Protein 8J2P (pdb70)

Organism: Homo sapiens (NCBI:txid9606)

Solvent-accessible surface area: 34722 Å² total; per-residue (Å²): 65,115,124,32,26,0,31,0,16,2,38,36,44,22,0,58,93,2,1,21,109,7,1,122,115,0,74,180,85,63,60,32,102,12,45,28,70,83,30,121,107,0,30,69,83,0,36,65,35,7,27,10,2,76,23,0,0,0,0,4,48,18,2,8,47,0,0,22,9,20,116,80,47,14,16,15,100,10,90,9,99,131,74,11,39,79,94,2,68,93,100,0,10,67,6,0,58,14,66,35,101,25,9,0,0,0,2,0,10,10,1,0,1,0,0,29,8,88,112,47,13,95,125,31,11,150,40,4,76,69,2,34,57,30,0,136,112,7,101,90,145,71,63,19,0,2,36,2,10,3,39,77,6,39,16,2,5,3,3,4,3,6,26,38,3,61,3,7,79,61,104,96,5,26,13,44,4,161,55,13,0,3,42,43,84,8,0,63,28,0,0,56,37,1,10,60,2,22,150,97,156,26,12,93,26,123,8,52,59,76,92,4,36,41,7,1,20,145,16,88,0,0,0,6,4,9,0,0,17,3,3,23,62,3,81,120,29,203,24,72,27,9,18,32,51,5,1,38,9,119,69,70,54,3,60,0,15,2,0,0,4,0,0,0,6,1,40,30,3,67,3,73,132,48,0,56,69,0,0,17,74,33,2,1,42,64,119,4,0,69,22,5,24,162,31,42,19,9,0,5,1,0,6,68,57,20,15,123,105,25,56,162,32,103,59,7,44,5,0,61,89,0,17,155,95,7,73,31,7,6,5,1,40,22,3,47,20,0,24,108,8,2,82,29,3,2,25,8,2,8,60,60,122,45,84,15,72,88,1,2,130,67,2,42,83,82,0,50,88,130,28,144,28,84,15,34,47,124,137,58,226,69,97,40,124,20,22,22,6,3,79,28,9,6,60,20,6,6,93,59,17,24,147,133,73,97,53,26,55,92,105,75,90,65,113,126,32,35,0,32,0,14,2,39,37,43,22,0,60,92,1,1,39,112,7,0,118,96,0,51,167,73,60,59,32,106,16,37,28,75,83,26,119,111,0,30,70,84,0,34,65,38,6,29,12,2,76,23,0,1,0,0,3,48,18,1,8,43,0,0,21,9,20,116,81,49,15,16,14,99,9,92,9,99,136,74,10,43,76,98,2,70,94,99,1,10,65,7,0,58,14,60,34,102,23,10,0,0,0,2,0,10,9,0,0,2,1,0,26,8,87,111,48,13,94,125,26,11,136,41,4,76,58,2,36,61,33,0,158,113,8,98,90,152,67,68,18,1,1,36,2,9,2,39,74,6,36,16,2,5,4,3,4,3,5,28,37,2,60,4,7,90,66,59,97,5,14,13,32,2,160,56,11,1,3,23,43,85,8,0,59,28,0,0,57,35,1,12,60,2,27,150,96,170,32,13,102,24,121,9,51,59,74,91,4,38,41,8,0,24,144,16,84,0,0,0,6,4,10,1,0,19,3,3,20,58,4,78,119,30,211,22,74,28,9,15,45,44,6,1,39,8,120,69,67,55,2,66,0,14,1,0,0,3,0,0,0,7,1,38,28,3,69,3,73,132,48,0,56,68,0,0,18,75,33,1,2,28,58,101,4,0,79,22,4,25,161,36,44,18,9,0,5,1,0,6,66,56,21,16,120,105,24,57,172,32,103,57,7,56,8,0,63,86,0,17,156,80,3,82,29,8,6,7,2,39,22,1,46,22,0,23,104,9,2,83,31,2,2,24,9,2,8,60,61,122,47,83,16,75,91,0,2,118,66,4,38,78,86,1,49,86,126,27,140,29,84,15,31,48,123,135,59,227,68,98,42,121,20,22,13,5,3,65,28,9,7,53,20,6,6,93,61,18,23,147,135,72,98,53,31,57,101,106,76,97

B-factor: mean 50.91, std 13.54, range [25.69, 110.52]

Nearest PDB structures (foldseek):
  8j2p-assembly2_A  TM=1.002E+00  e=8.081E-90  Escherichia coli K-12
  8j25-assembly1_A  TM=1.001E+00  e=3.614E-85  Escherichia coli K-12
  6d1u-assembly3_C  TM=9.876E-01  e=2.135E-75  Escherichia coli O157:H7
  5gpq-assembly1_A  TM=9.974E-01  e=1.650E-74  Escherichia coli O157:H7
  7wr3-assembly2_B  TM=9.955E-01  e=1.463E-74  Bolitoglossa

Secondary structure (DSSP, 8-state):
--TTSEEEE--TTS-HHHHHHHHHHHHHHH---EEEE--TTHHHHHHHHHTTT-S-SEEEEEGGGHHHHHHTT-BPPP---HHHHTTB-HHHHHHTEETTEE-SEEEEEE--EEEEETTT-SS--SBGGGHHHHHHHHHTTT-EEE----SSHHHHHHHHHHTT-EEEEE-SSEEEEEEEESSSHHHHHHHHHHHHHHHTTSS-TT--HHHHHHHHHTTSEEEEEE-GGGHHHHHTSS--EEEEPPPEETTEE--PEEEEEEEEEBTT-TTHHHHHHHIIIIISSHHHHHHHHHHS--SEESBHHHHHHHTT-HHHHHHHHHHHHSEEPP-STTHHHHHHHHHHHHHHHHTTSS-HHHHHHHHHHHHHHH--EE---TT-SS--EE-EEETTT--EE-HHHHHH-SSS-SS--/--TTEEEEE--TTS-HHHHHHHHHHHHHHH--EEEEE--TTHHHHHHHHHTTT-S-SEEEEEGGGHHHHHHTT-BPPP---HHHHTTB-HHHHHHTEETTEE-SEEEEEE--EEEEETTT-SS--SBGGGHHHHHHHHHTTT-EEE----SSHHHHHHHHHHTT-EEEEEETTEEEEEEEESSSHHHHHHHHHHHHHHHTTSS-TT--HHHHHHHHHTTSEEEEEE-GGGHHHHHTTT--EEEEPPPEETTEE--PEEEEEEEEEBTT-TTHHHHHHHIIIIISSHHHHHHHHHHS--SEESBHHHHHHHTT-HHHHHHHHHHHHSEEPP-STTHHHHHHHHHHHHHHHHTTSS-HHHHHHHHHHHHHHH--EE---TT-SS--EE-EEETTT--EE-HHHHHH--SS-SS--

Radius of gyration: 29.07 Å; Cα contacts (8 Å, |Δi|>4): 1771; chains: 2; bounding box: 77×74×62 Å

Sequence (826 aa):
IEEGKLVIWINGDKGYNGLAEVGKKFEKDTGIKVTVEHPDKLEEKFPQVAATGDGPDIIFWAHDRFGGYAQSGLLAEITPDKAFQDKLYPFTWDAVRYNGKLIAYPIAVEALSLIYNKDLLPNPPKTWEEIPALDKELKAKGKSALMFNLQEPYFTWPLIAADGGYAFKYENGKYDIKDVGVDNAGAKAGLTFLVDLIKNKHMNADTDYSIAEAAFNKGETAMTINGPWAWSNIDTSKVNYGVTVLPTFKGQPSKPFVGVLSAGINAASPNKELAKEFLENYLLTDEGLEAVNKDKPLGAVALKSYEEELAKDPRIAATMENAQKGEIMPNIPQMSAFWYAVRTAVINAASGRQTVDEALKDAQTNAAAEFNIFCSNPNHRTPTLTSIYCRGCSKPLCCSCALLDSSHSELKCIEEGKLVIWINGDKGYNGLAEVGKKFEKDTGIKVTVEHPDKLEEKFPQVAATGDGPDIIFWAHDRFGGYAQSGLLAEITPDKAFQDKLYPFTWDAVRYNGKLIAYPIAVEALSLIYNKDLLPNPPKTWEEIPALDKELKAKGKSALMFNLQEPYFTWPLIAADGGYAFKYENGKYDIKDVGVDNAGAKAGLTFLVDLIKNKHMNADTDYSIAEAAFNKGETAMTINGPWAWSNIDTSKVNYGVTVLPTFKGQPSKPFVGVLSAGINAASPNKELAKEFLENYLLTDEGLEAVNKDKPLGAVALKSYEEELAKDPRIAATMENAQKGEIMPNIPQMSAFWYAVRTAVINAASGRQTVDEALKDAQTNAAAEFNIFCSNPNHRTPTLTSIYCRGCSKPLCCSCALLDSSHSELKC

InterPro domains:
  IPR000315 B-box-type zinc finger [PS50119] (124-166)
  IPR000315 B-box-type zinc finger [PS50119] (184-222)
  IPR000315 B-box-type zinc finger [SM00336] (124-166)
  IPR001841 Zinc finger, RING-type [PS50089] (57-92)
  IPR001841 Zinc finger, RING-type [SM00184] (57-91)
  IPR013083 Zinc finger, RING/FYVE/PHD-type [G3DSA:3.30.40.10] (49-104)
  IPR017907 Zinc finger, RING-type, conserved site [PS00518] (72-81)
  IPR018957 Zinc finger, C3HC4 RING-type [PF00097] (57-91)
  IPR021978 PML-like, coiled-coil [PF12126] (240-570)
  IPR047153 TRIM45/56/19-like [PTHR25462] (50-580)
  IPR057617 PML, C-terminal domain [PF25244] (777-852)

Foldseek 3Di:
DDPQAFEEEEAPLFQQVLLLVLQVVLCVVPVHHYHYDHDPPVLVVQLVQLLVLDDTQKYKDWLQQQQQCVVSPFFDFDDDPVVLVVQFDLVQQLSQFAQNTRGWAFWAKKWKWKKFFCVLPVDQDQAPVCQVVVQVVVVVVQAAAEAEALQFVLQQQLQLPFQPADAFDDDFQKTFNLHHRQQDPSNLVSLVSVLVCCVVPNYPLPGHHVNRLVCVLQPRYGIYMDMQQSVVSSVVSPGDMDTAADHHYPPGGRARAMTTITMTGTSSDPCNVVVCCSVRVRQLDLSNVVSRCNSGNRAQTGRPVNSVVVVVPNNSVRRVVNNVRHYHRANHSLVVLLRVLVSQLSSCCNVVVDPNNRSRVSSVVSSSVVQFQFASPPPPPDGHGRRMARRRNRGDHHPCCVPPPPPSGSVHD/DDPQAFEEEEAPLFLQVLLLVLQVVLCVVPVHHYHYDHDPPVLVVLLVQLLVLDDGQKYKDWLQAVQQCVVSPFFDFDDDDPVLVVQFDLVQQLSQFAQNTRGWAFWAKKWKFKKFFCVLPVDQDQAPVCQVVVQVVVVVVQAAAEAEALLFVLQQQLQLPFQPADAFDDDFLKTFNLHHRLQDPSNLVSLVSVLVCCVVPNYPLPGHHVNRLVCVLAPRYGIYMDMQQSVVSSVVGPTDMDTAAQHHYPPGGRAGAMTTITMTGTSSDPCNVVVCCSVRVRQLDLSNVVSRCVSGNRAQTRRPVNSVVVVPPNNSVRRVVNNVRHYHRANHSLVVLLRVLVSQLSSCCNVVVDPNNRSSVSSVVSSSVVQFQFFSPPPPPDGHGRRMARSRNRGDHHPCCVPPPPPSGNVHD

Structure (mmCIF, N/CA/C/O backbone):
data_8J2P
#
_entry.id   8J2P
#
_cell.length_a   122.550
_cell.length_b   122.550
_cell.length_c   163.224
_cell.angle_alpha   90.00
_cell.angle_beta   90.00
_cell.angle_gamma   120.00
#
_symmetry.space_group_name_H-M   'H 3'
#
loop_
_entity.id
_entity.type
_entity.pdbx_description
1 polymer 'Maltose/maltodextrin-binding periplasmic protein,Protein PML'
2 branched alpha-D-glucopyranose-(1-4)-alpha-D-glucopyranose
3 non-polymer 'ZINC ION'
4 water water
#
loop_
_atom_site.group_PDB
_atom_site.id
_atom_site.type_symbol
_atom_site.label_atom_id
_atom_site.label_alt_id
_atom_site.label_comp_id
_atom_site.label_asym_id
_atom_site.label_entity_id
_atom_site.label_seq_id
_atom_site.pdbx_PDB_ins_code
_atom_site.Cartn_x
_atom_site.Cartn_y
_atom_site.Cartn_z
_atom_site.occupancy
_atom_site.B_iso_or_equiv
_atom_site.auth_seq_id
_atom_site.auth_comp_id
_atom_site.auth_asym_id
_atom_site.auth_atom_id
_atom_site.pdbx_PDB_model_num
ATOM 1 N N . ILE A 1 4 ? -14.602 -29.856 17.884 1.00 51.00 -188 ILE E N 1
ATOM 2 C CA . ILE A 1 4 ? -15.507 -28.756 18.204 1.00 51.49 -188 ILE E CA 1
ATOM 3 C C . ILE A 1 4 ? -15.068 -28.102 19.511 1.00 52.92 -188 ILE E C 1
ATOM 4 O O . ILE A 1 4 ? -14.883 -28.784 20.514 1.00 54.44 -188 ILE E O 1
ATOM 9 N N . GLU A 1 5 ? -14.924 -26.778 19.491 1.00 52.74 -187 GLU E N 1
ATOM 10 C CA . GLU A 1 5 ? -14.320 -26.048 20.597 1.00 51.82 -187 GLU E CA 1
ATOM 11 C C . GLU A 1 5 ? -15.320 -25.847 21.729 1.00 50.63 -187 GLU E C 1
ATOM 12 O O . GLU A 1 5 ? -16.433 -25.351 21.515 1.00 48.49 -187 GLU E O 1
ATOM 18 N N . GLU A 1 6 ? -14.909 -26.223 22.936 1.00 53.16 -186 GLU E N 1
ATOM 19 C CA . GLU A 1 6 ? -15.726 -26.027 24.126 1.00 52.94 -186 GLU E CA 1
ATOM 20 C C . GLU A 1 6 ? -15.801 -24.549 24.498 1.00 53.18 -186 GLU E C 1
ATOM 21 O O . GLU A 1 6 ? -14.811 -23.814 24.413 1.00 55.30 -186 GLU E O 1
ATOM 27 N N . GLY A 1 7 ? -16.984 -24.116 24.919 1.00 51.38 -185 GLY E N 1
ATOM 28 C CA . GLY A 1 7 ? -17.144 -22.794 25.482 1.00 59.72 -185 GLY E CA 1
ATOM 29 C C . GLY A 1 7 ? -17.360 -21.699 24.470 1.00 50.56 -185 GLY E C 1
ATOM 30 O O . GLY A 1 7 ? -17.130 -20.524 24.786 1.00 52.15 -185 GLY E O 1
ATOM 31 N N . LYS A 1 8 ? -17.775 -22.046 23.260 1.00 54.30 -184 LYS E N 1
ATOM 32 C CA . LYS A 1 8 ? -18.166 -21.073 22.256 1.00 53.07 -184 LYS E CA 1
ATOM 33 C C . LYS A 1 8 ? -19.199 -21.730 21.344 1.00 53.26 -184 LYS E C 1
ATOM 34 O O . LYS A 1 8 ? -19.536 -22.908 21.504 1.00 46.77 -184 LYS E O 1
ATOM 40 N N . LEU A 1 9 ? -19.728 -20.953 20.400 1.00 41.42 -183 LEU E N 1
ATOM 41 C CA . LEU A 1 9 ? -20.672 -21.459 19.411 1.00 40.83 -183 LEU E CA 1
ATOM 42 C C . LEU A 1 9 ? -20.186 -21.105 18.015 1.00 44.08 -183 LEU E C 1
ATOM 43 O O . LEU A 1 9 ? -19.815 -19.956 17.751 1.00 41.43 -183 LEU E O 1
ATOM 48 N N . VAL A 1 10 ? -20.182 -22.094 17.130 1.00 38.33 -182 VAL E N 1
ATOM 49 C CA . VAL A 1 10 ? -19.946 -21.886 15.710 1.00 37.44 -182 VAL E CA 1
ATOM 50 C C . VAL A 1 10 ? -21.222 -22.266 14.977 1.00 44.44 -182 VAL E C 1
ATOM 51 O O . VAL A 1 10 ? -21.806 -23.323 15.248 1.00 41.91 -182 VAL E O 1
ATOM 55 N N . ILE A 1 11 ? -21.650 -21.406 14.056 1.00 39.70 -181 ILE E N 1
ATOM 56 C CA . ILE A 1 11 ? -22.932 -21.534 13.376 1.00 32.60 -181 ILE E CA 1
ATOM 57 C C . ILE A 1 11 ? -22.688 -21.512 11.874 1.00 39.48 -181 ILE E C 1
ATOM 58 O O . ILE A 1 11 ? -21.940 -20.663 11.374 1.00 43.25 -181 ILE E O 1
ATOM 63 N N . TRP A 1 12 ? -23.301 -22.455 11.162 1.00 33.91 -180 TRP E N 1
ATOM 64 C CA . TRP A 1 12 ? -23.281 -22.506 9.706 1.00 34.92 -180 TRP E CA 1
ATOM 65 C C . TRP A 1 12 ? -24.667 -22.164 9.174 1.00 34.18 -180 TRP E C 1
ATOM 66 O O . TRP A 1 12 ? -25.669 -22.714 9.646 1.00 33.98 -180 TRP E O 1
ATOM 77 N N . ILE A 1 13 ? -24.724 -21.262 8.197 1.00 34.65 -179 ILE E N 1
ATOM 78 C CA . ILE A 1 13 ? -25.983 -20.887 7.561 1.00 39.24 -179 ILE E CA 1
ATOM 79 C C . ILE A 1 13 ? -25.682 -20.553 6.108 1.00 43.44 -179 ILE E C 1
ATOM 80 O O . ILE A 1 13 ? -24.565 -20.161 5.770 1.00 43.32 -179 ILE E O 1
ATOM 85 N N . ASN A 1 14 ? -26.676 -20.736 5.237 1.00 35.56 -178 ASN E N 1
ATOM 86 C CA . ASN A 1 14 ? -26.438 -20.547 3.811 1.00 39.29 -178 ASN E CA 1
ATOM 87 C C . ASN A 1 14 ? -26.136 -19.088 3.493 1.00 41.79 -178 ASN E C 1
ATOM 88 O O . ASN A 1 14 ? -26.568 -18.168 4.194 1.00 39.77 -178 ASN E O 1
ATOM 93 N N . GLY A 1 15 ? -25.388 -18.887 2.406 1.00 39.81 -177 GLY E N 1
ATOM 94 C CA . GLY A 1 15 ? -24.934 -17.559 2.033 1.00 45.88 -177 GLY E CA 1
ATOM 95 C C . GLY A 1 15 ? -26.028 -16.637 1.538 1.00 57.72 -177 GLY E C 1
ATOM 96 O O . GLY A 1 15 ? -25.812 -15.424 1.473 1.00 47.57 -177 GLY E O 1
ATOM 97 N N . ASP A 1 16 ? -27.186 -17.180 1.164 1.00 45.36 -176 ASP E N 1
ATOM 98 C CA . ASP A 1 16 ? -28.289 -16.342 0.713 1.00 49.39 -176 ASP E CA 1
ATOM 99 C C . ASP A 1 16 ? -29.204 -15.909 1.852 1.00 47.07 -176 ASP E C 1
ATOM 100 O O . ASP A 1 16 ? -30.206 -15.233 1.600 1.00 50.20 -176 ASP E O 1
ATOM 105 N N . LYS A 1 17 ? -28.887 -16.284 3.091 1.00 42.78 -175 LYS E N 1
ATOM 106 C CA . LYS A 1 17 ? -29.671 -15.924 4.261 1.00 42.39 -175 LYS E CA 1
ATOM 107 C C . LYS A 1 17 ? -29.046 -14.716 4.951 1.00 42.59 -175 LYS E C 1
ATOM 108 O O . LYS A 1 17 ? -27.978 -14.228 4.575 1.00 40.76 -175 LYS E O 1
ATOM 114 N N . GLY A 1 18 ? -29.713 -14.244 5.997 1.00 39.06 -174 GLY E N 1
ATOM 115 C CA . GLY A 1 18 ? -29.226 -13.092 6.729 1.00 39.78 -174 GLY E CA 1
ATOM 116 C C . GLY A 1 18 ? -28.194 -13.442 7.781 1.00 46.07 -174 GLY E C 1
ATOM 117 O O . GLY A 1 18 ? -28.485 -13.393 8.979 1.00 49.32 -174 GLY E O 1
ATOM 118 N N . TYR A 1 19 ? -26.981 -13.799 7.348 1.00 39.84 -173 TYR E N 1
ATOM 119 C CA . TYR A 1 19 ? -25.951 -14.188 8.306 1.00 49.69 -173 TYR E CA 1
ATOM 120 C C . TYR A 1 19 ? -25.425 -12.993 9.091 1.00 41.25 -173 TYR E C 1
ATOM 121 O O . TYR A 1 19 ? -24.966 -13.160 10.225 1.00 48.41 -173 TYR E O 1
ATOM 130 N N . ASN A 1 20 ? -25.469 -11.790 8.513 1.00 43.96 -172 ASN E N 1
ATOM 131 C CA . ASN A 1 20 ? -25.048 -10.610 9.263 1.00 46.50 -172 ASN E CA 1
ATOM 132 C C . ASN A 1 20 ? -25.995 -10.329 10.423 1.00 46.60 -172 ASN E C 1
ATOM 133 O O . ASN A 1 20 ? -25.553 -9.942 11.512 1.00 51.00 -172 ASN E O 1
ATOM 138 N N . GLY A 1 21 ? -27.298 -10.531 10.216 1.00 45.08 -171 GLY E N 1
ATOM 139 C CA . GLY A 1 21 ? -28.250 -10.285 11.286 1.00 48.56 -171 GLY E CA 1
ATOM 140 C C . GLY A 1 21 ? -28.168 -11.327 12.383 1.00 41.30 -171 GLY E C 1
ATOM 141 O O . GLY A 1 21 ? -28.282 -11.006 13.569 1.00 43.29 -171 GLY E O 1
ATOM 142 N N . LEU A 1 22 ? -27.981 -12.590 12.001 1.00 38.84 -170 LEU E N 1
ATOM 143 C CA . LEU A 1 22 ? -27.743 -13.636 12.987 1.00 39.64 -170 LEU E CA 1
ATOM 144 C C . LEU A 1 22 ? -26.498 -13.335 13.815 1.00 50.74 -170 LEU E C 1
ATOM 145 O O . LEU A 1 22 ? -26.466 -13.602 15.022 1.00 46.08 -170 LEU E O 1
ATOM 150 N N . ALA A 1 23 ? -25.462 -12.774 13.181 1.00 44.12 -169 ALA E N 1
ATOM 151 C CA . ALA A 1 23 ? -24.248 -12.435 13.912 1.00 42.42 -169 ALA E CA 1
ATOM 152 C C . ALA A 1 23 ? -24.513 -11.347 14.942 1.00 49.61 -169 ALA E C 1
ATOM 153 O O . ALA A 1 23 ? -23.880 -11.330 16.004 1.00 56.94 -169 ALA E O 1
ATOM 155 N N . GLU A 1 24 ? -25.447 -10.436 14.649 1.00 47.35 -168 GLU E N 1
ATOM 156 C CA . GLU A 1 24 ? -25.864 -9.456 15.646 1.00 48.86 -168 GLU E CA 1
ATOM 157 C C . GLU A 1 24 ? -26.576 -10.118 16.817 1.00 46.14 -168 GLU E C 1
ATOM 158 O O . GLU A 1 24 ? -26.446 -9.661 17.958 1.00 48.03 -168 GLU E O 1
ATOM 164 N N . VAL A 1 25 ? -27.333 -11.187 16.557 1.00 43.04 -167 VAL E N 1
ATOM 165 C CA . VAL A 1 25 ? -27.920 -11.953 17.651 1.00 41.69 -167 VAL E CA 1
ATOM 166 C C . VAL A 1 25 ? -26.824 -12.626 18.469 1.00 49.21 -167 VAL E C 1
ATOM 167 O O . VAL A 1 25 ? -26.900 -12.687 19.703 1.00 46.86 -167 VAL E O 1
ATOM 171 N N . GLY A 1 26 ? -25.772 -13.108 17.799 1.00 43.92 -166 GLY E N 1
ATOM 172 C CA . GLY A 1 26 ? -24.659 -13.721 18.505 1.00 41.58 -166 GLY E CA 1
ATOM 173 C C . GLY A 1 26 ? -23.872 -12.757 19.368 1.00 44.89 -166 GLY E C 1
ATOM 174 O O . GLY A 1 26 ? -23.256 -13.166 20.357 1.00 53.22 -166 GLY E O 1
ATOM 175 N N . LYS A 1 27 ? -23.872 -11.473 19.016 1.00 47.16 -165 LYS E N 1
ATOM 176 C CA . LYS A 1 27 ? -23.164 -10.507 19.843 1.00 50.79 -165 LYS E CA 1
ATOM 177 C C . LYS A 1 27 ? -23.979 -10.103 21.064 1.00 52.05 -165 LYS E C 1
ATOM 178 O O . LYS A 1 27 ? -23.401 -9.799 22.114 1.00 54.64 -165 LYS E O 1
ATOM 184 N N . LYS A 1 28 ? -25.311 -10.096 20.954 1.00 51.68 -164 LYS E N 1
ATOM 185 C CA . LYS A 1 28 ? -26.136 -9.932 22.147 1.00 58.23 -164 LYS E CA 1
ATOM 186 C C . LYS A 1 28 ? -25.949 -11.107 23.096 1.00 51.96 -164 LYS E C 1
ATOM 187 O O . LYS A 1 28 ? -25.868 -10.927 24.318 1.00 58.78 -164 LYS E O 1
ATOM 193 N N . PHE A 1 29 ? -25.887 -12.320 22.544 1.00 47.36 -163 PHE E N 1
ATOM 194 C CA . PHE A 1 29 ? -25.583 -13.504 23.341 1.00 53.30 -163 PHE E CA 1
ATOM 195 C C . PHE A 1 29 ? -24.245 -13.350 24.052 1.00 57.05 -163 PHE E C 1
ATOM 196 O O . PHE A 1 29 ? -24.134 -13.605 25.257 1.00 56.97 -163 PHE E O 1
ATOM 204 N N . GLU A 1 30 ? -23.212 -12.932 23.317 1.00 49.88 -162 GLU E N 1
ATOM 205 C CA . GLU A 1 30 ? -21.889 -12.798 23.917 1.00 52.65 -162 GLU E CA 1
ATOM 206 C C . GLU A 1 30 ? -21.877 -11.745 25.018 1.00 56.47 -162 GLU E C 1
ATOM 207 O O . GLU A 1 30 ? -21.216 -11.926 26.047 1.00 61.69 -162 GLU E O 1
ATOM 213 N N . LYS A 1 31 ? -22.586 -10.630 24.821 1.00 57.62 -161 LYS E N 1
ATOM 214 C CA . LYS A 1 31 ? -22.577 -9.601 25.856 1.00 61.77 -161 LYS E CA 1
ATOM 215 C C . LYS A 1 31 ? -23.304 -10.053 27.118 1.00 62.28 -161 LYS E C 1
ATOM 216 O O . LYS A 1 31 ? -22.994 -9.564 28.207 1.00 66.00 -161 LYS E O 1
ATOM 222 N N . ASP A 1 32 ? -24.235 -10.998 27.009 1.00 65.92 -160 ASP E N 1
ATOM 223 C CA . ASP A 1 32 ? -24.987 -11.429 28.182 1.00 64.05 -160 ASP E CA 1
ATOM 224 C C . ASP A 1 32 ? -24.342 -12.607 28.899 1.00 66.36 -160 ASP E C 1
ATOM 225 O O . ASP A 1 32 ? -24.420 -12.685 30.130 1.00 68.62 -160 ASP E O 1
ATOM 230 N N . THR A 1 33 ? -23.698 -13.519 28.166 1.00 68.64 -159 THR E N 1
ATOM 231 C CA . THR A 1 33 ? -23.107 -14.708 28.761 1.00 63.40 -159 THR E CA 1
ATOM 232 C C . THR A 1 33 ? -21.586 -14.717 28.758 1.00 67.46 -159 THR E C 1
ATOM 233 O O . THR A 1 33 ? -20.991 -15.456 29.548 1.00 79.43 -159 THR E O 1
ATOM 237 N N . GLY A 1 34 ? -20.944 -13.921 27.906 1.00 77.46 -158 GLY E N 1
ATOM 238 C CA . GLY A 1 34 ? -19.518 -14.042 27.692 1.00 68.41 -158 GLY E CA 1
ATOM 239 C C . GLY A 1 34 ? -19.114 -15.107 26.693 1.00 65.59 -158 GLY E C 1
ATOM 240 O O . GLY A 1 34 ? -17.910 -15.339 26.516 1.00 68.36 -158 GLY E O 1
ATOM 241 N N . ILE A 1 35 ? -20.071 -15.756 26.033 1.00 53.93 -157 ILE E N 1
ATOM 242 C CA . ILE A 1 35 ? -19.784 -16.845 25.103 1.00 54.43 -157 ILE E CA 1
ATOM 243 C C . ILE A 1 35 ? -19.685 -16.280 23.692 1.00 52.39 -157 ILE E C 1
ATOM 244 O O . ILE A 1 35 ? -20.632 -15.663 23.191 1.00 51.42 -157 ILE E O 1
ATOM 249 N N . LYS A 1 36 ? -18.547 -16.509 23.042 1.00 59.96 -156 LYS E N 1
ATOM 250 C CA . LYS A 1 36 ? -18.353 -16.015 21.687 1.00 51.36 -156 LYS E CA 1
ATOM 251 C C . LYS A 1 36 ? -19.152 -16.842 20.688 1.00 55.21 -156 LYS E C 1
ATOM 252 O O . LYS A 1 36 ? -19.189 -18.074 20.761 1.00 51.72 -156 LYS E O 1
ATOM 258 N N . VAL A 1 37 ? -19.811 -16.152 19.761 1.00 50.20 -155 VAL E N 1
ATOM 259 C CA . VAL A 1 37 ? -20.594 -16.783 18.705 1.00 50.08 -155 VAL E CA 1
ATOM 260 C C . VAL A 1 37 ? -19.997 -16.371 17.367 1.00 58.14 -155 VAL E C 1
ATOM 261 O O . VAL A 1 37 ? -19.891 -15.174 17.069 1.00 49.69 -155 VAL E O 1
ATOM 265 N N . THR A 1 38 ? -19.606 -17.360 16.567 1.00 46.46 -154 THR E N 1
ATOM 266 C CA . THR A 1 38 ? -19.042 -17.145 15.239 1.00 46.46 -154 THR E CA 1
ATOM 267 C C . THR A 1 38 ? -19.994 -17.712 14.192 1.00 45.13 -154 THR E C 1
ATOM 268 O O . THR A 1 38 ? -20.295 -18.909 14.208 1.00 40.08 -154 THR E O 1
ATOM 272 N N . VAL A 1 39 ? -20.472 -16.852 13.295 1.00 43.26 -153 VAL E N 1
ATOM 273 C CA . VAL A 1 39 ? -21.387 -17.248 12.227 1.00 39.24 -153 VAL E CA 1
ATOM 274 C C . VAL A 1 39 ? -20.608 -17.362 10.924 1.00 40.11 -153 VAL E C 1
ATOM 275 O O . VAL A 1 39 ? -19.892 -16.432 10.539 1.00 42.64 -153 VAL E O 1
ATOM 279 N N . GLU A 1 40 ? -20.755 -18.492 10.233 1.00 40.73 -152 GLU E N 1
ATOM 280 C CA . GLU A 1 40 ? -20.079 -18.712 8.961 1.00 42.55 -152 GLU E CA 1
ATOM 281 C C . GLU A 1 40 ? -21.077 -19.195 7.915 1.00 41.99 -152 GLU E C 1
ATOM 282 O O . GLU A 1 40 ? -22.116 -19.776 8.238 1.00 36.77 -152 GLU E O 1
ATOM 288 N N . HIS A 1 41 ? -20.745 -18.960 6.645 1.00 41.03 -151 HIS E N 1
ATOM 289 C CA . HIS A 1 41 ? -21.589 -19.362 5.517 1.00 44.61 -151 HIS E CA 1
ATOM 290 C C . HIS A 1 41 ? -20.765 -20.113 4.477 1.00 42.45 -151 HIS E C 1
ATOM 291 O O . HIS A 1 41 ? -20.491 -19.595 3.389 1.00 48.63 -151 HIS E O 1
ATOM 298 N N . PRO A 1 42 ? -20.362 -21.346 4.778 1.00 43.82 -150 PRO E N 1
ATOM 299 C CA . PRO A 1 42 ? -19.528 -22.100 3.836 1.00 50.55 -150 PRO E CA 1
ATOM 300 C C . PRO A 1 42 ? -20.295 -22.482 2.578 1.00 55.36 -150 PRO E C 1
ATOM 301 O O . PRO A 1 42 ? -21.519 -22.639 2.585 1.00 44.02 -150 PRO E O 1
ATOM 305 N N . ASP A 1 43 ? -19.550 -22.651 1.491 1.00 51.40 -149 ASP E N 1
ATOM 306 C CA . ASP A 1 43 ? -20.147 -23.128 0.254 1.00 67.07 -149 ASP E CA 1
ATOM 307 C C . ASP A 1 43 ? -20.517 -24.602 0.382 1.00 64.73 -149 ASP E C 1
ATOM 308 O O . ASP A 1 43 ? -19.828 -25.382 1.048 1.00 54.93 -149 ASP E O 1
ATOM 313 N N . LYS A 1 44 ? -21.620 -24.978 -0.270 1.00 54.40 -148 LYS E N 1
ATOM 314 C CA . LYS A 1 44 ? -22.126 -26.354 -0.244 1.00 51.79 -148 LYS E CA 1
ATOM 315 C C . LYS A 1 44 ? -22.158 -26.910 1.177 1.00 51.02 -148 LYS E C 1
ATOM 316 O O . LYS A 1 44 ? -21.758 -28.048 1.431 1.00 51.81 -148 LYS E O 1
ATOM 322 N N . LEU A 1 45 ? -22.637 -26.095 2.117 1.00 50.73 -147 LEU E N 1
ATOM 323 C CA . LEU A 1 45 ? -22.587 -26.503 3.516 1.00 50.28 -147 LEU E CA 1
ATOM 324 C C . LEU A 1 45 ? -23.475 -27.712 3.779 1.00 41.86 -147 LEU E C 1
ATOM 325 O O . LEU A 1 45 ? -23.202 -28.490 4.700 1.00 43.25 -147 LEU E O 1
ATOM 330 N N . GLU A 1 46 ? -24.534 -27.888 2.986 1.00 46.68 -146 GLU E N 1
ATOM 331 C CA . GLU A 1 46 ? -25.441 -29.011 3.185 1.00 45.93 -146 GLU E CA 1
ATOM 332 C C . GLU A 1 46 ? -24.815 -30.344 2.792 1.00 45.40 -146 GLU E C 1
ATOM 333 O O . GLU A 1 46 ? -25.280 -31.390 3.254 1.00 48.51 -146 GLU E O 1
ATOM 339 N N . GLU A 1 47 ? -23.784 -30.331 1.948 1.00 41.41 -145 GLU E N 1
ATOM 340 C CA . GLU A 1 47 ? -22.998 -31.525 1.662 1.00 44.48 -145 GLU E CA 1
ATOM 341 C C . GLU A 1 47 ? -21.737 -31.608 2.506 1.00 51.78 -145 GLU E C 1
ATOM 342 O O . GLU A 1 47 ? -21.231 -32.708 2.743 1.00 52.70 -145 GLU E O 1
ATOM 348 N N . LYS A 1 48 ? -21.225 -30.462 2.962 1.00 48.09 -144 LYS E N 1
ATOM 349 C CA . LYS A 1 48 ? -20.052 -30.450 3.829 1.00 53.34 -144 LYS E CA 1
ATOM 350 C C . LYS A 1 48 ? -20.392 -30.927 5.238 1.00 44.56 -144 LYS E C 1
ATOM 351 O O . LYS A 1 48 ? -19.596 -31.635 5.867 1.00 46.90 -144 LYS E O 1
ATOM 357 N N . PHE A 1 49 ? -21.558 -30.541 5.756 1.00 40.01 -143 PHE E N 1
ATOM 358 C CA . PHE A 1 49 ? -21.898 -30.902 7.132 1.00 45.05 -143 PHE E CA 1
ATOM 359 C C . PHE A 1 49 ? -21.890 -32.404 7.382 1.00 55.57 -143 PHE E C 1
ATOM 360 O O . PHE A 1 49 ? -21.226 -32.837 8.340 1.00 43.14 -143 PHE E O 1
ATOM 368 N N . PRO A 1 50 ? -22.598 -33.244 6.611 1.00 48.46 -142 PRO E N 1
ATOM 369 C CA . PRO A 1 50 ? -22.506 -34.690 6.868 1.00 44.76 -142 PRO E CA 1
ATOM 370 C C . PRO A 1 50 ? -21.087 -35.214 6.790 1.00 50.09 -142 PRO E C 1
ATOM 371 O O . PRO A 1 50 ? -20.762 -36.204 7.455 1.00 55.87 -142 PRO E O 1
ATOM 375 N N . GLN A 1 51 ? -20.228 -34.563 6.005 1.00 46.80 -141 GLN E N 1
ATOM 376 C CA . GLN A 1 51 ? -18.857 -35.032 5.838 1.00 50.41 -141 GLN E CA 1
ATOM 377 C C . GLN A 1 51 ? -18.013 -34.766 7.084 1.00 53.42 -141 GLN E C 1
ATOM 378 O O . GLN A 1 51 ? -17.309 -35.659 7.570 1.00 53.12 -141 GLN E O 1
ATOM 384 N N . VAL A 1 52 ? -18.050 -33.540 7.606 1.00 48.26 -140 VAL E N 1
ATOM 385 C CA . VAL A 1 52 ? -17.221 -33.225 8.766 1.00 48.78 -140 VAL E CA 1
ATOM 386 C C . VAL A 1 52 ? -17.864 -33.706 10.066 1.00 52.50 -140 VAL E C 1
ATOM 387 O O . VAL A 1 52 ? -17.154 -34.056 11.017 1.00 48.91 -140 VAL E O 1
ATOM 391 N N . ALA A 1 53 ? -19.199 -33.744 10.135 1.00 44.54 -139 ALA E N 1
ATOM 392 C CA . ALA A 1 53 ? -19.862 -34.151 11.370 1.00 47.12 -139 ALA E CA 1
ATOM 393 C C . ALA A 1 53 ? -19.672 -35.635 11.666 1.00 46.02 -139 ALA E C 1
ATOM 394 O O . ALA A 1 53 ? -19.710 -36.037 12.835 1.00 49.67 -139 ALA E O 1
ATOM 396 N N . ALA A 1 54 ? -19.465 -36.461 10.635 1.00 48.10 -138 ALA E N 1
ATOM 397 C CA . ALA A 1 54 ? -19.311 -37.898 10.852 1.00 51.06 -138 ALA E CA 1
ATOM 398 C C . ALA A 1 54 ? -18.112 -38.226 11.740 1.00 53.94 -138 ALA E C 1
ATOM 399 O O . ALA A 1 54 ? -18.090 -39.282 12.385 1.00 56.15 -138 ALA E O 1
ATOM 401 N N . THR A 1 55 ? -17.104 -37.356 11.778 1.00 54.39 -137 THR E N 1
ATOM 402 C CA . THR A 1 55 ? -15.967 -37.526 12.674 1.00 57.20 -137 THR E CA 1
ATOM 403 C C . THR A 1 55 ? -16.029 -36.586 13.874 1.00 55.21 -137 THR E C 1
ATOM 404 O O . THR A 1 55 ? -15.039 -36.456 14.599 1.00 57.44 -137 THR E O 1
ATOM 408 N N . GLY A 1 56 ? -17.161 -35.925 14.092 1.00 52.61 -136 GLY E N 1
ATOM 409 C CA . GLY A 1 56 ? -17.299 -35.037 15.226 1.00 54.08 -136 GLY E CA 1
ATOM 410 C C . GLY A 1 56 ? -16.799 -33.626 15.015 1.00 60.95 -136 GLY E C 1
ATOM 411 O O . GLY A 1 56 ? -16.575 -32.909 15.995 1.00 59.74 -136 GLY E O 1
ATOM 412 N N . ASP A 1 57 ? -16.602 -33.205 13.768 1.00 56.61 -135 ASP E N 1
ATOM 413 C CA . ASP A 1 57 ? -16.218 -31.840 13.455 1.00 47.77 -135 ASP E CA 1
ATOM 414 C C . ASP A 1 57 ? -17.450 -31.038 13.031 1.00 55.61 -135 ASP E C 1
ATOM 415 O O . ASP A 1 57 ? -18.592 -31.503 13.115 1.00 47.45 -135 ASP E O 1
ATOM 420 N N . GLY A 1 58 ? -17.220 -29.817 12.564 1.00 49.63 -134 GLY E N 1
ATOM 421 C CA . GLY A 1 58 ? -18.284 -29.001 12.048 1.00 44.65 -134 GLY E CA 1
ATOM 422 C C . GLY A 1 58 ? -18.794 -28.025 13.082 1.00 44.51 -134 GLY E C 1
ATOM 423 O O . GLY A 1 58 ? -18.211 -27.853 14.156 1.00 44.43 -134 GLY E O 1
ATOM 424 N N . PRO A 1 59 ? -19.903 -27.367 12.770 1.00 43.69 -133 PRO E N 1
ATOM 425 C CA . PRO A 1 59 ? -20.440 -26.342 13.665 1.00 40.70 -133 PRO E CA 1
ATOM 426 C C . PRO A 1 59 ? -21.226 -26.960 14.810 1.00 42.38 -133 PRO E C 1
ATOM 427 O O . PRO A 1 59 ? -21.641 -28.118 14.766 1.00 36.15 -133 PRO E O 1
ATOM 431 N N . ASP A 1 60 ? -21.425 -26.151 15.849 1.00 36.40 -132 ASP E N 1
ATOM 432 C CA . ASP A 1 60 ? -22.381 -26.515 16.889 1.00 35.94 -132 ASP E CA 1
ATOM 433 C C . ASP A 1 60 ? -23.810 -26.516 16.350 1.00 34.27 -132 ASP E C 1
ATOM 434 O O . ASP A 1 60 ? -24.627 -27.362 16.735 1.00 35.45 -132 ASP E O 1
ATOM 439 N N . ILE A 1 61 ? -24.124 -25.582 15.452 1.00 31.34 -131 ILE E N 1
ATOM 440 C CA . ILE A 1 61 ? -25.477 -25.371 14.944 1.00 29.72 -131 ILE E CA 1
ATOM 441 C C . ILE A 1 61 ? -25.412 -25.231 13.430 1.00 36.32 -131 ILE E C 1
ATOM 442 O O . ILE A 1 61 ? -24.562 -24.504 12.905 1.00 31.19 -131 ILE E O 1
ATOM 447 N N . ILE A 1 62 ? -26.314 -25.916 12.733 1.00 31.71 -130 ILE E N 1
ATOM 448 C CA . ILE A 1 62 ? -26.431 -25.821 11.285 1.00 30.96 -130 ILE E CA 1
ATOM 449 C C . ILE A 1 62 ? -27.854 -25.402 10.929 1.00 34.50 -130 ILE E C 1
ATOM 450 O O . ILE A 1 62 ? -28.824 -25.951 11.470 1.00 34.97 -130 ILE E O 1
ATOM 455 N N . PHE A 1 63 ? -27.967 -24.429 10.025 1.00 33.07 -129 PHE E N 1
ATOM 456 C CA . PHE A 1 63 ? -29.236 -23.989 9.453 1.00 32.64 -129 PHE E CA 1
ATOM 457 C C . PHE A 1 63 ? -29.392 -24.540 8.039 1.00 34.97 -129 PHE E C 1
ATOM 458 O O . PHE A 1 63 ? -28.487 -24.398 7.212 1.00 32.98 -129 PHE E O 1
ATOM 466 N N . TRP A 1 64 ? -30.539 -25.155 7.767 1.00 31.28 -128 TRP E N 1
ATOM 467 C CA . TRP A 1 64 ? -30.936 -25.491 6.405 1.00 38.97 -128 TRP E CA 1
ATOM 468 C C . TRP A 1 64 ? -32.440 -25.708 6.396 1.00 32.19 -128 TRP E C 1
ATOM 469 O O . TRP A 1 64 ? -33.067 -25.840 7.451 1.00 29.87 -128 TRP E O 1
ATOM 480 N N . ALA A 1 65 ? -33.017 -25.715 5.193 1.00 35.82 -127 ALA E N 1
ATOM 481 C CA . ALA A 1 65 ? -34.383 -26.195 5.039 1.00 34.81 -127 ALA E CA 1
ATOM 482 C C . ALA A 1 65 ? -34.503 -27.592 5.644 1.00 32.06 -127 ALA E C 1
ATOM 483 O O . ALA A 1 65 ? -33.514 -28.332 5.722 1.00 34.06 -127 ALA E O 1
ATOM 485 N N . HIS A 1 66 ? -35.707 -27.974 6.065 1.00 35.83 -126 HIS E N 1
ATOM 486 C CA . HIS A 1 66 ? -35.865 -29.187 6.861 1.00 31.35 -126 HIS E CA 1
ATOM 487 C C . HIS A 1 66 ? -35.628 -30.461 6.066 1.00 31.81 -126 HIS E C 1
ATOM 488 O O . HIS A 1 66 ? -35.403 -31.510 6.676 1.00 34.49 -126 HIS E O 1
ATOM 495 N N . ASP A 1 67 ? -35.669 -30.400 4.728 1.00 29.85 -125 ASP E N 1
ATOM 496 C CA . ASP A 1 67 ? -35.665 -31.632 3.942 1.00 32.66 -125 ASP E CA 1
ATOM 497 C C . ASP A 1 67 ? -34.368 -32.416 4.100 1.00 41.51 -125 ASP E C 1
ATOM 498 O O . ASP A 1 67 ? -34.369 -33.643 3.960 1.00 36.39 -125 ASP E O 1
ATOM 503 N N . ARG A 1 68 ? -33.259 -31.747 4.402 1.00 42.78 -124 ARG E N 1
ATOM 504 C CA . ARG A 1 68 ? -32.001 -32.469 4.529 1.00 42.04 -124 ARG E CA 1
ATOM 505 C C . ARG A 1 68 ? -31.753 -33.013 5.929 1.00 35.02 -124 ARG E C 1
ATOM 506 O O . ARG A 1 68 ? -30.822 -33.804 6.111 1.00 35.52 -124 ARG E O 1
ATOM 514 N N . PHE A 1 69 ? -32.576 -32.610 6.894 1.00 30.23 -123 PHE E N 1
ATOM 515 C CA . PHE A 1 69 ? -32.285 -32.953 8.311 1.00 38.55 -123 PHE E CA 1
ATOM 516 C C . PHE A 1 69 ? -32.599 -34.418 8.641 1.00 44.87 -123 PHE E C 1
ATOM 517 O O . PHE A 1 69 ? -31.941 -34.970 9.528 1.00 38.96 -123 PHE E O 1
ATOM 525 N N . GLY A 1 70 ? -33.552 -35.026 7.940 1.00 35.37 -122 GLY E N 1
ATOM 526 C CA . GLY A 1 70 ? -33.848 -36.446 8.191 1.00 36.24 -122 GLY E CA 1
ATOM 527 C C . GLY A 1 70 ? -32.668 -37.342 7.872 1.00 37.93 -122 GLY E C 1
ATOM 528 O O . GLY A 1 70 ? -32.400 -38.253 8.662 1.00 45.12 -122 GLY E O 1
ATOM 529 N N . GLY A 1 71 ? -31.982 -37.083 6.760 1.00 37.32 -121 GLY E N 1
ATOM 530 C CA . GLY A 1 71 ? -30.782 -37.860 6.414 1.00 39.10 -121 GLY E CA 1
ATOM 531 C C . GLY A 1 71 ? -29.682 -37.668 7.441 1.00 43.11 -121 GLY E C 1
ATOM 532 O O . GLY A 1 71 ? -29.025 -38.658 7.792 1.00 48.59 -121 GLY E O 1
ATOM 533 N N . TYR A 1 72 ? -29.493 -36.433 7.907 1.00 36.17 -120 TYR E N 1
ATOM 534 C CA . TYR A 1 72 ? -28.466 -36.165 8.942 1.00 48.62 -120 TYR E CA 1
ATOM 535 C C . TYR A 1 72 ? -28.826 -36.965 10.193 1.00 39.49 -120 TYR E C 1
ATOM 536 O O . TYR A 1 72 ? -27.934 -37.603 10.768 1.00 42.77 -120 TYR E O 1
ATOM 545 N N . ALA A 1 73 ? -30.099 -36.933 10.588 1.00 35.43 -119 ALA E N 1
ATOM 546 C CA . ALA A 1 73 ? -30.499 -37.618 11.814 1.00 44.24 -119 ALA E CA 1
ATOM 547 C C . ALA A 1 73 ? -30.355 -39.125 11.674 1.00 52.50 -119 ALA E C 1
ATOM 548 O O . ALA A 1 73 ? -29.903 -39.799 12.608 1.00 48.16 -119 ALA E O 1
ATOM 550 N N . GLN A 1 74 ? -30.748 -39.669 10.518 1.00 40.53 -118 GLN E N 1
ATOM 551 C CA . GLN A 1 74 ? -30.590 -41.100 10.272 1.00 43.99 -118 GLN E CA 1
ATOM 552 C C . GLN A 1 74 ? -29.140 -41.528 10.451 1.00 45.94 -118 GLN E C 1
ATOM 553 O O . GLN A 1 74 ? -28.862 -42.625 10.949 1.00 48.87 -118 GLN E O 1
ATOM 559 N N . SER A 1 75 ? -28.201 -40.680 10.033 1.00 45.99 -117 SER E N 1
ATOM 560 C CA . SER A 1 75 ? -26.782 -40.955 10.211 1.00 56.30 -117 SER E CA 1
ATOM 561 C C . SER A 1 75 ? -26.284 -40.597 11.607 1.00 55.76 -117 SER E C 1
ATOM 562 O O . SER A 1 75 ? -25.093 -40.774 11.881 1.00 47.84 -117 SER E O 1
ATOM 565 N N . GLY A 1 76 ? -27.156 -40.096 12.482 1.00 43.91 -116 GLY E N 1
ATOM 566 C CA . GLY A 1 76 ? -26.780 -39.829 13.858 1.00 44.96 -116 GLY E CA 1
ATOM 567 C C . GLY A 1 76 ? -26.017 -38.543 14.070 1.00 46.11 -116 GLY E C 1
ATOM 568 O O . GLY A 1 76 ? -25.260 -38.431 15.039 1.00 47.58 -116 GLY E O 1
ATOM 569 N N . LEU A 1 77 ? -26.199 -37.559 13.196 1.00 42.50 -115 LEU E N 1
ATOM 570 C CA . LEU A 1 77 ? -25.419 -36.332 13.248 1.00 45.76 -115 LEU E CA 1
ATOM 571 C C . LEU A 1 77 ? -26.088 -35.223 14.042 1.00 36.97 -115 LEU E C 1
ATOM 572 O O . LEU A 1 77 ? -25.460 -34.183 14.268 1.00 38.75 -115 LEU E O 1
ATOM 577 N N . LEU A 1 78 ? -27.334 -35.409 14.465 1.00 37.31 -114 LEU E N 1
ATOM 578 C CA . LEU A 1 78 ? -28.127 -34.346 15.067 1.00 41.90 -114 LEU E CA 1
ATOM 579 C C . LEU A 1 78 ? -28.604 -34.780 16.442 1.00 45.55 -114 LEU E C 1
ATOM 580 O O . LEU A 1 78 ? -29.088 -35.905 16.611 1.00 43.80 -114 LEU E O 1
ATOM 585 N N . ALA A 1 79 ? -28.466 -33.892 17.418 1.00 40.91 -113 ALA E N 1
ATOM 586 C CA . ALA A 1 79 ? -28.977 -34.174 18.745 1.00 47.93 -113 ALA E CA 1
ATOM 587 C C . ALA A 1 79 ? -30.488 -34.003 18.755 1.00 39.79 -113 ALA E C 1
ATOM 588 O O . ALA A 1 79 ? -31.046 -33.167 18.039 1.00 40.18 -113 ALA E O 1
ATOM 590 N N . GLU A 1 80 ? -31.155 -34.818 19.561 1.00 43.63 -112 GLU E N 1
ATOM 591 C CA . GLU A 1 80 ? -32.573 -34.608 19.791 1.00 39.16 -112 GLU E CA 1
ATOM 592 C C . GLU A 1 80 ? -32.754 -33.387 20.682 1.00 44.55 -112 GLU E C 1
ATOM 593 O O . GLU A 1 80 ? -32.036 -33.211 21.669 1.00 42.55 -112 GLU E O 1
ATOM 599 N N . ILE A 1 81 ? -33.701 -32.527 20.324 1.00 44.02 -111 ILE E N 1
ATOM 600 C CA . ILE A 1 81 ? -33.941 -31.308 21.085 1.00 40.90 -111 ILE E CA 1
ATOM 601 C C . ILE A 1 81 ? -35.121 -31.531 22.019 1.00 48.79 -111 ILE E C 1
ATOM 602 O O . ILE A 1 81 ? -35.997 -32.369 21.767 1.00 45.57 -111 ILE E O 1
ATOM 607 N N . THR A 1 82 ? -35.135 -30.787 23.126 1.00 50.47 -110 THR E N 1
ATOM 608 C CA . THR A 1 82 ? -36.073 -31.019 24.227 1.00 48.23 -110 THR E CA 1
ATOM 609 C C . THR A 1 82 ? -36.738 -29.720 24.672 1.00 55.74 -110 THR E C 1
ATOM 610 O O . THR A 1 82 ? -36.580 -29.291 25.819 1.00 54.71 -110 THR E O 1
ATOM 614 N N . PRO A 1 83 ? -37.491 -29.058 23.791 1.00 51.60 -109 PRO E N 1
ATOM 615 C CA . PRO A 1 83 ? -38.224 -27.864 24.230 1.00 54.79 -109 PRO E CA 1
ATOM 616 C C . PRO A 1 83 ? -39.438 -28.288 25.045 1.00 56.83 -109 PRO E C 1
ATOM 617 O O . PRO A 1 83 ? -40.184 -29.183 24.640 1.00 57.32 -109 PRO E O 1
ATOM 621 N N . ASP A 1 84 ? -39.631 -27.663 26.208 1.00 49.38 -108 ASP E N 1
ATOM 622 C CA . ASP A 1 84 ? -40.827 -28.010 26.964 1.00 59.69 -108 ASP E CA 1
ATOM 623 C C . ASP A 1 84 ? -42.064 -27.513 26.218 1.00 63.48 -108 ASP E C 1
ATOM 624 O O . ASP A 1 84 ? -41.973 -26.733 25.263 1.00 54.57 -108 ASP E O 1
ATOM 629 N N . LYS A 1 85 ? -43.239 -27.979 26.652 1.00 61.42 -107 LYS E N 1
ATOM 630 C CA . LYS A 1 85 ? -44.434 -27.718 25.857 1.00 66.68 -107 LYS E CA 1
ATOM 631 C C . LYS A 1 85 ? -44.798 -26.241 25.854 1.00 61.61 -107 LYS E C 1
ATOM 632 O O . LYS A 1 85 ? -45.412 -25.767 24.893 1.00 62.43 -107 LYS E O 1
ATOM 638 N N . ALA A 1 86 ? -44.392 -25.496 26.882 1.00 54.52 -106 ALA E N 1
ATOM 639 C CA . ALA A 1 86 ? -44.640 -24.060 26.876 1.00 67.06 -106 ALA E CA 1
ATOM 640 C C . ALA A 1 86 ? -43.929 -23.397 25.707 1.00 64.11 -106 ALA E C 1
ATOM 641 O O . ALA A 1 86 ? -44.490 -22.515 25.046 1.00 59.89 -106 ALA E O 1
ATOM 643 N N . PHE A 1 87 ? -42.695 -23.821 25.425 1.00 49.77 -105 PHE E N 1
ATOM 644 C CA . PHE A 1 87 ? -41.966 -23.243 24.304 1.00 48.26 -105 PHE E CA 1
ATOM 645 C C . PHE A 1 87 ? -42.523 -23.727 22.970 1.00 50.35 -105 PHE E C 1
ATOM 646 O O . PHE A 1 87 ? -42.511 -22.985 21.980 1.00 42.21 -105 PHE E O 1
ATOM 654 N N . GLN A 1 88 ? -42.979 -24.978 22.912 1.00 45.79 -104 GLN E N 1
ATOM 655 C CA . GLN A 1 88 ? -43.552 -25.485 21.671 1.00 47.68 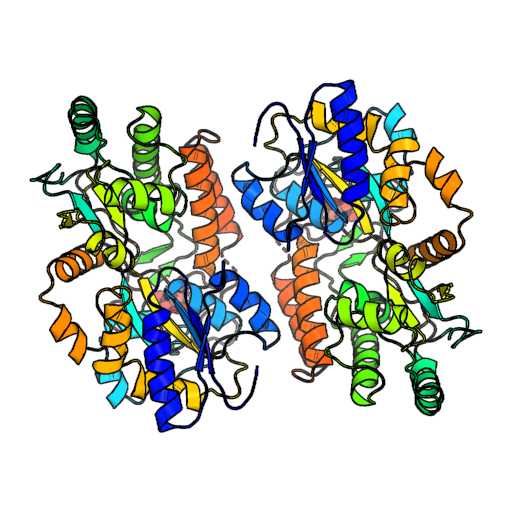-104 GLN E CA 1
ATOM 656 C C . GLN A 1 88 ? -44.812 -24.713 21.300 1.00 50.37 -104 GLN E C 1
ATOM 657 O O . GLN A 1 88 ? -45.068 -24.458 20.117 1.00 48.19 -104 GLN E O 1
ATOM 663 N N . ASP A 1 89 ? -45.603 -24.320 22.302 1.00 51.82 -103 ASP E N 1
ATOM 664 C CA . ASP A 1 89 ? -46.797 -23.514 22.069 1.00 56.52 -103 ASP E CA 1
ATOM 665 C C . ASP A 1 89 ? -46.486 -22.148 21.480 1.00 51.50 -103 ASP E C 1
ATOM 666 O O . ASP A 1 89 ? -47.413 -21.456 21.047 1.00 53.04 -103 ASP E O 1
ATOM 671 N N . LYS A 1 90 ? -45.221 -21.736 21.456 1.00 47.34 -102 LYS E N 1
ATOM 672 C CA . LYS A 1 90 ? -44.867 -20.444 20.889 1.00 48.70 -102 LYS E CA 1
ATOM 673 C C . LYS A 1 90 ? -44.678 -20.491 19.382 1.00 50.04 -102 LYS E C 1
ATOM 674 O O . LYS A 1 90 ? -44.658 -19.434 18.743 1.00 46.68 -102 LYS E O 1
ATOM 680 N N . LEU A 1 91 ? -44.525 -21.680 18.805 1.00 38.84 -101 LEU E N 1
ATOM 681 C CA . LEU A 1 91 ? -44.344 -21.838 17.371 1.00 41.98 -101 LEU E CA 1
ATOM 682 C C . LEU A 1 91 ? -45.568 -22.515 16.770 1.00 39.58 -101 LEU E C 1
ATOM 683 O O . LEU A 1 91 ? -46.289 -23.248 17.454 1.00 47.63 -101 LEU E O 1
ATOM 688 N N . TYR A 1 92 ? -45.798 -22.265 15.484 1.00 44.18 -100 TYR E N 1
ATOM 689 C CA . TYR A 1 92 ? -46.939 -22.864 14.808 1.00 40.58 -100 TYR E CA 1
ATOM 690 C C . TYR A 1 92 ? -46.781 -24.382 14.743 1.00 38.23 -100 TYR E C 1
ATOM 691 O O . TYR A 1 92 ? -45.677 -24.881 14.484 1.00 37.54 -100 TYR E O 1
ATOM 700 N N . PRO A 1 93 ? -47.858 -25.142 14.969 1.00 40.87 -99 PRO E N 1
ATOM 701 C CA . PRO A 1 93 ? -47.751 -26.611 14.907 1.00 38.40 -99 PRO E CA 1
ATOM 702 C C . PRO A 1 93 ? -47.268 -27.107 13.563 1.00 45.12 -99 PRO E C 1
ATOM 703 O O . PRO A 1 93 ? -46.557 -28.118 13.498 1.00 46.04 -99 PRO E O 1
ATOM 707 N N . PHE A 1 94 ? -47.639 -26.405 12.490 1.00 40.56 -98 PHE E N 1
ATOM 708 C CA . PHE A 1 94 ? -47.188 -26.741 11.142 1.00 42.50 -98 PHE E CA 1
ATOM 709 C C . PHE A 1 94 ? -45.669 -26.845 11.079 1.00 46.15 -98 PHE E C 1
ATOM 710 O O . PHE A 1 94 ? -45.120 -27.781 10.487 1.00 41.66 -98 PHE E O 1
ATOM 718 N N . THR A 1 95 ? -44.971 -25.908 11.721 1.00 42.12 -97 THR E N 1
ATOM 719 C CA . THR A 1 95 ? -43.517 -25.894 11.644 1.00 31.51 -97 THR E CA 1
ATOM 720 C C . THR A 1 95 ? -42.893 -27.029 12.453 1.00 36.31 -97 THR E C 1
ATOM 721 O O . THR A 1 95 ? -41.884 -27.606 12.032 1.00 34.09 -97 THR E O 1
ATOM 725 N N . TRP A 1 96 ? -43.463 -27.368 13.616 1.00 30.37 -96 TRP E N 1
ATOM 726 C CA . TRP A 1 96 ? -42.920 -28.492 14.380 1.00 36.49 -96 TRP E CA 1
ATOM 727 C C . TRP A 1 96 ? -43.012 -29.802 13.604 1.00 39.97 -96 TRP E C 1
ATOM 728 O O . TRP A 1 96 ? -42.127 -30.658 13.725 1.00 35.68 -96 TRP E O 1
ATOM 739 N N . ASP A 1 97 ? -44.067 -29.979 12.807 1.00 39.92 -95 ASP E N 1
ATOM 740 C CA . ASP A 1 97 ? -44.209 -31.208 12.026 1.00 34.08 -95 ASP E CA 1
ATOM 741 C C . ASP A 1 97 ? -43.043 -31.389 11.058 1.00 44.77 -95 ASP E C 1
ATOM 742 O O . ASP A 1 97 ? -42.565 -32.510 10.851 1.00 42.75 -95 ASP E O 1
ATOM 747 N N . ALA A 1 98 ? -42.557 -30.293 10.474 1.00 38.73 -94 ALA E N 1
ATOM 748 C CA . ALA A 1 98 ? -41.472 -30.380 9.502 1.00 35.51 -94 ALA E CA 1
ATOM 749 C C . ALA A 1 98 ? -40.170 -30.891 10.118 1.00 33.44 -94 ALA E C 1
ATOM 750 O O . ALA A 1 98 ? -39.336 -31.462 9.408 1.00 39.39 -94 ALA E O 1
ATOM 752 N N . VAL A 1 99 ? -39.964 -30.680 11.414 1.00 30.57 -93 VAL E N 1
ATOM 753 C CA . VAL A 1 99 ? -38.704 -31.033 12.066 1.00 32.68 -93 VAL E CA 1
ATOM 754 C C . VAL A 1 99 ? -38.825 -32.319 12.890 1.00 37.76 -93 VAL E C 1
ATOM 755 O O . VAL A 1 99 ? -37.970 -32.594 13.733 1.00 35.83 -93 VAL E O 1
ATOM 759 N N . ARG A 1 100 ? -39.874 -33.105 12.672 1.00 34.43 -92 ARG E N 1
ATOM 760 C CA . ARG A 1 100 ? -40.035 -34.387 13.344 1.00 33.84 -92 ARG E CA 1
ATOM 761 C C . ARG A 1 100 ? -39.510 -35.496 12.435 1.00 49.26 -92 ARG E C 1
ATOM 762 O O . ARG A 1 100 ? -39.967 -35.635 11.294 1.00 39.99 -92 ARG E O 1
ATOM 770 N N . TYR A 1 101 ? -38.546 -36.272 12.933 1.00 42.00 -91 TYR E N 1
ATOM 771 C CA . TYR A 1 101 ? -38.007 -37.410 12.198 1.00 41.64 -91 TYR E CA 1
ATOM 772 C C . TYR A 1 101 ? -37.963 -38.622 13.112 1.00 44.32 -91 TYR E C 1
ATOM 773 O O . TYR A 1 101 ? -37.416 -38.551 14.219 1.00 41.38 -91 TYR E O 1
ATOM 782 N N . ASN A 1 102 ? -38.530 -39.731 12.639 1.00 40.36 -90 ASN E N 1
ATOM 783 C CA . ASN A 1 102 ? -38.611 -40.958 13.425 1.00 51.22 -90 ASN E CA 1
ATOM 784 C C . ASN A 1 102 ? -39.283 -40.691 14.769 1.00 46.11 -90 ASN E C 1
ATOM 785 O O . ASN A 1 102 ? -38.926 -41.281 15.789 1.00 50.43 -90 ASN E O 1
ATOM 790 N N . GLY A 1 103 ? -40.255 -39.776 14.773 1.00 42.13 -89 GLY E N 1
ATOM 791 C CA . GLY A 1 103 ? -41.005 -39.438 15.963 1.00 47.15 -89 GLY E CA 1
ATOM 792 C C . GLY A 1 103 ? -40.333 -38.448 16.888 1.00 45.93 -89 GLY E C 1
ATOM 793 O O . GLY A 1 103 ? -40.964 -38.003 17.855 1.00 44.22 -89 GLY E O 1
ATOM 794 N N . LYS A 1 104 ? -39.080 -38.089 16.627 1.00 46.23 -88 LYS E N 1
ATOM 795 C CA . LYS A 1 104 ? -38.306 -37.200 17.476 1.00 37.56 -88 LYS E CA 1
ATOM 796 C C . LYS A 1 104 ? -38.169 -35.830 16.829 1.00 40.01 -88 LYS E C 1
ATOM 797 O O . LYS A 1 104 ? -38.081 -35.708 15.603 1.00 40.87 -88 LYS E O 1
ATOM 803 N N . LEU A 1 105 ? -38.148 -34.794 17.664 1.00 33.82 -87 LEU E N 1
ATOM 804 C CA . LEU A 1 105 ? -37.831 -33.460 17.177 1.00 32.98 -87 LEU E CA 1
ATOM 805 C C . LEU A 1 105 ? -36.318 -33.334 17.049 1.00 36.09 -87 LEU E C 1
ATOM 806 O O . LEU A 1 105 ? -35.578 -33.611 17.999 1.00 37.08 -87 LEU E O 1
ATOM 811 N N . ILE A 1 106 ? -35.854 -32.934 15.869 1.00 30.02 -86 ILE E N 1
ATOM 812 C CA . ILE A 1 106 ? -34.430 -32.948 15.575 1.00 32.34 -86 ILE E CA 1
ATOM 813 C C . ILE A 1 106 ? -33.902 -31.575 15.171 1.00 37.60 -86 ILE E C 1
ATOM 814 O O . ILE A 1 106 ? -32.762 -31.471 14.720 1.00 35.68 -86 ILE E O 1
ATOM 819 N N . ALA A 1 107 ? -34.697 -30.518 15.341 1.00 31.66 -85 ALA E N 1
ATOM 820 C CA . ALA A 1 107 ? -34.284 -29.172 14.956 1.00 31.10 -85 ALA E CA 1
ATOM 821 C C . ALA A 1 107 ? -35.333 -28.172 15.417 1.00 33.71 -85 ALA E C 1
ATOM 822 O O . ALA A 1 107 ? -36.502 -28.515 15.600 1.00 40.08 -85 ALA E O 1
ATOM 824 N N . TYR A 1 108 ? -34.893 -26.924 15.591 1.00 33.34 -84 TYR E N 1
ATOM 825 C CA . TYR A 1 108 ? -35.801 -25.818 15.864 1.00 31.28 -84 TYR E CA 1
ATOM 826 C C . TYR A 1 108 ? -36.291 -25.230 14.548 1.00 37.74 -84 TYR E C 1
ATOM 827 O O . TYR A 1 108 ? -35.465 -24.814 13.725 1.00 31.30 -84 TYR E O 1
ATOM 836 N N . PRO A 1 109 ? -37.599 -25.189 14.299 1.00 33.76 -83 PRO E N 1
ATOM 837 C CA . PRO A 1 109 ? -38.102 -24.490 13.109 1.00 31.38 -83 PRO E CA 1
ATOM 838 C C . PRO A 1 109 ? -37.942 -22.986 13.252 1.00 40.69 -83 PRO E C 1
ATOM 839 O O . PRO A 1 109 ? -38.157 -22.420 14.327 1.00 30.83 -83 PRO E O 1
ATOM 843 N N . ILE A 1 110 ? -37.552 -22.342 12.154 1.00 34.37 -82 ILE E N 1
ATOM 844 C CA . ILE A 1 110 ? -37.283 -20.910 12.132 1.00 31.54 -82 ILE E CA 1
ATOM 845 C C . ILE A 1 110 ? -38.283 -20.161 11.256 1.00 39.88 -82 ILE E C 1
ATOM 846 O O . ILE A 1 110 ? -38.866 -19.167 11.687 1.00 33.34 -82 ILE E O 1
ATOM 851 N N . ALA A 1 111 ? -38.499 -20.624 10.025 1.00 32.06 -81 ALA E N 1
ATOM 852 C CA . ALA A 1 111 ? -39.296 -19.841 9.086 1.00 35.92 -81 ALA E CA 1
ATOM 853 C C . ALA A 1 111 ? -39.804 -20.724 7.958 1.00 38.48 -81 ALA E C 1
ATOM 854 O O . ALA A 1 111 ? -39.179 -21.726 7.607 1.00 35.91 -81 ALA E O 1
ATOM 856 N N . VAL A 1 112 ? -40.937 -20.327 7.387 1.00 37.52 -80 VAL E N 1
ATOM 857 C CA . VAL A 1 112 ? -41.555 -21.027 6.269 1.00 34.32 -80 VAL E CA 1
ATOM 858 C C . VAL A 1 112 ? -41.225 -20.279 4.986 1.00 40.80 -80 VAL E C 1
ATOM 859 O O . VAL A 1 112 ? -41.488 -19.077 4.875 1.00 38.37 -80 VAL E O 1
ATOM 863 N N . GLU A 1 113 ? -40.676 -20.993 4.006 1.00 36.15 -79 GLU E N 1
ATOM 864 C CA . GLU A 1 113 ? -40.279 -20.420 2.727 1.00 34.75 -79 GLU E CA 1
ATOM 865 C C . GLU A 1 113 ? -41.057 -21.088 1.607 1.00 41.78 -79 GLU E C 1
ATOM 866 O O . GLU A 1 113 ? -41.257 -22.307 1.618 1.00 42.01 -79 GLU E O 1
ATOM 872 N N . ALA A 1 114 ? -41.471 -20.293 0.628 1.00 39.71 -78 ALA E N 1
ATOM 873 C CA . ALA A 1 114 ? -42.040 -20.834 -0.597 1.00 34.01 -78 ALA E CA 1
ATOM 874 C C . ALA A 1 114 ? -41.755 -19.875 -1.741 1.00 41.99 -78 ALA E C 1
ATOM 875 O O . ALA A 1 114 ? -41.733 -18.655 -1.555 1.00 34.33 -78 ALA E O 1
ATOM 877 N N . LEU A 1 115 ? -41.534 -20.440 -2.926 1.00 38.03 -77 LEU E N 1
ATOM 878 C CA . LEU A 1 115 ? -41.334 -19.636 -4.123 1.00 40.04 -77 LEU E CA 1
ATOM 879 C C . LEU A 1 115 ? -42.606 -18.885 -4.494 1.00 36.12 -77 LEU E C 1
ATOM 880 O O . LEU A 1 115 ? -43.723 -19.352 -4.260 1.00 33.52 -77 LEU E O 1
ATOM 885 N N . SER A 1 116 ? -42.421 -17.695 -5.060 1.00 33.23 -76 SER E N 1
ATOM 886 C CA . SER A 1 116 ? -43.519 -16.899 -5.582 1.00 39.24 -76 SER E CA 1
ATOM 887 C C . SER A 1 116 ? -43.103 -16.313 -6.920 1.00 37.96 -76 SER E C 1
ATOM 888 O O . SER A 1 116 ? -41.923 -16.312 -7.283 1.00 36.53 -76 SER E O 1
ATOM 891 N N . LEU A 1 117 ? -44.088 -15.799 -7.649 1.00 36.28 -75 LEU E N 1
ATOM 892 C CA . LEU A 1 117 ? -43.824 -15.013 -8.847 1.00 41.33 -75 LEU E CA 1
ATOM 893 C C . LEU A 1 117 ? -43.569 -13.565 -8.445 1.00 38.68 -75 LEU E C 1
ATOM 894 O O . LEU A 1 117 ? -44.416 -12.937 -7.800 1.00 45.03 -75 LEU E O 1
ATOM 899 N N . ILE A 1 118 ? -42.404 -13.041 -8.807 1.00 38.99 -74 ILE E N 1
ATOM 900 C CA . ILE A 1 118 ? -42.039 -11.652 -8.560 1.00 36.58 -74 ILE E CA 1
ATOM 901 C C . ILE A 1 118 ? -42.048 -10.927 -9.897 1.00 38.67 -74 ILE E C 1
ATOM 902 O O . ILE A 1 118 ? -41.504 -11.436 -10.884 1.00 47.06 -74 ILE E O 1
ATOM 907 N N . TYR A 1 119 ? -42.672 -9.749 -9.937 1.00 40.29 -73 TYR E N 1
ATOM 908 C CA . TYR A 1 119 ? -42.881 -9.046 -11.196 1.00 43.42 -73 TYR E CA 1
ATOM 909 C C . TYR A 1 119 ? -42.608 -7.558 -11.034 1.00 51.94 -73 TYR E C 1
ATOM 910 O O . TYR A 1 119 ? -42.736 -6.999 -9.942 1.00 48.50 -73 TYR E O 1
ATOM 919 N N . ASN A 1 120 ? -42.233 -6.925 -12.146 1.00 53.58 -72 ASN E N 1
ATOM 920 C CA . ASN A 1 120 ? -41.943 -5.494 -12.196 1.00 52.17 -72 ASN E CA 1
ATOM 921 C C . ASN A 1 120 ? -43.230 -4.745 -12.534 1.00 60.18 -72 ASN E C 1
ATOM 922 O O . ASN A 1 120 ? -43.758 -4.872 -13.645 1.00 52.94 -72 ASN E O 1
ATOM 927 N N . LYS A 1 121 ? -43.725 -3.949 -11.580 1.00 51.68 -71 LYS E N 1
ATOM 928 C CA . LYS A 1 121 ? -45.007 -3.276 -11.767 1.00 57.78 -71 LYS E CA 1
ATOM 929 C C . LYS A 1 121 ? -44.967 -2.278 -12.914 1.00 57.83 -71 LYS E C 1
ATOM 930 O O . LYS A 1 121 ? -45.985 -2.061 -13.580 1.00 61.33 -71 LYS E O 1
ATOM 936 N N . ASP A 1 122 ? -43.813 -1.654 -13.156 1.00 62.10 -70 ASP E N 1
ATOM 937 C CA . ASP A 1 122 ? -43.729 -0.653 -14.215 1.00 62.15 -70 ASP E CA 1
ATOM 938 C C . ASP A 1 122 ? -43.760 -1.299 -15.594 1.00 61.67 -70 ASP E C 1
ATOM 939 O O . ASP A 1 122 ? -44.344 -0.746 -16.531 1.00 64.02 -70 ASP E O 1
ATOM 944 N N . LEU A 1 123 ? -43.130 -2.464 -15.743 1.00 59.40 -69 LEU E N 1
ATOM 945 C CA . LEU A 1 123 ? -43.164 -3.154 -17.026 1.00 65.15 -69 LEU E CA 1
ATOM 946 C C . LEU A 1 123 ? -44.441 -3.965 -17.194 1.00 61.74 -69 LEU E C 1
ATOM 947 O O . LEU A 1 123 ? -44.985 -4.051 -18.302 1.00 65.43 -69 LEU E O 1
ATOM 952 N N . LEU A 1 124 ? -44.935 -4.556 -16.107 1.00 55.50 -68 LEU E N 1
ATOM 953 C CA . LEU A 1 124 ? -46.027 -5.525 -16.149 1.00 55.12 -68 LEU E CA 1
ATOM 954 C C . LEU A 1 124 ? -47.043 -5.182 -15.068 1.00 62.49 -68 LEU E C 1
ATOM 955 O O . LEU A 1 124 ? -46.975 -5.709 -13.947 1.00 65.25 -68 LEU E O 1
ATOM 960 N N . PRO A 1 125 ? -48.003 -4.303 -15.366 1.00 63.33 -67 PRO E N 1
ATOM 961 C CA . PRO A 1 125 ? -49.000 -3.950 -14.340 1.00 73.27 -67 PRO E CA 1
ATOM 962 C C . PRO A 1 125 ? -49.874 -5.122 -13.936 1.00 65.21 -67 PRO E C 1
ATOM 963 O O . PRO A 1 125 ? -50.194 -5.278 -12.751 1.00 57.71 -67 PRO E O 1
ATOM 967 N N . ASN A 1 126 ? -50.267 -5.955 -14.898 1.00 59.84 -66 ASN E N 1
ATOM 968 C CA . ASN A 1 126 ? -51.083 -7.140 -14.654 1.00 55.66 -66 ASN E CA 1
ATOM 969 C C . ASN A 1 126 ? -50.268 -8.387 -14.968 1.00 63.26 -66 ASN E C 1
ATOM 970 O O . ASN A 1 126 ? -50.108 -8.740 -16.148 1.00 63.13 -66 ASN E O 1
ATOM 975 N N . PRO A 1 127 ? -49.727 -9.086 -13.966 1.00 53.86 -65 PRO E N 1
ATOM 976 C CA . PRO A 1 127 ? -48.879 -10.238 -14.264 1.00 53.45 -65 PRO E CA 1
ATOM 977 C C . PRO A 1 127 ? -49.702 -11.396 -14.775 1.00 52.76 -65 PRO E C 1
ATOM 978 O O . PRO A 1 127 ? -50.881 -11.556 -14.407 1.00 58.14 -65 PRO E O 1
ATOM 982 N N . PRO A 1 128 ? -49.131 -12.255 -15.623 1.00 64.17 -64 PRO E N 1
ATOM 983 C CA . PRO A 1 128 ? -49.904 -13.364 -16.194 1.00 65.77 -64 PRO E CA 1
ATOM 984 C C . PRO A 1 128 ? -50.333 -14.371 -15.136 1.00 46.94 -64 PRO E C 1
ATOM 985 O O . PRO A 1 128 ? -49.600 -14.657 -14.186 1.00 48.23 -64 PRO E O 1
ATOM 989 N N . LYS A 1 129 ? -51.533 -14.920 -15.324 1.00 51.73 -63 LYS E N 1
ATOM 990 C CA . LYS A 1 129 ? -52.058 -15.955 -14.443 1.00 60.11 -63 LYS E CA 1
ATOM 991 C C . LYS A 1 129 ? -51.670 -17.360 -14.877 1.00 48.19 -63 LYS E C 1
ATOM 992 O O . LYS A 1 129 ? -51.787 -18.294 -14.078 1.00 50.65 -63 LYS E O 1
ATOM 998 N N . THR A 1 130 ? -51.229 -17.537 -16.120 1.00 55.00 -62 THR E N 1
ATOM 999 C CA . THR A 1 130 ? -50.942 -18.855 -16.661 1.00 47.62 -62 THR E CA 1
ATOM 1000 C C . THR A 1 130 ? -49.560 -18.855 -17.298 1.00 52.42 -62 THR E C 1
ATOM 1001 O O . THR A 1 130 ? -49.099 -17.837 -17.825 1.00 49.09 -62 THR E O 1
ATOM 1005 N N . TRP A 1 131 ? -48.900 -20.013 -17.235 1.00 42.27 -61 TRP E N 1
ATOM 1006 C CA . TRP A 1 131 ? -47.641 -20.196 -17.948 1.00 43.66 -61 TRP E CA 1
ATOM 1007 C C . TRP A 1 131 ? -47.833 -20.059 -19.452 1.00 45.31 -61 TRP E C 1
ATOM 1008 O O . TRP A 1 131 ? -46.924 -19.606 -20.159 1.00 44.63 -61 TRP E O 1
ATOM 1019 N N . GLU A 1 132 ? -49.008 -20.446 -19.953 1.00 47.19 -60 GLU E N 1
ATOM 1020 C CA . GLU A 1 132 ? -49.259 -20.459 -21.392 1.00 48.57 -60 GLU E CA 1
ATOM 1021 C C . GLU A 1 132 ? -49.196 -19.067 -22.011 1.00 46.92 -60 GLU E C 1
ATOM 1022 O O . GLU A 1 132 ? -48.903 -18.939 -23.208 1.00 52.42 -60 GLU E O 1
ATOM 1028 N N . GLU A 1 133 ? -49.459 -18.011 -21.232 1.00 51.28 -59 GLU E N 1
ATOM 1029 C CA . GLU A 1 133 ? -49.443 -16.657 -21.791 1.00 53.26 -59 GLU E CA 1
ATOM 1030 C C . GLU A 1 133 ? -48.047 -16.061 -21.913 1.00 48.37 -59 GLU E C 1
ATOM 1031 O O . GLU A 1 133 ? -47.890 -15.046 -22.600 1.00 50.28 -59 GLU E O 1
ATOM 1037 N N . ILE A 1 134 ? -47.040 -16.664 -21.290 1.00 46.67 -58 ILE E N 1
ATOM 1038 C CA . ILE A 1 134 ? -45.701 -16.081 -21.214 1.00 46.77 -58 ILE E CA 1
ATOM 1039 C C . ILE A 1 134 ? -45.026 -15.975 -22.582 1.00 48.94 -58 ILE E C 1
ATOM 1040 O O . ILE A 1 134 ? -44.381 -14.949 -22.848 1.00 58.43 -58 ILE E O 1
ATOM 1045 N N . PRO A 1 135 ? -45.125 -16.970 -23.479 1.00 52.74 -57 PRO E N 1
ATOM 1046 C CA . PRO A 1 135 ? -44.524 -16.787 -24.818 1.00 60.63 -57 PRO E CA 1
ATOM 1047 C C . PRO A 1 135 ? -44.978 -15.527 -25.536 1.00 55.93 -57 PRO E C 1
ATOM 1048 O O . PRO A 1 135 ? -44.140 -14.728 -25.973 1.00 56.04 -57 PRO E O 1
ATOM 1052 N N . ALA A 1 136 ? -46.291 -15.322 -25.670 1.00 64.78 -56 ALA E N 1
ATOM 1053 C CA . ALA A 1 136 ? -46.775 -14.114 -26.333 1.00 64.77 -56 ALA E CA 1
ATOM 1054 C C . ALA A 1 136 ? -46.425 -12.867 -25.536 1.00 57.15 -56 ALA E C 1
ATOM 1055 O O . ALA A 1 136 ? -46.189 -11.805 -26.120 1.00 64.94 -56 ALA E O 1
ATOM 1057 N N . LEU A 1 137 ? -46.401 -12.972 -24.208 1.00 57.19 -55 LEU E N 1
ATOM 1058 C CA . LEU A 1 137 ? -46.011 -11.833 -23.388 1.00 64.83 -55 LEU E CA 1
ATOM 1059 C C . LEU A 1 137 ? -44.533 -11.499 -23.586 1.00 70.00 -55 LEU E C 1
ATOM 1060 O O . LEU A 1 137 ? -44.155 -10.322 -23.620 1.00 59.82 -55 LEU E O 1
ATOM 1065 N N . ASP A 1 138 ? -43.681 -12.522 -23.709 1.00 58.37 -54 ASP E N 1
ATOM 1066 C CA . ASP A 1 138 ? -42.269 -12.272 -23.987 1.00 60.59 -54 ASP E CA 1
ATOM 1067 C C . ASP A 1 138 ? -42.083 -11.645 -25.361 1.00 58.60 -54 ASP E C 1
ATOM 1068 O O . ASP A 1 138 ? -41.209 -10.790 -25.546 1.00 64.31 -54 ASP E O 1
ATOM 1073 N N . LYS A 1 139 ? -42.898 -12.057 -26.338 1.00 63.99 -53 LYS E N 1
ATOM 1074 C CA . LYS A 1 139 ? -42.796 -11.489 -27.680 1.00 62.99 -53 LYS E CA 1
ATOM 1075 C C . LYS A 1 139 ? -43.116 -9.999 -27.671 1.00 75.15 -53 LYS E C 1
ATOM 1076 O O . LYS A 1 139 ? -42.452 -9.210 -28.354 1.00 70.41 -53 LYS E O 1
ATOM 1082 N N . GLU A 1 140 ? -44.115 -9.588 -26.884 1.00 72.41 -52 GLU E N 1
ATOM 1083 C CA . GLU A 1 140 ? -44.475 -8.174 -26.849 1.00 70.11 -52 GLU E CA 1
ATOM 1084 C C . GLU A 1 140 ? -43.465 -7.343 -26.069 1.00 73.19 -52 GLU E C 1
ATOM 1085 O O . GLU A 1 140 ? -43.285 -6.158 -26.366 1.00 78.41 -52 GLU E O 1
ATOM 1091 N N . LEU A 1 141 ? -42.799 -7.934 -25.074 1.00 78.76 -51 LEU E N 1
ATOM 1092 C CA . LEU A 1 141 ? -41.842 -7.164 -24.285 1.00 70.95 -51 LEU E CA 1
ATOM 1093 C C . LEU A 1 141 ? -40.480 -7.064 -24.963 1.00 72.94 -51 LEU E C 1
ATOM 1094 O O . LEU A 1 141 ? -39.753 -6.090 -24.733 1.00 67.64 -51 LEU E O 1
ATOM 1099 N N . LYS A 1 142 ? -40.114 -8.044 -25.794 1.00 73.02 -50 LYS E N 1
ATOM 1100 C CA . LYS A 1 142 ? -38.876 -7.920 -26.559 1.00 72.59 -50 LYS E CA 1
ATOM 1101 C C . LYS A 1 142 ? -38.970 -6.809 -27.597 1.00 79.11 -50 LYS E C 1
ATOM 1102 O O . LYS A 1 142 ? -37.956 -6.183 -27.926 1.00 78.90 -50 LYS E O 1
ATOM 1108 N N . ALA A 1 143 ? -40.171 -6.546 -28.116 1.00 81.42 -49 ALA E N 1
ATOM 1109 C CA . ALA A 1 143 ? -40.409 -5.383 -28.963 1.00 76.08 -49 ALA E CA 1
ATOM 1110 C C . ALA A 1 143 ? -40.276 -4.069 -28.204 1.00 77.17 -49 ALA E C 1
ATOM 1111 O O . ALA A 1 143 ? -40.519 -3.007 -28.789 1.00 86.03 -49 ALA E O 1
ATOM 1113 N N . LYS A 1 144 ? -39.916 -4.118 -26.920 1.00 77.68 -48 LYS E N 1
ATOM 1114 C CA . LYS A 1 144 ? -39.621 -2.934 -26.125 1.00 80.00 -48 LYS E CA 1
ATOM 1115 C C . LYS A 1 144 ? -38.238 -3.022 -25.487 1.00 82.15 -48 LYS E C 1
ATOM 1116 O O . LYS A 1 144 ? -37.918 -2.205 -24.614 1.00 85.81 -48 LYS E O 1
ATOM 1122 N N . GLY A 1 145 ? -37.417 -3.986 -25.899 1.00 74.54 -47 GLY E N 1
ATOM 1123 C CA . GLY A 1 145 ? -36.084 -4.167 -25.354 1.00 76.83 -47 GLY E CA 1
ATOM 1124 C C . GLY A 1 145 ? -35.991 -4.847 -24.005 1.00 80.50 -47 GLY E C 1
ATOM 1125 O O . GLY A 1 145 ? -34.931 -4.791 -23.374 1.00 71.51 -47 GLY E O 1
ATOM 1126 N N . LYS A 1 146 ? -37.054 -5.497 -23.544 1.00 80.34 -46 LYS E N 1
ATOM 1127 C CA . LYS A 1 146 ? -37.060 -6.262 -22.299 1.00 70.67 -46 LYS E CA 1
ATOM 1128 C C . LYS A 1 146 ? -37.384 -7.726 -22.591 1.00 69.48 -46 LYS E C 1
ATOM 1129 O O . LYS A 1 146 ? -37.564 -8.128 -23.741 1.00 73.98 -46 LYS E O 1
ATOM 1135 N N . SER A 1 147 ? -37.438 -8.528 -21.530 1.00 58.51 -45 SER E N 1
ATOM 1136 C CA . SER A 1 147 ? -37.850 -9.921 -21.610 1.00 56.24 -45 SER E CA 1
ATOM 1137 C C . SER A 1 147 ? -38.915 -10.196 -20.554 1.00 55.33 -45 SER E C 1
ATOM 1138 O O . SER A 1 147 ? -39.090 -9.430 -19.603 1.00 63.26 -45 SER E O 1
ATOM 1141 N N . ALA A 1 148 ? -39.640 -11.303 -20.739 1.00 53.48 -44 ALA E N 1
ATOM 1142 C CA . ALA A 1 148 ? -40.733 -11.651 -19.834 1.00 54.75 -44 ALA E CA 1
ATOM 1143 C C . ALA A 1 148 ? -40.245 -12.241 -18.514 1.00 61.59 -44 ALA E C 1
ATOM 1144 O O . ALA A 1 148 ? -40.688 -11.818 -17.440 1.00 54.88 -44 ALA E O 1
ATOM 1146 N N . LEU A 1 149 ? -39.365 -13.240 -18.567 1.00 54.01 -43 LEU E N 1
ATOM 1147 C CA . LEU A 1 149 ? -39.143 -14.081 -17.396 1.00 50.95 -43 LEU E CA 1
ATOM 1148 C C . LEU A 1 149 ? -37.728 -14.635 -17.375 1.00 52.08 -43 LEU E C 1
ATOM 1149 O O . LEU A 1 149 ? -37.256 -15.184 -18.375 1.00 47.10 -43 LEU E O 1
ATOM 1154 N N . MET A 1 150 ? -37.072 -14.503 -16.222 1.00 51.79 -42 MET E N 1
ATOM 1155 C CA . MET A 1 150 ? -35.742 -15.058 -15.991 1.00 46.92 -42 MET E CA 1
ATOM 1156 C C . MET A 1 150 ? -35.687 -15.581 -14.566 1.00 43.82 -42 MET E C 1
ATOM 1157 O O . MET A 1 150 ? -35.886 -14.814 -13.617 1.00 43.87 -42 MET E O 1
ATOM 1162 N N . PHE A 1 151 ? -35.416 -16.875 -14.412 1.00 43.61 -41 PHE E N 1
ATOM 1163 C CA . PHE A 1 151 ? -35.210 -17.442 -13.085 1.00 44.46 -41 PHE E CA 1
ATOM 1164 C C . PHE A 1 151 ? -34.182 -18.562 -13.171 1.00 45.35 -41 PHE E C 1
ATOM 1165 O O . PHE A 1 151 ? -33.797 -19.005 -14.257 1.00 51.42 -41 PHE E O 1
ATOM 1173 N N . ASN A 1 152 ? -33.727 -18.997 -11.998 1.00 42.30 -40 ASN E N 1
ATOM 1174 C CA . ASN A 1 152 ? -32.681 -20.005 -11.899 1.00 46.25 -40 ASN E CA 1
ATOM 1175 C C . ASN A 1 152 ? -33.127 -21.323 -12.522 1.00 36.59 -40 ASN E C 1
ATOM 1176 O O . ASN A 1 152 ? -34.058 -21.967 -12.032 1.00 44.89 -40 ASN E O 1
ATOM 1181 N N . LEU A 1 153 ? -32.462 -21.724 -13.601 1.00 42.26 -39 LEU E N 1
ATOM 1182 C CA . LEU A 1 153 ? -32.717 -23.005 -14.239 1.00 49.15 -39 LEU E CA 1
ATOM 1183 C C . LEU A 1 153 ? -31.735 -24.088 -13.806 1.00 56.91 -39 LEU E C 1
ATOM 1184 O O . LEU A 1 153 ? -31.826 -25.220 -14.295 1.00 50.50 -39 LEU E O 1
ATOM 1189 N N . GLN A 1 154 ? -30.799 -23.770 -12.912 1.00 48.00 -38 GLN E N 1
ATOM 1190 C CA . GLN A 1 154 ? -29.746 -24.699 -12.524 1.00 55.66 -38 GLN E CA 1
ATOM 1191 C C . GLN A 1 154 ? -30.074 -25.494 -11.271 1.00 47.98 -38 GLN E C 1
ATOM 1192 O O . GLN A 1 154 ? -29.385 -26.480 -10.985 1.00 46.83 -38 GLN E O 1
ATOM 1198 N N . GLU A 1 155 ? -31.089 -25.093 -10.514 1.00 39.98 -37 GLU E N 1
ATOM 1199 C CA . GLU A 1 155 ? -31.454 -25.789 -9.296 1.00 43.99 -37 GLU E CA 1
ATOM 1200 C C . GLU A 1 155 ? -32.896 -26.258 -9.397 1.00 33.31 -37 GLU E C 1
ATOM 1201 O O . GLU A 1 155 ? -33.791 -25.442 -9.652 1.00 37.55 -37 GLU E O 1
ATOM 1207 N N . PRO A 1 156 ? -33.160 -27.552 -9.204 1.00 39.89 -36 PRO E N 1
ATOM 1208 C CA . PRO A 1 156 ? -34.511 -28.082 -9.462 1.00 41.45 -36 PRO E CA 1
ATOM 1209 C C . PRO A 1 156 ? -35.580 -27.508 -8.545 1.00 37.43 -36 PRO E C 1
ATOM 1210 O O . PRO A 1 156 ? -36.772 -27.581 -8.876 1.00 41.31 -36 PRO E O 1
ATOM 1214 N N . TYR A 1 157 ? -35.187 -26.964 -7.394 1.00 33.11 -35 TYR E N 1
ATOM 1215 C CA . TYR A 1 157 ? -36.121 -26.272 -6.511 1.00 34.43 -35 TYR E CA 1
ATOM 1216 C C . TYR A 1 157 ? -36.961 -25.245 -7.265 1.00 31.61 -35 TYR E C 1
ATOM 1217 O O . TYR A 1 157 ? -38.155 -25.088 -6.990 1.00 33.26 -35 TYR E O 1
ATOM 1226 N N . PHE A 1 158 ? -36.354 -24.550 -8.232 1.00 30.67 -34 PHE E N 1
ATOM 1227 C CA . PHE A 1 158 ? -37.029 -23.478 -8.962 1.00 45.10 -34 PHE E CA 1
ATOM 1228 C C . PHE A 1 158 ? -37.913 -23.988 -10.093 1.00 38.73 -34 PHE E C 1
ATOM 1229 O O . PHE A 1 158 ? -38.919 -23.350 -10.421 1.00 33.30 -34 PHE E O 1
ATOM 1237 N N . THR A 1 159 ? -37.558 -25.111 -10.703 1.00 36.30 -33 THR E N 1
ATOM 1238 C CA . THR A 1 159 ? -38.335 -25.635 -11.817 1.00 44.44 -33 THR E CA 1
ATOM 1239 C C . THR A 1 159 ? -39.389 -26.640 -11.380 1.00 41.55 -33 THR E C 1
ATOM 1240 O O . THR A 1 159 ? -40.361 -26.857 -12.114 1.00 42.05 -33 THR E O 1
ATOM 1244 N N . TRP A 1 160 ? -39.222 -27.239 -10.200 1.00 32.89 -32 TRP E N 1
ATOM 1245 C CA . TRP A 1 160 ? -40.188 -28.216 -9.706 1.00 38.57 -32 TRP E CA 1
ATOM 1246 C C . TRP A 1 160 ? -41.634 -27.724 -9.629 1.00 39.32 -32 TRP E C 1
ATOM 1247 O O . TRP A 1 160 ? -42.537 -28.551 -9.851 1.00 39.65 -32 TRP E O 1
ATOM 1258 N N . PRO A 1 161 ? -41.941 -26.459 -9.283 1.00 38.53 -31 PRO E N 1
ATOM 1259 C CA . PRO A 1 161 ? -43.365 -26.064 -9.238 1.00 37.15 -31 PRO E CA 1
ATOM 1260 C C . PRO A 1 161 ? -44.101 -26.297 -10.548 1.00 41.73 -31 PRO E C 1
ATOM 1261 O O . PRO A 1 161 ? -45.263 -26.721 -10.538 1.00 38.52 -31 PRO E O 1
ATOM 1265 N N . LEU A 1 162 ? -43.444 -26.034 -11.679 1.00 39.98 -30 LEU E N 1
ATOM 1266 C CA . LEU A 1 162 ? -44.056 -26.278 -12.981 1.00 39.70 -30 LEU E CA 1
ATOM 1267 C C . LEU A 1 162 ? -44.133 -27.770 -13.280 1.00 47.83 -30 LEU E C 1
ATOM 1268 O O . LEU A 1 162 ? -45.159 -28.266 -13.763 1.00 39.08 -30 LEU E O 1
ATOM 1273 N N . ILE A 1 163 ? -43.056 -28.503 -12.994 1.00 41.58 -29 ILE E N 1
ATOM 1274 C CA . ILE A 1 163 ? -43.047 -29.942 -13.239 1.00 48.38 -29 ILE E CA 1
ATOM 1275 C C . ILE A 1 163 ? -44.122 -30.632 -12.408 1.00 41.69 -29 ILE E C 1
ATOM 1276 O O . ILE A 1 163 ? -44.775 -31.577 -12.869 1.00 38.88 -29 ILE E O 1
ATOM 1281 N N . ALA A 1 164 ? -44.340 -30.157 -11.181 1.00 34.36 -28 ALA E N 1
ATOM 1282 C CA . ALA A 1 164 ? -45.333 -30.765 -10.306 1.00 43.45 -28 ALA E CA 1
ATOM 1283 C C . ALA A 1 164 ? -46.755 -30.355 -10.669 1.00 47.48 -28 ALA E C 1
ATOM 1284 O O . ALA A 1 164 ? -47.701 -31.088 -10.352 1.00 43.67 -28 ALA E O 1
ATOM 1286 N N . ALA A 1 165 ? -46.919 -29.200 -11.324 1.00 39.91 -27 ALA E N 1
ATOM 1287 C CA . ALA A 1 165 ? -48.242 -28.611 -11.533 1.00 42.65 -27 ALA E CA 1
ATOM 1288 C C . ALA A 1 165 ? -49.230 -29.611 -12.125 1.00 39.38 -27 ALA E C 1
ATOM 1289 O O . ALA A 1 165 ? -50.353 -29.757 -11.629 1.00 38.75 -27 ALA E O 1
ATOM 1291 N N . ASP A 1 166 ? -48.830 -30.318 -13.182 1.00 41.89 -26 ASP E N 1
ATOM 1292 C CA . ASP A 1 166 ? -49.746 -31.197 -13.899 1.00 43.29 -26 ASP E CA 1
ATOM 1293 C C . ASP A 1 166 ? -49.601 -32.667 -13.494 1.00 42.33 -26 ASP E C 1
ATOM 1294 O O . ASP A 1 166 ? -50.064 -33.554 -14.220 1.00 51.90 -26 ASP E O 1
ATOM 1299 N N . GLY A 1 167 ? -48.983 -32.949 -12.348 1.00 43.44 -25 GLY E N 1
ATOM 1300 C CA . GLY A 1 167 ? -49.005 -34.307 -11.832 1.00 41.95 -25 GLY E CA 1
ATOM 1301 C C . GLY A 1 167 ? -47.681 -34.981 -11.520 1.00 48.58 -25 GLY E C 1
ATOM 1302 O O . GLY A 1 167 ? -47.665 -36.170 -11.187 1.00 53.31 -25 GLY E O 1
ATOM 1303 N N . GLY A 1 168 ? -46.566 -34.263 -11.629 1.00 41.09 -24 GLY E N 1
ATOM 1304 C CA . GLY A 1 168 ? -45.296 -34.804 -11.162 1.00 38.30 -24 GLY E CA 1
ATOM 1305 C C . GLY A 1 168 ? -45.215 -34.764 -9.642 1.00 41.21 -24 GLY E C 1
ATOM 1306 O O . GLY A 1 168 ? -45.691 -33.830 -8.999 1.00 43.60 -24 GLY E O 1
ATOM 1307 N N . TYR A 1 169 ? -44.616 -35.805 -9.066 1.00 40.03 -23 TYR E N 1
ATOM 1308 C CA . TYR A 1 169 ? -44.432 -35.838 -7.622 1.00 48.75 -23 TYR E CA 1
ATOM 1309 C C . TYR A 1 169 ? -43.124 -36.542 -7.287 1.00 44.56 -23 TYR E C 1
ATOM 1310 O O . TYR A 1 169 ? -42.575 -37.298 -8.093 1.00 43.20 -23 TYR E O 1
ATOM 1319 N N . ALA A 1 170 ? -42.631 -36.282 -6.074 1.00 44.47 -22 ALA E N 1
ATOM 1320 C CA . ALA A 1 170 ? -41.422 -36.950 -5.592 1.00 46.58 -22 ALA E CA 1
ATOM 1321 C C . ALA A 1 170 ? -41.749 -38.374 -5.158 1.00 50.89 -22 ALA E C 1
ATOM 1322 O O . ALA A 1 170 ? -41.339 -39.345 -5.800 1.00 47.16 -22 ALA E O 1
ATOM 1324 N N . PHE A 1 171 ? -42.500 -38.506 -4.070 1.00 45.59 -21 PHE E N 1
ATOM 1325 C CA . PHE A 1 171 ? -43.014 -39.781 -3.599 1.00 48.97 -21 PHE E CA 1
ATOM 1326 C C . PHE A 1 171 ? -44.524 -39.665 -3.462 1.00 40.11 -21 PHE E C 1
ATOM 1327 O O . PHE A 1 171 ? -45.039 -38.607 -3.094 1.00 47.45 -21 PHE E O 1
ATOM 1335 N N . LYS A 1 172 ? -45.233 -40.748 -3.771 1.00 45.06 -20 LYS E N 1
ATOM 1336 C CA . LYS A 1 172 ? -46.691 -40.706 -3.765 1.00 47.86 -20 LYS E CA 1
ATOM 1337 C C . LYS A 1 172 ? -47.198 -40.525 -2.343 1.00 48.70 -20 LYS E C 1
ATOM 1338 O O . LYS A 1 172 ? -46.946 -41.368 -1.475 1.00 50.09 -20 LYS E O 1
ATOM 1344 N N . TYR A 1 173 ? -47.900 -39.424 -2.099 1.00 47.36 -19 TYR E N 1
ATOM 1345 C CA . TYR A 1 173 ? -48.521 -39.180 -0.806 1.00 50.03 -19 TYR E CA 1
ATOM 1346 C C . TYR A 1 173 ? -49.971 -39.644 -0.842 1.00 52.03 -19 TYR E C 1
ATOM 1347 O O . TYR A 1 173 ? -50.743 -39.219 -1.708 1.00 51.79 -19 TYR E O 1
ATOM 1356 N N . GLU A 1 174 ? -50.326 -40.526 0.090 1.00 51.75 -18 GLU E N 1
ATOM 1357 C CA . GLU A 1 174 ? -51.676 -41.071 0.183 1.00 69.73 -18 GLU E CA 1
ATOM 1358 C C . GLU A 1 174 ? -52.007 -41.288 1.653 1.00 62.94 -18 GLU E C 1
ATOM 1359 O O . GLU A 1 174 ? -51.264 -41.983 2.349 1.00 63.04 -18 GLU E O 1
ATOM 1365 N N . ASN A 1 175 ? -53.115 -40.710 2.109 1.00 67.89 -17 ASN E N 1
ATOM 1366 C CA . ASN A 1 175 ? -53.600 -40.808 3.494 1.00 62.64 -17 ASN E CA 1
ATOM 1367 C C . ASN A 1 175 ? -52.477 -40.678 4.529 1.00 63.92 -17 ASN E C 1
ATOM 1368 O O . ASN A 1 175 ? -52.192 -41.591 5.304 1.00 60.98 -17 ASN E O 1
ATOM 1373 N N . GLY A 1 176 ? -51.839 -39.510 4.529 1.00 52.21 -16 GLY E N 1
ATOM 1374 C CA . GLY A 1 176 ? -50.807 -39.210 5.498 1.00 54.36 -16 GLY E CA 1
ATOM 1375 C C . GLY A 1 176 ? -49.499 -39.953 5.350 1.00 57.59 -16 GLY E C 1
ATOM 1376 O O . GLY A 1 176 ? -48.660 -39.873 6.254 1.00 58.23 -16 GLY E O 1
ATOM 1377 N N . LYS A 1 177 ? -49.285 -40.673 4.251 1.00 52.33 -15 LYS E N 1
ATOM 1378 C CA . LYS A 1 177 ? -48.107 -41.516 4.121 1.00 48.08 -15 LYS E CA 1
ATOM 1379 C C . LYS A 1 177 ? -47.490 -41.365 2.738 1.00 55.18 -15 LYS E C 1
ATOM 1380 O O . LYS A 1 177 ? -48.196 -41.195 1.742 1.00 38.18 -15 LYS E O 1
ATOM 1386 N N . TYR A 1 178 ? -46.159 -41.438 2.694 1.00 40.56 -14 TYR E N 1
ATOM 1387 C CA . TYR A 1 178 ? -45.403 -41.526 1.452 1.00 40.20 -14 TYR E CA 1
ATOM 1388 C C . TYR A 1 178 ? -45.112 -42.982 1.108 1.00 41.68 -14 TYR E C 1
ATOM 1389 O O . TYR A 1 178 ? -45.041 -43.843 1.987 1.00 50.20 -14 TYR E O 1
ATOM 1398 N N . ASP A 1 179 ? -44.927 -43.250 -0.184 1.00 41.61 -13 ASP E N 1
ATOM 1399 C CA . ASP A 1 179 ? -44.503 -44.565 -0.670 1.00 41.80 -13 ASP E CA 1
ATOM 1400 C C . ASP A 1 179 ? -43.310 -44.347 -1.596 1.00 51.93 -13 ASP E C 1
ATOM 1401 O O . ASP A 1 179 ? -43.485 -43.940 -2.749 1.00 46.30 -13 ASP E O 1
ATOM 1406 N N . ILE A 1 180 ? -42.099 -44.620 -1.101 1.00 46.68 -12 ILE E N 1
ATOM 1407 C CA . ILE A 1 180 ? -40.898 -44.347 -1.886 1.00 51.06 -12 ILE E CA 1
ATOM 1408 C C . ILE A 1 180 ? -40.725 -45.300 -3.058 1.00 52.14 -12 ILE E C 1
ATOM 1409 O O . ILE A 1 180 ? -39.857 -45.066 -3.905 1.00 54.85 -12 ILE E O 1
ATOM 1414 N N . LYS A 1 181 ? -41.520 -46.369 -3.128 1.00 52.76 -11 LYS E N 1
ATOM 1415 C CA . LYS A 1 181 ? -41.518 -47.237 -4.299 1.00 52.84 -11 LYS E CA 1
ATOM 1416 C C . LYS A 1 181 ? -42.248 -46.612 -5.478 1.00 62.12 -11 LYS E C 1
ATOM 1417 O O . LYS A 1 181 ? -42.078 -47.072 -6.613 1.00 54.86 -11 LYS E O 1
ATOM 1423 N N . ASP A 1 182 ? -43.061 -45.589 -5.230 1.00 52.96 -10 ASP E N 1
ATOM 1424 C CA . ASP A 1 182 ? -43.924 -44.969 -6.234 1.00 58.45 -10 ASP E CA 1
ATOM 1425 C C . ASP A 1 182 ? -43.397 -43.551 -6.465 1.00 50.70 -10 ASP E C 1
ATOM 1426 O O . ASP A 1 182 ? -43.757 -42.613 -5.756 1.00 46.19 -10 ASP E O 1
ATOM 1431 N N . VAL A 1 183 ? -42.527 -43.411 -7.462 1.00 49.83 -9 VAL E N 1
ATOM 1432 C CA . VAL A 1 183 ? -41.875 -42.149 -7.798 1.00 47.70 -9 VAL E CA 1
ATOM 1433 C C . VAL A 1 183 ? -42.540 -41.576 -9.042 1.00 44.06 -9 VAL E C 1
ATOM 1434 O O . VAL A 1 183 ? -42.821 -42.306 -10.001 1.00 45.95 -9 VAL E O 1
ATOM 1438 N N . GLY A 1 184 ? -42.799 -40.269 -9.030 1.00 43.21 -8 GLY E N 1
ATOM 1439 C CA . GLY A 1 184 ? -43.542 -39.647 -10.114 1.00 44.60 -8 GLY E CA 1
ATOM 1440 C C . GLY A 1 184 ? -42.751 -38.668 -10.959 1.00 49.06 -8 GLY E C 1
ATOM 1441 O O . GLY A 1 184 ? -43.261 -37.603 -11.318 1.00 49.40 -8 GLY E O 1
ATOM 1442 N N . VAL A 1 185 ? -41.508 -39.009 -11.287 1.00 44.35 -7 VAL E N 1
ATOM 1443 C CA . VAL A 1 185 ? -40.636 -38.050 -11.956 1.00 46.41 -7 VAL E CA 1
ATOM 1444 C C . VAL A 1 185 ? -40.705 -38.187 -13.478 1.00 43.15 -7 VAL E C 1
ATOM 1445 O O . VAL A 1 185 ? -40.481 -37.209 -14.197 1.00 47.62 -7 VAL E O 1
ATOM 1449 N N . ASP A 1 186 ? -41.058 -39.367 -13.994 1.00 42.50 -6 ASP E N 1
ATOM 1450 C CA . ASP A 1 186 ? -41.165 -39.564 -15.434 1.00 44.08 -6 ASP E CA 1
ATOM 1451 C C . ASP A 1 186 ? -42.597 -39.842 -15.886 1.00 49.94 -6 ASP E C 1
ATOM 1452 O O . ASP A 1 186 ? -42.796 -40.438 -16.947 1.00 52.31 -6 ASP E O 1
ATOM 1457 N N . ASN A 1 187 ? -43.598 -39.431 -15.108 1.00 49.55 -5 ASN E N 1
ATOM 1458 C CA . ASN A 1 187 ? -44.979 -39.623 -15.526 1.00 48.33 -5 ASN E CA 1
ATOM 1459 C C . ASN A 1 187 ? -45.372 -38.558 -16.552 1.00 53.90 -5 ASN E C 1
ATOM 1460 O O . ASN A 1 187 ? -44.585 -37.671 -16.902 1.00 47.87 -5 ASN E O 1
ATOM 1465 N N . ALA A 1 188 ? -46.621 -38.632 -17.024 1.00 47.13 -4 ALA E N 1
ATOM 1466 C CA . ALA A 1 188 ? -47.070 -37.742 -18.092 1.00 46.64 -4 ALA E CA 1
ATOM 1467 C C . ALA A 1 188 ? -47.187 -36.292 -17.630 1.00 55.55 -4 ALA E C 1
ATOM 1468 O O . ALA A 1 188 ? -46.970 -35.373 -18.428 1.00 49.25 -4 ALA E O 1
ATOM 1470 N N . GLY A 1 189 ? -47.532 -36.062 -16.361 1.00 42.82 -3 GLY E N 1
ATOM 1471 C CA . GLY A 1 189 ? -47.641 -34.698 -15.874 1.00 44.31 -3 GLY E CA 1
ATOM 1472 C C . GLY A 1 189 ? -46.298 -34.016 -15.708 1.00 50.07 -3 GLY E C 1
ATOM 1473 O O . GLY A 1 189 ? -46.180 -32.807 -15.932 1.00 48.40 -3 GLY E O 1
ATOM 1474 N N . ALA A 1 190 ? -45.273 -34.775 -15.318 1.00 39.39 -2 ALA E N 1
ATOM 1475 C CA . ALA A 1 190 ? -43.931 -34.215 -15.197 1.00 40.67 -2 ALA E CA 1
ATOM 1476 C C . ALA A 1 190 ? -43.298 -33.989 -16.565 1.00 48.75 -2 ALA E C 1
ATOM 1477 O O . ALA A 1 190 ? -42.579 -33.002 -16.766 1.00 40.70 -2 ALA E O 1
ATOM 1479 N N . LYS A 1 191 ? -43.540 -34.895 -17.517 1.00 41.93 -1 LYS E N 1
ATOM 1480 C CA . LYS A 1 191 ? -43.028 -34.689 -18.868 1.00 44.18 -1 LYS E CA 1
ATOM 1481 C C . LYS A 1 191 ? -43.617 -33.431 -19.496 1.00 55.23 -1 LYS E C 1
ATOM 1482 O O . LYS A 1 191 ? -42.910 -32.675 -20.172 1.00 47.02 -1 LYS E O 1
ATOM 1488 N N . ALA A 1 192 ? -44.915 -33.193 -19.292 1.00 44.84 0 ALA E N 1
ATOM 1489 C CA . ALA A 1 192 ? -45.559 -32.031 -19.898 1.00 48.38 0 ALA E CA 1
ATOM 1490 C C . ALA A 1 192 ? -44.970 -30.733 -19.353 1.00 43.60 0 ALA E C 1
ATOM 1491 O O . ALA A 1 192 ? -44.675 -29.802 -20.112 1.00 43.24 0 ALA E O 1
ATOM 1493 N N . GLY A 1 193 ? -44.795 -30.655 -18.034 1.00 40.43 1 GLY E N 1
ATOM 1494 C CA . GLY A 1 193 ? -44.219 -29.458 -17.443 1.00 44.84 1 GLY E CA 1
ATOM 1495 C C . GLY A 1 193 ? -42.799 -29.191 -17.906 1.00 46.29 1 GLY E C 1
ATOM 1496 O O . GLY A 1 193 ? -42.452 -28.057 -18.248 1.00 45.10 1 GLY E O 1
ATOM 1497 N N . LEU A 1 194 ? -41.956 -30.229 -17.923 1.00 45.11 2 LEU E N 1
ATOM 1498 C CA . LEU A 1 194 ? -40.588 -30.052 -18.400 1.00 40.43 2 LEU E CA 1
ATOM 1499 C C . LEU A 1 194 ? -40.565 -29.755 -19.895 1.00 42.85 2 LEU E C 1
ATOM 1500 O O . LEU A 1 194 ? -39.729 -28.972 -20.362 1.00 47.97 2 LEU E O 1
ATOM 1505 N N . THR A 1 195 ? -41.476 -30.362 -20.662 1.00 43.08 3 THR E N 1
ATOM 1506 C CA . THR A 1 195 ? -41.531 -30.072 -22.092 1.00 47.12 3 THR E CA 1
ATOM 1507 C C . THR A 1 195 ? -41.909 -28.616 -22.336 1.00 45.02 3 THR E C 1
ATOM 1508 O O . THR A 1 195 ? -41.378 -27.974 -23.249 1.00 47.93 3 THR E O 1
ATOM 1512 N N . PHE A 1 196 ? -42.809 -28.070 -21.518 1.00 43.94 4 PHE E N 1
ATOM 1513 C CA . PHE A 1 196 ? -43.152 -26.661 -21.664 1.00 52.08 4 PHE E CA 1
ATOM 1514 C C . PHE A 1 196 ? -41.943 -25.781 -21.387 1.00 47.23 4 PHE E C 1
ATOM 1515 O O . PHE A 1 196 ? -41.679 -24.822 -22.121 1.00 45.85 4 PHE E O 1
ATOM 1523 N N . LEU A 1 197 ? -41.204 -26.089 -20.317 1.00 46.78 5 LEU E N 1
ATOM 1524 C CA . LEU A 1 197 ? -40.014 -25.312 -19.983 1.00 46.65 5 LEU E CA 1
ATOM 1525 C C . LEU A 1 197 ? -38.985 -25.370 -21.104 1.00 45.67 5 LEU E C 1
ATOM 1526 O O . LEU A 1 197 ? -38.410 -24.345 -21.484 1.00 50.06 5 LEU E O 1
ATOM 1531 N N . VAL A 1 198 ? -38.732 -26.570 -21.640 1.00 46.52 6 VAL E N 1
ATOM 1532 C CA . VAL A 1 198 ? -37.756 -26.708 -22.718 1.00 46.38 6 VAL E CA 1
ATOM 1533 C C . VAL A 1 198 ? -38.232 -25.972 -23.963 1.00 48.79 6 VAL E C 1
ATOM 1534 O O . VAL A 1 198 ? -37.417 -25.453 -24.737 1.00 56.63 6 VAL E O 1
ATOM 1538 N N . ASP A 1 199 ? -39.551 -25.882 -24.164 1.00 49.55 7 ASP E N 1
ATOM 1539 C CA . ASP A 1 199 ? -40.071 -25.136 -25.307 1.00 51.09 7 ASP E CA 1
ATOM 1540 C C . ASP A 1 199 ? -39.838 -23.639 -25.159 1.00 56.25 7 ASP E C 1
ATOM 1541 O O . ASP A 1 199 ? -39.612 -22.953 -26.161 1.00 58.94 7 ASP E O 1
ATOM 1546 N N . LEU A 1 200 ? -39.880 -23.117 -23.928 1.00 52.18 8 LEU E N 1
ATOM 1547 C CA . LEU A 1 200 ? -39.521 -21.717 -23.713 1.00 50.71 8 LEU E CA 1
ATOM 1548 C C . LEU A 1 200 ? -38.097 -21.442 -24.183 1.00 62.01 8 LEU E C 1
ATOM 1549 O O . LEU A 1 200 ? -37.828 -20.410 -24.810 1.00 55.13 8 LEU E O 1
ATOM 1554 N N . ILE A 1 201 ? -37.170 -22.360 -23.896 1.00 49.18 9 ILE E N 1
ATOM 1555 C CA . ILE A 1 201 ? -35.783 -22.170 -24.315 1.00 53.89 9 ILE E CA 1
ATOM 1556 C C . ILE A 1 201 ? -35.637 -22.382 -25.820 1.00 55.95 9 ILE E C 1
ATOM 1557 O O . ILE A 1 201 ? -34.923 -21.630 -26.498 1.00 64.14 9 ILE E O 1
ATOM 1562 N N . LYS A 1 202 ? -36.308 -23.400 -26.370 1.00 57.37 10 LYS E N 1
ATOM 1563 C CA . LYS A 1 202 ? -36.221 -23.645 -27.810 1.00 56.73 10 LYS E CA 1
ATOM 1564 C C . LYS A 1 202 ? -36.711 -22.444 -28.612 1.00 60.18 10 LYS E C 1
ATOM 1565 O O . LYS A 1 202 ? -36.118 -22.091 -29.638 1.00 62.84 10 LYS E O 1
ATOM 1571 N N . ASN A 1 203 ? -37.796 -21.811 -28.172 1.00 58.92 11 ASN E N 1
ATOM 1572 C CA . ASN A 1 203 ? -38.323 -20.631 -28.845 1.00 65.82 11 ASN E CA 1
ATOM 1573 C C . ASN A 1 203 ? -37.687 -19.337 -28.339 1.00 67.86 11 ASN E C 1
ATOM 1574 O O . ASN A 1 203 ? -38.233 -18.253 -28.574 1.00 66.96 11 ASN E O 1
ATOM 1579 N N . LYS A 1 204 ? -36.547 -19.439 -27.647 1.00 63.95 12 LYS E N 1
ATOM 1580 C CA . LYS A 1 204 ? -35.737 -18.292 -27.218 1.00 68.69 12 LYS E CA 1
ATOM 1581 C C . LYS A 1 204 ? -36.490 -17.335 -26.290 1.00 56.86 12 LYS E C 1
ATOM 1582 O O . LYS A 1 204 ? -36.202 -16.136 -26.255 1.00 62.33 12 LYS E O 1
ATOM 1588 N N . HIS A 1 205 ? -37.443 -17.844 -25.514 1.00 54.42 13 HIS E N 1
ATOM 1589 C CA . HIS A 1 205 ? -38.034 -17.046 -24.446 1.00 52.78 13 HIS E CA 1
ATOM 1590 C C . HIS A 1 205 ? -37.247 -17.134 -23.141 1.00 64.51 13 HIS E C 1
ATOM 1591 O O . HIS A 1 205 ? -37.426 -16.281 -22.264 1.00 65.27 13 HIS E O 1
ATOM 1598 N N . MET A 1 206 ? -36.385 -18.140 -22.996 1.00 58.08 14 MET E N 1
ATOM 1599 C CA . MET A 1 206 ? -35.455 -18.240 -21.878 1.00 57.58 14 MET E CA 1
ATOM 1600 C C . MET A 1 206 ? -34.179 -18.900 -22.375 1.00 61.72 14 MET E C 1
ATOM 1601 O O . MET A 1 206 ? -34.165 -19.557 -23.418 1.00 54.24 14 MET E O 1
ATOM 1606 N N . ASN A 1 207 ? -33.102 -18.721 -21.617 1.00 57.78 15 ASN E N 1
ATOM 1607 C CA . ASN A 1 207 ? -31.812 -19.327 -21.933 1.00 55.49 15 ASN E CA 1
ATOM 1608 C C . ASN A 1 207 ? -31.519 -20.445 -20.942 1.00 65.29 15 ASN E C 1
ATOM 1609 O O . ASN A 1 207 ? -31.699 -20.269 -19.732 1.00 61.47 15 ASN E O 1
ATOM 1614 N N . ALA A 1 208 ? -31.062 -21.590 -21.456 1.00 63.49 16 ALA E N 1
ATOM 1615 C CA . ALA A 1 208 ? -30.762 -22.727 -20.594 1.00 54.32 16 ALA E CA 1
ATOM 1616 C C . ALA A 1 208 ? -29.685 -22.410 -19.564 1.00 58.31 16 ALA E C 1
ATOM 1617 O O . ALA A 1 208 ? -29.644 -23.053 -18.509 1.00 54.36 16 ALA E O 1
ATOM 1619 N N . ASP A 1 209 ? -28.830 -21.423 -19.836 1.00 52.69 17 ASP E N 1
ATOM 1620 C CA . ASP A 1 209 ? -27.681 -21.121 -18.990 1.00 56.44 17 ASP E CA 1
ATOM 1621 C C . ASP A 1 209 ? -28.026 -20.281 -17.766 1.00 66.12 17 ASP E C 1
ATOM 1622 O O . ASP A 1 209 ? -27.150 -20.067 -16.922 1.00 54.85 17 ASP E O 1
ATOM 1627 N N . THR A 1 210 ? -29.260 -19.798 -17.645 1.00 55.54 18 THR E N 1
ATOM 1628 C CA . THR A 1 210 ? -29.581 -18.815 -16.617 1.00 45.65 18 THR E CA 1
ATOM 1629 C C . THR A 1 210 ? -29.507 -19.434 -15.226 1.00 49.91 18 THR E C 1
ATOM 1630 O O . THR A 1 210 ? -30.143 -20.456 -14.954 1.00 49.92 18 THR E O 1
ATOM 1634 N N . ASP A 1 211 ? -28.740 -18.798 -14.339 1.00 52.20 19 ASP E N 1
ATOM 1635 C CA . ASP A 1 211 ? -28.576 -19.234 -12.953 1.00 47.65 19 ASP E CA 1
ATOM 1636 C C . ASP A 1 211 ? -29.078 -18.139 -12.004 1.00 48.91 19 ASP E C 1
ATOM 1637 O O . ASP A 1 211 ? -29.647 -17.134 -12.435 1.00 49.49 19 ASP E O 1
ATOM 1642 N N . TYR A 1 212 ? -28.857 -18.343 -10.700 1.00 45.39 20 TYR E N 1
ATOM 1643 C CA . TYR A 1 212 ? -29.406 -17.429 -9.698 1.00 46.47 20 TYR E CA 1
ATOM 1644 C C . TYR A 1 212 ? -28.875 -16.011 -9.882 1.00 51.92 20 TYR E C 1
ATOM 1645 O O . TYR A 1 212 ? -29.646 -15.043 -9.882 1.00 52.72 20 TYR E O 1
ATOM 1654 N N . SER A 1 213 ? -27.558 -15.869 -10.047 1.00 44.15 21 SER E N 1
ATOM 1655 C CA . SER A 1 213 ? -26.959 -14.538 -10.100 1.00 44.75 21 SER E CA 1
ATOM 1656 C C . SER A 1 213 ? -27.391 -13.776 -11.348 1.00 63.11 21 SER E C 1
ATOM 1657 O O . SER A 1 213 ? -27.626 -12.563 -11.292 1.00 55.30 21 SER E O 1
ATOM 1660 N N . ILE A 1 214 ? -27.503 -14.469 -12.482 1.00 55.56 22 ILE E N 1
ATOM 1661 C CA . ILE A 1 214 ? -27.884 -13.801 -13.723 1.00 49.05 22 ILE E CA 1
ATOM 1662 C C . ILE A 1 214 ? -29.336 -13.341 -13.661 1.00 53.27 22 ILE E C 1
ATOM 1663 O O . ILE A 1 214 ? -29.665 -12.222 -14.071 1.00 52.85 22 ILE E O 1
ATOM 1668 N N . ALA A 1 215 ? -30.228 -14.197 -13.157 1.00 52.19 23 ALA E N 1
ATOM 1669 C CA . ALA A 1 215 ? -31.637 -13.829 -13.052 1.00 53.49 23 ALA E CA 1
ATOM 1670 C C . ALA A 1 215 ? -31.843 -12.691 -12.059 1.00 55.75 23 ALA E C 1
ATOM 1671 O O . ALA A 1 215 ? -32.600 -11.750 -12.326 1.00 48.47 23 ALA E O 1
ATOM 1673 N N . GLU A 1 216 ? -31.187 -12.767 -10.897 1.00 50.96 24 GLU E N 1
ATOM 1674 C CA . GLU A 1 216 ? -31.296 -11.693 -9.915 1.00 51.43 24 GLU E CA 1
ATOM 1675 C C . GLU A 1 216 ? -30.792 -10.372 -10.479 1.00 56.63 24 GLU E C 1
ATOM 1676 O O . GLU A 1 216 ? -31.419 -9.325 -10.274 1.00 60.21 24 GLU E O 1
ATOM 1682 N N . ALA A 1 217 ? -29.658 -10.398 -11.191 1.00 49.01 25 ALA E N 1
ATOM 1683 C CA . ALA A 1 217 ? -29.118 -9.169 -11.766 1.00 51.36 25 ALA E CA 1
ATOM 1684 C C . ALA A 1 217 ? -30.053 -8.596 -12.819 1.00 58.78 25 ALA E C 1
ATOM 1685 O O . ALA A 1 217 ? -30.263 -7.378 -12.873 1.00 56.27 25 ALA E O 1
ATOM 1687 N N . ALA A 1 218 ? -30.619 -9.455 -13.673 1.00 54.67 26 ALA E N 1
ATOM 1688 C CA . ALA A 1 218 ? -31.486 -8.964 -14.742 1.00 59.30 26 ALA E CA 1
ATOM 1689 C C . ALA A 1 218 ? -32.770 -8.360 -14.186 1.00 51.78 26 ALA E C 1
ATOM 1690 O O . ALA A 1 218 ? -33.254 -7.343 -14.695 1.00 58.41 26 ALA E O 1
ATOM 1692 N N . PHE A 1 219 ? -33.341 -8.964 -13.141 1.00 49.53 27 PHE E N 1
ATOM 1693 C CA . PHE A 1 219 ? -34.570 -8.409 -12.586 1.00 55.93 27 PHE E CA 1
ATOM 1694 C C . PHE A 1 219 ? -34.298 -7.146 -11.778 1.00 62.38 27 PHE E C 1
ATOM 1695 O O . PHE A 1 219 ? -35.064 -6.177 -11.854 1.00 58.60 27 PHE E O 1
ATOM 1703 N N . ASN A 1 220 ? -33.224 -7.135 -10.993 1.00 61.86 28 ASN E N 1
ATOM 1704 C CA . ASN A 1 220 ? -32.968 -6.016 -10.097 1.00 62.48 28 ASN E CA 1
ATOM 1705 C C . ASN A 1 220 ? -32.411 -4.797 -10.818 1.00 64.21 28 ASN E C 1
ATOM 1706 O O . ASN A 1 220 ? -32.239 -3.749 -10.185 1.00 66.20 28 ASN E O 1
ATOM 1711 N N . LYS A 1 221 ? -32.130 -4.905 -12.116 1.00 57.27 29 LYS E N 1
ATOM 1712 C CA . LYS A 1 221 ? -31.745 -3.764 -12.931 1.00 61.00 29 LYS E CA 1
ATOM 1713 C C . LYS A 1 221 ? -32.854 -3.318 -13.871 1.00 66.41 29 LYS E C 1
ATOM 1714 O O . LYS A 1 221 ? -32.668 -2.348 -14.609 1.00 64.72 29 LYS E O 1
ATOM 1720 N N . GLY A 1 222 ? -33.992 -4.007 -13.879 1.00 69.04 30 GLY E N 1
ATOM 17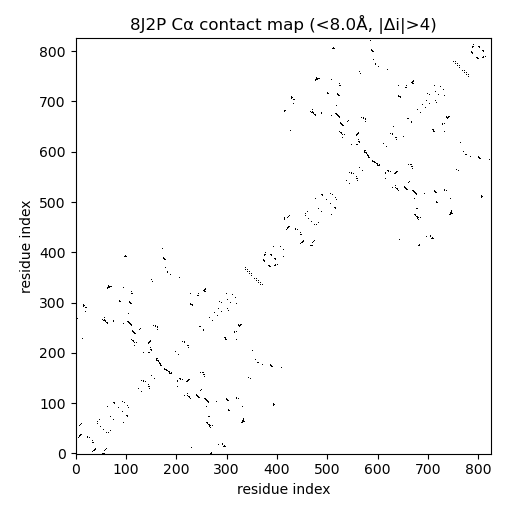21 C CA . GLY A 1 222 ? -35.113 -3.605 -14.703 1.00 65.57 30 GLY E CA 1
ATOM 1722 C C . GLY A 1 222 ? -35.118 -4.167 -16.103 1.00 67.61 30 GLY E C 1
ATOM 1723 O O . GLY A 1 222 ? -35.806 -3.620 -16.972 1.00 69.92 30 GLY E O 1
ATOM 1724 N N . GLU A 1 223 ? -34.376 -5.242 -16.353 1.00 65.18 31 GLU E N 1
ATOM 1725 C CA . GLU A 1 223 ? -34.252 -5.777 -17.703 1.00 75.90 31 GLU E CA 1
ATOM 1726 C C . GLU A 1 223 ? -35.362 -6.765 -18.039 1.00 57.56 31 GLU E C 1
ATOM 1727 O O . GLU A 1 223 ? -35.862 -6.775 -19.168 1.00 63.79 31 GLU E O 1
ATOM 1733 N N . THR A 1 224 ? -35.765 -7.591 -17.078 1.00 62.85 32 THR E N 1
ATOM 1734 C CA . THR A 1 224 ? -36.806 -8.587 -17.280 1.00 58.03 32 THR E CA 1
ATOM 1735 C C . THR A 1 224 ? -38.001 -8.266 -16.391 1.00 56.29 32 THR E C 1
ATOM 1736 O O . THR A 1 224 ? -37.862 -7.635 -15.339 1.00 59.69 32 THR E O 1
ATOM 1740 N N . ALA A 1 225 ? -39.185 -8.698 -16.834 1.00 50.39 33 ALA E N 1
ATOM 1741 C CA . ALA A 1 225 ? -40.412 -8.337 -16.134 1.00 54.44 33 ALA E CA 1
ATOM 1742 C C . ALA A 1 225 ? -40.672 -9.218 -14.922 1.00 54.33 33 ALA E C 1
ATOM 1743 O O . ALA A 1 225 ? -41.236 -8.747 -13.930 1.00 56.36 33 ALA E O 1
ATOM 1745 N N . MET A 1 226 ? -40.269 -10.483 -14.973 1.00 44.97 34 MET E N 1
ATOM 1746 C CA . MET A 1 226 ? -40.635 -11.438 -13.943 1.00 45.99 34 MET E CA 1
ATOM 1747 C C . MET A 1 226 ? -39.436 -12.289 -13.565 1.00 45.44 34 MET E C 1
ATOM 1748 O O . MET A 1 226 ? -38.551 -12.553 -14.383 1.00 45.95 34 MET E O 1
ATOM 1753 N N . THR A 1 227 ? -39.424 -12.711 -12.305 1.00 39.77 35 THR E N 1
ATOM 1754 C CA . THR A 1 227 ? -38.515 -13.733 -11.828 1.00 40.30 35 THR E CA 1
ATOM 1755 C C . THR A 1 227 ? -39.290 -14.618 -10.863 1.00 44.04 35 THR E C 1
ATOM 1756 O O . THR A 1 227 ? -40.435 -14.329 -10.499 1.00 43.14 35 THR E O 1
ATOM 1760 N N . ILE A 1 228 ? -38.671 -15.722 -10.472 1.00 37.53 36 ILE E N 1
ATOM 1761 C CA . ILE A 1 228 ? -39.253 -16.641 -9.507 1.00 34.10 36 ILE E CA 1
ATOM 1762 C C . ILE A 1 228 ? -38.218 -16.839 -8.412 1.00 38.32 36 ILE E C 1
ATOM 1763 O O . ILE A 1 228 ? -37.078 -17.227 -8.696 1.00 38.99 36 ILE E O 1
ATOM 1768 N N . ASN A 1 229 ? -38.602 -16.571 -7.168 1.00 37.74 37 ASN E N 1
ATOM 1769 C CA . ASN A 1 229 ? -37.620 -16.609 -6.093 1.00 42.91 37 ASN E CA 1
ATOM 1770 C C . ASN A 1 229 ? -38.353 -16.585 -4.762 1.00 36.83 37 ASN E C 1
ATOM 1771 O O . ASN A 1 229 ? -39.572 -16.404 -4.707 1.00 35.23 37 ASN E O 1
ATOM 1776 N N . GLY A 1 230 ? -37.584 -16.754 -3.686 1.00 38.16 38 GLY E N 1
ATOM 1777 C CA . GLY A 1 230 ? -38.131 -16.777 -2.349 1.00 39.50 38 GLY E CA 1
ATOM 1778 C C . GLY A 1 230 ? -37.901 -15.502 -1.556 1.00 34.34 38 GLY E C 1
ATOM 1779 O O . GLY A 1 230 ? -37.330 -14.523 -2.043 1.00 35.14 38 GLY E O 1
ATOM 1780 N N . PRO A 1 231 ? -38.325 -15.515 -0.291 1.00 35.88 39 PRO E N 1
ATOM 1781 C CA . PRO A 1 231 ? -38.279 -14.287 0.522 1.00 33.34 39 PRO E CA 1
ATOM 1782 C C . PRO A 1 231 ? -36.883 -13.728 0.744 1.00 40.38 39 PRO E C 1
ATOM 1783 O O . PRO A 1 231 ? -36.743 -12.513 0.934 1.00 40.58 39 PRO E O 1
ATOM 1787 N N . TRP A 1 232 ? -35.847 -14.572 0.741 1.00 38.98 40 TRP E N 1
ATOM 1788 C CA . TRP A 1 232 ? -34.490 -14.080 0.955 1.00 44.83 40 TRP E CA 1
ATOM 1789 C C . TRP A 1 232 ? -34.068 -13.096 -0.126 1.00 43.81 40 TRP E C 1
ATOM 1790 O O . TRP A 1 232 ? -33.260 -12.197 0.135 1.00 42.13 40 TRP E O 1
ATOM 1801 N N . ALA A 1 233 ? -34.593 -13.256 -1.343 1.00 42.67 41 ALA E N 1
ATOM 1802 C CA . ALA A 1 233 ? -34.216 -12.403 -2.463 1.00 39.73 41 ALA E CA 1
ATOM 1803 C C . ALA A 1 233 ? -34.831 -11.013 -2.392 1.00 37.49 41 ALA E C 1
ATOM 1804 O O . ALA A 1 233 ? -34.393 -10.131 -3.136 1.00 44.02 41 ALA E O 1
ATOM 1806 N N . TRP A 1 234 ? -35.819 -10.787 -1.519 1.00 43.36 42 TRP E N 1
ATOM 1807 C CA . TRP A 1 234 ? -36.474 -9.482 -1.460 1.00 50.08 42 TRP E CA 1
ATOM 1808 C C . TRP A 1 234 ? -35.525 -8.389 -0.991 1.00 51.22 42 TRP E C 1
ATOM 1809 O O . TRP A 1 234 ? -35.753 -7.213 -1.293 1.00 51.97 42 TRP E O 1
ATOM 1820 N N . SER A 1 235 ? -34.480 -8.752 -0.245 1.00 52.35 43 SER E N 1
ATOM 1821 C CA . SER A 1 235 ? -33.563 -7.753 0.292 1.00 47.84 43 SER E CA 1
ATOM 1822 C C . SER A 1 235 ? -32.850 -6.993 -0.819 1.00 53.72 43 SER E C 1
ATOM 1823 O O . SER A 1 235 ? -32.703 -5.766 -0.749 1.00 50.61 43 SER E O 1
ATOM 1826 N N . ASN A 1 236 ? -32.396 -7.702 -1.855 1.00 47.18 44 ASN E N 1
ATOM 1827 C CA . ASN A 1 236 ? -31.655 -7.043 -2.924 1.00 59.00 44 ASN E CA 1
ATOM 1828 C C . ASN A 1 236 ? -32.577 -6.328 -3.900 1.00 48.45 44 ASN E C 1
ATOM 1829 O O . ASN A 1 236 ? -32.182 -5.318 -4.490 1.00 53.90 44 ASN E O 1
ATOM 1834 N N . ILE A 1 237 ? -33.794 -6.836 -4.091 1.00 48.34 45 ILE E N 1
ATOM 1835 C CA . ILE A 1 237 ? -34.791 -6.105 -4.866 1.00 55.07 45 ILE E CA 1
ATOM 1836 C C . ILE A 1 237 ? -35.128 -4.781 -4.189 1.00 51.89 45 ILE E C 1
ATOM 1837 O O . ILE A 1 237 ? -35.267 -3.746 -4.852 1.00 55.38 45 ILE E O 1
ATOM 1842 N N . ASP A 1 238 ? -35.248 -4.790 -2.856 1.00 52.65 46 ASP E N 1
ATOM 1843 C CA . ASP A 1 238 ? -35.640 -3.584 -2.127 1.00 58.89 46 ASP E CA 1
ATOM 1844 C C . ASP A 1 238 ? -34.617 -2.464 -2.285 1.00 57.86 46 ASP E C 1
ATOM 1845 O O . ASP A 1 238 ? -34.981 -1.285 -2.346 1.00 63.43 46 ASP E O 1
ATOM 1850 N N . THR A 1 239 ? -33.333 -2.805 -2.314 1.00 55.02 47 THR E N 1
ATOM 1851 C CA . THR A 1 239 ? -32.259 -1.835 -2.494 1.00 60.11 47 THR E CA 1
ATOM 1852 C C . THR A 1 239 ? -31.907 -1.586 -3.964 1.00 56.35 47 THR E C 1
ATOM 1853 O O . THR A 1 239 ? -30.898 -0.930 -4.237 1.00 59.99 47 THR E O 1
ATOM 1857 N N . SER A 1 240 ? -32.710 -2.088 -4.909 1.00 60.05 48 SER E N 1
ATOM 1858 C CA . SER A 1 240 ? -32.397 -1.991 -6.335 1.00 56.68 48 SER E CA 1
ATOM 1859 C C . SER A 1 240 ? -33.027 -0.813 -7.077 1.00 72.80 48 SER E C 1
ATOM 1860 O O . SER A 1 240 ? -32.499 -0.428 -8.128 1.00 78.58 48 SER E O 1
ATOM 1863 N N . LYS A 1 241 ? -34.140 -0.263 -6.586 1.00 59.88 49 LYS E N 1
ATOM 1864 C CA . LYS A 1 241 ? -34.979 0.816 -7.157 1.00 63.16 49 LYS E CA 1
ATOM 1865 C C . LYS A 1 241 ? -36.125 0.228 -7.970 1.00 63.99 49 LYS E C 1
ATOM 1866 O O . LYS A 1 241 ? -36.925 0.995 -8.514 1.00 66.93 49 LYS E O 1
ATOM 1872 N N . VAL A 1 242 ? -36.235 -1.097 -8.068 1.00 58.32 50 VAL E N 1
ATOM 1873 C CA . VAL A 1 242 ? -37.314 -1.708 -8.834 1.00 64.61 50 VAL E CA 1
ATOM 1874 C C . VAL A 1 242 ? -38.620 -1.601 -8.056 1.00 55.36 50 VAL E C 1
ATOM 1875 O O . VAL A 1 242 ? -38.657 -1.789 -6.832 1.00 53.30 50 VAL E O 1
ATOM 1879 N N . ASN A 1 243 ? -39.698 -1.287 -8.765 1.00 55.56 51 ASN E N 1
ATOM 1880 C CA . ASN A 1 243 ? -41.035 -1.211 -8.186 1.00 54.83 51 ASN E CA 1
ATOM 1881 C C . ASN A 1 243 ? -41.725 -2.534 -8.502 1.00 54.98 51 ASN E C 1
ATOM 1882 O O . ASN A 1 243 ? -42.169 -2.760 -9.631 1.00 61.30 51 ASN E O 1
ATOM 1887 N N . TYR A 1 244 ? -41.804 -3.417 -7.506 1.00 51.53 52 TYR E N 1
ATOM 1888 C CA . TYR A 1 244 ? -42.161 -4.806 -7.751 1.00 50.47 52 TYR E CA 1
ATOM 1889 C C . TYR A 1 244 ? -43.294 -5.262 -6.847 1.00 55.90 52 TYR E C 1
ATOM 1890 O O . TYR A 1 244 ? -43.564 -4.683 -5.791 1.00 51.71 52 TYR E O 1
ATOM 1899 N N . GLY A 1 245 ? -43.940 -6.342 -7.290 1.00 54.03 53 GLY E N 1
ATOM 1900 C CA . GLY A 1 245 ? -44.900 -7.045 -6.476 1.00 45.98 53 GLY E CA 1
ATOM 1901 C C . GLY A 1 245 ? -44.565 -8.523 -6.433 1.00 51.25 53 GLY E C 1
ATOM 1902 O O . GLY A 1 245 ? -43.789 -9.037 -7.238 1.00 46.88 53 GLY E O 1
ATOM 1903 N N . VAL A 1 246 ? -45.153 -9.197 -5.453 1.00 39.47 54 VAL E N 1
ATOM 1904 C CA . VAL A 1 246 ? -44.981 -10.627 -5.244 1.00 35.74 54 VAL E CA 1
ATOM 1905 C C . VAL A 1 246 ? -46.365 -11.250 -5.310 1.00 45.90 54 VAL E C 1
ATOM 1906 O O . VAL A 1 246 ? -47.296 -10.752 -4.667 1.00 46.05 54 VAL E O 1
ATOM 1910 N N . THR A 1 247 ? -46.514 -12.318 -6.092 1.00 41.20 55 THR E N 1
ATOM 1911 C CA . THR A 1 247 ? -47.849 -12.846 -6.348 1.00 45.01 55 THR E CA 1
ATOM 1912 C C . THR A 1 247 ? -47.793 -14.362 -6.520 1.00 47.85 55 THR E C 1
ATOM 1913 O O . THR A 1 247 ? -46.732 -14.990 -6.425 1.00 36.61 55 THR E O 1
ATOM 1917 N N . VAL A 1 248 ? -48.968 -14.946 -6.755 1.00 39.83 56 VAL E N 1
ATOM 1918 C CA . VAL A 1 248 ? -49.094 -16.390 -6.907 1.00 46.37 56 VAL E CA 1
ATOM 1919 C C . VAL A 1 248 ? -48.473 -16.830 -8.228 1.00 45.97 56 VAL E C 1
ATOM 1920 O O . VAL A 1 248 ? -48.597 -16.150 -9.255 1.00 43.21 56 VAL E O 1
ATOM 1924 N N . LEU A 1 249 ? -47.791 -17.973 -8.202 1.00 41.65 57 LEU E N 1
ATOM 1925 C CA . LEU A 1 249 ? -47.199 -18.529 -9.407 1.00 42.83 57 LEU E CA 1
ATOM 1926 C C . LEU A 1 249 ? -48.282 -18.783 -10.455 1.00 36.70 57 LEU E C 1
ATOM 1927 O O . LEU A 1 249 ? -49.435 -19.053 -10.113 1.00 39.19 57 LEU E O 1
ATOM 1932 N N . PRO A 1 250 ? -47.946 -18.704 -11.739 1.00 42.55 58 PRO E N 1
ATOM 1933 C CA . PRO A 1 250 ? -48.956 -18.950 -12.771 1.00 42.88 58 PRO E CA 1
ATOM 1934 C C . PRO A 1 250 ? -49.375 -20.412 -12.798 1.00 45.34 58 PRO E C 1
ATOM 1935 O O . PRO A 1 250 ? -48.685 -21.302 -12.295 1.00 39.08 58 PRO E O 1
ATOM 1939 N N . THR A 1 251 ? -50.543 -20.645 -13.386 1.00 35.98 59 THR E N 1
ATOM 1940 C CA . THR A 1 251 ? -51.044 -21.996 -13.569 1.00 40.31 59 THR E CA 1
ATOM 1941 C C . THR A 1 251 ? -50.473 -22.619 -14.844 1.00 40.15 59 THR E C 1
ATOM 1942 O O . THR A 1 251 ? -50.019 -21.929 -15.758 1.00 40.32 59 THR E O 1
ATOM 1946 N N . PHE A 1 252 ? -50.492 -23.950 -14.886 1.00 41.72 60 PHE E N 1
ATOM 1947 C CA . PHE A 1 252 ? -50.099 -24.719 -16.060 1.00 45.99 60 PHE E CA 1
ATOM 1948 C C . PHE A 1 252 ? -51.183 -25.747 -16.330 1.00 39.16 60 PHE E C 1
ATOM 1949 O O . PHE A 1 252 ? -51.524 -26.538 -15.443 1.00 49.12 60 PHE E O 1
ATOM 1957 N N . LYS A 1 253 ? -51.720 -25.728 -17.549 1.00 40.85 61 LYS E N 1
ATOM 1958 C CA . LYS A 1 253 ? -52.851 -26.571 -17.927 1.00 50.34 61 LYS E CA 1
ATOM 1959 C C . LYS A 1 253 ? -54.003 -26.424 -16.934 1.00 48.62 61 LYS E C 1
ATOM 1960 O O . LYS A 1 253 ? -54.666 -27.395 -16.561 1.00 46.64 61 LYS E O 1
ATOM 1966 N N . GLY A 1 254 ? -54.241 -25.187 -16.500 1.00 48.92 62 GLY E N 1
ATOM 1967 C CA . GLY A 1 254 ? -55.314 -24.880 -15.577 1.00 41.65 62 GLY E CA 1
ATOM 1968 C C . GLY A 1 254 ? -55.099 -25.306 -14.140 1.00 51.92 62 GLY E C 1
ATOM 1969 O O . GLY A 1 254 ? -56.014 -25.134 -13.323 1.00 45.23 62 GLY E O 1
ATOM 1970 N N . GLN A 1 255 ? -53.931 -25.846 -13.794 1.00 46.53 63 GLN E N 1
ATOM 1971 C CA . GLN A 1 255 ? -53.682 -26.287 -12.430 1.00 37.08 63 GLN E CA 1
ATOM 1972 C C . GLN A 1 255 ? -52.557 -25.477 -11.797 1.00 47.51 63 GLN E C 1
ATOM 1973 O O . GLN A 1 255 ? -51.599 -25.097 -12.476 1.00 40.05 63 GLN E O 1
ATOM 1979 N N . PRO A 1 256 ? -52.643 -25.204 -10.494 1.00 34.90 64 PRO E N 1
ATOM 1980 C CA . PRO A 1 256 ? -51.655 -24.325 -9.859 1.00 36.50 64 PRO E CA 1
ATOM 1981 C C . PRO A 1 256 ? -50.258 -24.925 -9.858 1.00 42.38 64 PRO E C 1
ATOM 1982 O O . PRO A 1 256 ? -50.074 -26.142 -9.760 1.00 42.77 64 PRO E O 1
ATOM 1986 N N . SER A 1 257 ? -49.263 -24.050 -9.982 1.00 37.68 65 SER E N 1
ATOM 1987 C CA . SER A 1 257 ? -47.900 -24.460 -9.692 1.00 48.58 65 SER E CA 1
ATOM 1988 C C . SER A 1 257 ? -47.802 -24.839 -8.220 1.00 42.15 65 SER E C 1
ATOM 1989 O O . SER A 1 257 ? -48.401 -24.195 -7.355 1.00 36.47 65 SER E O 1
ATOM 1992 N N . LYS A 1 258 ? -47.104 -25.942 -7.953 1.00 44.74 66 LYS E N 1
ATOM 1993 C CA . LYS A 1 258 ? -47.004 -26.447 -6.561 1.00 31.65 66 LYS E CA 1
ATOM 1994 C C . LYS A 1 258 ? -45.554 -26.354 -6.086 1.00 40.00 66 LYS E C 1
ATOM 1995 O O . LYS A 1 258 ? -44.807 -27.328 -6.280 1.00 36.66 66 LYS E O 1
ATOM 2001 N N . PRO A 1 259 ? -45.125 -25.236 -5.464 1.00 38.03 67 PRO E N 1
ATOM 2002 C CA . PRO A 1 259 ? -43.771 -25.140 -4.936 1.00 41.12 67 PRO E CA 1
ATOM 2003 C C . PRO A 1 259 ? -43.514 -26.094 -3.762 1.00 38.85 67 PRO E C 1
ATOM 2004 O O . PRO A 1 259 ? -44.383 -26.284 -2.951 1.00 34.17 67 PRO E O 1
ATOM 2008 N N . PHE A 1 260 ? -42.323 -26.683 -3.709 1.00 33.81 68 PHE E N 1
ATOM 2009 C CA . PHE A 1 260 ? -41.991 -27.503 -2.520 1.00 33.90 68 PHE E CA 1
ATOM 2010 C C . PHE A 1 260 ? -41.755 -26.510 -1.382 1.00 37.12 68 PHE E C 1
ATOM 2011 O O . PHE A 1 260 ? -40.915 -25.616 -1.547 1.00 49.21 68 PHE E O 1
ATOM 2019 N N . VAL A 1 261 ? -42.459 -26.671 -0.263 1.00 39.03 69 VAL E N 1
ATOM 2020 C CA . VAL A 1 261 ? -42.378 -25.678 0.846 1.00 33.40 69 VAL E CA 1
ATOM 2021 C C . VAL A 1 261 ? -41.262 -26.080 1.810 1.00 41.14 69 VAL E C 1
ATOM 2022 O O . VAL A 1 261 ? -41.214 -27.259 2.196 1.00 38.27 69 VAL E O 1
ATOM 2026 N N . GLY A 1 262 ? -40.402 -25.128 2.172 1.00 39.95 70 GLY E N 1
ATOM 2027 C CA . GLY A 1 262 ? -39.299 -25.406 3.075 1.00 39.86 70 GLY E CA 1
ATOM 2028 C C . GLY A 1 262 ? -39.479 -24.699 4.405 1.00 36.67 70 GLY E C 1
ATOM 2029 O O . GLY A 1 262 ? -40.015 -23.592 4.463 1.00 36.10 70 GLY E O 1
ATOM 2030 N N . VAL A 1 263 ? -39.029 -25.348 5.475 1.00 33.31 71 VAL E N 1
ATOM 2031 C CA . VAL A 1 263 ? -38.972 -24.749 6.802 1.00 32.51 71 VAL E CA 1
ATOM 2032 C C . VAL A 1 263 ? -37.505 -24.624 7.186 1.00 40.02 71 VAL E C 1
ATOM 2033 O O . VAL A 1 263 ? -36.833 -25.630 7.459 1.00 36.50 71 VAL E O 1
ATOM 2037 N N . LEU A 1 264 ? -36.999 -23.392 7.203 1.00 31.05 72 LEU E N 1
ATOM 2038 C CA . LEU A 1 264 ? -35.633 -23.172 7.648 1.00 30.35 72 LEU E CA 1
ATOM 2039 C C . LEU A 1 264 ? -35.528 -23.631 9.095 1.00 34.79 72 LEU E C 1
ATOM 2040 O O . LEU A 1 264 ? -36.350 -23.252 9.932 1.00 31.97 72 LEU E O 1
ATOM 2045 N N . SER A 1 265 ? -34.538 -24.477 9.380 1.00 33.89 73 SER E N 1
ATOM 2046 C CA . SER A 1 265 ? -34.468 -25.182 10.652 1.00 32.23 73 SER E CA 1
ATOM 2047 C C . SER A 1 265 ? -33.045 -25.148 11.185 1.00 33.59 73 SER E C 1
ATOM 2048 O O . SER A 1 265 ? -32.078 -25.160 10.420 1.00 34.05 73 SER E O 1
ATOM 2051 N N . ALA A 1 266 ? -32.924 -25.097 12.511 1.00 32.10 74 ALA E N 1
ATOM 2052 C CA . ALA A 1 266 ? -31.628 -25.038 13.184 1.00 40.05 74 ALA E CA 1
ATOM 2053 C C . ALA A 1 266 ? -31.394 -26.345 13.934 1.00 37.67 74 ALA E C 1
ATOM 2054 O O . ALA A 1 266 ? -32.086 -26.632 14.920 1.00 34.51 74 ALA E O 1
ATOM 2056 N N . GLY A 1 267 ? -30.420 -27.124 13.465 1.00 35.78 75 GLY E N 1
ATOM 2057 C CA . GLY A 1 267 ? -30.041 -28.381 14.085 1.00 32.26 75 GLY E CA 1
ATOM 2058 C C . GLY A 1 267 ? -28.783 -28.253 14.925 1.00 37.07 75 GLY E C 1
ATOM 2059 O O . GLY A 1 267 ? -27.896 -27.458 14.623 1.00 36.64 75 GLY E O 1
ATOM 2060 N N . ILE A 1 268 ? -28.717 -29.049 15.992 1.00 35.15 76 ILE E N 1
ATOM 2061 C CA . ILE A 1 268 ? -27.583 -29.061 16.914 1.00 33.85 76 ILE E CA 1
ATOM 2062 C C . ILE A 1 268 ? -26.733 -30.293 16.632 1.00 38.19 76 ILE E C 1
ATOM 2063 O O . ILE A 1 268 ? -27.249 -31.418 16.597 1.00 34.92 76 ILE E O 1
ATOM 2068 N N . ASN A 1 269 ? -25.431 -30.078 16.437 1.00 36.51 77 ASN E N 1
ATOM 2069 C CA . ASN A 1 269 ? -24.502 -31.161 16.136 1.00 37.79 77 ASN E CA 1
ATOM 2070 C C . ASN A 1 269 ? -24.435 -32.167 17.280 1.00 45.62 77 ASN E C 1
ATOM 2071 O O . ASN A 1 269 ? -24.220 -31.795 18.437 1.00 37.94 77 ASN E O 1
ATOM 2076 N N . ALA A 1 270 ? -24.602 -33.452 16.944 1.00 43.48 78 ALA E N 1
ATOM 2077 C CA . ALA A 1 270 ? -24.561 -34.512 17.948 1.00 44.16 78 ALA E CA 1
ATOM 2078 C C . ALA A 1 270 ? -23.252 -34.527 18.728 1.00 42.68 78 ALA E C 1
ATOM 2079 O O . ALA A 1 270 ? -23.236 -34.927 19.898 1.00 45.24 78 ALA E O 1
ATOM 2081 N N . ALA A 1 271 ? -22.149 -34.119 18.107 1.00 45.08 79 ALA E N 1
ATOM 2082 C CA . ALA A 1 271 ? -20.850 -34.115 18.769 1.00 47.93 79 ALA E CA 1
ATOM 2083 C C . ALA A 1 271 ? -20.526 -32.800 19.466 1.00 41.66 79 ALA E C 1
ATOM 2084 O O . ALA A 1 271 ? -19.386 -32.614 19.895 1.00 44.19 79 ALA E O 1
ATOM 2086 N N . SER A 1 272 ? -21.478 -31.887 19.581 1.00 42.29 80 SER E N 1
ATOM 2087 C CA . SER A 1 272 ? -21.165 -30.596 20.187 1.00 43.69 80 SER E CA 1
ATOM 2088 C C . SER A 1 272 ? -21.111 -30.730 21.705 1.00 42.64 80 SER E C 1
ATOM 2089 O O . SER A 1 272 ? -22.039 -31.282 22.305 1.00 41.29 80 SER E O 1
ATOM 2092 N N . PRO A 1 273 ? -20.053 -30.243 22.357 1.00 48.82 81 PRO E N 1
ATOM 2093 C CA . PRO A 1 273 ? -20.053 -30.148 23.818 1.00 44.65 81 PRO E CA 1
ATOM 2094 C C . PRO A 1 273 ? -20.747 -28.905 24.347 1.00 52.87 81 PRO E C 1
ATOM 2095 O O . PRO A 1 273 ? -20.704 -28.657 25.556 1.00 46.43 81 PRO E O 1
ATOM 2099 N N . ASN A 1 274 ? -21.390 -28.137 23.465 1.00 44.05 82 ASN E N 1
ATOM 2100 C CA . ASN A 1 274 ? -22.034 -26.880 23.817 1.00 52.31 82 ASN E CA 1
ATOM 2101 C C . ASN A 1 274 ? -23.541 -26.945 23.590 1.00 44.24 82 ASN E C 1
ATOM 2102 O O . ASN A 1 274 ? -24.164 -25.930 23.273 1.00 47.78 82 ASN E O 1
ATOM 2107 N N . LYS A 1 275 ? -24.144 -28.129 23.755 1.00 43.73 83 LYS E N 1
ATOM 2108 C CA . LYS A 1 275 ? -25.559 -28.290 23.418 1.00 37.63 83 LYS E CA 1
ATOM 2109 C C . LYS A 1 275 ? -26.451 -27.393 24.265 1.00 38.85 83 LYS E C 1
ATOM 2110 O O . LYS A 1 275 ? -27.409 -26.799 23.755 1.00 42.39 83 LYS E O 1
ATOM 2116 N N . GLU A 1 276 ? -26.178 -27.299 25.566 1.00 39.12 84 GLU E N 1
ATOM 2117 C CA . GLU A 1 276 ? -27.035 -26.459 26.390 1.00 48.77 84 GLU E CA 1
ATOM 2118 C C . GLU A 1 276 ? -26.872 -24.987 26.033 1.00 42.55 84 GLU E C 1
ATOM 2119 O O . GLU A 1 276 ? -27.856 -24.237 26.043 1.00 46.25 84 GLU E O 1
ATOM 2125 N N . LEU A 1 277 ? -25.655 -24.566 25.675 1.00 45.11 85 LEU E N 1
ATOM 2126 C CA . LEU A 1 277 ? -25.464 -23.204 25.186 1.00 46.60 85 LEU E CA 1
ATOM 2127 C C . LEU A 1 277 ? -26.207 -22.984 23.873 1.00 44.12 85 LEU E C 1
ATOM 2128 O O . LEU A 1 277 ? -26.757 -21.902 23.635 1.00 41.36 85 LEU E O 1
ATOM 2133 N N . ALA A 1 278 ? -26.230 -23.999 23.006 1.00 37.33 86 ALA E N 1
ATOM 2134 C CA . ALA A 1 278 ? -26.952 -23.879 21.743 1.00 35.08 86 ALA E CA 1
ATOM 2135 C C . ALA A 1 278 ? -28.453 -23.759 21.973 1.00 45.07 86 ALA E C 1
ATOM 2136 O O . ALA A 1 278 ? -29.126 -22.949 21.321 1.00 35.09 86 ALA E O 1
ATOM 2138 N N . LYS A 1 279 ? -29.000 -24.567 22.886 1.00 40.44 87 LYS E N 1
ATOM 2139 C CA . LYS A 1 279 ? -30.430 -24.489 23.168 1.00 40.63 87 LYS E CA 1
ATOM 2140 C C . LYS A 1 279 ? -30.790 -23.136 23.763 1.00 38.19 87 LYS E C 1
ATOM 2141 O O . LYS A 1 279 ? -31.815 -22.545 23.408 1.00 42.14 87 LYS E O 1
ATOM 2147 N N . GLU A 1 280 ? -29.946 -22.623 24.660 1.00 41.04 88 GLU E N 1
ATOM 2148 C CA . GLU A 1 280 ? -30.165 -21.289 25.206 1.00 45.60 88 GLU E CA 1
ATOM 2149 C C . GLU A 1 280 ? -30.126 -20.232 24.107 1.00 41.08 88 GLU E C 1
ATOM 2150 O O . GLU A 1 280 ? -30.965 -19.325 24.084 1.00 42.82 88 GLU E O 1
ATOM 2156 N N . PHE A 1 281 ? -29.153 -20.325 23.194 1.00 43.30 89 PHE E N 1
ATOM 2157 C CA . PHE A 1 281 ? -29.084 -19.371 22.091 1.00 43.83 89 PHE E CA 1
ATOM 2158 C C . PHE A 1 281 ? -30.354 -19.411 21.252 1.00 37.79 89 PHE E C 1
ATOM 2159 O O . PHE A 1 281 ? -31.002 -18.380 21.031 1.00 44.37 89 PHE E O 1
ATOM 2167 N N . LEU A 1 282 ? -30.725 -20.601 20.775 1.00 38.30 90 LEU E N 1
ATOM 2168 C CA . LEU A 1 282 ? -31.843 -20.720 19.846 1.00 38.25 90 LEU E CA 1
ATOM 2169 C C . LEU A 1 282 ? -33.173 -20.400 20.518 1.00 46.40 90 LEU E C 1
ATOM 2170 O O . LEU A 1 282 ? -34.035 -19.755 19.913 1.00 39.44 90 LEU E O 1
ATOM 2175 N N . GLU A 1 283 ? -33.362 -20.845 21.764 1.00 46.68 91 GLU E N 1
ATOM 2176 C CA . GLU A 1 283 ? -34.656 -20.666 22.421 1.00 45.35 91 GLU E CA 1
ATOM 2177 C C . GLU A 1 283 ? -34.830 -19.264 22.994 1.00 49.63 91 GLU E C 1
ATOM 2178 O O . GLU A 1 283 ? -35.917 -18.682 22.889 1.00 44.58 91 GLU E O 1
ATOM 2184 N N . ASN A 1 284 ? -33.790 -18.702 23.606 1.00 42.58 92 ASN E N 1
ATOM 2185 C CA . ASN A 1 284 ? -33.947 -17.462 24.360 1.00 53.99 92 ASN E CA 1
ATOM 2186 C C . ASN A 1 284 ? -33.338 -16.241 23.685 1.00 52.32 92 ASN E C 1
ATOM 2187 O O . ASN A 1 284 ? -33.504 -15.127 24.196 1.00 44.98 92 ASN E O 1
ATOM 2192 N N . TYR A 1 285 ? -32.650 -16.407 22.558 1.00 42.40 93 TYR E N 1
ATOM 2193 C CA . TYR A 1 285 ? -32.092 -15.261 21.853 1.00 46.88 93 TYR E CA 1
ATOM 2194 C C . TYR A 1 285 ? -32.545 -15.186 20.403 1.00 37.53 93 TYR E C 1
ATOM 2195 O O . TYR A 1 285 ? -32.961 -14.112 19.953 1.00 43.25 93 TYR E O 1
ATOM 2204 N N . LEU A 1 286 ? -32.485 -16.288 19.651 1.00 41.84 94 LEU E N 1
ATOM 2205 C CA . LEU A 1 286 ? -32.926 -16.252 18.257 1.00 39.61 94 LEU E CA 1
ATOM 2206 C C . LEU A 1 286 ? -34.449 -16.273 18.142 1.00 45.07 94 LEU E C 1
ATOM 2207 O O . LEU A 1 286 ? -35.051 -15.388 17.521 1.00 41.10 94 LEU E O 1
ATOM 2212 N N . LEU A 1 287 ? -35.095 -17.288 18.717 1.00 40.16 95 LEU E N 1
ATOM 2213 C CA . LEU A 1 287 ? -36.543 -17.447 18.576 1.00 39.17 95 LEU E CA 1
ATOM 2214 C C . LEU A 1 287 ? -37.287 -16.495 19.518 1.00 50.53 95 LEU E C 1
ATOM 2215 O O . LEU A 1 287 ? -38.103 -16.886 20.352 1.00 42.34 95 LEU E O 1
ATOM 2220 N N . THR A 1 288 ? -36.968 -15.212 19.367 1.00 49.23 96 THR E N 1
ATOM 2221 C CA . THR A 1 288 ? -37.663 -14.119 20.026 1.00 40.17 96 THR E CA 1
ATOM 2222 C C . THR A 1 288 ? -37.994 -13.062 18.980 1.00 42.33 96 THR E C 1
ATOM 2223 O O . THR A 1 288 ? -37.441 -13.065 17.877 1.00 43.51 96 THR E O 1
ATOM 2227 N N . ASP A 1 289 ? -38.920 -12.165 19.329 1.00 43.99 97 ASP E N 1
ATOM 2228 C CA . ASP A 1 289 ? -39.223 -11.034 18.454 1.00 47.39 97 ASP E CA 1
ATOM 2229 C C . ASP A 1 289 ? -37.951 -10.289 18.057 1.00 51.73 97 ASP E C 1
ATOM 2230 O O . ASP A 1 289 ? -37.686 -10.077 16.868 1.00 46.08 97 ASP E O 1
ATOM 2235 N N . GLU A 1 290 ? -37.138 -9.900 19.044 1.00 51.72 98 GLU E N 1
ATOM 2236 C CA . GLU A 1 290 ? -35.925 -9.138 18.750 1.00 54.02 98 GLU E CA 1
ATOM 2237 C C . GLU A 1 290 ? -34.926 -9.955 17.945 1.00 50.67 98 GLU E C 1
ATOM 2238 O O . GLU A 1 290 ? -34.211 -9.408 17.095 1.00 51.03 98 GLU E O 1
ATOM 2244 N N . GLY A 1 291 ? -34.846 -11.260 18.209 1.00 45.32 99 GLY E N 1
ATOM 2245 C CA . GLY A 1 291 ? -33.860 -12.074 17.519 1.00 42.44 99 GLY E CA 1
ATOM 2246 C C . GLY A 1 291 ? -34.213 -12.286 16.059 1.00 44.83 99 GLY E C 1
ATOM 2247 O O . GLY A 1 291 ? -33.370 -12.115 15.175 1.00 41.59 99 GLY E O 1
ATOM 2248 N N . LEU A 1 292 ? -35.473 -12.638 15.786 1.00 39.38 100 LEU E N 1
ATOM 2249 C CA . LEU A 1 292 ? -35.905 -12.826 14.403 1.00 44.08 100 LEU E CA 1
ATOM 2250 C C . LEU A 1 292 ? -35.949 -11.509 13.642 1.00 52.26 100 LEU E C 1
ATOM 2251 O O . LEU A 1 292 ? -35.659 -11.484 12.440 1.00 41.01 100 LEU E O 1
ATOM 2256 N N . GLU A 1 293 ? -36.312 -10.414 14.318 1.00 42.46 101 GLU E N 1
ATOM 2257 C CA . GLU A 1 293 ? -36.316 -9.107 13.670 1.00 40.82 101 GLU E CA 1
ATOM 2258 C C . GLU A 1 293 ? -34.937 -8.774 13.110 1.00 51.85 101 GLU E C 1
ATOM 2259 O O . GLU A 1 293 ? -34.807 -8.361 11.953 1.00 51.78 101 GLU E O 1
ATOM 2265 N N . ALA A 1 294 ? -33.891 -8.956 13.922 1.00 40.89 102 ALA E N 1
ATOM 2266 C CA . ALA A 1 294 ? -32.532 -8.680 13.466 1.00 46.64 102 ALA E CA 1
ATOM 2267 C C . ALA A 1 294 ? -32.159 -9.535 12.257 1.00 43.17 102 ALA E C 1
ATOM 2268 O O . ALA A 1 294 ? -31.501 -9.053 11.328 1.00 49.27 102 ALA E O 1
ATOM 2270 N N . VAL A 1 295 ? -32.552 -10.811 12.255 1.00 37.68 103 VAL E N 1
ATOM 2271 C CA . VAL A 1 295 ? -32.282 -11.659 11.096 1.00 42.56 103 VAL E CA 1
ATOM 2272 C C . VAL A 1 295 ? -33.108 -11.197 9.902 1.00 51.73 103 VAL E C 1
ATOM 2273 O O . VAL A 1 295 ? -32.584 -11.009 8.797 1.00 39.67 103 VAL E O 1
ATOM 2277 N N . ASN A 1 296 ? -34.411 -10.997 10.118 1.00 37.20 104 ASN E N 1
ATOM 2278 C CA . ASN A 1 296 ? -35.311 -10.623 9.033 1.00 45.91 104 ASN E CA 1
ATOM 2279 C C . ASN A 1 296 ? -34.899 -9.301 8.395 1.00 56.65 104 ASN E C 1
ATOM 2280 O O . ASN A 1 296 ? -35.009 -9.133 7.174 1.00 48.36 104 ASN E O 1
ATOM 2285 N N . LYS A 1 297 ? -34.426 -8.344 9.205 1.00 42.27 105 LYS E N 1
ATOM 2286 C CA . LYS A 1 297 ? -33.997 -7.063 8.658 1.00 49.18 105 LYS E CA 1
ATOM 2287 C C . LYS A 1 297 ? -32.766 -7.202 7.773 1.00 57.20 105 LYS E C 1
ATOM 2288 O O . LYS A 1 297 ? -32.516 -6.329 6.935 1.00 49.27 105 LYS E O 1
ATOM 2294 N N . ASP A 1 298 ? -31.988 -8.269 7.947 1.00 43.90 106 ASP E N 1
ATOM 2295 C CA . ASP A 1 298 ? -30.882 -8.535 7.036 1.00 50.27 106 ASP E CA 1
ATOM 2296 C C . ASP A 1 298 ? -31.399 -9.116 5.724 1.00 56.71 106 ASP E C 1
ATOM 2297 O O . ASP A 1 298 ? -31.275 -8.491 4.666 1.00 49.57 106 ASP E O 1
ATOM 2302 N N . LYS A 1 299 ? -32.007 -10.305 5.784 1.00 41.96 107 LYS E N 1
ATOM 2303 C CA . LYS A 1 299 ? -32.632 -10.936 4.633 1.00 42.87 107 LYS E CA 1
ATOM 2304 C C . LYS A 1 299 ? -33.965 -11.478 5.131 1.00 53.90 107 LYS E C 1
ATOM 2305 O O . LYS A 1 299 ? -33.999 -12.152 6.175 1.00 49.68 107 LYS E O 1
ATOM 2311 N N . PRO A 1 300 ? -35.065 -11.209 4.428 1.00 47.64 108 PRO E N 1
ATOM 2312 C CA . PRO A 1 300 ? -36.375 -11.678 4.899 1.00 39.14 108 PRO E CA 1
ATOM 2313 C C . PRO A 1 300 ? -36.443 -13.198 4.988 1.00 48.43 108 PRO E C 1
ATOM 2314 O O . PRO A 1 300 ? -36.077 -13.917 4.055 1.00 37.28 108 PRO E O 1
ATOM 2318 N N . LEU A 1 301 ? -36.927 -13.684 6.132 1.00 42.46 109 LEU E N 1
ATOM 2319 C CA . LEU A 1 301 ? -37.015 -15.120 6.362 1.00 52.45 109 LEU E CA 1
ATOM 2320 C C . LEU A 1 301 ? -38.251 -15.750 5.738 1.00 44.94 109 LEU E C 1
ATOM 2321 O O . LEU A 1 301 ? -38.300 -16.978 5.607 1.00 41.14 109 LEU E O 1
ATOM 2326 N N . GLY A 1 302 ? -39.249 -14.949 5.366 1.00 42.11 110 GLY E N 1
ATOM 2327 C CA . GLY A 1 302 ? -40.545 -15.485 4.995 1.00 37.84 110 GLY E CA 1
ATOM 2328 C C . GLY A 1 302 ? -41.504 -15.431 6.163 1.00 48.65 110 GLY E C 1
ATOM 2329 O O . GLY A 1 302 ? -41.438 -14.504 6.974 1.00 40.72 110 GLY E O 1
ATOM 2330 N N . ALA A 1 303 ? -42.393 -16.410 6.283 1.00 41.36 111 ALA E N 1
ATOM 2331 C CA . ALA A 1 303 ? -43.274 -16.488 7.438 1.00 33.77 111 ALA E CA 1
ATOM 2332 C C . ALA A 1 303 ? -42.548 -17.238 8.543 1.00 47.21 111 ALA E C 1
ATOM 2333 O O . ALA A 1 303 ? -42.194 -18.412 8.378 1.00 49.62 111 ALA E O 1
ATOM 2335 N N . VAL A 1 304 ? -42.328 -16.557 9.660 1.00 32.63 112 VAL E N 1
ATOM 2336 C CA . VAL A 1 304 ? -41.514 -17.112 10.729 1.00 37.80 112 VAL E CA 1
ATOM 2337 C C . VAL A 1 304 ? -42.357 -18.048 11.595 1.00 36.69 112 VAL E C 1
ATOM 2338 O O . VAL A 1 304 ? -43.590 -17.967 11.638 1.00 38.09 112 VAL E O 1
ATOM 2342 N N . ALA A 1 305 ? -41.682 -18.988 12.251 1.00 34.54 113 ALA E N 1
ATOM 2343 C CA . ALA A 1 305 ? -42.388 -20.008 13.020 1.00 40.67 113 ALA E CA 1
ATOM 2344 C C . ALA A 1 305 ? -42.943 -19.473 14.335 1.00 32.76 113 ALA E C 1
ATOM 2345 O O . ALA A 1 305 ? -43.937 -19.998 14.850 1.00 35.93 113 ALA E O 1
ATOM 2347 N N . LEU A 1 306 ? -42.311 -18.448 14.899 1.00 38.56 114 LEU E N 1
ATOM 2348 C CA . LEU A 1 306 ? -42.717 -17.883 16.186 1.00 38.20 114 LEU E CA 1
ATOM 2349 C C . LEU A 1 306 ? -43.955 -17.021 16.000 1.00 41.19 114 LEU E C 1
ATOM 2350 O O . LEU A 1 306 ? -43.923 -16.035 15.256 1.00 31.70 114 LEU E O 1
ATOM 2355 N N . LYS A 1 307 ? -45.031 -17.377 16.698 1.00 33.78 115 LYS E N 1
ATOM 2356 C CA . LYS A 1 307 ? -46.330 -16.770 16.431 1.00 42.30 115 LYS E CA 1
ATOM 2357 C C . LYS A 1 307 ? -46.315 -15.267 16.698 1.00 48.95 115 LYS E C 1
ATOM 2358 O O . LYS A 1 307 ? -46.831 -14.479 15.898 1.00 40.26 115 LYS E O 1
ATOM 2364 N N . SER A 1 308 ? -45.748 -14.856 17.839 1.00 48.01 116 SER E N 1
ATOM 2365 C CA . SER A 1 308 ? -45.745 -13.442 18.211 1.00 50.23 116 SER E CA 1
ATOM 2366 C C . SER A 1 308 ? -45.164 -12.557 17.108 1.00 38.65 116 SER E C 1
ATOM 2367 O O . SER A 1 308 ? -45.683 -11.467 16.844 1.00 46.63 116 SER E O 1
ATOM 2370 N N . TYR A 1 309 ? -44.108 -13.008 16.432 1.00 36.64 117 TYR E N 1
ATOM 2371 C CA . TYR A 1 309 ? -43.508 -12.140 15.427 1.00 42.75 117 TYR E CA 1
ATOM 2372 C C . TYR A 1 309 ? -44.117 -12.322 14.045 1.00 43.62 117 TYR E C 1
ATOM 2373 O O . TYR A 1 309 ? -44.159 -11.362 13.265 1.00 43.43 117 TYR E O 1
ATOM 2382 N N . GLU A 1 310 ? -44.587 -13.526 13.715 1.00 42.73 118 GLU E N 1
ATOM 2383 C CA . GLU A 1 310 ? -45.309 -13.694 12.460 1.00 41.23 118 GLU E CA 1
ATOM 2384 C C . GLU A 1 310 ? -46.551 -12.818 12.428 1.00 39.42 118 GLU E C 1
ATOM 2385 O O . GLU A 1 310 ? -46.920 -12.305 11.367 1.00 42.23 118 GLU E O 1
ATOM 2391 N N . GLU A 1 311 ? -47.188 -12.614 13.586 1.00 35.91 119 GLU E N 1
ATOM 2392 C CA . GLU A 1 311 ? -48.347 -11.733 13.664 1.00 45.46 119 GLU E CA 1
ATOM 2393 C C . GLU A 1 311 ? -48.000 -10.292 13.313 1.00 43.02 119 GLU E C 1
ATOM 2394 O O . GLU A 1 311 ? -48.893 -9.532 12.922 1.00 45.11 119 GLU E O 1
ATOM 2400 N N . GLU A 1 312 ? -46.728 -9.905 13.424 1.00 41.68 120 GLU E N 1
ATOM 2401 C CA . GLU A 1 312 ? -46.302 -8.591 12.949 1.00 56.95 120 GLU E CA 1
ATOM 2402 C C . GLU A 1 312 ? -46.058 -8.591 11.445 1.00 47.83 120 GLU E C 1
ATOM 2403 O O . GLU A 1 312 ? -46.429 -7.639 10.752 1.00 46.42 120 GLU E O 1
ATOM 2409 N N . LEU A 1 313 ? -45.429 -9.649 10.931 1.00 38.80 121 LEU E N 1
ATOM 2410 C CA . LEU A 1 313 ? -45.111 -9.744 9.507 1.00 44.61 121 LEU E CA 1
ATOM 2411 C C . LEU A 1 313 ? -46.329 -9.991 8.628 1.00 50.35 121 LEU E C 1
ATOM 2412 O O . LEU A 1 313 ? -46.282 -9.680 7.434 1.00 40.92 121 LEU E O 1
ATOM 2417 N N . ALA A 1 314 ? -47.406 -10.548 9.184 1.00 39.79 122 ALA E N 1
ATOM 2418 C CA . ALA A 1 314 ? -48.507 -11.045 8.369 1.00 42.68 122 ALA E CA 1
ATOM 2419 C C . ALA A 1 314 ? -49.162 -9.969 7.504 1.00 48.49 122 ALA E C 1
ATOM 2420 O O . ALA A 1 314 ? -49.788 -10.311 6.497 1.00 42.39 122 ALA E O 1
ATOM 2422 N N . LYS A 1 315 ? -49.045 -8.686 7.859 1.00 41.89 123 LYS E N 1
ATOM 2423 C CA . LYS A 1 315 ? -49.668 -7.654 7.037 1.00 47.56 123 LYS E CA 1
ATOM 2424 C C . LYS A 1 315 ? -48.862 -7.316 5.794 1.00 41.31 123 LYS E C 1
ATOM 2425 O O . LYS A 1 315 ? -49.319 -6.502 4.981 1.00 50.17 123 LYS E O 1
ATOM 2431 N N . ASP A 1 316 ? -47.686 -7.898 5.634 1.00 38.58 124 ASP E N 1
ATOM 2432 C CA . ASP A 1 316 ? -46.872 -7.651 4.454 1.00 41.86 124 ASP E CA 1
ATOM 2433 C C . ASP A 1 316 ? -47.463 -8.413 3.274 1.00 48.76 124 ASP E C 1
ATOM 2434 O O . ASP A 1 316 ? -47.542 -9.647 3.325 1.00 43.86 124 ASP E O 1
ATOM 2439 N N . PRO A 1 317 ? -47.887 -7.732 2.206 1.00 38.23 125 PRO E N 1
ATOM 2440 C CA . PRO A 1 317 ? -48.454 -8.453 1.055 1.00 40.52 125 PRO E CA 1
ATOM 2441 C C . PRO A 1 317 ? -47.519 -9.500 0.475 1.00 37.67 125 PRO E C 1
ATOM 2442 O O . PRO A 1 317 ? -47.994 -10.496 -0.084 1.00 48.09 125 PRO E O 1
ATOM 2446 N N . ARG A 1 318 ? -46.203 -9.308 0.587 1.00 38.10 126 ARG E N 1
ATOM 2447 C CA . ARG A 1 318 ? -45.275 -10.318 0.092 1.00 38.22 126 ARG E CA 1
ATOM 2448 C C . ARG A 1 318 ? -45.346 -11.584 0.933 1.00 39.63 126 ARG E C 1
ATOM 2449 O O . ARG A 1 318 ? -45.190 -12.691 0.403 1.00 40.44 126 ARG E O 1
ATOM 2457 N N . ILE A 1 319 ? -45.601 -11.439 2.235 1.00 34.82 127 ILE E N 1
ATOM 2458 C CA . ILE A 1 319 ? -45.828 -12.602 3.085 1.00 45.43 127 ILE E CA 1
ATOM 2459 C C . ILE A 1 319 ? -47.134 -13.284 2.706 1.00 41.09 127 ILE E C 1
ATOM 2460 O O . ILE A 1 319 ? -47.215 -14.517 2.670 1.00 33.53 127 ILE E O 1
ATOM 2465 N N . ALA A 1 320 ? -48.175 -12.495 2.423 1.00 45.53 128 ALA E N 1
ATOM 2466 C CA . ALA A 1 320 ? -49.450 -13.064 1.999 1.00 42.65 128 ALA E CA 1
ATOM 2467 C C . ALA A 1 320 ? -49.276 -13.929 0.758 1.00 38.66 128 ALA E C 1
ATOM 2468 O O . ALA A 1 320 ? -49.759 -15.065 0.706 1.00 45.21 128 ALA E O 1
ATOM 2470 N N . ALA A 1 321 ? -48.564 -13.411 -0.247 1.00 44.73 129 ALA E N 1
ATOM 2471 C CA . ALA A 1 321 ? -48.344 -14.176 -1.471 1.00 38.99 129 ALA E CA 1
ATOM 2472 C C . ALA A 1 321 ? -47.522 -15.430 -1.201 1.00 34.22 129 ALA E C 1
ATOM 2473 O O . ALA A 1 321 ? -47.827 -16.505 -1.731 1.00 37.01 129 ALA E O 1
ATOM 2475 N N . THR A 1 322 ? -46.465 -15.311 -0.394 1.00 37.97 130 THR E N 1
ATOM 2476 C CA . THR A 1 322 ? -45.697 -16.486 0.007 1.00 33.07 130 THR E CA 1
ATOM 2477 C C . THR A 1 322 ? -46.605 -17.568 0.584 1.00 42.48 130 THR E C 1
ATOM 2478 O O . THR A 1 322 ? -46.461 -18.754 0.259 1.00 37.04 130 THR E O 1
ATOM 2482 N N . MET A 1 323 ? -47.559 -17.173 1.430 1.00 38.30 131 MET E N 1
ATOM 2483 C CA . MET A 1 323 ? -48.431 -18.143 2.085 1.00 45.41 131 MET E CA 1
ATOM 2484 C C . MET A 1 323 ? -49.435 -18.747 1.107 1.00 34.98 131 MET E C 1
ATOM 2485 O O . MET A 1 323 ? -49.719 -19.949 1.168 1.00 39.68 131 MET E O 1
ATOM 2490 N N . GLU A 1 324 ? -49.980 -17.933 0.199 1.00 30.04 132 GLU E N 1
ATOM 2491 C CA . GLU A 1 324 ? -50.847 -18.472 -0.846 1.00 39.63 132 GLU E CA 1
ATOM 2492 C C . GLU A 1 324 ? -50.135 -19.539 -1.671 1.00 44.65 132 GLU E C 1
ATOM 2493 O O . GLU A 1 324 ? -50.705 -20.598 -1.955 1.00 41.79 132 GLU E O 1
ATOM 2499 N N . ASN A 1 325 ? -48.885 -19.286 -2.060 1.00 37.87 133 ASN E N 1
ATOM 2500 C CA . ASN A 1 325 ? -48.146 -20.286 -2.826 1.00 39.70 133 ASN E CA 1
ATOM 2501 C C . ASN A 1 325 ? -47.842 -21.518 -1.982 1.00 37.51 133 ASN E C 1
ATOM 2502 O O . ASN A 1 325 ? -47.873 -22.647 -2.489 1.00 39.50 133 ASN E O 1
ATOM 2507 N N . ALA A 1 326 ? -47.548 -21.323 -0.694 1.00 33.47 134 ALA E N 1
ATOM 2508 C CA . ALA A 1 326 ? -47.287 -22.462 0.181 1.00 40.74 134 ALA E CA 1
ATOM 2509 C C . ALA A 1 326 ? -48.512 -23.360 0.295 1.00 36.51 134 ALA E C 1
ATOM 2510 O O . ALA A 1 326 ? -48.388 -24.589 0.316 1.00 36.71 134 ALA E O 1
ATOM 2512 N N . GLN A 1 327 ? -49.706 -22.762 0.339 1.00 35.81 135 GLN E N 1
ATOM 2513 C CA . GLN A 1 327 ? -50.931 -23.548 0.450 1.00 40.54 135 GLN E CA 1
ATOM 2514 C C . GLN A 1 327 ? -51.115 -24.449 -0.763 1.00 45.63 135 GLN E C 1
ATOM 2515 O O . GLN A 1 327 ? -51.538 -25.604 -0.633 1.00 40.94 135 GLN E O 1
ATOM 2521 N N . LYS A 1 328 ? -50.791 -23.940 -1.949 1.00 37.05 136 LYS E N 1
ATOM 2522 C CA . LYS A 1 328 ? -50.951 -24.708 -3.174 1.00 37.29 136 LYS E CA 1
ATOM 2523 C C . LYS A 1 328 ? -49.807 -25.679 -3.412 1.00 31.40 136 LYS E C 1
ATOM 2524 O O . LYS A 1 328 ? -49.984 -26.659 -4.140 1.00 45.47 136 LYS E O 1
ATOM 2530 N N . GLY A 1 329 ? -48.656 -25.442 -2.820 1.00 33.44 137 GLY E N 1
ATOM 2531 C CA . GLY A 1 329 ? -47.554 -26.374 -2.888 1.00 35.44 137 GLY E CA 1
ATOM 2532 C C . GLY A 1 329 ? -47.680 -27.446 -1.830 1.00 38.95 137 GLY E C 1
ATOM 2533 O O . GLY A 1 329 ? -48.773 -27.747 -1.341 1.00 34.78 137 GLY E O 1
ATOM 2534 N N . GLU A 1 330 ? -46.544 -28.025 -1.458 1.00 40.14 138 GLU E N 1
ATOM 2535 C CA . GLU A 1 330 ? -46.559 -29.113 -0.496 1.00 45.78 138 GLU E CA 1
ATOM 2536 C C . GLU A 1 330 ? -45.267 -29.107 0.297 1.00 34.28 138 GLU E C 1
ATOM 2537 O O . GLU A 1 330 ? -44.197 -28.810 -0.241 1.00 31.85 138 GLU E O 1
ATOM 2543 N N . ILE A 1 331 ? -45.388 -29.431 1.583 1.00 31.31 139 ILE E N 1
ATOM 2544 C CA . ILE A 1 331 ? -44.221 -29.538 2.444 1.00 32.27 139 ILE E CA 1
ATOM 2545 C C . ILE A 1 331 ? -43.270 -30.587 1.881 1.00 30.19 139 ILE E C 1
ATOM 2546 O O . ILE A 1 331 ? -43.683 -31.673 1.456 1.00 29.53 139 ILE E O 1
ATOM 2551 N N . MET A 1 332 ? -41.993 -30.251 1.836 1.00 36.23 140 MET E N 1
ATOM 2552 C CA . MET A 1 332 ? -41.011 -31.245 1.441 1.00 35.85 140 MET E CA 1
ATOM 2553 C C . MET A 1 332 ? -40.998 -32.399 2.443 1.00 35.01 140 MET E C 1
ATOM 2554 O O . MET A 1 332 ? -41.110 -32.172 3.657 1.00 33.82 140 MET E O 1
ATOM 2559 N N . PRO A 1 333 ? -40.793 -33.676 2.003 1.00 32.73 141 PRO E N 1
ATOM 2560 C CA . PRO A 1 333 ? -40.558 -34.763 2.952 1.00 34.66 141 PRO E CA 1
ATOM 2561 C C . PRO A 1 333 ? -39.156 -34.525 3.530 1.00 37.06 141 PRO E C 1
ATOM 2562 O O . PRO A 1 333 ? -38.362 -33.867 2.896 1.00 32.64 141 PRO E O 1
ATOM 2566 N N . ASN A 1 334 ? -38.878 -35.047 4.720 1.00 36.30 142 ASN E N 1
ATOM 2567 C CA . ASN A 1 334 ? -37.499 -34.936 5.262 1.00 36.32 142 ASN E CA 1
ATOM 2568 C C . ASN A 1 334 ? -36.834 -36.313 5.195 1.00 37.95 142 ASN E C 1
ATOM 2569 O O . ASN A 1 334 ? -35.760 -36.466 5.768 1.00 36.54 142 ASN E O 1
ATOM 2574 N N . ILE A 1 335 ? -37.457 -37.271 4.508 1.00 38.78 143 ILE E N 1
ATOM 2575 C CA . ILE A 1 335 ? -36.934 -38.671 4.485 1.00 34.21 143 ILE E CA 1
ATOM 2576 C C . ILE A 1 335 ? -35.500 -38.749 3.907 1.00 39.78 143 ILE E C 1
ATOM 2577 O O . ILE A 1 335 ? -35.185 -37.889 3.070 1.00 35.01 143 ILE E O 1
ATOM 2582 N N . PRO A 1 336 ? -34.593 -39.705 4.288 1.00 35.09 144 PRO E N 1
ATOM 2583 C CA . PRO A 1 336 ? -33.205 -39.660 3.791 1.00 35.23 144 PRO E CA 1
ATOM 2584 C C . PRO A 1 336 ? -33.090 -39.712 2.279 1.00 40.77 144 PRO E C 1
ATOM 2585 O O . PRO A 1 336 ? -32.085 -39.245 1.732 1.00 48.06 144 PRO E O 1
ATOM 2589 N N . GLN A 1 337 ? -34.089 -40.261 1.591 1.00 38.55 145 GLN E N 1
ATOM 2590 C CA . GLN A 1 337 ? -34.066 -40.364 0.140 1.00 40.49 145 GLN E CA 1
ATOM 2591 C C . GLN A 1 337 ? -34.222 -39.017 -0.562 1.00 39.38 145 GLN E C 1
ATOM 2592 O O . GLN A 1 337 ? -34.123 -38.968 -1.792 1.00 44.51 145 GLN E O 1
ATOM 2598 N N . MET A 1 338 ? -34.472 -37.927 0.170 1.00 38.49 146 MET E N 1
ATOM 2599 C CA . MET A 1 338 ? -34.754 -36.653 -0.491 1.00 39.16 146 MET E CA 1
ATOM 2600 C C . MET A 1 338 ? -33.563 -36.143 -1.298 1.00 44.18 146 MET E C 1
ATOM 2601 O O . MET A 1 338 ? -33.737 -35.595 -2.394 1.00 36.05 146 MET E O 1
ATOM 2606 N N . SER A 1 339 ? -32.347 -36.307 -0.777 1.00 38.28 147 SER E N 1
ATOM 2607 C CA . SER A 1 339 ? -31.192 -35.741 -1.464 1.00 46.10 147 SER E CA 1
ATOM 2608 C C . SER A 1 339 ? -30.879 -36.501 -2.745 1.00 41.92 147 SER E C 1
ATOM 2609 O O . SER A 1 339 ? -30.399 -35.903 -3.714 1.00 39.30 147 SER E O 1
ATOM 2612 N N . ALA A 1 340 ? -31.139 -37.809 -2.772 1.00 45.91 148 ALA E N 1
ATOM 2613 C CA . ALA A 1 340 ? -31.009 -38.555 -4.020 1.00 44.12 148 ALA E CA 1
ATOM 2614 C C . ALA A 1 340 ? -32.035 -38.085 -5.041 1.00 39.40 148 ALA E C 1
ATOM 2615 O O . ALA A 1 340 ? -31.729 -37.977 -6.235 1.00 43.94 148 ALA E O 1
ATOM 2617 N N . PHE A 1 341 ? -33.256 -37.788 -4.586 1.00 37.86 149 PHE E N 1
ATOM 2618 C CA . PHE A 1 341 ? -34.275 -37.238 -5.476 1.00 39.34 149 PHE E CA 1
ATOM 2619 C C . PHE A 1 341 ? -33.813 -35.922 -6.091 1.00 37.73 149 PHE E C 1
ATOM 2620 O O . PHE A 1 341 ? -33.874 -35.743 -7.313 1.00 37.58 149 PHE E O 1
ATOM 2628 N N . TRP A 1 342 ? -33.335 -34.992 -5.255 1.00 38.70 150 TRP E N 1
ATOM 2629 C CA . TRP A 1 342 ? -32.917 -33.680 -5.748 1.00 37.20 150 TRP E CA 1
ATOM 2630 C C . TRP A 1 342 ? -31.760 -33.799 -6.735 1.00 37.66 150 TRP E C 1
ATOM 2631 O O . TRP A 1 342 ? -31.686 -33.049 -7.717 1.00 35.90 150 TRP E O 1
ATOM 2642 N N . TYR A 1 343 ? -30.828 -34.717 -6.469 1.00 34.24 151 TYR E N 1
ATOM 2643 C CA . TYR A 1 343 ? -29.694 -34.917 -7.363 1.00 42.77 151 TYR E CA 1
ATOM 2644 C C . TYR A 1 343 ? -30.151 -35.440 -8.720 1.00 54.28 151 TYR E C 1
ATOM 2645 O O . TYR A 1 343 ? -29.656 -34.999 -9.765 1.00 45.30 151 TYR E O 1
ATOM 2654 N N . ALA A 1 344 ? -31.104 -36.378 -8.724 1.00 45.06 152 ALA E N 1
ATOM 2655 C CA . ALA A 1 344 ? -31.590 -36.943 -9.979 1.00 47.14 152 ALA E CA 1
ATOM 2656 C C . ALA A 1 344 ? -32.359 -35.907 -10.795 1.00 45.30 152 ALA E C 1
ATOM 2657 O O . ALA A 1 344 ? -32.219 -35.848 -12.022 1.00 46.81 152 ALA E O 1
ATOM 2659 N N . VAL A 1 345 ? -33.172 -35.078 -10.136 1.00 40.50 153 VAL E N 1
ATOM 2660 C CA . VAL A 1 345 ? -33.961 -34.093 -10.871 1.00 41.03 153 VAL E CA 1
ATOM 2661 C C . VAL A 1 345 ? -33.070 -32.971 -11.393 1.00 42.54 153 VAL E C 1
ATOM 2662 O O . VAL A 1 345 ? -33.273 -32.470 -12.506 1.00 41.17 153 VAL E O 1
ATOM 2666 N N . ARG A 1 346 ? -32.085 -32.545 -10.594 1.00 45.82 154 ARG E N 1
ATOM 2667 C CA . ARG A 1 346 ? -31.134 -31.536 -11.057 1.00 39.11 154 ARG E CA 1
ATOM 2668 C C . ARG A 1 346 ? -30.504 -31.932 -12.387 1.00 38.35 154 ARG E C 1
ATOM 2669 O O . ARG A 1 346 ? -30.492 -31.145 -13.341 1.00 44.37 154 ARG E O 1
ATOM 2677 N N . THR A 1 347 ? -29.956 -33.149 -12.457 1.00 39.15 155 THR E N 1
ATOM 2678 C CA . THR A 1 347 ? -29.332 -33.620 -13.690 1.00 41.47 155 THR E CA 1
ATOM 2679 C C . THR A 1 347 ? -30.336 -33.667 -14.835 1.00 44.64 155 THR E C 1
ATOM 2680 O O . THR A 1 347 ? -30.029 -33.249 -15.960 1.00 43.51 155 THR E O 1
ATOM 2684 N N . ALA A 1 348 ? -31.538 -34.187 -14.570 1.00 44.75 156 ALA E N 1
ATOM 2685 C CA . ALA A 1 348 ? -32.546 -34.313 -15.617 1.00 47.48 156 ALA E CA 1
ATOM 2686 C C . ALA A 1 348 ? -32.899 -32.954 -16.208 1.00 41.37 156 ALA E C 1
ATOM 2687 O O . ALA A 1 348 ? -32.912 -32.782 -17.432 1.00 45.38 156 ALA E O 1
ATOM 2689 N N . VAL A 1 349 ? -33.179 -31.972 -15.347 1.00 39.48 157 VAL E N 1
ATOM 2690 C CA . VAL A 1 349 ? -33.601 -30.657 -15.824 1.00 41.31 157 VAL E CA 1
ATOM 2691 C C . VAL A 1 349 ? -32.492 -29.995 -16.634 1.00 44.83 157 VAL E C 1
ATOM 2692 O O . VAL A 1 349 ? -32.733 -29.452 -17.718 1.00 41.98 157 VAL E O 1
ATOM 2696 N N . ILE A 1 350 ? -31.255 -30.037 -16.129 1.00 44.83 158 ILE E N 1
ATOM 2697 C CA . ILE A 1 350 ? -30.159 -29.353 -16.817 1.00 42.86 158 ILE E CA 1
ATOM 2698 C C . ILE A 1 350 ? -29.895 -29.979 -18.183 1.00 45.27 158 ILE E C 1
ATOM 2699 O O . ILE A 1 350 ? -29.643 -29.270 -19.167 1.00 52.14 158 ILE E O 1
ATOM 2704 N N . ASN A 1 351 ? -29.955 -31.311 -18.274 1.00 45.84 159 ASN E N 1
ATOM 2705 C CA . ASN A 1 351 ? -29.669 -31.964 -19.551 1.00 48.38 159 ASN E CA 1
ATOM 2706 C C . ASN A 1 351 ? -30.800 -31.773 -20.553 1.00 48.81 159 ASN E C 1
ATOM 2707 O O . ASN A 1 351 ? -30.551 -31.707 -21.763 1.00 51.01 159 ASN E O 1
ATOM 2712 N N . ALA A 1 352 ? -32.045 -31.694 -20.074 1.00 46.94 160 ALA E N 1
ATOM 2713 C CA . ALA A 1 352 ? -33.172 -31.458 -20.970 1.00 52.95 160 ALA E CA 1
ATOM 2714 C C . ALA A 1 352 ? -33.202 -30.013 -21.453 1.00 53.70 160 ALA E C 1
ATOM 2715 O O . ALA A 1 352 ? -33.505 -29.750 -22.624 1.00 56.55 160 ALA E O 1
ATOM 2717 N N . ALA A 1 353 ? -32.892 -29.063 -20.567 1.00 46.07 161 ALA E N 1
ATOM 2718 C CA . ALA A 1 353 ? -32.889 -27.654 -20.952 1.00 51.20 161 ALA E CA 1
ATOM 2719 C C . ALA A 1 353 ? -31.773 -27.326 -21.939 1.00 53.89 161 ALA E C 1
ATOM 2720 O O . ALA A 1 353 ? -31.938 -26.439 -22.782 1.00 54.12 161 ALA E O 1
ATOM 2722 N N . SER A 1 354 ? -30.635 -28.012 -21.844 1.00 50.04 162 SER E N 1
ATOM 2723 C CA . SER A 1 354 ? -29.494 -27.738 -22.706 1.00 51.82 162 SER E CA 1
ATOM 2724 C C . SER A 1 354 ? -29.569 -28.455 -24.048 1.00 54.15 162 SER E C 1
ATOM 2725 O O . SER A 1 354 ? -28.740 -28.184 -24.923 1.00 54.37 162 SER E O 1
ATOM 2728 N N . GLY A 1 355 ? -30.536 -29.352 -24.233 1.00 51.98 163 GLY E N 1
ATOM 2729 C CA . GLY A 1 355 ? -30.613 -30.157 -25.433 1.00 53.28 163 GLY E CA 1
ATOM 2730 C C . GLY A 1 355 ? -29.708 -31.369 -25.456 1.00 56.71 163 GLY E C 1
ATOM 2731 O O . GLY A 1 355 ? -29.681 -32.077 -26.471 1.00 56.28 163 GLY E O 1
ATOM 2732 N N . ARG A 1 356 ? -28.959 -31.633 -24.379 1.00 54.47 164 ARG E N 1
ATOM 2733 C CA . ARG A 1 356 ? -28.107 -32.819 -24.345 1.00 56.16 164 ARG E CA 1
ATOM 2734 C C . ARG A 1 356 ? -28.937 -34.096 -24.373 1.00 56.07 164 ARG E C 1
ATOM 2735 O O . ARG A 1 356 ? -28.473 -35.129 -24.867 1.00 64.43 164 ARG E O 1
ATOM 2743 N N . GLN A 1 357 ? -30.163 -34.036 -23.859 1.00 53.83 165 GLN E N 1
ATOM 2744 C CA . GLN A 1 357 ? -31.091 -35.153 -23.843 1.00 53.62 165 GLN E CA 1
ATOM 2745 C C . GLN A 1 357 ? -32.484 -34.626 -24.143 1.00 52.29 165 GLN E C 1
ATOM 2746 O O . GLN A 1 357 ? -32.790 -33.465 -23.860 1.00 50.98 165 GLN E O 1
ATOM 2752 N N . THR A 1 358 ? -33.335 -35.485 -24.699 1.00 53.01 166 THR E N 1
ATOM 2753 C CA . THR A 1 358 ? -34.740 -35.119 -24.777 1.00 51.94 166 THR E CA 1
ATOM 2754 C C . THR A 1 358 ? -35.370 -35.173 -23.386 1.00 49.77 166 THR E C 1
ATOM 2755 O O . THR A 1 358 ? -34.803 -35.716 -22.431 1.00 49.24 166 THR E O 1
ATOM 2759 N N . VAL A 1 359 ? -36.560 -34.583 -23.278 1.00 54.57 167 VAL E N 1
ATOM 2760 C CA . VAL A 1 359 ? -37.288 -34.596 -22.012 1.00 47.73 167 VAL E CA 1
ATOM 2761 C C . VAL A 1 359 ? -37.564 -36.030 -21.572 1.00 49.71 167 VAL E C 1
ATOM 2762 O O . VAL A 1 359 ? -37.346 -36.397 -20.411 1.00 48.15 167 VAL E O 1
ATOM 2766 N N . ASP A 1 360 ? -38.034 -36.867 -22.497 1.00 49.27 168 ASP E N 1
ATOM 2767 C CA . ASP A 1 360 ? -38.339 -38.248 -22.136 1.00 62.86 168 ASP E CA 1
ATOM 2768 C C . ASP A 1 360 ? -37.075 -39.028 -21.782 1.00 58.40 168 ASP E C 1
ATOM 2769 O O . ASP A 1 360 ? -37.095 -39.866 -20.875 1.00 51.11 168 ASP E O 1
ATOM 2774 N N . GLU A 1 361 ? -35.967 -38.774 -22.484 1.00 51.19 169 GLU E N 1
ATOM 2775 C CA . GLU A 1 361 ? -34.695 -39.375 -22.089 1.00 52.05 169 GLU E CA 1
ATOM 2776 C C . GLU A 1 361 ? -34.312 -38.960 -20.671 1.00 57.20 169 GLU E C 1
ATOM 2777 O O . GLU A 1 361 ? -34.014 -39.807 -19.819 1.00 50.01 169 GLU E O 1
ATOM 2783 N N . ALA A 1 362 ? -34.316 -37.651 -20.402 1.00 48.50 170 ALA E N 1
ATOM 2784 C CA . ALA A 1 362 ? -33.815 -37.143 -19.126 1.00 51.39 170 ALA E CA 1
ATOM 2785 C C . ALA A 1 362 ? -34.627 -37.668 -17.947 1.00 45.63 170 ALA E C 1
ATOM 2786 O O . ALA A 1 362 ? -34.061 -38.078 -16.926 1.00 45.40 170 ALA E O 1
ATOM 2788 N N . LEU A 1 363 ? -35.954 -37.673 -18.068 1.00 44.85 171 LEU E N 1
ATOM 2789 C CA . LEU A 1 363 ? -36.794 -38.037 -16.935 1.00 43.47 171 LEU E CA 1
ATOM 2790 C C . LEU A 1 363 ? -36.835 -39.537 -16.694 1.00 46.45 171 LEU E C 1
ATOM 2791 O O . LEU A 1 363 ? -36.982 -39.967 -15.544 1.00 47.07 171 LEU E O 1
ATOM 2796 N N . LYS A 1 364 ? -36.724 -40.350 -17.744 1.00 47.22 172 LYS E N 1
ATOM 2797 C CA . LYS A 1 364 ? -36.595 -41.785 -17.520 1.00 47.29 172 LYS E CA 1
ATOM 2798 C C . LYS A 1 364 ? -35.284 -42.103 -16.803 1.00 49.71 172 LYS E C 1
ATOM 2799 O O . LYS A 1 364 ? -35.232 -43.017 -15.972 1.00 47.87 172 LYS E O 1
ATOM 2805 N N . ASP A 1 365 ? -34.209 -41.360 -17.113 1.00 50.39 173 ASP E N 1
ATOM 2806 C CA . ASP A 1 365 ? -32.954 -41.521 -16.376 1.00 48.94 173 ASP E CA 1
ATOM 2807 C C . ASP A 1 365 ? -33.104 -41.090 -14.922 1.00 46.93 173 ASP E C 1
ATOM 2808 O O . ASP A 1 365 ? -32.595 -41.760 -14.016 1.00 47.38 173 ASP E O 1
ATOM 2813 N N . ALA A 1 366 ? -33.778 -39.961 -14.683 1.00 45.05 174 ALA E N 1
ATOM 2814 C CA . ALA A 1 366 ? -33.972 -39.483 -13.317 1.00 46.11 174 ALA E CA 1
ATOM 2815 C C . ALA A 1 366 ? -34.767 -40.490 -12.497 1.00 49.50 174 ALA E C 1
ATOM 2816 O O . ALA A 1 366 ? -34.402 -40.816 -11.361 1.00 43.40 174 ALA E O 1
ATOM 2818 N N . GLN A 1 367 ? -35.859 -41.000 -13.068 1.00 45.14 175 GLN E N 1
ATOM 2819 C CA . GLN A 1 367 ? -36.667 -42.004 -12.386 1.00 52.31 175 GLN E CA 1
ATOM 2820 C C . GLN A 1 367 ? -35.841 -43.238 -12.045 1.00 56.30 175 GLN E C 1
ATOM 2821 O O . GLN A 1 367 ? -35.919 -43.765 -10.929 1.00 56.81 175 GLN E O 1
ATOM 2827 N N . THR A 1 368 ? -35.040 -43.711 -12.999 1.00 47.51 176 THR E N 1
ATOM 2828 C CA . THR A 1 368 ? -34.232 -44.903 -12.767 1.00 60.50 176 THR E CA 1
ATOM 2829 C C . THR A 1 368 ? -33.156 -44.648 -11.717 1.00 47.82 176 THR E C 1
ATOM 2830 O O . THR A 1 368 ? -33.030 -45.407 -10.750 1.00 61.75 176 THR E O 1
ATOM 2834 N N . ASN A 1 369 ? -32.360 -43.588 -11.898 1.00 55.69 177 ASN E N 1
ATOM 2835 C CA . ASN A 1 369 ? -31.256 -43.317 -10.979 1.00 57.79 177 ASN E CA 1
ATOM 2836 C C . ASN A 1 369 ? -31.745 -43.085 -9.555 1.00 60.74 177 ASN E C 1
ATOM 2837 O O . ASN A 1 369 ? -31.062 -43.465 -8.596 1.00 66.65 177 ASN E O 1
ATOM 2842 N N . ALA A 1 370 ? -32.890 -42.423 -9.415 1.00 59.65 178 ALA E N 1
ATOM 2843 C CA . ALA A 1 370 ? -33.426 -42.135 -8.068 1.00 64.91 178 ALA E CA 1
ATOM 2844 C C . ALA A 1 370 ? -33.920 -43.438 -7.444 1.00 62.08 178 ALA E C 1
ATOM 2845 O O . ALA A 1 370 ? -33.513 -43.726 -6.317 1.00 66.26 178 ALA E O 1
ATOM 2847 N N . ALA A 1 371 ? -34.683 -44.235 -8.193 1.00 69.15 179 ALA E N 1
ATOM 2848 C CA . ALA A 1 371 ? -35.288 -45.466 -7.631 1.00 69.77 179 ALA E CA 1
ATOM 2849 C C . ALA A 1 371 ? -34.200 -46.420 -7.141 1.00 75.22 179 ALA E C 1
ATOM 2850 O O . ALA A 1 371 ? -34.416 -47.073 -6.106 1.00 80.09 179 ALA E O 1
ATOM 2852 N N . ALA A 1 372 ? -33.087 -46.506 -7.870 1.00 77.01 180 ALA E N 1
ATOM 2853 C CA . ALA A 1 372 ? -31.981 -47.404 -7.473 1.00 85.14 180 ALA E CA 1
ATOM 2854 C C . ALA A 1 372 ? -31.434 -46.972 -6.111 1.00 93.29 180 ALA E C 1
ATOM 2855 O O . ALA A 1 372 ? -31.206 -47.856 -5.264 1.00 94.59 180 ALA E O 1
ATOM 2857 N N . GLU A 1 373 ? -31.252 -45.665 -5.903 1.00 93.25 181 GLU E N 1
ATOM 2858 C CA . GLU A 1 373 ? -30.776 -45.150 -4.591 1.00 94.51 181 GLU E CA 1
ATOM 2859 C C . GLU A 1 373 ? -31.826 -45.438 -3.513 1.00 89.07 181 GLU E C 1
ATOM 2860 O O . GLU A 1 373 ? -31.429 -45.770 -2.383 1.00 92.55 181 GLU E O 1
ATOM 2866 N N . PHE A 1 374 ? -33.111 -45.305 -3.850 1.00 85.37 182 PHE E N 1
ATOM 2867 C CA . PHE A 1 374 ? -34.196 -45.497 -2.851 1.00 80.37 182 PHE E CA 1
ATOM 2868 C C . PHE A 1 374 ? -34.304 -46.982 -2.491 1.00 74.82 182 PHE E C 1
ATOM 2869 O O . PHE A 1 374 ? -35.347 -47.576 -2.821 1.00 83.03 182 PHE E O 1
ATOM 2877 N N . ASN A 1 378 ? -33.813 -50.204 2.071 1.00 77.85 186 ASN E N 1
ATOM 2878 C CA . ASN A 1 378 ? -33.688 -51.209 3.123 1.00 73.60 186 ASN E CA 1
ATOM 2879 C C . ASN A 1 378 ? -34.185 -50.657 4.458 1.00 75.97 186 ASN E C 1
ATOM 2880 O O . ASN A 1 378 ? -33.419 -50.483 5.410 1.00 72.87 186 ASN E O 1
ATOM 2885 N N . ILE A 1 379 ? -35.484 -50.387 4.501 1.00 68.33 187 ILE E N 1
ATOM 2886 C CA . ILE A 1 379 ? -36.139 -49.704 5.608 1.00 70.53 187 ILE E CA 1
ATOM 2887 C C . ILE A 1 379 ? -37.038 -50.693 6.345 1.00 65.01 187 ILE E C 1
ATOM 2888 O O . ILE A 1 379 ? -37.605 -51.611 5.739 1.00 62.22 187 ILE E O 1
ATOM 2893 N N . PHE A 1 380 ? -37.168 -50.508 7.664 1.00 50.79 188 PHE E N 1
ATOM 2894 C CA . PHE A 1 380 ? -37.914 -51.432 8.512 1.00 52.10 188 PHE E CA 1
ATOM 2895 C C . PHE A 1 380 ? -38.967 -50.691 9.332 1.00 56.00 188 PHE E C 1
ATOM 2896 O O . PHE A 1 380 ? -38.798 -49.518 9.673 1.00 55.21 188 PHE E O 1
ATOM 2904 N N . CYS A 1 381 ? -40.045 -51.402 9.674 1.00 49.32 189 CYS E N 1
ATOM 2905 C CA . CYS A 1 381 ? -41.205 -50.770 10.297 1.00 47.94 189 CYS E CA 1
ATOM 2906 C C . CYS A 1 381 ? -40.900 -50.382 11.738 1.00 42.63 189 CYS E C 1
ATOM 2907 O O . CYS A 1 381 ? -40.255 -51.131 12.478 1.00 50.41 189 CYS E O 1
ATOM 2910 N N . SER A 1 382 ? -41.386 -49.207 12.141 1.00 40.39 190 SER E N 1
ATOM 2911 C CA . SER A 1 382 ? -41.073 -48.646 13.448 1.00 58.11 190 SER E CA 1
ATOM 2912 C C . SER A 1 382 ? -41.869 -49.274 14.585 1.00 50.92 190 SER E C 1
ATOM 2913 O O . SER A 1 382 ? -41.524 -49.044 15.748 1.00 55.62 190 SER E O 1
ATOM 2916 N N . ASN A 1 383 ? -42.915 -50.039 14.290 1.00 49.84 191 ASN E N 1
ATOM 2917 C CA . ASN A 1 383 ? -43.704 -50.678 15.338 1.00 49.69 191 ASN E CA 1
ATOM 2918 C C . ASN A 1 383 ? -42.805 -51.555 16.205 1.00 51.81 191 ASN E C 1
ATOM 2919 O O . ASN A 1 383 ? -42.204 -52.512 15.694 1.00 48.49 191 ASN E O 1
ATOM 2924 N N . PRO A 1 384 ? -42.682 -51.272 17.504 1.00 60.90 192 PRO E N 1
ATOM 2925 C CA . PRO A 1 384 ? -41.776 -52.071 18.341 1.00 54.37 192 PRO E CA 1
ATOM 2926 C C . PRO A 1 384 ? -42.257 -53.489 18.570 1.00 66.07 192 PRO E C 1
ATOM 2927 O O . PRO A 1 384 ? -41.444 -54.344 18.944 1.00 57.91 192 PRO E O 1
ATOM 2931 N N . ASN A 1 385 ? -43.544 -53.772 18.361 1.00 52.33 193 ASN E N 1
ATOM 2932 C CA . ASN A 1 385 ? -44.064 -55.109 18.607 1.00 52.33 193 ASN E CA 1
ATOM 2933 C C . ASN A 1 385 ? -43.673 -56.110 17.527 1.00 47.23 193 ASN E C 1
ATOM 2934 O O . ASN A 1 385 ? -43.933 -57.306 17.697 1.00 51.11 193 ASN E O 1
ATOM 2939 N N . HIS A 1 386 ? -43.065 -55.662 16.427 1.00 48.96 194 HIS E N 1
ATOM 2940 C CA . HIS A 1 386 ? -42.519 -56.592 15.445 1.00 44.62 194 HIS E CA 1
ATOM 2941 C C . HIS A 1 386 ? -41.301 -57.289 16.038 1.00 49.38 194 HIS E C 1
ATOM 2942 O O . HIS A 1 386 ? -40.291 -56.642 16.337 1.00 54.08 194 HIS E O 1
ATOM 2949 N N . ARG A 1 387 ? -41.395 -58.609 16.209 1.00 54.10 195 ARG E N 1
ATOM 2950 C CA . ARG A 1 387 ? -40.283 -59.360 16.781 1.00 58.52 195 ARG E CA 1
ATOM 2951 C C . ARG A 1 387 ? -39.069 -59.360 15.855 1.00 60.30 195 ARG E C 1
ATOM 2952 O O . ARG A 1 387 ? -37.930 -59.404 16.333 1.00 67.92 195 ARG E O 1
ATOM 2960 N N . THR A 1 388 ? -39.285 -59.289 14.542 1.00 58.37 196 THR E N 1
ATOM 2961 C CA . THR A 1 388 ? -38.203 -59.263 13.568 1.00 64.07 196 THR E CA 1
ATOM 2962 C C . THR A 1 388 ? -38.346 -58.044 12.667 1.00 60.79 196 THR E C 1
ATOM 2963 O O . THR A 1 388 ? -39.461 -57.567 12.434 1.00 57.98 196 THR E O 1
ATOM 2967 N N . PRO A 1 389 ? -37.232 -57.516 12.152 1.00 64.09 197 PRO E N 1
ATOM 2968 C CA . PRO A 1 389 ? -37.299 -56.319 11.296 1.00 58.80 197 PRO E CA 1
ATOM 2969 C C . PRO A 1 389 ? -38.191 -56.542 10.084 1.00 56.71 197 PRO E C 1
ATOM 2970 O O . PRO A 1 389 ? -37.926 -57.402 9.243 1.00 64.40 197 PRO E O 1
ATOM 2974 N N . THR A 1 390 ? -39.247 -55.740 9.991 1.00 59.79 198 THR E N 1
ATOM 2975 C CA . THR A 1 390 ? -40.301 -55.919 9.000 1.00 44.33 198 THR E CA 1
ATOM 2976 C C . THR A 1 390 ? -40.145 -54.869 7.907 1.00 49.93 198 THR E C 1
ATOM 2977 O O . THR A 1 390 ? -40.247 -53.665 8.178 1.00 55.36 198 THR E O 1
ATOM 2981 N N . LEU A 1 391 ? -39.921 -55.326 6.675 1.00 46.45 199 LEU E N 1
ATOM 2982 C CA . LEU A 1 391 ? -39.531 -54.428 5.595 1.00 62.11 199 LEU E CA 1
ATOM 2983 C C . LEU A 1 391 ? -40.708 -53.567 5.149 1.00 48.11 199 LEU E C 1
ATOM 2984 O O . LEU A 1 391 ? -41.874 -53.963 5.250 1.00 54.57 199 LEU E O 1
ATOM 2989 N N . THR A 1 392 ? -40.391 -52.380 4.634 1.00 46.10 200 THR E N 1
ATOM 2990 C CA . THR A 1 392 ? -41.409 -51.498 4.080 1.00 48.99 200 THR E CA 1
ATOM 2991 C C . THR A 1 392 ? -40.752 -50.428 3.223 1.00 48.70 200 THR E C 1
ATOM 2992 O O . THR A 1 392 ? -39.541 -50.203 3.291 1.00 48.59 200 THR E O 1
ATOM 2996 N N . SER A 1 393 ? -41.584 -49.767 2.413 1.00 43.42 201 SER E N 1
ATOM 2997 C CA . SER A 1 393 ? -41.186 -48.568 1.688 1.00 54.42 201 SER E CA 1
ATOM 2998 C C . SER A 1 393 ? -42.144 -47.410 1.954 1.00 51.98 201 SER E C 1
ATOM 2999 O O . SER A 1 393 ? -42.218 -46.477 1.148 1.00 52.40 201 SER E O 1
ATOM 3002 N N . ILE A 1 394 ? -42.864 -47.441 3.073 1.00 46.26 202 ILE E N 1
ATOM 3003 C CA . ILE A 1 394 ? -43.845 -46.418 3.411 1.00 45.28 202 ILE E CA 1
ATOM 3004 C C . ILE A 1 394 ? -43.387 -45.664 4.653 1.00 43.05 202 ILE E C 1
ATOM 3005 O O . ILE A 1 394 ? -42.933 -46.267 5.634 1.00 45.89 202 ILE E O 1
ATOM 3010 N N . TYR A 1 395 ? -43.510 -44.340 4.603 1.00 42.06 203 TYR E N 1
ATOM 3011 C CA . TYR A 1 395 ? -43.249 -43.462 5.734 1.00 45.24 203 TYR E CA 1
ATOM 3012 C C . TYR A 1 395 ? -44.512 -42.688 6.079 1.00 40.47 203 TYR E C 1
ATOM 3013 O O . TYR A 1 395 ? -45.242 -42.249 5.187 1.00 42.16 203 TYR E O 1
ATOM 3022 N N . CYS A 1 396 ? -44.767 -42.507 7.371 1.00 38.96 204 CYS E N 1
ATOM 3023 C CA . CYS A 1 396 ? -45.783 -41.549 7.780 1.00 48.06 204 CYS E CA 1
ATOM 3024 C C . CYS A 1 396 ? -45.260 -40.130 7.590 1.00 46.90 204 CYS E C 1
ATOM 3025 O O . CYS A 1 396 ? -44.119 -39.832 7.947 1.00 45.21 204 CYS E O 1
ATOM 3028 N N . ARG A 1 397 ? -46.088 -39.251 7.022 1.00 43.29 205 ARG E N 1
ATOM 3029 C CA . ARG A 1 397 ? -45.623 -37.889 6.759 1.00 50.08 205 ARG E CA 1
ATOM 3030 C C . ARG A 1 397 ? -45.473 -37.084 8.043 1.00 48.19 205 ARG E C 1
ATOM 3031 O O . ARG A 1 397 ? -44.528 -36.297 8.178 1.00 61.37 205 ARG E O 1
ATOM 3039 N N . GLY A 1 398 ? -46.388 -37.267 8.996 1.00 50.16 206 GLY E N 1
ATOM 3040 C CA . GLY A 1 398 ? -46.381 -36.426 10.185 1.00 47.31 206 GLY E CA 1
ATOM 3041 C C . GLY A 1 398 ? -45.148 -36.624 11.048 1.00 46.51 206 GLY E C 1
ATOM 3042 O O . GLY A 1 398 ? -44.508 -35.654 11.461 1.00 49.50 206 GLY E O 1
ATOM 3043 N N . CYS A 1 399 ? -44.796 -37.880 11.330 1.00 45.10 207 CYS E N 1
ATOM 3044 C CA . CYS A 1 399 ? -43.674 -38.205 12.203 1.00 48.61 207 CYS E CA 1
ATOM 3045 C C . CYS A 1 399 ? -42.465 -38.772 11.478 1.00 48.72 207 CYS E C 1
ATOM 3046 O O . CYS A 1 399 ? -41.456 -39.059 12.134 1.00 53.41 207 CYS E O 1
ATOM 3049 N N . SER A 1 400 ? -42.526 -38.924 10.157 1.00 46.75 208 SER E N 1
ATOM 3050 C CA . SER A 1 400 ? -41.428 -39.499 9.379 1.00 45.94 208 SER E CA 1
ATOM 3051 C C . SER A 1 400 ? -40.939 -40.805 9.997 1.00 52.50 208 SER E C 1
ATOM 3052 O O . SER A 1 400 ? -39.750 -40.997 10.259 1.00 47.56 208 SER E O 1
ATOM 3055 N N . LYS A 1 401 ? -41.887 -41.705 10.244 1.00 48.85 209 LYS E N 1
ATOM 3056 C CA . LYS A 1 401 ? -41.638 -43.046 10.738 1.00 49.61 209 LYS E CA 1
ATOM 3057 C C . LYS A 1 401 ? -41.948 -44.063 9.650 1.00 43.39 209 LYS E C 1
ATOM 3058 O O . LYS A 1 401 ? -42.967 -43.943 8.962 1.00 47.41 209 LYS E O 1
ATOM 3064 N N . PRO A 1 402 ? -41.089 -45.058 9.458 1.00 51.48 210 PRO E N 1
ATOM 3065 C CA . PRO A 1 402 ? -41.427 -46.147 8.536 1.00 43.66 210 PRO E CA 1
ATOM 3066 C C . PRO A 1 402 ? -42.546 -47.009 9.099 1.00 47.93 210 PRO E C 1
ATOM 3067 O O . PRO A 1 402 ? -42.600 -47.276 10.301 1.00 48.44 210 PRO E O 1
ATOM 3071 N N . LEU A 1 403 ? -43.449 -47.432 8.217 1.00 43.90 211 LEU E N 1
ATOM 3072 C CA . LEU A 1 403 ? -44.556 -48.312 8.580 1.00 45.04 211 LEU E CA 1
ATOM 3073 C C . LEU A 1 403 ? -44.702 -49.381 7.511 1.00 44.52 211 LEU E C 1
ATOM 3074 O O . LEU A 1 403 ? -44.712 -49.056 6.322 1.00 43.41 211 LEU E O 1
ATOM 3079 N N . CYS A 1 404 ? -44.824 -50.645 7.921 1.00 41.27 212 CYS E N 1
ATOM 3080 C CA . CYS A 1 404 ? -45.120 -51.690 6.945 1.00 38.52 212 CYS E CA 1
ATOM 3081 C C . CYS A 1 404 ? -46.538 -51.529 6.405 1.00 36.76 212 CYS E C 1
ATOM 3082 O O . CYS A 1 404 ? -47.374 -50.819 6.972 1.00 42.57 212 CYS E O 1
ATOM 3085 N N . CYS A 1 405 ? -46.793 -52.193 5.274 1.00 46.33 213 CYS E N 1
ATOM 3086 C CA . CYS A 1 405 ? -48.121 -52.170 4.670 1.00 37.40 213 CYS E CA 1
ATOM 3087 C C . CYS A 1 405 ? -49.202 -52.618 5.641 1.00 50.23 213 CYS E C 1
ATOM 3088 O O . CYS A 1 405 ? -50.326 -52.106 5.595 1.00 41.04 213 CYS E O 1
ATOM 3091 N N . SER A 1 406 ? -48.887 -53.569 6.521 1.00 40.49 214 SER E N 1
ATOM 3092 C CA . SER A 1 406 ? -49.891 -54.070 7.454 1.00 46.56 214 SER E CA 1
ATOM 3093 C C . SER A 1 406 ? -50.287 -53.002 8.466 1.00 45.47 214 SER E C 1
ATOM 3094 O O . SER A 1 406 ? -51.476 -52.713 8.642 1.00 44.50 214 SER E O 1
ATOM 3097 N N . CYS A 1 407 ? -49.303 -52.399 9.142 1.00 38.79 215 CYS E N 1
ATOM 3098 C CA . CYS A 1 407 ? -49.627 -51.345 10.099 1.00 45.40 215 CYS E CA 1
ATOM 3099 C C . CYS A 1 407 ? -50.214 -50.115 9.414 1.00 42.48 215 CYS E C 1
ATOM 3100 O O . CYS A 1 407 ? -51.046 -49.422 10.008 1.00 54.31 215 CYS E O 1
ATOM 3103 N N . ALA A 1 408 ? -49.822 -49.841 8.168 1.00 39.76 216 ALA E N 1
ATOM 3104 C CA . ALA A 1 408 ? -50.348 -48.667 7.474 1.00 45.20 216 ALA E CA 1
ATOM 3105 C C . ALA A 1 408 ? -51.844 -48.778 7.211 1.00 38.95 216 ALA E C 1
ATOM 3106 O O . ALA A 1 408 ? -52.549 -47.765 7.238 1.00 53.80 216 ALA E O 1
ATOM 3108 N N . LEU A 1 409 ? -52.351 -49.987 6.974 1.00 44.66 217 LEU E N 1
ATOM 3109 C CA . LEU A 1 409 ? -53.773 -50.178 6.710 1.00 44.08 217 LEU E CA 1
ATOM 3110 C C . LEU A 1 409 ? -54.563 -50.569 7.953 1.00 46.61 217 LEU E C 1
ATOM 3111 O O . LEU A 1 409 ? -55.642 -50.023 8.197 1.00 49.78 217 LEU E O 1
ATOM 3116 N N . LEU A 1 410 ? -54.050 -51.512 8.742 1.00 40.99 218 LEU E N 1
ATOM 3117 C CA . LEU A 1 410 ? -54.841 -52.083 9.827 1.00 49.25 218 LEU E CA 1
ATOM 3118 C C . LEU A 1 410 ? -54.847 -51.195 11.064 1.00 51.97 218 LEU E C 1
ATOM 3119 O O . LEU A 1 410 ? -55.893 -51.016 11.696 1.00 58.58 218 LEU E O 1
ATOM 3124 N N . ASP A 1 411 ? -53.694 -50.651 11.432 1.00 54.92 219 ASP E N 1
ATOM 3125 C CA . ASP A 1 411 ? -53.576 -49.883 12.664 1.00 61.80 219 ASP E CA 1
ATOM 3126 C C . ASP A 1 411 ? -54.220 -48.508 12.505 1.00 73.30 219 ASP E C 1
ATOM 3127 O O . ASP A 1 411 ? -54.069 -47.848 11.474 1.00 75.03 219 ASP E O 1
ATOM 3132 N N . SER A 1 412 ? -54.953 -48.078 13.536 1.00 75.95 220 SER E N 1
ATOM 3133 C CA . SER A 1 412 ? -55.570 -46.757 13.511 1.00 81.72 220 SER E CA 1
ATOM 3134 C C . SER A 1 412 ? -54.567 -45.637 13.748 1.00 90.06 220 SER E C 1
ATOM 3135 O O . SER A 1 412 ? -54.830 -44.497 13.348 1.00 90.18 220 SER E O 1
ATOM 3138 N N . SER A 1 413 ? -53.436 -45.935 14.383 1.00 84.67 221 SER E N 1
ATOM 3139 C CA . SER A 1 413 ? -52.422 -44.925 14.630 1.00 81.86 221 SER E CA 1
ATOM 3140 C C . SER A 1 413 ? -51.910 -44.349 13.312 1.00 84.28 221 SER E C 1
ATOM 3141 O O . SER A 1 413 ? -52.053 -44.946 12.240 1.00 81.00 221 SER E O 1
ATOM 3144 N N . HIS A 1 414 ? -51.314 -43.159 13.408 1.00 84.69 222 HIS E N 1
ATOM 3145 C CA . HIS A 1 414 ? -50.773 -42.446 12.249 1.00 79.93 222 HIS E CA 1
ATOM 3146 C C . HIS A 1 414 ? -51.862 -42.121 11.231 1.00 90.04 222 HIS E C 1
ATOM 3147 O O . HIS A 1 414 ? -51.674 -42.277 10.022 1.00 94.18 222 HIS E O 1
ATOM 3154 N N . SER A 1 415 ? -53.010 -41.663 11.721 1.00 92.27 223 SER E N 1
ATOM 3155 C CA . SER A 1 415 ? -54.069 -41.226 10.827 1.00 94.69 223 SER E CA 1
ATOM 3156 C C . SER A 1 415 ? -53.625 -39.981 10.070 1.00 96.20 223 SER E C 1
ATOM 3157 O O . SER A 1 415 ? -52.758 -39.229 10.525 1.00 105.53 223 SER E O 1
ATOM 3160 N N . GLU A 1 416 ? -54.221 -39.775 8.892 1.00 94.15 224 GLU E N 1
ATOM 3161 C CA . GLU A 1 416 ? -53.847 -38.631 8.065 1.00 86.73 224 GLU E CA 1
ATOM 3162 C C . GLU A 1 416 ? -54.019 -37.324 8.829 1.00 87.92 224 GLU E C 1
ATOM 3163 O O . GLU A 1 416 ? -53.201 -36.405 8.700 1.00 93.86 224 GLU E O 1
ATOM 3169 N N . LEU A 1 417 ? -55.083 -37.219 9.626 1.00 97.24 225 LEU E N 1
ATOM 3170 C CA . LEU A 1 417 ? -55.283 -36.030 10.445 1.00 95.13 225 LEU E CA 1
ATOM 3171 C C . LEU A 1 417 ? -54.209 -35.914 11.524 1.00 99.99 225 LEU E C 1
ATOM 3172 O O . LEU A 1 417 ? -53.416 -34.966 11.530 1.00 106.34 225 LEU E O 1
ATOM 3174 N N . LYS A 1 418 ? -54.168 -36.872 12.449 1.00 98.62 226 LYS E N 1
ATOM 3175 C CA . LYS A 1 418 ? -53.278 -36.797 13.601 1.00 93.70 226 LYS E CA 1
ATOM 3176 C C . LYS A 1 418 ? -52.746 -38.179 13.942 1.00 93.08 226 LYS E C 1
ATOM 3177 O O . LYS A 1 418 ? -53.402 -39.192 13.689 1.00 98.30 226 LYS E O 1
ATOM 3179 N N . CYS A 1 419 ? -51.543 -38.213 14.507 1.00 94.29 227 CYS E N 1
ATOM 3180 C CA . CYS A 1 419 ? -50.949 -39.472 14.952 1.00 94.85 227 CYS E CA 1
ATOM 3181 C C . CYS A 1 419 ? -51.235 -39.724 16.431 1.00 90.24 227 CYS E C 1
ATOM 3182 O O . CYS A 1 419 ? -50.515 -40.476 17.097 1.00 85.37 227 CYS E O 1
ATOM 3185 N N . ILE B 1 4 ? -18.540 -27.493 -22.067 1.00 53.47 -188 ILE A N 1
ATOM 3186 C CA . ILE B 1 4 ? -17.147 -27.769 -22.405 1.00 50.74 -188 ILE A CA 1
ATOM 3187 C C . ILE B 1 4 ? -16.789 -27.067 -23.710 1.00 52.18 -188 ILE A C 1
ATOM 3188 O O . ILE B 1 4 ? -17.493 -27.194 -24.709 1.00 56.78 -188 ILE A O 1
ATOM 3193 N N . GLU B 1 5 ? -15.691 -26.319 -23.693 1.00 52.59 -187 GLU A N 1
ATOM 3194 C CA . GLU B 1 5 ? -15.363 -25.431 -24.800 1.00 52.13 -187 GLU A CA 1
ATOM 3195 C C . GLU B 1 5 ? -14.712 -26.195 -25.949 1.00 49.37 -187 GLU A C 1
ATOM 3196 O O . GLU B 1 5 ? -13.745 -26.938 -25.750 1.00 47.03 -187 GLU A O 1
ATOM 3202 N N . GLU B 1 6 ? -15.252 -26.008 -27.150 1.00 51.90 -186 GLU A N 1
ATOM 3203 C CA . GLU B 1 6 ? -14.697 -26.632 -28.341 1.00 51.90 -186 GLU A CA 1
ATOM 3204 C C . GLU B 1 6 ? -13.368 -25.987 -28.720 1.00 52.47 -186 GLU A C 1
ATOM 3205 O O . GLU B 1 6 ? -13.210 -24.765 -28.658 1.00 54.82 -186 GLU A O 1
ATOM 3211 N N . GLY B 1 7 ? -12.409 -26.818 -29.125 1.00 50.77 -185 GLY A N 1
ATOM 3212 C CA . GLY B 1 7 ? -11.183 -26.304 -29.701 1.00 56.87 -185 GLY A CA 1
ATOM 3213 C C . GLY B 1 7 ? -10.115 -25.921 -28.708 1.00 52.03 -185 GLY A C 1
ATOM 3214 O O . GLY B 1 7 ? -9.214 -25.150 -29.050 1.00 52.94 -185 GLY A O 1
ATOM 3215 N N . LYS B 1 8 ? -10.197 -26.422 -27.482 1.00 53.65 -184 LYS A N 1
ATOM 3216 C CA . LYS B 1 8 ? -9.140 -26.265 -26.495 1.00 53.25 -184 LYS A CA 1
ATOM 3217 C C . LYS B 1 8 ? -9.196 -27.468 -25.565 1.00 54.26 -184 LYS A C 1
ATOM 3218 O O . LYS B 1 8 ? -10.059 -28.340 -25.702 1.00 50.06 -184 LYS A O 1
ATOM 3224 N N . LEU B 1 9 ? -8.260 -27.520 -24.620 1.00 43.49 -183 LEU A N 1
ATOM 3225 C CA . LEU B 1 9 ? -8.226 -28.582 -23.623 1.00 44.36 -183 LEU A CA 1
ATOM 3226 C C . LEU B 1 9 ? -8.175 -27.982 -22.227 1.00 45.73 -183 LEU A C 1
ATOM 3227 O O . LEU B 1 9 ? -7.368 -27.084 -21.962 1.00 42.82 -183 LEU A O 1
ATOM 3232 N N . VAL B 1 10 ? -9.037 -28.477 -21.343 1.00 38.65 -182 VAL A N 1
ATOM 3233 C CA . VAL B 1 10 ? -8.977 -28.177 -19.920 1.00 40.07 -182 VAL A CA 1
ATOM 3234 C C . VAL B 1 10 ? -8.674 -29.479 -19.192 1.00 43.68 -182 VAL A C 1
ATOM 3235 O O . VAL B 1 10 ? -9.305 -30.508 -19.464 1.00 41.73 -182 VAL A O 1
ATOM 3239 N N . ILE B 1 11 ? -7.716 -29.429 -18.269 1.00 42.03 -181 ILE A N 1
ATOM 3240 C CA . ILE B 1 11 ? -7.183 -30.611 -17.602 1.00 33.53 -181 ILE A CA 1
ATOM 3241 C C . ILE B 1 11 ? -7.287 -30.407 -16.097 1.00 38.50 -181 ILE A C 1
ATOM 3242 O O . ILE B 1 11 ? -6.925 -29.340 -15.586 1.00 41.87 -181 ILE A O 1
ATOM 3247 N N . TRP B 1 12 ? -7.792 -31.421 -15.396 1.00 34.93 -180 TRP A N 1
ATOM 3248 C CA . TRP B 1 12 ? -7.845 -31.447 -13.939 1.00 34.56 -180 TRP A CA 1
ATOM 3249 C C . TRP B 1 12 ? -6.849 -32.474 -13.410 1.00 39.37 -180 TRP A C 1
ATOM 3250 O O . TRP B 1 12 ? -6.820 -33.617 -13.880 1.00 32.53 -180 TRP A O 1
ATOM 3261 N N . ILE B 1 13 ? -6.043 -32.070 -12.429 1.00 34.87 -179 ILE A N 1
ATOM 3262 C CA . ILE B 1 13 ? -5.087 -32.968 -11.793 1.00 37.31 -179 ILE A CA 1
ATOM 3263 C C . ILE B 1 13 ? -4.955 -32.539 -10.338 1.00 44.23 -179 ILE A C 1
ATOM 3264 O O . ILE B 1 13 ? -5.181 -31.375 -10.001 1.00 43.03 -179 ILE A O 1
ATOM 3269 N N . ASN B 1 14 ? -4.618 -33.488 -9.465 1.00 36.84 -178 ASN A N 1
ATOM 3270 C CA . ASN B 1 14 ? -4.594 -33.189 -8.038 1.00 36.61 -178 ASN A CA 1
ATOM 3271 C C . ASN B 1 14 ? -3.497 -32.185 -7.711 1.00 41.30 -178 ASN A C 1
ATOM 3272 O O . ASN B 1 14 ? -2.482 -32.086 -8.404 1.00 40.97 -178 ASN A O 1
ATOM 3277 N N . GLY B 1 15 ? -3.709 -31.442 -6.623 1.00 40.65 -177 GLY A N 1
ATOM 3278 C CA . GLY B 1 15 ? -2.792 -30.380 -6.251 1.00 49.80 -177 GLY A CA 1
ATOM 3279 C C . GLY B 1 15 ? -1.438 -30.857 -5.768 1.00 61.62 -177 GLY A C 1
ATOM 3280 O O . GLY B 1 15 ? -0.500 -30.055 -5.712 1.00 49.50 -177 GLY A O 1
ATOM 3281 N N . ASP B 1 16 ? -1.314 -32.132 -5.401 1.00 44.94 -176 ASP A N 1
ATOM 3282 C CA . ASP B 1 16 ? -0.031 -32.663 -4.955 1.00 48.52 -176 ASP A CA 1
ATOM 3283 C C . ASP B 1 16 ? 0.802 -33.241 -6.095 1.00 44.33 -176 ASP A C 1
ATOM 3284 O O . ASP B 1 16 ? 1.890 -33.767 -5.842 1.00 50.02 -176 ASP A O 1
ATOM 3289 N N . LYS B 1 17 ? 0.320 -33.159 -7.334 1.00 44.25 -175 LYS A N 1
ATOM 3290 C CA . LYS B 1 17 ? 1.027 -33.662 -8.500 1.00 40.95 -175 LYS A CA 1
ATOM 3291 C C . LYS B 1 17 ? 1.775 -32.520 -9.184 1.00 43.53 -175 LYS A C 1
ATOM 3292 O O . LYS B 1 17 ? 1.686 -31.354 -8.791 1.00 41.13 -175 LYS A O 1
ATOM 3298 N N . GLY B 1 18 ? 2.516 -32.861 -10.232 1.00 39.80 -174 GLY A N 1
ATOM 3299 C CA . GLY B 1 18 ? 3.276 -31.867 -10.959 1.00 43.29 -174 GLY A CA 1
ATOM 3300 C C . GLY B 1 18 ? 2.459 -31.140 -12.008 1.00 46.53 -174 GLY A C 1
ATOM 3301 O O . GLY B 1 18 ? 2.650 -31.362 -13.208 1.00 51.44 -174 GLY A O 1
ATOM 3302 N N . TYR B 1 19 ? 1.546 -30.263 -11.575 1.00 39.86 -173 TYR A N 1
ATOM 3303 C CA . TYR B 1 19 ? 0.697 -29.570 -12.539 1.00 50.01 -173 TYR A CA 1
ATOM 3304 C C . TYR B 1 19 ? 1.470 -28.524 -13.331 1.00 41.80 -173 TYR A C 1
ATOM 3305 O O . TYR B 1 19 ? 1.104 -28.227 -14.472 1.00 51.38 -173 TYR A O 1
ATOM 3314 N N . ASN B 1 20 ? 2.531 -27.953 -12.756 1.00 44.70 -172 ASN A N 1
ATOM 3315 C CA . ASN B 1 20 ? 3.339 -26.998 -13.509 1.00 47.56 -172 ASN A CA 1
ATOM 3316 C C . ASN B 1 20 ? 4.065 -27.679 -14.666 1.00 52.24 -172 ASN A C 1
ATOM 3317 O O . ASN B 1 20 ? 4.191 -27.101 -15.752 1.00 53.26 -172 ASN A O 1
ATOM 3322 N N . GLY B 1 21 ? 4.544 -28.907 -14.454 1.00 47.65 -171 GLY A N 1
ATOM 3323 C CA . GLY B 1 21 ? 5.228 -29.616 -15.522 1.00 50.44 -171 GLY A CA 1
ATOM 3324 C C . GLY B 1 21 ? 4.276 -30.081 -16.607 1.00 42.80 -171 GLY A C 1
ATOM 3325 O O . GLY B 1 21 ? 4.602 -30.032 -17.797 1.00 43.29 -171 GLY A O 1
ATOM 3326 N N . LEU B 1 22 ? 3.093 -30.552 -16.210 1.00 38.96 -170 LEU A N 1
ATOM 3327 C CA . LEU B 1 22 ? 2.062 -30.877 -17.186 1.00 43.84 -170 LEU A CA 1
ATOM 3328 C C . LEU B 1 22 ? 1.700 -29.651 -18.017 1.00 51.09 -170 LEU A C 1
ATOM 3329 O O . LEU B 1 22 ? 1.456 -29.758 -19.225 1.00 43.55 -170 LEU A O 1
ATOM 3334 N N . ALA B 1 23 ? 1.672 -28.474 -17.386 1.00 41.28 -169 ALA A N 1
ATOM 3335 C CA . ALA B 1 23 ? 1.361 -27.252 -18.113 1.00 43.13 -169 ALA A CA 1
ATOM 3336 C C . ALA B 1 23 ? 2.437 -26.931 -19.140 1.00 52.33 -169 ALA A C 1
ATOM 3337 O O . ALA B 1 23 ? 2.141 -26.333 -20.182 1.00 57.62 -169 ALA A O 1
ATOM 3339 N N . GLU B 1 24 ? 3.687 -27.301 -18.859 1.00 47.27 -168 GLU A N 1
ATOM 3340 C CA . GLU B 1 24 ? 4.743 -27.152 -19.853 1.00 48.71 -168 GLU A CA 1
ATOM 3341 C C . GLU B 1 24 ? 4.523 -28.076 -21.041 1.00 47.70 -168 GLU A C 1
ATOM 3342 O O . GLU B 1 24 ? 4.837 -27.707 -22.179 1.00 49.03 -168 GLU A O 1
ATOM 3348 N N . VAL B 1 25 ? 3.981 -29.273 -20.799 1.00 43.88 -167 VAL A N 1
ATOM 3349 C CA . VAL B 1 25 ? 3.607 -30.158 -21.897 1.00 43.18 -167 VAL A CA 1
ATOM 3350 C C . VAL B 1 25 ? 2.473 -29.541 -22.705 1.00 48.09 -167 VAL A C 1
ATOM 3351 O O . VAL B 1 25 ? 2.446 -29.638 -23.938 1.00 49.40 -167 VAL A O 1
ATOM 3355 N N . GLY B 1 26 ? 1.536 -28.875 -22.025 1.00 48.22 -166 GLY A N 1
ATOM 3356 C CA . GLY B 1 26 ? 0.456 -28.195 -22.720 1.00 42.30 -166 GLY A CA 1
ATOM 3357 C C . GLY B 1 26 ? 0.927 -27.035 -23.571 1.00 47.43 -166 GLY A C 1
ATOM 3358 O O . GLY B 1 26 ? 0.262 -26.666 -24.545 1.00 53.47 -166 GLY A O 1
ATOM 3359 N N . LYS B 1 27 ? 2.070 -26.439 -23.223 1.00 48.40 -165 LYS A N 1
ATOM 3360 C CA . LYS B 1 27 ? 2.590 -25.345 -24.031 1.00 52.43 -165 LYS A CA 1
ATOM 3361 C C . LYS B 1 27 ? 3.297 -25.857 -25.278 1.00 53.68 -165 LYS A C 1
ATOM 3362 O O . LYS B 1 27 ? 3.240 -25.205 -26.327 1.00 56.49 -165 LYS A O 1
ATOM 3368 N N . LYS B 1 28 ? 3.951 -27.021 -25.194 1.00 52.01 -164 LYS A N 1
ATOM 3369 C CA . LYS B 1 28 ? 4.487 -27.650 -26.397 1.00 60.87 -164 LYS A CA 1
ATOM 3370 C C . LYS B 1 28 ? 3.364 -28.057 -27.338 1.00 53.58 -164 LYS A C 1
ATOM 3371 O O . LYS B 1 28 ? 3.474 -27.898 -28.560 1.00 58.47 -164 LYS A O 1
ATOM 3377 N N . PHE B 1 29 ? 2.277 -28.592 -26.779 1.00 48.44 -163 PHE A N 1
ATOM 3378 C CA . PHE B 1 29 ? 1.096 -28.915 -27.572 1.00 50.20 -163 PHE A CA 1
ATOM 3379 C C . PHE B 1 29 ? 0.570 -27.683 -28.299 1.00 57.51 -163 PHE A C 1
ATOM 3380 O O . PHE B 1 29 ? 0.322 -27.721 -29.510 1.00 58.50 -163 PHE A O 1
ATOM 3388 N N . GLU B 1 30 ? 0.397 -26.575 -27.574 1.00 51.38 -162 GLU A N 1
ATOM 3389 C CA . GLU B 1 30 ? -0.136 -25.365 -28.192 1.00 54.48 -162 GLU A CA 1
ATOM 3390 C C . GLU B 1 30 ? 0.799 -24.830 -29.269 1.00 58.67 -162 GLU A C 1
ATOM 3391 O O . GLU B 1 30 ? 0.344 -24.336 -30.307 1.00 61.28 -162 GLU A O 1
ATOM 3397 N N . LYS B 1 31 ? 2.112 -24.916 -29.040 1.00 59.94 -161 LYS A N 1
ATOM 3398 C CA . LYS B 1 31 ? 3.065 -24.417 -30.027 1.00 64.26 -161 LYS A CA 1
ATOM 3399 C C . LYS B 1 31 ? 3.032 -25.243 -31.307 1.00 64.84 -161 LYS A C 1
ATOM 3400 O O . LYS B 1 31 ? 3.321 -24.723 -32.390 1.00 68.95 -161 LYS A O 1
ATOM 3406 N N . ASP B 1 32 ? 2.642 -26.511 -31.213 1.00 71.24 -160 ASP A N 1
ATOM 3407 C CA . ASP B 1 32 ? 2.653 -27.399 -32.367 1.00 67.59 -160 ASP A CA 1
ATOM 3408 C C . ASP B 1 32 ? 1.321 -27.438 -33.102 1.00 70.98 -160 ASP A C 1
ATOM 3409 O O . ASP B 1 32 ? 1.306 -27.549 -34.332 1.00 67.05 -160 ASP A O 1
ATOM 3414 N N . THR B 1 33 ? 0.201 -27.336 -32.381 1.00 71.20 -159 THR A N 1
ATOM 3415 C CA . THR B 1 33 ? -1.122 -27.436 -32.981 1.00 63.42 -159 THR A CA 1
ATOM 3416 C C . THR B 1 33 ? -1.901 -26.130 -32.997 1.00 71.91 -159 THR A C 1
ATOM 3417 O O . THR B 1 33 ? -2.840 -26.003 -33.789 1.00 85.52 -159 THR A O 1
ATOM 3421 N N . GLY B 1 34 ? -1.543 -25.166 -32.154 1.00 77.52 -158 GLY A N 1
ATOM 3422 C CA . GLY B 1 34 ? -2.364 -23.992 -31.950 1.00 69.43 -158 GLY A CA 1
ATOM 3423 C C . GLY B 1 34 ? -3.486 -24.164 -30.949 1.00 63.15 -158 GLY A C 1
ATOM 3424 O O . GLY B 1 34 ? -4.290 -23.237 -30.782 1.00 76.95 -158 GLY A O 1
ATOM 3425 N N . ILE B 1 35 ? -3.570 -25.310 -30.277 1.00 55.48 -157 ILE A N 1
ATOM 3426 C CA . ILE B 1 35 ? -4.649 -25.603 -29.340 1.00 52.52 -157 ILE A CA 1
ATOM 3427 C C . ILE B 1 35 ? -4.191 -25.242 -27.932 1.00 52.90 -157 ILE A C 1
ATOM 3428 O O . ILE B 1 35 ? -3.196 -25.783 -27.434 1.00 52.33 -157 ILE A O 1
ATOM 3433 N N . LYS B 1 36 ? -4.940 -24.358 -27.279 1.00 58.72 -156 LYS A N 1
ATOM 3434 C CA . LYS B 1 36 ? -4.617 -23.925 -25.926 1.00 51.25 -156 LYS A CA 1
ATOM 3435 C C . LYS B 1 36 ? -4.960 -25.013 -24.913 1.00 58.50 -156 LYS A C 1
ATOM 3436 O O . LYS B 1 36 ? -6.023 -25.638 -24.981 1.00 51.20 -156 LYS A O 1
ATOM 3442 N N . VAL B 1 37 ? -4.045 -25.241 -23.971 1.00 51.75 -155 VAL A N 1
ATOM 3443 C CA . VAL B 1 37 ? -4.212 -26.236 -22.914 1.00 49.94 -155 VAL A CA 1
ATOM 3444 C C . VAL B 1 37 ? -4.178 -25.517 -21.571 1.00 58.45 -155 VAL A C 1
ATOM 3445 O O . VAL B 1 37 ? -3.204 -24.819 -21.258 1.00 50.88 -155 VAL A O 1
ATOM 3449 N N . THR B 1 38 ? -5.235 -25.689 -20.781 1.00 46.09 -154 THR A N 1
ATOM 3450 C CA . THR B 1 38 ? -5.347 -25.096 -19.454 1.00 46.20 -154 THR A CA 1
ATOM 3451 C C . THR B 1 38 ? -5.348 -26.204 -18.407 1.00 46.51 -154 THR A C 1
ATOM 3452 O O . THR B 1 38 ? -6.227 -27.072 -18.420 1.00 40.78 -154 THR A O 1
ATOM 3456 N N . VAL B 1 39 ? -4.361 -26.179 -17.512 1.00 43.76 -153 VAL A N 1
ATOM 3457 C CA . VAL B 1 39 ? -4.240 -27.158 -16.434 1.00 39.74 -153 VAL A CA 1
ATOM 3458 C C . VAL B 1 39 ? -4.722 -26.523 -15.137 1.00 40.53 -153 VAL A C 1
ATOM 3459 O O . VAL B 1 39 ? -4.269 -25.434 -14.764 1.00 43.35 -153 VAL A O 1
ATOM 3463 N N . GLU B 1 40 ? -5.631 -27.201 -14.442 1.00 41.46 -152 GLU A N 1
ATOM 3464 C CA . GLU B 1 40 ? -6.152 -26.716 -13.173 1.00 42.14 -152 GLU A CA 1
ATOM 3465 C C . GLU B 1 40 ? -6.080 -27.823 -12.131 1.00 44.99 -152 GLU A C 1
ATOM 3466 O O . GLU B 1 40 ? -6.065 -29.011 -12.459 1.00 36.80 -152 GLU A O 1
ATOM 3472 N N . HIS B 1 41 ? -6.041 -27.422 -10.861 1.00 41.45 -151 HIS A N 1
ATOM 3473 C CA . HIS B 1 41 ? -5.968 -28.360 -9.739 1.00 45.46 -151 HIS A CA 1
ATOM 3474 C C . HIS B 1 41 ? -7.032 -28.026 -8.699 1.00 42.85 -151 HIS A C 1
ATOM 3475 O O . HIS B 1 41 ? -6.721 -27.539 -7.607 1.00 48.70 -151 HIS A O 1
ATOM 3482 N N . PRO B 1 42 ? -8.301 -28.292 -9.003 1.00 42.92 -150 PRO A N 1
ATOM 3483 C CA . PRO B 1 42 ? -9.372 -27.954 -8.059 1.00 50.29 -150 PRO A CA 1
ATOM 3484 C C . PRO B 1 42 ? -9.312 -28.812 -6.803 1.00 55.60 -150 PRO A C 1
ATOM 3485 O O . PRO B 1 42 ? -8.823 -29.945 -6.812 1.00 46.61 -150 PRO A O 1
ATOM 3489 N N . ASP B 1 43 ? -9.834 -28.255 -5.713 1.00 56.49 -149 ASP A N 1
ATOM 3490 C CA . ASP B 1 43 ? -9.957 -29.009 -4.473 1.00 66.83 -149 ASP A CA 1
ATOM 3491 C C . ASP B 1 43 ? -11.050 -30.066 -4.602 1.00 67.48 -149 ASP A C 1
ATOM 3492 O O . ASP B 1 43 ? -12.059 -29.862 -5.288 1.00 54.14 -149 ASP A O 1
ATOM 3497 N N . LYS B 1 44 ? -10.835 -31.207 -3.939 1.00 53.36 -148 LYS A N 1
ATOM 3498 C CA . LYS B 1 44 ? -11.774 -32.333 -3.963 1.00 50.47 -148 LYS A CA 1
ATOM 3499 C C . LYS B 1 44 ? -12.224 -32.649 -5.383 1.00 48.63 -148 LYS A C 1
ATOM 3500 O O . LYS B 1 44 ? -13.410 -32.854 -5.646 1.00 53.47 -148 LYS A O 1
ATOM 3506 N N . LEU B 1 45 ? -11.273 -32.654 -6.320 1.00 47.70 -147 LEU A N 1
ATOM 3507 C CA . LEU B 1 45 ? -11.647 -32.811 -7.722 1.00 47.44 -147 LEU A CA 1
ATOM 3508 C C . LEU B 1 45 ? -12.248 -34.185 -7.993 1.00 45.70 -147 LEU A C 1
ATOM 3509 O O . LEU B 1 45 ? -13.050 -34.336 -8.920 1.00 41.92 -147 LEU A O 1
ATOM 3514 N N . GLU B 1 46 ? -11.873 -35.194 -7.203 1.00 48.49 -146 GLU A N 1
ATOM 3515 C CA . GLU B 1 46 ? -12.390 -36.541 -7.415 1.00 49.59 -146 GLU A CA 1
ATOM 3516 C C . GLU B 1 46 ? -13.860 -36.673 -7.032 1.00 44.39 -146 GLU A C 1
ATOM 3517 O O . GLU B 1 46 ? -14.527 -37.602 -7.498 1.00 48.68 -146 GLU A O 1
ATOM 3523 N N . GLU B 1 47 ? -14.374 -35.785 -6.183 1.00 40.60 -145 GLU A N 1
ATOM 3524 C CA . GLU B 1 47 ? -15.805 -35.721 -5.913 1.00 45.01 -145 GLU A CA 1
ATOM 3525 C C . GLU B 1 47 ? -16.513 -34.664 -6.746 1.00 53.64 -145 GLU A C 1
ATOM 3526 O O . GLU B 1 47 ? -17.716 -34.786 -6.991 1.00 52.02 -145 GLU A O 1
ATOM 3532 N N . LYS B 1 48 ? -15.791 -33.628 -7.181 1.00 53.16 -144 LYS A N 1
ATOM 3533 C CA . LYS B 1 48 ? -16.381 -32.609 -8.045 1.00 54.16 -144 LYS A CA 1
ATOM 3534 C C . LYS B 1 48 ? -16.597 -33.135 -9.460 1.00 45.70 -144 LYS A C 1
ATOM 3535 O O . LYS B 1 48 ? -17.597 -32.797 -10.106 1.00 48.71 -144 LYS A O 1
ATOM 3541 N N . PHE B 1 49 ? -15.664 -33.942 -9.973 1.00 41.33 -143 PHE A N 1
ATOM 3542 C CA . PHE B 1 49 ? -15.800 -34.418 -11.349 1.00 46.19 -143 PHE A CA 1
ATOM 3543 C C . PHE B 1 49 ? -17.102 -35.167 -11.599 1.00 49.29 -143 PHE A C 1
ATOM 3544 O O . PHE B 1 49 ? -17.801 -34.821 -12.567 1.00 41.61 -143 PHE A O 1
ATOM 3552 N N . PRO B 1 50 ? -17.477 -36.196 -10.824 1.00 47.05 -142 PRO A N 1
ATOM 3553 C CA . PRO B 1 50 ? -18.778 -36.835 -11.081 1.00 42.06 -142 PRO A CA 1
ATOM 3554 C C . PRO B 1 50 ? -19.940 -35.866 -11.007 1.00 49.13 -142 PRO A C 1
ATOM 3555 O O . PRO B 1 50 ? -20.954 -36.074 -11.683 1.00 50.53 -142 PRO A O 1
ATOM 3559 N N . GLN B 1 51 ? -19.810 -34.792 -10.227 1.00 46.38 -141 GLN A N 1
ATOM 3560 C CA . GLN B 1 51 ? -20.907 -33.844 -10.066 1.00 47.88 -141 GLN A CA 1
ATOM 3561 C C . GLN B 1 51 ? -21.108 -33.000 -11.324 1.00 51.95 -141 GLN A C 1
ATOM 3562 O O . GLN B 1 51 ? -22.231 -32.869 -11.823 1.00 50.48 -141 GLN A O 1
ATOM 3568 N N . VAL B 1 52 ? -20.032 -32.412 -11.849 1.00 45.70 -140 VAL A N 1
ATOM 3569 C CA . VAL B 1 52 ? -20.180 -31.543 -13.013 1.00 46.08 -140 VAL A CA 1
ATOM 3570 C C . VAL B 1 52 ? -20.274 -32.346 -14.310 1.00 52.69 -140 VAL A C 1
ATOM 3571 O O . VAL B 1 52 ? -20.927 -31.907 -15.263 1.00 45.81 -140 VAL A O 1
ATOM 3575 N N . ALA B 1 53 ? -19.639 -33.523 -14.376 1.00 41.82 -139 ALA A N 1
ATOM 3576 C CA . ALA B 1 53 ? -19.656 -34.304 -15.609 1.00 47.40 -139 ALA A CA 1
ATOM 3577 C C . ALA B 1 53 ? -21.036 -34.882 -15.908 1.00 44.84 -139 ALA A C 1
ATOM 3578 O O . ALA B 1 53 ? -21.361 -35.122 -17.078 1.00 47.39 -139 ALA A O 1
ATOM 3580 N N . ALA B 1 54 ? -21.858 -35.113 -14.880 1.00 44.88 -138 ALA A N 1
ATOM 3581 C CA . ALA B 1 54 ? -23.181 -35.690 -15.106 1.00 47.55 -138 ALA A CA 1
ATOM 3582 C C . ALA B 1 54 ? -24.063 -34.801 -15.982 1.00 51.05 -138 ALA A C 1
ATOM 3583 O O . ALA B 1 54 ? -24.993 -35.297 -16.631 1.00 52.07 -138 ALA A O 1
ATOM 3585 N N . THR B 1 55 ? -23.811 -33.493 -16.003 1.00 50.55 -137 THR A N 1
ATOM 3586 C CA . THR B 1 55 ? -24.525 -32.580 -16.888 1.00 53.09 -137 THR A CA 1
ATOM 3587 C C . THR B 1 55 ? -23.682 -32.148 -18.084 1.00 51.28 -137 THR A C 1
ATOM 3588 O O . THR B 1 55 ? -24.066 -31.216 -18.796 1.00 54.09 -137 THR A O 1
ATOM 3592 N N . GLY B 1 56 ? -22.542 -32.792 -18.311 1.00 50.04 -136 GLY A N 1
ATOM 3593 C CA . GLY B 1 56 ? -21.700 -32.468 -19.441 1.00 55.02 -136 GLY A CA 1
ATOM 3594 C C . GLY B 1 56 ? -20.729 -31.328 -19.242 1.00 58.50 -136 GLY A C 1
ATOM 3595 O O . GLY B 1 56 ? -20.222 -30.793 -20.234 1.00 57.82 -136 GLY A O 1
ATOM 3596 N N . ASP B 1 57 ? -20.456 -30.929 -18.005 1.00 54.81 -135 ASP A N 1
ATOM 3597 C CA . ASP B 1 57 ? -19.462 -29.910 -17.718 1.00 47.55 -135 ASP A CA 1
ATOM 3598 C C . ASP B 1 57 ? -18.155 -30.570 -17.276 1.00 56.45 -135 ASP A C 1
ATOM 3599 O O . ASP B 1 57 ? -17.986 -31.793 -17.348 1.00 43.17 -135 ASP A O 1
ATOM 3604 N N . GLY B 1 58 ? -17.210 -29.756 -16.816 1.00 45.92 -134 GLY A N 1
ATOM 3605 C CA . GLY B 1 58 ? -15.975 -30.274 -16.285 1.00 42.15 -134 GLY A CA 1
ATOM 3606 C C . GLY B 1 58 ? -14.864 -30.252 -17.310 1.00 44.71 -134 GLY A C 1
ATOM 3607 O O . GLY B 1 58 ? -14.990 -29.665 -18.389 1.00 46.68 -134 GLY A O 1
ATOM 3608 N N . PRO B 1 59 ? -13.751 -30.899 -16.988 1.00 40.71 -133 PRO A N 1
ATOM 3609 C CA . PRO B 1 59 ? -12.589 -30.866 -17.875 1.00 37.65 -133 PRO A CA 1
ATOM 3610 C C . PRO B 1 59 ? -12.738 -31.849 -19.024 1.00 41.04 -133 PRO A C 1
ATOM 3611 O O . PRO B 1 59 ? -13.544 -32.778 -18.986 1.00 36.55 -133 PRO A O 1
ATOM 3615 N N . ASP B 1 60 ? -11.933 -31.619 -20.061 1.00 37.68 -132 ASP A N 1
ATOM 3616 C CA . ASP B 1 60 ? -11.772 -32.629 -21.101 1.00 34.72 -132 ASP A CA 1
ATOM 3617 C C . ASP B 1 60 ? -11.063 -33.867 -20.558 1.00 33.77 -132 ASP A C 1
ATOM 3618 O O . ASP B 1 60 ? -11.390 -34.997 -20.941 1.00 34.11 -132 ASP A O 1
ATOM 3623 N N . ILE B 1 61 ? -10.099 -33.674 -19.656 1.00 29.89 -131 ILE A N 1
ATOM 3624 C CA . ILE B 1 61 ? -9.243 -34.745 -19.151 1.00 31.56 -131 ILE A CA 1
ATOM 3625 C C . ILE B 1 61 ? -9.150 -34.627 -17.638 1.00 40.73 -131 ILE A C 1
ATOM 3626 O O . ILE B 1 61 ? -8.941 -33.531 -17.109 1.00 31.46 -131 ILE A O 1
ATOM 3631 N N . ILE B 1 62 ? -9.289 -35.753 -16.945 1.00 31.99 -130 ILE A N 1
ATOM 3632 C CA . ILE B 1 62 ? -9.141 -35.805 -15.497 1.00 30.51 -130 ILE A CA 1
ATOM 3633 C C . ILE B 1 62 ? -8.063 -36.822 -15.143 1.00 34.38 -130 ILE A C 1
ATOM 3634 O O . ILE B 1 62 ? -8.049 -37.934 -15.684 1.00 34.26 -130 ILE A O 1
ATOM 3639 N N . PHE B 1 63 ? -7.163 -36.428 -14.244 1.00 33.99 -129 PHE A N 1
ATOM 3640 C CA . PHE B 1 63 ? -6.147 -37.305 -13.673 1.00 31.27 -129 PHE A CA 1
ATOM 3641 C C . PHE B 1 63 ? -6.546 -37.708 -12.258 1.00 31.71 -129 PHE A C 1
ATOM 3642 O O . PHE B 1 63 ? -6.865 -36.848 -11.432 1.00 36.31 -129 PHE A O 1
ATOM 3650 N N . TRP B 1 64 ? -6.516 -39.009 -11.982 1.00 33.54 -128 TRP A N 1
ATOM 3651 C CA . TRP B 1 64 ? -6.600 -39.516 -10.617 1.00 39.25 -128 TRP A CA 1
ATOM 3652 C C . TRP B 1 64 ? -6.041 -40.929 -10.615 1.00 31.25 -128 TRP A C 1
ATOM 3653 O O . TRP B 1 64 ? -5.865 -41.541 -11.673 1.00 30.74 -128 TRP A O 1
ATOM 3664 N N . ALA B 1 65 ? -5.743 -41.431 -9.419 1.00 33.31 -127 ALA A N 1
ATOM 3665 C CA . ALA B 1 65 ? -5.496 -42.857 -9.274 1.00 34.17 -127 ALA A CA 1
ATOM 3666 C C . ALA B 1 65 ? -6.663 -43.644 -9.868 1.00 34.06 -127 ALA A C 1
ATOM 3667 O O . ALA B 1 65 ? -7.799 -43.167 -9.925 1.00 35.98 -127 ALA A O 1
ATOM 3669 N N . HIS B 1 66 ? -6.382 -44.875 -10.294 1.00 35.26 -126 HIS A N 1
ATOM 3670 C CA . HIS B 1 66 ? -7.348 -45.628 -11.084 1.00 31.45 -126 HIS A CA 1
ATOM 3671 C C . HIS B 1 66 ? -8.566 -46.081 -10.285 1.00 31.66 -126 HIS A C 1
ATOM 3672 O O . HIS B 1 66 ? -9.583 -46.432 -10.894 1.00 35.16 -126 HIS A O 1
ATOM 3679 N N . ASP B 1 67 ? -8.493 -46.088 -8.948 1.00 29.69 -125 ASP A N 1
ATOM 3680 C CA . ASP B 1 67 ? -9.553 -46.717 -8.162 1.00 32.89 -125 ASP A CA 1
ATOM 3681 C C . ASP B 1 67 ? -10.896 -46.006 -8.306 1.00 40.07 -125 ASP A C 1
ATOM 3682 O O . ASP B 1 67 ? -11.945 -46.638 -8.138 1.00 38.42 -125 ASP A O 1
ATOM 3687 N N . ARG B 1 68 ? -10.900 -44.709 -8.606 1.00 40.30 -124 ARG A N 1
ATOM 3688 C CA . ARG B 1 68 ? -12.163 -43.990 -8.734 1.00 40.92 -124 ARG A CA 1
ATOM 3689 C C . ARG B 1 68 ? -12.748 -44.034 -10.142 1.00 34.67 -124 ARG A C 1
ATOM 3690 O O . ARG B 1 68 ? -13.899 -43.625 -10.327 1.00 35.47 -124 ARG A O 1
ATOM 3698 N N . PHE B 1 69 ? -12.003 -44.537 -11.131 1.00 29.45 -123 PHE A N 1
ATOM 3699 C CA . PHE B 1 69 ? -12.451 -44.435 -12.516 1.00 40.77 -123 PHE A CA 1
ATOM 3700 C C . PHE B 1 69 ? -13.526 -45.458 -12.852 1.00 46.13 -123 PHE A C 1
ATOM 3701 O O . PHE B 1 69 ? -14.339 -45.223 -13.755 1.00 37.47 -123 PHE A O 1
ATOM 3709 N N . GLY B 1 70 ? -13.562 -46.581 -12.139 1.00 33.26 -122 GLY A N 1
ATOM 3710 C CA . GLY B 1 70 ? -14.643 -47.527 -12.349 1.00 39.91 -122 GLY A CA 1
ATOM 3711 C C . GLY B 1 70 ? -15.999 -46.923 -12.043 1.00 39.65 -122 GLY A C 1
ATOM 3712 O O . GLY B 1 70 ? -16.958 -47.101 -12.796 1.00 45.61 -122 GLY A O 1
ATOM 3713 N N . GLY B 1 71 ? -16.104 -46.221 -10.915 1.00 42.04 -121 GLY A N 1
ATOM 3714 C CA . GLY B 1 71 ? -17.355 -45.556 -10.591 1.00 38.29 -121 GLY A CA 1
ATOM 3715 C C . GLY B 1 71 ? -17.737 -44.502 -11.613 1.00 43.45 -121 GLY A C 1
ATOM 3716 O O . GLY B 1 71 ? -18.914 -44.355 -11.958 1.00 46.52 -121 GLY A O 1
ATOM 3717 N N . TYR B 1 72 ? -16.751 -43.745 -12.106 1.00 36.23 -120 TYR A N 1
ATOM 3718 C CA . TYR B 1 72 ? -17.039 -42.760 -13.145 1.00 43.60 -120 TYR A CA 1
ATOM 3719 C C . TYR B 1 72 ? -17.561 -43.442 -14.399 1.00 38.01 -120 TYR A C 1
ATOM 3720 O O . TYR B 1 72 ? -18.550 -42.997 -14.994 1.00 42.11 -120 TYR A O 1
ATOM 3729 N N . ALA B 1 73 ? -16.905 -44.531 -14.810 1.00 37.44 -119 ALA A N 1
ATOM 3730 C CA . ALA B 1 73 ? -17.293 -45.224 -16.033 1.00 42.40 -119 ALA A CA 1
ATOM 3731 C C . ALA B 1 73 ? -18.670 -45.855 -15.897 1.00 48.91 -119 ALA A C 1
ATOM 3732 O O . ALA B 1 73 ? -19.473 -45.814 -16.838 1.00 46.86 -119 ALA A O 1
ATOM 3734 N N . GLN B 1 74 ? -18.950 -46.461 -14.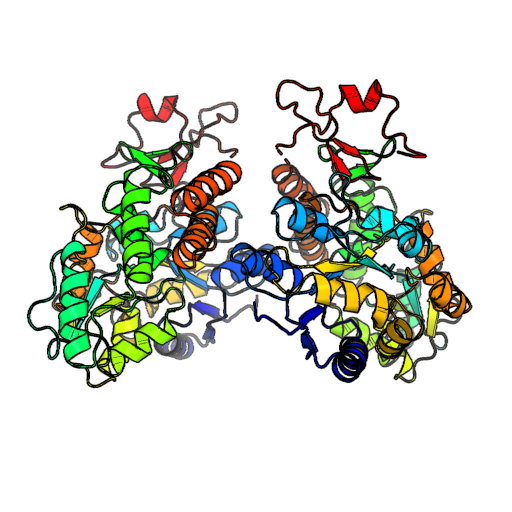739 1.00 40.36 -118 GLN A N 1
ATOM 3735 C CA . GLN B 1 74 ? -20.267 -47.044 -14.498 1.00 45.26 -118 GLN A CA 1
ATOM 3736 C C . GLN B 1 74 ? -21.367 -46.008 -14.688 1.00 44.83 -118 GLN A C 1
ATOM 3737 O O . GLN B 1 74 ? -22.437 -46.317 -15.224 1.00 46.76 -118 GLN A O 1
ATOM 3743 N N . SER B 1 75 ? -21.119 -44.770 -14.258 1.00 42.77 -117 SER A N 1
ATOM 3744 C CA . SER B 1 75 ? -22.070 -43.680 -14.438 1.00 52.33 -117 SER A CA 1
ATOM 3745 C C . SER B 1 75 ? -22.003 -43.055 -15.825 1.00 48.46 -117 SER A C 1
ATOM 3746 O O . SER B 1 75 ? -22.730 -42.091 -16.082 1.00 49.73 -117 SER A O 1
ATOM 3749 N N . GLY B 1 76 ? -21.134 -43.556 -16.704 1.00 41.51 -116 GLY A N 1
ATOM 3750 C CA . GLY B 1 76 ? -21.089 -43.092 -18.079 1.00 47.63 -116 GLY A CA 1
ATOM 3751 C C . GLY B 1 76 ? -20.361 -41.785 -18.292 1.00 50.13 -116 GLY A C 1
ATOM 3752 O O . GLY B 1 76 ? -20.642 -41.078 -19.264 1.00 46.98 -116 GLY A O 1
ATOM 3753 N N . LEU B 1 77 ? -19.423 -41.442 -17.415 1.00 43.98 -115 LEU A N 1
ATOM 3754 C CA . LEU B 1 77 ? -18.752 -40.153 -17.467 1.00 42.00 -115 LEU A CA 1
ATOM 3755 C C . LEU B 1 77 ? -17.451 -40.181 -18.252 1.00 38.61 -115 LEU A C 1
ATOM 3756 O O . LEU B 1 77 ? -16.856 -39.120 -18.470 1.00 40.14 -115 LEU A O 1
ATOM 3761 N N . LEU B 1 78 ? -16.990 -41.355 -18.673 1.00 39.41 -114 LEU A N 1
ATOM 3762 C CA . LEU B 1 78 ? -15.671 -41.517 -19.268 1.00 45.25 -114 LEU A CA 1
ATOM 3763 C C . LEU B 1 78 ? -15.807 -42.135 -20.648 1.00 44.39 -114 LEU A C 1
ATOM 3764 O O . LEU B 1 78 ? -16.554 -43.102 -20.830 1.00 46.76 -114 LEU A O 1
ATOM 3769 N N . ALA B 1 79 ? -15.096 -41.570 -21.617 1.00 40.44 -113 ALA A N 1
ATOM 3770 C CA . ALA B 1 79 ? -15.085 -42.142 -22.950 1.00 47.71 -113 ALA A CA 1
ATOM 3771 C C . ALA B 1 79 ? -14.192 -43.374 -22.971 1.00 39.73 -113 ALA A C 1
ATOM 3772 O O . ALA B 1 79 ? -13.194 -43.455 -22.252 1.00 42.02 -113 ALA A O 1
ATOM 3774 N N . GLU B 1 80 ? -14.573 -44.348 -23.786 1.00 44.04 -112 GLU A N 1
ATOM 3775 C CA . GLU B 1 80 ? -13.693 -45.478 -24.025 1.00 36.10 -112 GLU A CA 1
ATOM 3776 C C . GLU B 1 80 ? -12.545 -45.037 -24.923 1.00 45.42 -112 GLU A C 1
ATOM 3777 O O . GLU B 1 80 ? -12.752 -44.338 -25.918 1.00 42.10 -112 GLU A O 1
ATOM 3783 N N . ILE B 1 81 ? -11.325 -45.438 -24.568 1.00 44.97 -111 ILE A N 1
ATOM 3784 C CA . ILE B 1 81 ? -10.144 -45.044 -25.327 1.00 40.87 -111 ILE A CA 1
ATOM 3785 C C . ILE B 1 81 ? -9.747 -46.173 -26.268 1.00 45.57 -111 ILE A C 1
ATOM 3786 O O . ILE B 1 81 ? -10.022 -47.353 -26.017 1.00 49.55 -111 ILE A O 1
ATOM 3791 N N . THR B 1 82 ? -9.099 -45.804 -27.373 1.00 49.21 -110 THR A N 1
ATOM 3792 C CA . THR B 1 82 ? -8.841 -46.724 -28.483 1.00 47.44 -110 THR A CA 1
ATOM 3793 C C . THR B 1 82 ? -7.385 -46.660 -28.937 1.00 58.55 -110 THR A C 1
ATOM 3794 O O . THR B 1 82 ? -7.096 -46.323 -30.090 1.00 54.99 -110 THR A O 1
ATOM 3798 N N . PRO B 1 83 ? -6.432 -46.983 -28.060 1.00 55.98 -109 PRO A N 1
ATOM 3799 C CA . PRO B 1 83 ? -5.034 -47.038 -28.505 1.00 55.77 -109 PRO A CA 1
ATOM 3800 C C . PRO B 1 83 ? -4.798 -48.316 -29.299 1.00 57.77 -109 PRO A C 1
ATOM 3801 O O . PRO B 1 83 ? -5.205 -49.400 -28.875 1.00 53.70 -109 PRO A O 1
ATOM 3805 N N . ASP B 1 84 ? -4.156 -48.190 -30.461 1.00 47.72 -108 ASP A N 1
ATOM 3806 C CA . ASP B 1 84 ? -3.852 -49.386 -31.231 1.00 63.97 -108 ASP A CA 1
ATOM 3807 C C . ASP B 1 84 ? -2.803 -50.224 -30.499 1.00 71.78 -108 ASP A C 1
ATOM 3808 O O . ASP B 1 84 ? -2.200 -49.797 -29.509 1.00 56.80 -108 ASP A O 1
ATOM 3813 N N . LYS B 1 85 ? -2.607 -51.449 -30.982 1.00 61.30 -107 LYS A N 1
ATOM 3814 C CA . LYS B 1 85 ? -1.784 -52.384 -30.226 1.00 66.35 -107 LYS A CA 1
ATOM 3815 C C . LYS B 1 85 ? -0.324 -51.947 -30.178 1.00 66.78 -107 LYS A C 1
ATOM 3816 O O . LYS B 1 85 ? 0.378 -52.247 -29.205 1.00 60.22 -107 LYS A O 1
ATOM 3822 N N . ALA B 1 86 ? 0.133 -51.193 -31.180 1.00 54.02 -106 ALA A N 1
ATOM 3823 C CA . ALA B 1 86 ? 1.492 -50.662 -31.142 1.00 72.94 -106 ALA A CA 1
ATOM 3824 C C . ALA B 1 86 ? 1.689 -49.730 -29.950 1.00 61.08 -106 ALA A C 1
ATOM 3825 O O . ALA B 1 86 ? 2.728 -49.776 -29.281 1.00 59.82 -106 ALA A O 1
ATOM 3827 N N . PHE B 1 87 ? 0.700 -48.878 -29.660 1.00 49.69 -105 PHE A N 1
ATOM 3828 C CA . PHE B 1 87 ? 0.843 -47.968 -28.529 1.00 47.54 -105 PHE A CA 1
ATOM 3829 C C . PHE B 1 87 ? 0.714 -48.697 -27.196 1.00 50.58 -105 PHE A C 1
ATOM 3830 O O . PHE B 1 87 ? 1.352 -48.307 -26.210 1.00 41.36 -105 PHE A O 1
ATOM 3838 N N . GLN B 1 88 ? -0.131 -49.725 -27.131 1.00 43.81 -104 GLN A N 1
ATOM 3839 C CA . GLN B 1 88 ? -0.272 -50.471 -25.886 1.00 43.87 -104 GLN A CA 1
ATOM 3840 C C . GLN B 1 88 ? 1.029 -51.173 -25.516 1.00 46.24 -104 GLN A C 1
ATOM 3841 O O . GLN B 1 88 ? 1.384 -51.249 -24.335 1.00 47.87 -104 GLN A O 1
ATOM 3847 N N . ASP B 1 89 ? 1.763 -51.672 -26.517 1.00 53.24 -103 ASP A N 1
ATOM 3848 C CA . ASP B 1 89 ? 3.065 -52.287 -26.277 1.00 52.11 -103 ASP A CA 1
ATOM 3849 C C . ASP B 1 89 ? 4.076 -51.311 -25.695 1.00 46.34 -103 ASP A C 1
ATOM 3850 O O . ASP B 1 89 ? 5.151 -51.743 -25.265 1.00 53.88 -103 ASP A O 1
ATOM 3855 N N . LYS B 1 90 ? 3.762 -50.016 -25.665 1.00 45.99 -102 LYS A N 1
ATOM 3856 C CA . LYS B 1 90 ? 4.672 -49.033 -25.097 1.00 48.76 -102 LYS A CA 1
ATOM 3857 C C . LYS B 1 90 ? 4.559 -48.943 -23.586 1.00 50.92 -102 LYS A C 1
ATOM 3858 O O . LYS B 1 90 ? 5.474 -48.422 -22.941 1.00 48.79 -102 LYS A O 1
ATOM 3864 N N . LEU B 1 91 ? 3.461 -49.425 -23.013 1.00 40.13 -101 LEU A N 1
ATOM 3865 C CA . LEU B 1 91 ? 3.237 -49.365 -21.579 1.00 40.44 -101 LEU A CA 1
ATOM 3866 C C . LEU B 1 91 ? 3.274 -50.766 -20.989 1.00 40.42 -101 LEU A C 1
ATOM 3867 O O . LEU B 1 91 ? 2.987 -51.753 -21.673 1.00 44.14 -101 LEU A O 1
ATOM 3872 N N . TYR B 1 92 ? 3.621 -50.840 -19.710 1.00 42.28 -100 TYR A N 1
ATOM 3873 C CA . TYR B 1 92 ? 3.676 -52.128 -19.042 1.00 37.76 -100 TYR A CA 1
ATOM 3874 C C . TYR B 1 92 ? 2.277 -52.737 -18.983 1.00 37.07 -100 TYR A C 1
ATOM 3875 O O . TYR B 1 92 ? 1.299 -52.023 -18.723 1.00 36.36 -100 TYR A O 1
ATOM 3884 N N . PRO B 1 93 ? 2.143 -54.045 -19.220 1.00 42.73 -99 PRO A N 1
ATOM 3885 C CA . PRO B 1 93 ? 0.808 -54.668 -19.172 1.00 37.30 -99 PRO A CA 1
ATOM 3886 C C . PRO B 1 93 ? 0.128 -54.486 -17.833 1.00 41.59 -99 PRO A C 1
ATOM 3887 O O . PRO B 1 93 ? -1.103 -54.372 -17.774 1.00 46.82 -99 PRO A O 1
ATOM 3891 N N . PHE B 1 94 ? 0.916 -54.459 -16.756 1.00 38.85 -98 PHE A N 1
ATOM 3892 C CA . PHE B 1 94 ? 0.397 -54.232 -15.411 1.00 45.16 -98 PHE A CA 1
ATOM 3893 C C . PHE B 1 94 ? -0.441 -52.958 -15.341 1.00 47.20 -98 PHE A C 1
ATOM 3894 O O . PHE B 1 94 ? -1.522 -52.940 -14.740 1.00 40.94 -98 PHE A O 1
ATOM 3902 N N . THR B 1 95 ? 0.029 -51.884 -15.974 1.00 42.42 -97 THR A N 1
ATOM 3903 C CA . THR B 1 95 ? -0.682 -50.616 -15.878 1.00 31.68 -97 THR A CA 1
ATOM 3904 C C . THR B 1 95 ? -1.982 -50.639 -16.680 1.00 37.45 -97 THR A C 1
ATOM 3905 O O . THR B 1 95 ? -2.981 -50.044 -16.255 1.00 36.18 -97 THR A O 1
ATOM 3909 N N . TRP B 1 96 ? -1.998 -51.308 -17.841 1.00 30.04 -96 TRP A N 1
ATOM 3910 C CA . TRP B 1 96 ? -3.245 -51.413 -18.601 1.00 40.28 -96 TRP A CA 1
ATOM 3911 C C . TRP B 1 96 ? -4.327 -52.149 -17.817 1.00 38.22 -96 TRP A C 1
ATOM 3912 O O . TRP B 1 96 ? -5.514 -51.820 -17.942 1.00 34.53 -96 TRP A O 1
ATOM 3923 N N . ASP B 1 97 ? -3.945 -53.144 -17.013 1.00 40.57 -95 ASP A N 1
ATOM 3924 C CA . ASP B 1 97 ? -4.929 -53.884 -16.226 1.00 38.88 -95 ASP A CA 1
ATOM 3925 C C . ASP B 1 97 ? -5.675 -52.970 -15.259 1.00 45.00 -95 ASP A C 1
ATOM 3926 O O . ASP B 1 97 ? -6.879 -53.141 -15.032 1.00 46.70 -95 ASP A O 1
ATOM 3931 N N . ALA B 1 98 ? -4.974 -51.993 -14.680 1.00 39.62 -94 ALA A N 1
ATOM 3932 C CA . ALA B 1 98 ? -5.598 -51.101 -13.709 1.00 40.26 -94 ALA A CA 1
ATOM 3933 C C . ALA B 1 98 ? -6.690 -50.234 -14.331 1.00 30.97 -94 ALA A C 1
ATOM 3934 O O . ALA B 1 98 ? -7.627 -49.826 -13.634 1.00 41.62 -94 ALA A O 1
ATOM 3936 N N . VAL B 1 99 ? -6.596 -49.941 -15.624 1.00 31.56 -93 VAL A N 1
ATOM 3937 C CA . VAL B 1 99 ? -7.529 -49.027 -16.280 1.00 31.70 -93 VAL A CA 1
ATOM 3938 C C . VAL B 1 99 ? -8.575 -49.778 -17.109 1.00 36.61 -93 VAL A C 1
ATOM 3939 O O . VAL B 1 99 ? -9.228 -49.181 -17.966 1.00 37.66 -93 VAL A O 1
ATOM 3943 N N . ARG B 1 100 ? -8.733 -51.078 -16.886 1.00 35.10 -92 ARG A N 1
ATOM 3944 C CA . ARG B 1 100 ? -9.760 -51.859 -17.559 1.00 32.25 -92 ARG A CA 1
ATOM 3945 C C . ARG B 1 100 ? -10.984 -51.970 -16.651 1.00 45.27 -92 ARG A C 1
ATOM 3946 O O . ARG B 1 100 ? -10.878 -52.460 -15.521 1.00 39.68 -92 ARG A O 1
ATOM 3954 N N . TYR B 1 101 ? -12.139 -51.519 -17.142 1.00 38.28 -91 TYR A N 1
ATOM 3955 C CA . TYR B 1 101 ? -13.397 -51.632 -16.410 1.00 39.97 -91 TYR A CA 1
ATOM 3956 C C . TYR B 1 101 ? -14.463 -52.199 -17.330 1.00 40.45 -91 TYR A C 1
ATOM 3957 O O . TYR B 1 101 ? -14.674 -51.688 -18.436 1.00 40.29 -91 TYR A O 1
ATOM 3966 N N . ASN B 1 102 ? -15.135 -53.252 -16.865 1.00 40.67 -90 ASN A N 1
ATOM 3967 C CA . ASN B 1 102 ? -16.150 -53.946 -17.653 1.00 50.84 -90 ASN A CA 1
ATOM 3968 C C . ASN B 1 102 ? -15.579 -54.391 -18.998 1.00 49.07 -90 ASN A C 1
ATOM 3969 O O . ASN B 1 102 ? -16.273 -54.403 -20.016 1.00 51.51 -90 ASN A O 1
ATOM 3974 N N . GLY B 1 103 ? -14.294 -54.756 -19.004 1.00 42.77 -89 GLY A N 1
ATOM 3975 C CA . GLY B 1 103 ? -13.619 -55.231 -20.193 1.00 46.92 -89 GLY A CA 1
ATOM 3976 C C . GLY B 1 103 ? -13.110 -54.151 -21.121 1.00 53.45 -89 GLY A C 1
ATOM 3977 O O . GLY B 1 103 ? -12.383 -54.468 -22.072 1.00 44.18 -89 GLY A O 1
ATOM 3978 N N . LYS B 1 104 ? -13.449 -52.891 -20.871 1.00 49.26 -88 LYS A N 1
ATOM 3979 C CA . LYS B 1 104 ? -13.068 -51.781 -21.728 1.00 39.87 -88 LYS A CA 1
ATOM 3980 C C . LYS B 1 104 ? -11.959 -50.969 -21.074 1.00 41.63 -88 LYS A C 1
ATOM 3981 O O . LYS B 1 104 ? -11.899 -50.839 -19.850 1.00 38.62 -88 LYS A O 1
ATOM 3987 N N . LEU B 1 105 ? -11.070 -50.428 -21.902 1.00 35.46 -87 LEU A N 1
ATOM 3988 C CA . LEU B 1 105 ? -10.073 -49.487 -21.412 1.00 32.65 -87 LEU A CA 1
ATOM 3989 C C . LEU B 1 105 ? -10.716 -48.114 -21.278 1.00 35.63 -87 LEU A C 1
ATOM 3990 O O . LEU B 1 105 ? -11.332 -47.612 -22.225 1.00 39.45 -87 LEU A O 1
ATOM 3995 N N . ILE B 1 106 ? -10.593 -47.513 -20.097 1.00 29.64 -86 ILE A N 1
ATOM 3996 C CA . ILE B 1 106 ? -11.311 -46.283 -19.802 1.00 30.94 -86 ILE A CA 1
ATOM 3997 C C . ILE B 1 106 ? -10.382 -45.144 -19.395 1.00 34.54 -86 ILE A C 1
ATOM 3998 O O . ILE B 1 106 ? -10.856 -44.105 -18.936 1.00 38.22 -86 ILE A O 1
ATOM 4003 N N . ALA B 1 107 ? -9.070 -45.308 -19.570 1.00 32.03 -85 ALA A N 1
ATOM 4004 C CA . ALA B 1 107 ? -8.105 -44.283 -19.182 1.00 31.26 -85 ALA A CA 1
ATOM 4005 C C . ALA B 1 107 ? -6.718 -44.695 -19.647 1.00 32.68 -85 ALA A C 1
ATOM 4006 O O . ALA B 1 107 ? -6.436 -45.879 -19.843 1.00 41.02 -85 ALA A O 1
ATOM 4008 N N . TYR B 1 108 ? -5.853 -43.694 -19.820 1.00 34.52 -84 TYR A N 1
ATOM 4009 C CA . TYR B 1 108 ? -4.443 -43.937 -20.094 1.00 30.54 -84 TYR A CA 1
ATOM 4010 C C . TYR B 1 108 ? -3.694 -44.064 -18.776 1.00 33.36 -84 TYR A C 1
ATOM 4011 O O . TYR B 1 108 ? -3.718 -43.122 -17.974 1.00 30.63 -84 TYR A O 1
ATOM 4020 N N . PRO B 1 109 ? -3.019 -45.178 -18.510 1.00 35.30 -83 PRO A N 1
ATOM 4021 C CA . PRO B 1 109 ? -2.168 -45.249 -17.317 1.00 30.70 -83 PRO A CA 1
ATOM 4022 C C . PRO B 1 109 ? -0.945 -44.361 -17.468 1.00 41.42 -83 PRO A C 1
ATOM 4023 O O . PRO B 1 109 ? -0.342 -44.281 -18.540 1.00 31.60 -83 PRO A O 1
ATOM 4027 N N . ILE B 1 110 ? -0.590 -43.684 -16.381 1.00 34.51 -82 ILE A N 1
ATOM 4028 C CA . ILE B 1 110 ? 0.515 -42.737 -16.367 1.00 33.49 -82 ILE A CA 1
ATOM 4029 C C . ILE B 1 110 ? 1.662 -43.223 -15.485 1.00 40.80 -82 ILE A C 1
ATOM 4030 O O . ILE B 1 110 ? 2.817 -43.232 -15.911 1.00 34.98 -82 ILE A O 1
ATOM 4035 N N . ALA B 1 111 ? 1.363 -43.638 -14.254 1.00 32.45 -81 ALA A N 1
ATOM 4036 C CA . ALA B 1 111 ? 2.433 -43.928 -13.306 1.00 35.44 -81 ALA A CA 1
ATOM 4037 C C . ALA B 1 111 ? 1.917 -44.803 -12.176 1.00 41.10 -81 ALA A C 1
ATOM 4038 O O . ALA B 1 111 ? 0.737 -44.752 -11.824 1.00 37.00 -81 ALA A O 1
ATOM 4040 N N . VAL B 1 112 ? 2.824 -45.586 -11.602 1.00 35.57 -80 VAL A N 1
ATOM 4041 C CA . VAL B 1 112 ? 2.524 -46.473 -10.486 1.00 35.99 -80 VAL A CA 1
ATOM 4042 C C . VAL B 1 112 ? 3.021 -45.827 -9.200 1.00 41.73 -80 VAL A C 1
ATOM 4043 O O . VAL B 1 112 ? 4.199 -45.468 -9.090 1.00 38.75 -80 VAL A O 1
ATOM 4047 N N . G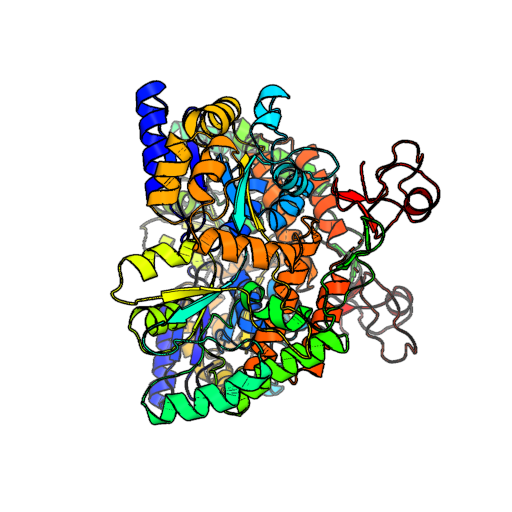LU B 1 113 ? 2.134 -45.713 -8.214 1.00 35.95 -79 GLU A N 1
ATOM 4048 C CA . GLU B 1 113 ? 2.442 -45.092 -6.934 1.00 39.12 -79 GLU A CA 1
ATOM 4049 C C . GLU B 1 113 ? 2.258 -46.104 -5.816 1.00 41.30 -79 GLU A C 1
ATOM 4050 O O . GLU B 1 113 ? 1.316 -46.902 -5.834 1.00 45.71 -79 GLU A O 1
ATOM 4056 N N . ALA B 1 114 ? 3.153 -46.059 -4.836 1.00 41.79 -78 ALA A N 1
ATOM 4057 C CA . ALA B 1 114 ? 2.971 -46.822 -3.611 1.00 33.62 -78 ALA A CA 1
ATOM 4058 C C . ALA B 1 114 ? 3.649 -46.084 -2.467 1.00 43.69 -78 ALA A C 1
ATOM 4059 O O . ALA B 1 114 ? 4.688 -45.443 -2.653 1.00 35.73 -78 ALA A O 1
ATOM 4061 N N . LEU B 1 115 ? 3.047 -46.174 -1.283 1.00 36.14 -77 LEU A N 1
ATOM 4062 C CA . LEU B 1 115 ? 3.646 -45.597 -0.089 1.00 37.74 -77 LEU A CA 1
ATOM 4063 C C . LEU B 1 115 ? 4.930 -46.328 0.284 1.00 37.06 -77 LEU A C 1
ATOM 4064 O O . LEU B 1 115 ? 5.069 -47.535 0.076 1.00 32.63 -77 LEU A O 1
ATOM 4069 N N . SER B 1 116 ? 5.878 -45.572 0.834 1.00 32.67 -76 SER A N 1
ATOM 4070 C CA . SER B 1 116 ? 7.116 -46.128 1.358 1.00 39.27 -76 SER A CA 1
ATOM 4071 C C . SER B 1 116 ? 7.421 -45.467 2.689 1.00 35.51 -76 SER A C 1
ATOM 4072 O O . SER B 1 116 ? 6.831 -44.447 3.052 1.00 35.70 -76 SER A O 1
ATOM 4075 N N . LEU B 1 117 ? 8.361 -46.063 3.412 1.00 34.37 -75 LEU A N 1
ATOM 4076 C CA . LEU B 1 117 ? 8.924 -45.452 4.606 1.00 40.01 -75 LEU A CA 1
ATOM 4077 C C . LEU B 1 117 ? 10.049 -44.506 4.201 1.00 39.85 -75 LEU A C 1
ATOM 4078 O O . LEU B 1 117 ? 11.006 -44.921 3.540 1.00 46.19 -75 LEU A O 1
ATOM 4083 N N . ILE B 1 118 ? 9.926 -43.239 4.579 1.00 37.06 -74 ILE A N 1
ATOM 4084 C CA . ILE B 1 118 ? 10.944 -42.225 4.332 1.00 37.17 -74 ILE A CA 1
ATOM 4085 C C . ILE B 1 118 ? 11.581 -41.871 5.669 1.00 39.32 -74 ILE A C 1
ATOM 4086 O O . ILE B 1 118 ? 10.871 -41.652 6.657 1.00 47.51 -74 ILE A O 1
ATOM 4091 N N . TYR B 1 119 ? 12.913 -41.823 5.707 1.00 40.99 -73 TYR A N 1
ATOM 4092 C CA . TYR B 1 119 ? 13.629 -41.650 6.964 1.00 44.20 -73 TYR A CA 1
ATOM 4093 C C . TYR B 1 119 ? 14.775 -40.664 6.796 1.00 50.59 -73 TYR A C 1
ATOM 4094 O O . TYR B 1 119 ? 15.315 -40.493 5.701 1.00 49.62 -73 TYR A O 1
ATOM 4103 N N . ASN B 1 120 ? 15.138 -40.022 7.907 1.00 54.07 -72 ASN A N 1
ATOM 4104 C CA . ASN B 1 120 ? 16.232 -39.056 7.951 1.00 53.89 -72 ASN A CA 1
ATOM 4105 C C . ASN B 1 120 ? 17.524 -39.797 8.288 1.00 59.80 -72 ASN A C 1
ATOM 4106 O O . ASN B 1 120 ? 17.687 -40.301 9.405 1.00 54.66 -72 ASN A O 1
ATOM 4111 N N . LYS B 1 121 ? 18.456 -39.837 7.330 1.00 52.71 -71 LYS A N 1
ATOM 4112 C CA . LYS B 1 121 ? 19.681 -40.608 7.525 1.00 59.86 -71 LYS A CA 1
ATOM 4113 C C . LYS B 1 121 ? 20.528 -40.061 8.667 1.00 59.04 -71 LYS A C 1
ATOM 4114 O O . LYS B 1 121 ? 21.227 -40.826 9.339 1.00 64.91 -71 LYS A O 1
ATOM 4120 N N . ASP B 1 122 ? 20.488 -38.747 8.899 1.00 62.51 -70 ASP A N 1
ATOM 4121 C CA . ASP B 1 122 ? 21.308 -38.168 9.958 1.00 65.18 -70 ASP A CA 1
ATOM 4122 C C . ASP B 1 122 ? 20.760 -38.511 11.338 1.00 63.04 -70 ASP A C 1
ATOM 4123 O O . ASP B 1 122 ? 21.532 -38.739 12.277 1.00 65.47 -70 ASP A O 1
ATOM 4128 N N . LEU B 1 123 ? 19.436 -38.545 11.488 1.00 60.70 -69 LEU A N 1
ATOM 4129 C CA . LEU B 1 123 ? 18.862 -38.926 12.773 1.00 67.97 -69 LEU A CA 1
ATOM 4130 C C . LEU B 1 123 ? 18.794 -40.438 12.935 1.00 61.55 -69 LEU A C 1
ATOM 4131 O O . LEU B 1 123 ? 18.987 -40.956 14.040 1.00 68.17 -69 LEU A O 1
ATOM 4136 N N . LEU B 1 124 ? 18.523 -41.157 11.848 1.00 56.63 -68 LEU A N 1
ATOM 4137 C CA . LEU B 1 124 ? 18.224 -42.585 11.894 1.00 54.86 -68 LEU A CA 1
ATOM 4138 C C . LEU B 1 124 ? 19.033 -43.284 10.809 1.00 64.28 -68 LEU A C 1
ATOM 4139 O O . LEU B 1 124 ? 18.543 -43.489 9.689 1.00 64.49 -68 LEU A O 1
ATOM 4144 N N . PRO B 1 125 ? 20.280 -43.663 11.101 1.00 64.65 -67 PRO A N 1
ATOM 4145 C CA . PRO B 1 125 ? 21.086 -44.339 10.069 1.00 74.99 -67 PRO A CA 1
ATOM 4146 C C . PRO B 1 125 ? 20.520 -45.689 9.665 1.00 67.11 -67 PRO A C 1
ATOM 4147 O O . PRO B 1 125 ? 20.545 -46.042 8.479 1.00 57.25 -67 PRO A O 1
ATOM 4151 N N . ASN B 1 126 ? 20.006 -46.453 10.629 1.00 60.28 -66 ASN A N 1
ATOM 4152 C CA . ASN B 1 126 ? 19.391 -47.754 10.384 1.00 59.53 -66 ASN A CA 1
ATOM 4153 C C . ASN B 1 126 ? 17.904 -47.690 10.713 1.00 61.85 -66 ASN A C 1
ATOM 4154 O O . ASN B 1 126 ? 17.530 -47.720 11.896 1.00 69.03 -66 ASN A O 1
ATOM 4159 N N . PRO B 1 127 ? 17.018 -47.595 9.716 1.00 53.39 -65 PRO A N 1
ATOM 4160 C CA . PRO B 1 127 ? 15.597 -47.434 10.020 1.00 54.13 -65 PRO A CA 1
ATOM 4161 C C . PRO B 1 127 ? 15.009 -48.715 10.575 1.00 54.84 -65 PRO A C 1
ATOM 4162 O O . PRO B 1 127 ? 15.477 -49.822 10.256 1.00 57.54 -65 PRO A O 1
ATOM 4166 N N . PRO B 1 128 ? 13.969 -48.622 11.408 1.00 68.31 -64 PRO A N 1
ATOM 4167 C CA . PRO B 1 128 ? 13.389 -49.829 12.011 1.00 69.18 -64 PRO A CA 1
ATOM 4168 C C . PRO B 1 128 ? 12.763 -50.743 10.970 1.00 51.54 -64 PRO A C 1
ATOM 4169 O O . PRO B 1 128 ? 12.179 -50.289 9.983 1.00 52.54 -64 PRO A O 1
ATOM 4173 N N . LYS B 1 129 ? 12.882 -52.047 11.212 1.00 50.29 -63 LYS A N 1
ATOM 4174 C CA . LYS B 1 129 ? 12.302 -53.052 10.332 1.00 56.22 -63 LYS A CA 1
ATOM 4175 C C . LYS B 1 129 ? 10.873 -53.404 10.707 1.00 49.16 -63 LYS A C 1
ATOM 4176 O O . LYS B 1 129 ? 10.137 -53.942 9.872 1.00 49.19 -63 LYS A O 1
ATOM 4182 N N . THR B 1 130 ? 10.463 -53.107 11.935 1.00 55.07 -62 THR A N 1
ATOM 4183 C CA . THR B 1 130 ? 9.176 -53.529 12.458 1.00 49.85 -62 THR A CA 1
ATOM 4184 C C . THR B 1 130 ? 8.463 -52.342 13.087 1.00 53.97 -62 THR A C 1
ATOM 4185 O O . THR B 1 130 ? 9.095 -51.430 13.629 1.00 51.79 -62 THR A O 1
ATOM 4189 N N . TRP B 1 131 ? 7.132 -52.366 13.008 1.00 42.22 -61 TRP A N 1
ATOM 4190 C CA . TRP B 1 131 ? 6.332 -51.376 13.717 1.00 43.74 -61 TRP A CA 1
ATOM 4191 C C . TRP B 1 131 ? 6.531 -51.472 15.224 1.00 45.65 -61 TRP A C 1
ATOM 4192 O O . TRP B 1 131 ? 6.477 -50.454 15.925 1.00 46.19 -61 TRP A O 1
ATOM 4203 N N . GLU B 1 132 ? 6.772 -52.683 15.735 1.00 50.98 -60 GLU A N 1
ATOM 4204 C CA . GLU B 1 132 ? 6.830 -52.898 17.180 1.00 48.95 -60 GLU A CA 1
ATOM 4205 C C . GLU B 1 132 ? 7.983 -52.157 17.853 1.00 51.32 -60 GLU A C 1
ATOM 4206 O O . GLU B 1 132 ? 7.879 -51.808 19.036 1.00 53.82 -60 GLU A O 1
ATOM 4212 N N . GLU B 1 133 ? 9.087 -51.911 17.143 1.00 47.32 -59 GLU A N 1
ATOM 4213 C CA . GLU B 1 133 ? 10.212 -51.226 17.777 1.00 55.16 -59 GLU A CA 1
ATOM 4214 C C . GLU B 1 133 ? 10.078 -49.706 17.778 1.00 49.23 -59 GLU A C 1
ATOM 4215 O O . GLU B 1 133 ? 10.896 -49.035 18.420 1.00 56.33 -59 GLU A O 1
ATOM 4221 N N . ILE B 1 134 ? 9.086 -49.147 17.079 1.00 48.19 -58 ILE A N 1
ATOM 4222 C CA . ILE B 1 134 ? 8.972 -47.688 16.979 1.00 47.53 -58 ILE A CA 1
ATOM 4223 C C . ILE B 1 134 ? 8.725 -47.035 18.337 1.00 51.06 -58 ILE A C 1
ATOM 4224 O O . ILE B 1 134 ? 9.311 -45.973 18.598 1.00 54.35 -58 ILE A O 1
ATOM 4229 N N . PRO B 1 135 ? 7.890 -47.583 19.235 1.00 54.18 -57 PRO A N 1
ATOM 4230 C CA . PRO B 1 135 ? 7.752 -46.951 20.565 1.00 58.94 -57 PRO A CA 1
ATOM 4231 C C . PRO B 1 135 ? 9.073 -46.712 21.280 1.00 55.25 -57 PRO A C 1
ATOM 4232 O O . PRO B 1 135 ? 9.337 -45.588 21.724 1.00 56.87 -57 PRO A O 1
ATOM 4236 N N . ALA B 1 136 ? 9.914 -47.741 21.408 1.00 63.01 -56 ALA A N 1
ATOM 4237 C CA . ALA B 1 136 ? 11.206 -47.545 22.057 1.00 63.45 -56 ALA A CA 1
ATOM 4238 C C . ALA B 1 136 ? 12.084 -46.596 21.254 1.00 58.11 -56 ALA A C 1
ATOM 4239 O O . ALA B 1 136 ? 12.873 -45.842 21.831 1.00 60.45 -56 ALA A O 1
ATOM 4241 N N . LEU B 1 137 ? 11.959 -46.614 19.926 1.00 59.03 -55 LEU A N 1
ATOM 4242 C CA . LEU B 1 137 ? 12.723 -45.678 19.110 1.00 62.17 -55 LEU A CA 1
ATOM 4243 C C . LEU B 1 137 ? 12.284 -44.241 19.351 1.00 63.74 -55 LEU A C 1
ATOM 4244 O O . LEU B 1 137 ? 13.122 -43.335 19.433 1.00 61.48 -55 LEU A O 1
ATOM 4249 N N . ASP B 1 138 ? 10.977 -44.010 19.459 1.00 60.98 -54 ASP A N 1
ATOM 4250 C CA . ASP B 1 138 ? 10.505 -42.662 19.740 1.00 61.34 -54 ASP A CA 1
ATOM 4251 C C . ASP B 1 138 ? 10.940 -42.211 21.125 1.00 59.74 -54 ASP A C 1
ATOM 4252 O O . ASP B 1 138 ? 11.263 -41.034 21.329 1.00 68.96 -54 ASP A O 1
ATOM 4257 N N . LYS B 1 139 ? 10.958 -43.134 22.088 1.00 62.63 -53 LYS A N 1
ATOM 4258 C CA . LYS B 1 139 ? 11.377 -42.779 23.439 1.00 64.12 -53 LYS A CA 1
ATOM 4259 C C . LYS B 1 139 ? 12.837 -42.346 23.463 1.00 75.39 -53 LYS A C 1
ATOM 4260 O O . LYS B 1 139 ? 13.202 -41.403 24.175 1.00 68.97 -53 LYS A O 1
ATOM 4266 N N . GLU B 1 140 ? 13.686 -43.022 22.691 1.00 69.02 -52 GLU A N 1
ATOM 4267 C CA . GLU B 1 140 ? 15.092 -42.646 22.663 1.00 67.63 -52 GLU A CA 1
ATOM 4268 C C . GLU B 1 140 ? 15.328 -41.369 21.867 1.00 73.27 -52 GLU A C 1
ATOM 4269 O O . GLU B 1 140 ? 16.262 -40.619 22.174 1.00 76.76 -52 GLU A O 1
ATOM 4275 N N . LEU B 1 141 ? 14.490 -41.090 20.864 1.00 79.15 -51 LEU A N 1
ATOM 4276 C CA . LEU B 1 141 ? 14.688 -39.890 20.058 1.00 70.83 -51 LEU A CA 1
ATOM 4277 C C . LEU B 1 141 ? 14.107 -38.644 20.718 1.00 72.40 -51 LEU A C 1
ATOM 4278 O O . LEU B 1 141 ? 14.609 -37.538 20.486 1.00 68.28 -51 LEU A O 1
ATOM 4283 N N . LYS B 1 142 ? 13.064 -38.793 21.541 1.00 78.11 -50 LYS A N 1
ATOM 4284 C CA . LYS B 1 142 ? 12.564 -37.645 22.293 1.00 73.60 -50 LYS A CA 1
ATOM 4285 C C . LYS B 1 142 ? 13.569 -37.189 23.340 1.00 79.17 -50 LYS A C 1
ATOM 4286 O O . LYS B 1 142 ? 13.626 -35.998 23.667 1.00 79.81 -50 LYS A O 1
ATOM 4292 N N . ALA B 1 143 ? 14.374 -38.113 23.868 1.00 86.46 -49 ALA A N 1
ATOM 4293 C CA . ALA B 1 143 ? 15.494 -37.756 24.729 1.00 77.58 -49 ALA A CA 1
ATOM 4294 C C . ALA B 1 143 ? 16.579 -36.988 23.986 1.00 78.77 -49 ALA A C 1
ATOM 4295 O O . ALA B 1 143 ? 17.620 -36.686 24.581 1.00 87.58 -49 ALA A O 1
ATOM 4297 N N . LYS B 1 144 ? 16.368 -36.687 22.704 1.00 83.57 -48 LYS A N 1
ATOM 4298 C CA . LYS B 1 144 ? 17.260 -35.837 21.929 1.00 87.10 -48 LYS A CA 1
ATOM 4299 C C . LYS B 1 144 ? 16.507 -34.670 21.299 1.00 83.26 -48 LYS A C 1
ATOM 4300 O O . LYS B 1 144 ? 17.069 -33.974 20.443 1.00 78.47 -48 LYS A O 1
ATOM 4306 N N . GLY B 1 145 ? 15.259 -34.435 21.703 1.00 76.23 -47 GLY A N 1
ATOM 4307 C CA . GLY B 1 145 ? 14.470 -33.364 21.130 1.00 75.81 -47 GLY A CA 1
ATOM 4308 C C . GLY B 1 145 ? 13.881 -33.654 19.769 1.00 82.30 -47 GLY A C 1
ATOM 4309 O O . GLY B 1 145 ? 13.471 -32.717 19.076 1.00 71.73 -47 GLY A O 1
ATOM 4310 N N . LYS B 1 146 ? 13.814 -34.919 19.365 1.00 79.57 -46 LYS A N 1
ATOM 4311 C CA . LYS B 1 146 ? 13.247 -35.322 18.083 1.00 68.22 -46 LYS A CA 1
ATOM 4312 C C . LYS B 1 146 ? 12.028 -36.213 18.318 1.00 65.83 -46 LYS A C 1
ATOM 4313 O O . LYS B 1 146 ? 11.640 -36.490 19.455 1.00 77.58 -46 LYS A O 1
ATOM 4319 N N . SER B 1 147 ? 11.427 -36.661 17.219 1.00 59.71 -45 SER A N 1
ATOM 4320 C CA . SER B 1 147 ? 10.342 -37.630 17.239 1.00 58.47 -45 SER A CA 1
ATOM 4321 C C . SER B 1 147 ? 10.664 -38.751 16.255 1.00 61.40 -45 SER A C 1
ATOM 4322 O O . SER B 1 147 ? 11.480 -38.586 15.345 1.00 63.99 -45 SER A O 1
ATOM 4325 N N . ALA B 1 148 ? 10.025 -39.910 16.451 1.00 56.18 -44 ALA A N 1
ATOM 4326 C CA . ALA B 1 148 ? 10.283 -41.051 15.572 1.00 60.87 -44 ALA A CA 1
ATOM 4327 C C . ALA B 1 148 ? 9.532 -40.948 14.251 1.00 63.73 -44 ALA A C 1
ATOM 4328 O O . ALA B 1 148 ? 10.122 -41.130 13.181 1.00 54.62 -44 ALA A O 1
ATOM 4330 N N . LEU B 1 149 ? 8.227 -40.687 14.299 1.00 51.87 -43 LEU A N 1
ATOM 4331 C CA . LEU B 1 149 ? 7.384 -40.929 13.133 1.00 49.41 -43 LEU A CA 1
ATOM 4332 C C . LEU B 1 149 ? 6.201 -39.976 13.105 1.00 48.21 -43 LEU A C 1
ATOM 4333 O O . LEU B 1 149 ? 5.496 -39.829 14.105 1.00 46.49 -43 LEU A O 1
ATOM 4338 N N . MET B 1 150 ? 5.978 -39.351 11.950 1.00 50.16 -42 MET A N 1
ATOM 4339 C CA . MET B 1 150 ? 4.834 -38.475 11.733 1.00 52.55 -42 MET A CA 1
ATOM 4340 C C . MET B 1 150 ? 4.349 -38.693 10.312 1.00 49.93 -42 MET A C 1
ATOM 4341 O O . MET B 1 150 ? 5.113 -38.482 9.368 1.00 43.63 -42 MET A O 1
ATOM 4346 N N . PHE B 1 151 ? 3.093 -39.106 10.156 1.00 43.28 -41 PHE A N 1
ATOM 4347 C CA . PHE B 1 151 ? 2.492 -39.207 8.833 1.00 44.89 -41 PHE A CA 1
ATOM 4348 C C . PHE B 1 151 ? 1.013 -38.871 8.938 1.00 42.56 -41 PHE A C 1
ATOM 4349 O O . PHE B 1 151 ? 0.447 -38.780 10.030 1.00 45.37 -41 PHE A O 1
ATOM 4357 N N . ASN B 1 152 ? 0.397 -38.678 7.772 1.00 42.37 -40 ASN A N 1
ATOM 4358 C CA . ASN B 1 152 ? -0.995 -38.268 7.665 1.00 46.18 -40 ASN A CA 1
ATOM 4359 C C . ASN B 1 152 ? -1.925 -39.303 8.285 1.00 38.92 -40 ASN A C 1
ATOM 4360 O O . ASN B 1 152 ? -2.036 -40.424 7.783 1.00 45.52 -40 ASN A O 1
ATOM 4365 N N . LEU B 1 153 ? -2.605 -38.939 9.367 1.00 42.40 -39 LEU A N 1
ATOM 4366 C CA . LEU B 1 153 ? -3.578 -39.821 9.994 1.00 50.51 -39 LEU A CA 1
ATOM 4367 C C . LEU B 1 153 ? -5.006 -39.528 9.560 1.00 52.94 -39 LEU A C 1
ATOM 4368 O O . LEU B 1 153 ? -5.932 -40.199 10.029 1.00 52.42 -39 LEU A O 1
ATOM 4373 N N . GLN B 1 154 ? -5.208 -38.551 8.677 1.00 46.57 -38 GLN A N 1
ATOM 4374 C CA . GLN B 1 154 ? -6.544 -38.111 8.297 1.00 49.78 -38 GLN A CA 1
ATOM 4375 C C . GLN B 1 154 ? -7.063 -38.796 7.043 1.00 4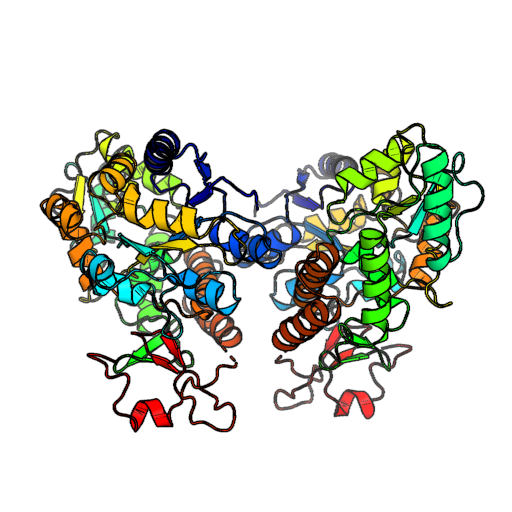4.49 -38 GLN A C 1
ATOM 4376 O O . GLN B 1 154 ? -8.261 -38.703 6.759 1.00 44.89 -38 GLN A O 1
ATOM 4382 N N . GLU B 1 155 ? -6.201 -39.468 6.287 1.00 39.18 -37 GLU A N 1
ATOM 4383 C CA . GLU B 1 155 ? -6.610 -40.134 5.064 1.00 42.50 -37 GLU A CA 1
ATOM 4384 C C . GLU B 1 155 ? -6.293 -41.614 5.180 1.00 35.25 -37 GLU A C 1
ATOM 4385 O O . GLU B 1 155 ? -5.133 -41.973 5.442 1.00 36.99 -37 GLU A O 1
ATOM 4391 N N . PRO B 1 156 ? -7.274 -42.498 4.990 1.00 40.61 -36 PRO A N 1
ATOM 4392 C CA . PRO B 1 156 ? -7.047 -43.932 5.255 1.00 40.45 -36 PRO A CA 1
ATOM 4393 C C . PRO B 1 156 ? -6.016 -44.569 4.339 1.00 38.32 -36 PRO A C 1
ATOM 4394 O O . PRO B 1 156 ? -5.479 -45.634 4.674 1.00 40.02 -36 PRO A O 1
ATOM 4398 N N . TYR B 1 157 ? -5.746 -43.962 3.182 1.00 31.91 -35 TYR A N 1
ATOM 4399 C CA . TYR B 1 157 ? -4.683 -44.431 2.296 1.00 34.40 -35 TYR A CA 1
ATOM 4400 C C . TYR B 1 157 ? -3.370 -44.641 3.045 1.00 32.61 -35 TYR A C 1
ATOM 4401 O O . TYR B 1 157 ? -2.637 -45.596 2.774 1.00 33.55 -35 TYR A O 1
ATOM 4410 N N . PHE B 1 158 ? -3.069 -43.759 4.003 1.00 29.64 -34 PHE A N 1
ATOM 4411 C CA . PHE B 1 158 ? -1.802 -43.794 4.729 1.00 42.20 -34 PHE A CA 1
ATOM 4412 C C . PHE B 1 158 ? -1.794 -44.810 5.864 1.00 40.14 -34 PHE A C 1
ATOM 4413 O O . PHE B 1 158 ? -0.733 -45.341 6.205 1.00 32.24 -34 PHE A O 1
ATOM 4421 N N . THR B 1 159 ? -2.946 -45.077 6.470 1.00 35.60 -33 THR A N 1
ATOM 4422 C CA . THR B 1 159 ? -3.018 -46.007 7.586 1.00 41.14 -33 THR A CA 1
ATOM 4423 C C . THR B 1 159 ? -3.366 -47.424 7.157 1.00 38.58 -33 THR A C 1
ATOM 4424 O O . THR B 1 159 ? -3.074 -48.372 7.896 1.00 42.03 -33 THR A O 1
ATOM 4428 N N . TRP B 1 160 ? -3.970 -47.584 5.981 1.00 30.78 -32 TRP A N 1
ATOM 4429 C CA . TRP B 1 160 ? -4.340 -48.910 5.495 1.00 35.26 -32 TRP A CA 1
ATOM 4430 C C . TRP B 1 160 ? -3.195 -49.923 5.414 1.00 39.98 -32 TRP A C 1
ATOM 4431 O O . TRP B 1 160 ? -3.464 -51.116 5.645 1.00 38.49 -32 TRP A O 1
ATOM 4442 N N . PRO B 1 161 ? -1.946 -49.564 5.057 1.00 37.45 -31 PRO A N 1
ATOM 4443 C CA . PRO B 1 161 ? -0.897 -50.604 5.003 1.00 35.20 -31 PRO A CA 1
ATOM 4444 C C . PRO B 1 161 ? -0.733 -51.362 6.310 1.00 41.79 -31 PRO A C 1
ATOM 4445 O O . PRO B 1 161 ? -0.533 -52.583 6.300 1.00 35.02 -31 PRO A O 1
ATOM 4449 N N . LEU B 1 162 ? -0.827 -50.657 7.439 1.00 40.31 -30 LEU A N 1
ATOM 4450 C CA . LEU B 1 162 ? -0.731 -51.300 8.744 1.00 41.57 -30 LEU A CA 1
ATOM 4451 C C . LEU B 1 162 ? -1.986 -52.105 9.051 1.00 46.35 -30 LEU A C 1
ATOM 4452 O O . LEU B 1 162 ? -1.905 -53.243 9.530 1.00 39.91 -30 LEU A O 1
ATOM 4457 N N . ILE B 1 163 ? -3.157 -51.534 8.767 1.00 40.38 -29 ILE A N 1
ATOM 4458 C CA . ILE B 1 163 ? -4.410 -52.237 9.021 1.00 47.30 -29 ILE A CA 1
ATOM 4459 C C . ILE B 1 163 ? -4.476 -53.521 8.201 1.00 43.19 -29 ILE A C 1
ATOM 4460 O O . ILE B 1 163 ? -4.962 -54.556 8.676 1.00 39.36 -29 ILE A O 1
ATOM 4465 N N . ALA B 1 164 ? -3.957 -53.484 6.972 1.00 37.39 -28 ALA A N 1
ATOM 4466 C CA . ALA B 1 164 ? -3.985 -54.651 6.103 1.00 44.51 -28 ALA A CA 1
ATOM 4467 C C . ALA B 1 164 ? -2.923 -55.685 6.459 1.00 46.40 -28 ALA A C 1
ATOM 4468 O O . ALA B 1 164 ? -3.093 -56.860 6.119 1.00 42.40 -28 ALA A O 1
ATOM 4470 N N . ALA B 1 165 ? -1.838 -55.268 7.119 1.00 41.19 -27 ALA A N 1
ATOM 4471 C CA . ALA B 1 165 ? -0.678 -56.136 7.320 1.00 42.21 -27 ALA A CA 1
ATOM 4472 C C . ALA B 1 165 ? -1.064 -57.493 7.906 1.00 36.22 -27 ALA A C 1
ATOM 4473 O O . ALA B 1 165 ? -0.629 -58.539 7.411 1.00 40.17 -27 ALA A O 1
ATOM 4475 N N . ASP B 1 166 ? -1.883 -57.497 8.960 1.00 45.40 -26 ASP A N 1
ATOM 4476 C CA . ASP B 1 166 ? -2.211 -58.721 9.684 1.00 42.00 -26 ASP A CA 1
ATOM 4477 C C . ASP B 1 166 ? -3.559 -59.312 9.264 1.00 41.90 -26 ASP A C 1
ATOM 4478 O O . ASP B 1 166 ? -4.109 -60.155 9.980 1.00 52.04 -26 ASP A O 1
ATOM 4483 N N . GLY B 1 167 ? -4.096 -58.911 8.113 1.00 44.83 -25 GLY A N 1
ATOM 4484 C CA . GLY B 1 167 ? -5.264 -59.597 7.595 1.00 38.59 -25 GLY A CA 1
ATOM 4485 C C . GLY B 1 167 ? -6.497 -58.769 7.282 1.00 49.86 -25 GLY A C 1
ATOM 4486 O O . GLY B 1 167 ? -7.545 -59.332 6.946 1.00 54.15 -25 GLY A O 1
ATOM 4487 N N . GLY B 1 168 ? -6.410 -57.446 7.391 1.00 39.70 -24 GLY A N 1
ATOM 4488 C CA . GLY B 1 168 ? -7.498 -56.606 6.916 1.00 42.51 -24 GLY A CA 1
ATOM 4489 C C . GLY B 1 168 ? -7.495 -56.526 5.399 1.00 38.87 -24 GLY A C 1
ATOM 4490 O O . GLY B 1 168 ? -6.443 -56.500 4.760 1.00 43.22 -24 GLY A O 1
ATOM 4491 N N . TYR B 1 169 ? -8.689 -56.516 4.814 1.00 39.49 -23 TYR A N 1
ATOM 4492 C CA . TYR B 1 169 ? -8.805 -56.379 3.370 1.00 50.48 -23 TYR A CA 1
ATOM 4493 C C . TYR B 1 169 ? -10.064 -55.593 3.035 1.00 47.44 -23 TYR A C 1
ATOM 4494 O O . TYR B 1 169 ? -10.989 -55.485 3.845 1.00 41.10 -23 TYR A O 1
ATOM 4503 N N . ALA B 1 170 ? -10.087 -55.039 1.821 1.00 43.76 -22 ALA A N 1
ATOM 4504 C CA . ALA B 1 170 ? -11.271 -54.325 1.344 1.00 45.78 -22 ALA A CA 1
ATOM 4505 C C . ALA B 1 170 ? -12.343 -55.322 0.916 1.00 47.95 -22 ALA A C 1
ATOM 4506 O O . ALA B 1 170 ? -13.385 -55.451 1.564 1.00 45.60 -22 ALA A O 1
ATOM 4508 N N . PHE B 1 171 ? -12.090 -56.039 -0.174 1.00 48.92 -21 PHE A N 1
ATOM 4509 C CA . PHE B 1 171 ? -12.948 -57.121 -0.628 1.00 50.43 -21 PHE A CA 1
ATOM 4510 C C . PHE B 1 171 ? -12.098 -58.372 -0.768 1.00 39.00 -21 PHE A C 1
ATOM 4511 O O . PHE B 1 171 ? -10.928 -58.293 -1.150 1.00 46.21 -21 PHE A O 1
ATOM 4519 N N . LYS B 1 172 ? -12.683 -59.522 -0.453 1.00 45.16 -20 LYS A N 1
ATOM 4520 C CA . LYS B 1 172 ? -11.911 -60.756 -0.455 1.00 49.60 -20 LYS A CA 1
ATOM 4521 C C . LYS B 1 172 ? -11.494 -61.090 -1.879 1.00 46.13 -20 LYS A C 1
ATOM 4522 O O . LYS B 1 172 ? -12.343 -61.281 -2.754 1.00 50.42 -20 LYS A O 1
ATOM 4528 N N . TYR B 1 173 ? -10.189 -61.137 -2.110 1.00 51.77 -19 TYR A N 1
ATOM 4529 C CA . TYR B 1 173 ? -9.649 -61.551 -3.394 1.00 48.39 -19 TYR A CA 1
ATOM 4530 C C . TYR B 1 173 ? -9.378 -63.043 -3.319 1.00 47.96 -19 TYR A C 1
ATOM 4531 O O . TYR B 1 173 ? -8.756 -63.517 -2.365 1.00 51.04 -19 TYR A O 1
ATOM 4540 N N . GLU B 1 174 ? -9.814 -63.775 -4.336 1.00 52.70 -18 GLU A N 1
ATOM 4541 C CA . GLU B 1 174 ? -9.713 -65.224 -4.291 1.00 67.33 -18 GLU A CA 1
ATOM 4542 C C . GLU B 1 174 ? -9.027 -65.755 -5.546 1.00 66.36 -18 GLU A C 1
ATOM 4543 O O . GLU B 1 174 ? -7.797 -65.731 -5.633 1.00 79.48 -18 GLU A O 1
ATOM 4549 N N . ASN B 1 175 ? -9.795 -66.207 -6.525 1.00 60.12 -17 ASN A N 1
ATOM 4550 C CA . ASN B 1 175 ? -9.238 -66.817 -7.728 1.00 63.97 -17 ASN A CA 1
ATOM 4551 C C . ASN B 1 175 ? -9.281 -65.792 -8.859 1.00 59.46 -17 ASN A C 1
ATOM 4552 O O . ASN B 1 175 ? -9.951 -65.958 -9.874 1.00 63.07 -17 ASN A O 1
ATOM 4557 N N . GLY B 1 176 ? -8.527 -64.710 -8.664 1.00 53.75 -16 GLY A N 1
ATOM 4558 C CA . GLY B 1 176 ? -8.585 -63.635 -9.628 1.00 55.55 -16 GLY A CA 1
ATOM 4559 C C . GLY B 1 176 ? -9.850 -62.815 -9.547 1.00 53.06 -16 GLY A C 1
ATOM 4560 O O . GLY B 1 176 ? -10.131 -62.039 -10.465 1.00 56.66 -16 GLY A O 1
ATOM 4561 N N . LYS B 1 177 ? -10.631 -62.976 -8.478 1.00 51.51 -15 LYS A N 1
ATOM 4562 C CA . LYS B 1 177 ? -11.939 -62.353 -8.357 1.00 51.05 -15 LYS A CA 1
ATOM 4563 C C . LYS B 1 177 ? -12.106 -61.749 -6.971 1.00 54.30 -15 LYS A C 1
ATOM 4564 O O . LYS B 1 177 ? -11.591 -62.271 -5.980 1.00 41.40 -15 LYS A O 1
ATOM 4570 N N . TYR B 1 178 ? -12.834 -60.635 -6.917 1.00 42.54 -14 TYR A N 1
ATOM 4571 C CA . TYR B 1 178 ? -13.278 -60.044 -5.661 1.00 43.10 -14 TYR A CA 1
ATOM 4572 C C . TYR B 1 178 ? -14.681 -60.526 -5.320 1.00 43.81 -14 TYR A C 1
ATOM 4573 O O . TYR B 1 178 ? -15.466 -60.883 -6.200 1.00 49.21 -14 TYR A O 1
ATOM 4582 N N . ASP B 1 179 ? -15.001 -60.521 -4.027 1.00 45.59 -13 ASP A N 1
ATOM 4583 C CA . ASP B 1 179 ? -16.354 -60.819 -3.555 1.00 44.15 -13 ASP A CA 1
ATOM 4584 C C . ASP B 1 179 ? -16.756 -59.683 -2.620 1.00 51.85 -13 ASP A C 1
ATOM 4585 O O . ASP B 1 179 ? -16.328 -59.647 -1.463 1.00 48.98 -13 ASP A O 1
ATOM 4590 N N . ILE B 1 180 ? -17.583 -58.759 -3.119 1.00 46.06 -12 ILE A N 1
ATOM 4591 C CA . ILE B 1 180 ? -17.939 -57.574 -2.345 1.00 52.56 -12 ILE A CA 1
ATOM 4592 C C . ILE B 1 180 ? -18.861 -57.883 -1.176 1.00 52.26 -12 ILE A C 1
ATOM 4593 O O . ILE B 1 180 ? -19.092 -57.006 -0.337 1.00 49.98 -12 ILE A O 1
ATOM 4598 N N . LYS B 1 181 ? -19.400 -59.101 -1.101 1.00 51.08 -11 LYS A N 1
ATOM 4599 C CA . LYS B 1 181 ? -20.164 -59.523 0.066 1.00 56.50 -11 LYS A CA 1
ATOM 4600 C C . LYS B 1 181 ? -19.267 -59.843 1.252 1.00 61.54 -11 LYS A C 1
ATOM 4601 O O . LYS B 1 181 ? -19.758 -59.920 2.383 1.00 57.44 -11 LYS A O 1
ATOM 4607 N N . ASP B 1 182 ? -17.974 -60.037 1.015 1.00 56.38 -10 ASP A N 1
ATOM 4608 C CA . ASP B 1 182 ? -17.014 -60.482 2.023 1.00 60.73 -10 ASP A CA 1
ATOM 4609 C C . ASP B 1 182 ? -16.055 -59.316 2.272 1.00 48.15 -10 ASP A C 1
ATOM 4610 O O . ASP B 1 182 ? -15.063 -59.143 1.565 1.00 44.71 -10 ASP A O 1
ATOM 4615 N N . VAL B 1 183 ? -16.373 -58.507 3.278 1.00 50.87 -9 VAL A N 1
ATOM 4616 C CA . VAL B 1 183 ? -15.611 -57.310 3.618 1.00 48.72 -9 VAL A CA 1
ATOM 4617 C C . VAL B 1 183 ? -14.767 -57.601 4.852 1.00 41.81 -9 VAL A C 1
ATOM 4618 O O . VAL B 1 183 ? -15.249 -58.204 5.819 1.00 45.42 -9 VAL A O 1
ATOM 4622 N N . GLY B 1 184 ? -13.507 -57.168 4.826 1.00 43.38 -8 GLY A N 1
ATOM 4623 C CA . GLY B 1 184 ? -12.577 -57.496 5.893 1.00 45.88 -8 GLY A CA 1
ATOM 4624 C C . GLY B 1 184 ? -12.124 -56.313 6.725 1.00 53.39 -8 GLY A C 1
ATOM 4625 O O . GLY B 1 184 ? -10.942 -56.202 7.065 1.00 48.05 -8 GLY A O 1
ATOM 4626 N N . VAL B 1 185 ? -13.050 -55.418 7.060 1.00 45.24 -7 VAL A N 1
ATOM 4627 C CA . VAL B 1 185 ? -12.668 -54.175 7.718 1.00 50.39 -7 VAL A CA 1
ATOM 4628 C C . VAL B 1 185 ? -12.738 -54.297 9.240 1.00 43.64 -7 VAL A C 1
ATOM 4629 O O . VAL B 1 185 ? -12.007 -53.599 9.950 1.00 44.80 -7 VAL A O 1
ATOM 4633 N N . ASP B 1 186 ? -13.570 -55.199 9.763 1.00 42.88 -6 ASP A N 1
ATOM 4634 C CA . ASP B 1 186 ? -13.687 -55.395 11.201 1.00 46.68 -6 ASP A CA 1
ATOM 4635 C C . ASP B 1 186 ? -13.207 -56.773 11.652 1.00 48.49 -6 ASP A C 1
ATOM 4636 O O . ASP B 1 186 ? -13.613 -57.238 12.719 1.00 51.05 -6 ASP A O 1
ATOM 4641 N N . ASN B 1 187 ? -12.352 -57.438 10.874 1.00 50.97 -5 ASN A N 1
ATOM 4642 C CA . ASN B 1 187 ? -11.842 -58.736 11.297 1.00 51.24 -5 ASN A CA 1
ATOM 4643 C C . ASN B 1 187 ? -10.727 -58.553 12.329 1.00 51.76 -5 ASN A C 1
ATOM 4644 O O . ASN B 1 187 ? -10.362 -57.432 12.699 1.00 48.24 -5 ASN A O 1
ATOM 4649 N N . ALA B 1 188 ? -10.171 -59.676 12.796 1.00 46.96 -4 ALA A N 1
ATOM 4650 C CA . ALA B 1 188 ? -9.176 -59.629 13.864 1.00 47.41 -4 ALA A CA 1
ATOM 4651 C C . ALA B 1 188 ? -7.860 -59.008 13.403 1.00 54.00 -4 ALA A C 1
ATOM 4652 O O . ALA B 1 188 ? -7.171 -58.361 14.200 1.00 48.58 -4 ALA A O 1
ATOM 4654 N N . GLY B 1 189 ? -7.489 -59.192 12.134 1.00 43.51 -3 GLY A N 1
ATOM 4655 C CA . GLY B 1 189 ? -6.253 -58.607 11.649 1.00 44.29 -3 GLY A CA 1
ATOM 4656 C C . GLY B 1 189 ? -6.334 -57.103 11.491 1.00 50.91 -3 GLY A C 1
ATOM 4657 O O . GLY B 1 189 ? -5.348 -56.394 11.722 1.00 45.74 -3 GLY A O 1
ATOM 4658 N N . ALA B 1 190 ? -7.505 -56.594 11.106 1.00 40.05 -2 ALA A N 1
ATOM 4659 C CA . ALA B 1 190 ? -7.693 -55.153 10.993 1.00 42.55 -2 ALA A CA 1
ATOM 4660 C C . ALA B 1 190 ? -7.807 -54.501 12.367 1.00 50.76 -2 ALA A C 1
ATOM 4661 O O . ALA B 1 190 ? -7.313 -53.386 12.572 1.00 40.68 -2 ALA A O 1
ATOM 4663 N N . LYS B 1 191 ? -8.462 -55.173 13.318 1.00 42.81 -1 LYS A N 1
ATOM 4664 C CA . LYS B 1 191 ? -8.534 -54.637 14.674 1.00 44.34 -1 LYS A CA 1
ATOM 4665 C C . LYS B 1 191 ? -7.148 -54.521 15.300 1.00 57.58 -1 LYS A C 1
ATOM 4666 O O . LYS B 1 191 ? -6.847 -53.530 15.976 1.00 51.20 -1 LYS A O 1
ATOM 4672 N N . ALA B 1 192 ? -6.292 -55.525 15.092 1.00 45.79 0 ALA A N 1
ATOM 4673 C CA . ALA B 1 192 ? -4.963 -55.501 15.699 1.00 52.01 0 ALA A CA 1
ATOM 4674 C C . ALA B 1 192 ? -4.133 -54.345 15.149 1.00 45.69 0 ALA A C 1
ATOM 4675 O O . ALA B 1 192 ? -3.462 -53.630 15.904 1.00 42.83 0 ALA A O 1
ATOM 4677 N N . GLY B 1 193 ? -4.162 -54.155 13.829 1.00 40.34 1 GLY A N 1
ATOM 4678 C CA . GLY B 1 193 ? -3.417 -53.057 13.229 1.00 44.78 1 GLY A CA 1
ATOM 4679 C C . GLY B 1 193 ? -3.897 -51.694 13.693 1.00 48.17 1 GLY A C 1
ATOM 4680 O O . GLY B 1 193 ? -3.093 -50.823 14.036 1.00 46.83 1 GLY A O 1
ATOM 4681 N N . LEU B 1 194 ? -5.219 -51.492 13.717 1.00 47.71 2 LEU A N 1
ATOM 4682 C CA . LEU B 1 194 ? -5.755 -50.219 14.194 1.00 41.29 2 LEU A CA 1
ATOM 4683 C C . LEU B 1 194 ? -5.500 -50.040 15.687 1.00 44.09 2 LEU A C 1
ATOM 4684 O O . LEU B 1 194 ? -5.242 -48.922 16.146 1.00 47.33 2 LEU A O 1
ATOM 4689 N N . THR B 1 195 ? -5.559 -51.128 16.459 1.00 45.18 3 THR A N 1
ATOM 4690 C CA . THR B 1 195 ? -5.268 -51.027 17.887 1.00 50.53 3 THR A CA 1
ATOM 4691 C C . THR B 1 195 ? -3.820 -50.622 18.122 1.00 46.84 3 THR A C 1
ATOM 4692 O O . THR B 1 195 ? -3.525 -49.849 19.041 1.00 48.56 3 THR A O 1
ATOM 4696 N N . PHE B 1 196 ? -2.900 -51.121 17.296 1.00 44.17 4 PHE A N 1
ATOM 4697 C CA . PHE B 1 196 ? -1.509 -50.714 17.440 1.00 47.25 4 PHE A CA 1
ATOM 4698 C C . PHE B 1 196 ? -1.351 -49.226 17.168 1.00 44.39 4 PHE A C 1
ATOM 4699 O O . PHE B 1 196 ? -0.657 -48.519 17.908 1.00 44.92 4 PHE A O 1
ATOM 4707 N N . LEU B 1 197 ? -1.988 -48.735 16.101 1.00 46.30 5 LEU A N 1
ATOM 4708 C CA . LEU B 1 197 ? -1.914 -47.315 15.773 1.00 45.74 5 LEU A CA 1
ATOM 4709 C C . LEU B 1 197 ? -2.481 -46.458 16.896 1.00 43.86 5 LEU A C 1
ATOM 4710 O O . LEU B 1 197 ? -1.886 -45.445 17.275 1.00 50.27 5 LEU A O 1
ATOM 4715 N N . VAL B 1 198 ? -3.645 -46.843 17.431 1.00 47.15 6 VAL A N 1
ATOM 4716 C CA . VAL B 1 198 ? -4.262 -46.070 18.506 1.00 47.01 6 VAL A CA 1
ATOM 4717 C C . VAL B 1 198 ? -3.388 -46.100 19.750 1.00 48.96 6 VAL A C 1
ATOM 4718 O O . VAL B 1 198 ? -3.349 -45.130 20.518 1.00 52.78 6 VAL A O 1
ATOM 4722 N N . ASP B 1 199 ? -2.648 -47.194 19.955 1.00 49.40 7 ASP A N 1
ATOM 4723 C CA . ASP B 1 199 ? -1.741 -47.267 21.096 1.00 50.78 7 ASP A CA 1
ATOM 4724 C C . ASP B 1 199 ? -0.554 -46.326 20.936 1.00 53.80 7 ASP A C 1
ATOM 4725 O O . ASP B 1 199 ? -0.061 -45.788 21.932 1.00 57.12 7 ASP A O 1
ATOM 4730 N N . LEU B 1 200 ? -0.086 -46.106 19.701 1.00 52.31 8 LEU A N 1
ATOM 4731 C CA . LEU B 1 200 ? 0.947 -45.097 19.480 1.00 49.08 8 LEU A CA 1
ATOM 4732 C C . LEU B 1 200 ? 0.474 -43.720 19.939 1.00 60.62 8 LEU A C 1
ATOM 4733 O O . LEU B 1 200 ? 1.243 -42.961 20.539 1.00 52.05 8 LEU A O 1
ATOM 4738 N N . ILE B 1 201 ? -0.786 -43.377 19.659 1.00 49.92 9 ILE A N 1
ATOM 4739 C CA . ILE B 1 201 ? -1.306 -42.076 20.074 1.00 51.56 9 ILE A CA 1
ATOM 4740 C C . ILE B 1 201 ? -1.555 -42.047 21.580 1.00 56.36 9 ILE A C 1
ATOM 4741 O O . ILE B 1 201 ? -1.255 -41.051 22.253 1.00 60.79 9 ILE A O 1
ATOM 4746 N N . LYS B 1 202 ? -2.105 -43.132 22.136 1.00 56.19 10 LYS A N 1
ATOM 4747 C CA . LYS B 1 202 ? -2.356 -43.177 23.576 1.00 57.59 10 LYS A CA 1
ATOM 4748 C C . LYS B 1 202 ? -1.068 -43.009 24.373 1.00 60.14 10 LYS A C 1
ATOM 4749 O O . LYS B 1 202 ? -1.049 -42.315 25.396 1.00 61.96 10 LYS A O 1
ATOM 4755 N N . ASN B 1 203 ? 0.018 -43.641 23.930 1.00 57.98 11 ASN A N 1
ATOM 4756 C CA . ASN B 1 203 ? 1.302 -43.518 24.605 1.00 61.54 11 ASN A CA 1
ATOM 4757 C C . ASN B 1 203 ? 2.107 -42.317 24.114 1.00 65.98 11 ASN A C 1
ATOM 4758 O O . ASN B 1 203 ? 3.319 -42.253 24.353 1.00 66.64 11 ASN A O 1
ATOM 4763 N N . LYS B 1 204 ? 1.451 -41.373 23.433 1.00 68.30 12 LYS A N 1
ATOM 4764 C CA . LYS B 1 204 ? 2.037 -40.094 23.023 1.00 66.18 12 LYS A CA 1
ATOM 4765 C C . LYS B 1 204 ? 3.234 -40.258 22.080 1.00 61.80 12 LYS A C 1
ATOM 4766 O O . LYS B 1 204 ? 4.120 -39.399 22.031 1.00 60.74 12 LYS A O 1
ATOM 4772 N N . HIS B 1 205 ? 3.267 -41.338 21.302 1.00 55.38 13 HIS A N 1
ATOM 4773 C CA . HIS B 1 205 ? 4.239 -41.455 20.218 1.00 53.69 13 HIS A CA 1
ATOM 4774 C C . HIS B 1 205 ? 3.748 -40.830 18.914 1.00 60.19 13 HIS A C 1
ATOM 4775 O O . HIS B 1 205 ? 4.564 -40.554 18.027 1.00 61.28 13 HIS A O 1
ATOM 4782 N N . MET B 1 206 ? 2.444 -40.597 18.782 1.00 58.21 14 MET A N 1
ATOM 4783 C CA . MET B 1 206 ? 1.874 -39.850 17.666 1.00 58.67 14 MET A CA 1
ATOM 4784 C C . MET B 1 206 ? 0.664 -39.078 18.171 1.00 59.35 14 MET A C 1
ATOM 4785 O O . MET B 1 206 ? 0.104 -39.391 19.224 1.00 52.88 14 MET A O 1
ATOM 4790 N N . ASN B 1 207 ? 0.271 -38.059 17.406 1.00 59.11 15 ASN A N 1
ATOM 4791 C CA . ASN B 1 207 ? -0.896 -37.238 17.703 1.00 60.71 15 ASN A CA 1
ATOM 4792 C C . ASN B 1 207 ? -2.000 -37.539 16.702 1.00 61.95 15 ASN A C 1
ATOM 4793 O O . ASN B 1 207 ? -1.748 -37.591 15.495 1.00 59.43 15 ASN A O 1
ATOM 4798 N N . ALA B 1 208 ? -3.224 -37.718 17.205 1.00 64.42 16 ALA A N 1
ATOM 4799 C CA . ALA B 1 208 ? -4.349 -38.019 16.328 1.00 57.20 16 ALA A CA 1
ATOM 4800 C C . ALA B 1 208 ? -4.597 -36.917 15.307 1.00 60.04 16 ALA A C 1
ATOM 4801 O O . ALA B 1 208 ? -5.167 -37.187 14.244 1.00 54.96 16 ALA A O 1
ATOM 4803 N N . ASP B 1 209 ? -4.159 -35.691 15.599 1.00 50.81 17 ASP A N 1
ATOM 4804 C CA . ASP B 1 209 ? -4.465 -34.528 14.779 1.00 58.96 17 ASP A CA 1
ATOM 4805 C C . ASP B 1 209 ? -3.565 -34.389 13.555 1.00 67.19 17 ASP A C 1
ATOM 4806 O O . ASP B 1 209 ? -3.831 -33.528 12.708 1.00 54.94 17 ASP A O 1
ATOM 4811 N N . THR B 1 210 ? -2.524 -35.209 13.432 1.00 48.83 18 THR A N 1
ATOM 4812 C CA . THR B 1 210 ? -1.506 -34.996 12.410 1.00 46.38 18 THR A CA 1
ATOM 4813 C C . THR B 1 210 ? -2.066 -35.254 11.016 1.00 47.01 18 THR A C 1
ATOM 4814 O O . THR B 1 210 ? -2.632 -36.319 10.751 1.00 52.38 18 THR A O 1
ATOM 4818 N N . ASP B 1 211 ? -1.895 -34.279 10.120 1.00 52.31 19 ASP A N 1
ATOM 4819 C CA . ASP B 1 211 ? -2.338 -34.370 8.730 1.00 47.27 19 ASP A CA 1
ATOM 4820 C C . ASP B 1 211 ? -1.134 -34.250 7.790 1.00 45.19 19 ASP A C 1
ATOM 4821 O O . ASP B 1 211 ? 0.018 -34.236 8.225 1.00 47.96 19 ASP A O 1
ATOM 4826 N N . TYR B 1 212 ? -1.418 -34.161 6.487 1.00 49.26 20 TYR A N 1
ATOM 4827 C CA . TYR B 1 212 ? -0.353 -34.167 5.486 1.00 51.50 20 TYR A CA 1
ATOM 4828 C C . TYR B 1 212 ? 0.593 -32.985 5.674 1.00 50.01 20 TYR A C 1
ATOM 4829 O O . TYR B 1 212 ? 1.819 -33.146 5.649 1.00 54.08 20 TYR A O 1
ATOM 4838 N N . SER B 1 213 ? 0.043 -31.783 5.856 1.00 46.67 21 SER A N 1
ATOM 4839 C CA . SER B 1 213 ? 0.888 -30.593 5.910 1.00 45.72 21 SER A CA 1
ATOM 4840 C C . SER B 1 213 ? 1.769 -30.590 7.154 1.00 63.28 21 SER A C 1
ATOM 4841 O O . SER B 1 213 ? 2.935 -30.182 7.097 1.00 55.21 21 SER A O 1
ATOM 4844 N N . ILE B 1 214 ? 1.229 -31.048 8.285 1.00 54.01 22 ILE A N 1
ATOM 4845 C CA . ILE B 1 214 ? 1.995 -31.053 9.524 1.00 49.41 22 ILE A CA 1
ATOM 4846 C C . ILE B 1 214 ? 3.126 -32.074 9.452 1.00 49.58 22 ILE A C 1
ATOM 4847 O O . ILE B 1 214 ? 4.263 -31.790 9.847 1.00 51.02 22 ILE A O 1
ATOM 4852 N N . ALA B 1 215 ? 2.835 -33.276 8.945 1.00 52.45 23 ALA A N 1
ATOM 4853 C CA . ALA B 1 215 ? 3.862 -34.308 8.825 1.00 53.91 23 ALA A CA 1
ATOM 4854 C C . ALA B 1 215 ? 4.942 -33.917 7.820 1.00 54.31 23 ALA A C 1
ATOM 4855 O O . ALA B 1 215 ? 6.133 -34.136 8.068 1.00 48.88 23 ALA A O 1
ATOM 4857 N N . GLU B 1 216 ? 4.545 -33.375 6.666 1.00 49.13 24 GLU A N 1
ATOM 4858 C CA . GLU B 1 216 ? 5.530 -32.927 5.686 1.00 49.18 24 GLU A CA 1
ATOM 4859 C C . GLU B 1 216 ? 6.423 -31.834 6.253 1.00 56.76 24 GLU A C 1
ATOM 4860 O O . GLU B 1 216 ? 7.644 -31.855 6.051 1.00 62.17 24 GLU A O 1
ATOM 4866 N N . ALA B 1 217 ? 5.835 -30.866 6.967 1.00 49.73 25 ALA A N 1
ATOM 4867 C CA . ALA B 1 217 ? 6.627 -29.784 7.543 1.00 52.30 25 ALA A CA 1
ATOM 4868 C C . ALA B 1 217 ? 7.593 -30.305 8.596 1.00 58.95 25 ALA A C 1
ATOM 4869 O O . ALA B 1 217 ? 8.756 -29.888 8.639 1.00 55.44 25 ALA A O 1
ATOM 4871 N N . ALA B 1 218 ? 7.133 -31.221 9.455 1.00 56.28 26 ALA A N 1
ATOM 4872 C CA . ALA B 1 218 ? 7.991 -31.722 10.525 1.00 54.64 26 ALA A CA 1
ATOM 4873 C C . ALA B 1 218 ? 9.154 -32.536 9.969 1.00 52.83 26 ALA A C 1
ATOM 4874 O O . ALA B 1 218 ? 10.278 -32.443 10.474 1.00 60.33 26 ALA A O 1
ATOM 4876 N N . PHE B 1 219 ? 8.912 -33.335 8.927 1.00 50.24 27 PHE A N 1
ATOM 4877 C CA . PHE B 1 219 ? 10.008 -34.123 8.373 1.00 54.33 27 PHE A CA 1
ATOM 4878 C C . PHE B 1 219 ? 10.965 -33.256 7.565 1.00 58.16 27 PHE A C 1
ATOM 4879 O O . PHE B 1 219 ? 12.188 -33.421 7.657 1.00 53.03 27 PHE A O 1
ATOM 4887 N N . ASN B 1 220 ? 10.436 -32.327 6.772 1.00 59.75 28 ASN A N 1
ATOM 4888 C CA . ASN B 1 220 ? 11.275 -31.541 5.879 1.00 57.53 28 ASN A CA 1
ATOM 4889 C C . ASN B 1 220 ? 12.044 -30.447 6.605 1.00 66.51 28 ASN A C 1
ATOM 4890 O O . ASN B 1 220 ? 12.860 -29.763 5.975 1.00 66.46 28 ASN A O 1
ATOM 4895 N N . LYS B 1 221 ? 11.809 -30.267 7.904 1.00 57.41 29 LYS A N 1
ATOM 4896 C CA . LYS B 1 221 ? 12.602 -29.362 8.721 1.00 61.18 29 LYS A CA 1
ATOM 4897 C C . LYS B 1 221 ? 13.550 -30.101 9.653 1.00 64.19 29 LYS A C 1
ATOM 4898 O O . LYS B 1 221 ? 14.320 -29.457 10.367 1.00 65.55 29 LYS A O 1
ATOM 4904 N N . GLY B 1 222 ? 13.517 -31.431 9.667 1.00 67.21 30 GLY A N 1
ATOM 4905 C CA . GLY B 1 222 ? 14.425 -32.197 10.493 1.00 68.99 30 GLY A CA 1
ATOM 4906 C C . GLY B 1 222 ? 13.936 -32.477 11.894 1.00 64.07 30 GLY A C 1
ATOM 4907 O O . GLY B 1 222 ? 14.750 -32.809 12.763 1.00 66.67 30 GLY A O 1
ATOM 4908 N N . GLU B 1 223 ? 12.632 -32.366 12.139 1.00 64.46 31 GLU A N 1
ATOM 4909 C CA . GLU B 1 223 ? 12.073 -32.520 13.475 1.00 74.53 31 GLU A CA 1
ATOM 4910 C C . GLU B 1 223 ? 11.763 -33.972 13.818 1.00 58.75 31 GLU A C 1
ATOM 4911 O O . GLU B 1 223 ? 11.983 -34.397 14.958 1.00 62.86 31 GLU A O 1
ATOM 4917 N N . THR B 1 224 ? 11.259 -34.744 12.858 1.00 60.80 32 THR A N 1
ATOM 4918 C CA . THR B 1 224 ? 10.930 -36.145 13.068 1.00 58.21 32 THR A CA 1
ATOM 4919 C C . THR B 1 224 ? 11.804 -37.015 12.172 1.00 59.37 32 THR A C 1
ATOM 4920 O O . THR B 1 224 ? 12.253 -36.584 11.106 1.00 60.14 32 THR A O 1
ATOM 4924 N N . ALA B 1 225 ? 12.043 -38.250 12.618 1.00 52.30 33 ALA A N 1
ATOM 4925 C CA . ALA B 1 225 ? 12.976 -39.125 11.916 1.00 60.17 33 ALA A CA 1
ATOM 4926 C C . ALA B 1 225 ? 12.343 -39.798 10.707 1.00 54.14 33 ALA A C 1
ATOM 4927 O O . ALA B 1 225 ? 13.039 -40.075 9.724 1.00 55.22 33 ALA A O 1
ATOM 4929 N N . MET B 1 226 ? 11.045 -40.077 10.754 1.00 45.83 34 MET A N 1
ATOM 4930 C CA . MET B 1 226 ? 10.407 -40.876 9.724 1.00 44.52 34 MET A CA 1
ATOM 4931 C C . MET B 1 226 ? 9.072 -40.270 9.330 1.00 47.60 34 MET A C 1
ATOM 4932 O O . MET B 1 226 ? 8.385 -39.641 10.139 1.00 46.93 34 MET A O 1
ATOM 4937 N N . THR B 1 227 ? 8.716 -40.478 8.067 1.00 40.69 35 THR A N 1
ATOM 4938 C CA . THR B 1 227 ? 7.378 -40.206 7.577 1.00 40.71 35 THR A CA 1
ATOM 4939 C C . THR B 1 227 ? 7.006 -41.328 6.619 1.00 43.52 35 THR A C 1
ATOM 4940 O O . THR B 1 227 ? 7.834 -42.171 6.258 1.00 43.19 35 THR A O 1
ATOM 4944 N N . ILE B 1 228 ? 5.740 -41.348 6.228 1.00 35.57 36 ILE A N 1
ATOM 4945 C CA . ILE B 1 228 ? 5.226 -42.314 5.272 1.00 33.08 36 ILE A CA 1
ATOM 4946 C C . ILE B 1 228 ? 4.532 -41.515 4.180 1.00 38.91 36 ILE A C 1
ATOM 4947 O O . ILE B 1 228 ? 3.628 -40.720 4.471 1.00 39.24 36 ILE A O 1
ATOM 4952 N N . ASN B 1 229 ? 4.948 -41.714 2.933 1.00 38.75 37 ASN A N 1
ATOM 4953 C CA . ASN B 1 229 ? 4.425 -40.881 1.857 1.00 42.91 37 ASN A CA 1
ATOM 4954 C C . ASN B 1 229 ? 4.809 -41.510 0.526 1.00 37.80 37 ASN A C 1
ATOM 4955 O O . ASN B 1 229 ? 5.565 -42.482 0.475 1.00 36.93 37 ASN A O 1
ATOM 4960 N N . GLY B 1 230 ? 4.282 -40.931 -0.554 1.00 36.05 38 GLY A N 1
ATOM 4961 C CA . GLY B 1 230 ? 4.540 -41.415 -1.891 1.00 40.10 38 GLY A CA 1
ATOM 4962 C C . GLY B 1 230 ? 5.528 -40.575 -2.687 1.00 33.82 38 GLY A C 1
ATOM 4963 O O . GLY B 1 230 ? 6.089 -39.592 -2.199 1.00 35.35 38 GLY A O 1
ATOM 4964 N N . PRO B 1 231 ? 5.732 -40.949 -3.953 1.00 35.17 39 PRO A N 1
ATOM 4965 C CA . PRO B 1 231 ? 6.764 -40.286 -4.771 1.00 34.59 39 PRO A CA 1
ATOM 4966 C C . PRO B 1 231 ? 6.536 -38.798 -5.001 1.00 41.47 39 PRO A C 1
ATOM 4967 O O . PRO B 1 231 ? 7.510 -38.063 -5.208 1.00 40.98 39 PRO A O 1
ATOM 4971 N N . TRP B 1 232 ? 5.285 -38.330 -4.989 1.00 37.69 40 TRP A N 1
ATOM 4972 C CA . TRP B 1 232 ? 5.026 -36.910 -5.202 1.00 42.56 40 TRP A CA 1
ATOM 4973 C C . TRP B 1 232 ? 5.672 -36.050 -4.125 1.00 38.93 40 TRP A C 1
ATOM 4974 O O . TRP B 1 232 ? 6.060 -34.906 -4.392 1.00 40.24 40 TRP A O 1
ATOM 4985 N N . ALA B 1 233 ? 5.797 -36.581 -2.907 1.00 42.71 41 ALA A N 1
ATOM 4986 C CA . ALA B 1 233 ? 6.348 -35.829 -1.788 1.00 35.52 41 ALA A CA 1
ATOM 4987 C C . ALA B 1 233 ? 7.859 -35.665 -1.860 1.00 36.24 41 ALA A C 1
ATOM 4988 O O . ALA B 1 233 ? 8.406 -34.857 -1.105 1.00 41.65 41 ALA A O 1
ATOM 4990 N N . TRP B 1 234 ? 8.547 -36.402 -2.738 1.00 46.73 42 TRP A N 1
ATOM 4991 C CA . TRP B 1 234 ? 10.004 -36.314 -2.793 1.00 51.75 42 TRP A CA 1
ATOM 4992 C C . TRP B 1 234 ? 10.476 -34.947 -3.258 1.00 52.65 42 TRP A C 1
ATOM 4993 O O . TRP B 1 234 ? 11.609 -34.560 -2.954 1.00 54.83 42 TRP A O 1
ATOM 5004 N N . SER B 1 235 ? 9.643 -34.221 -4.005 1.00 51.83 43 SER A N 1
ATOM 5005 C CA . SER B 1 235 ? 10.062 -32.928 -4.533 1.00 46.02 43 SER A CA 1
ATOM 5006 C C . SER B 1 235 ? 10.363 -31.941 -3.415 1.00 49.80 43 SER A C 1
ATOM 5007 O O . SER B 1 235 ? 11.368 -31.220 -3.467 1.00 53.92 43 SER A O 1
ATOM 5010 N N . ASN B 1 236 ? 9.513 -31.898 -2.388 1.00 46.16 44 ASN A N 1
ATOM 5011 C CA . ASN B 1 236 ? 9.718 -30.928 -1.319 1.00 60.66 44 ASN A CA 1
ATOM 5012 C C . ASN B 1 236 ? 10.794 -31.383 -0.345 1.00 47.97 44 ASN A C 1
ATOM 5013 O O . ASN B 1 236 ? 11.476 -30.544 0.252 1.00 56.66 44 ASN A O 1
ATOM 5018 N N . ILE B 1 237 ? 10.947 -32.693 -0.159 1.00 53.27 45 ILE A N 1
ATOM 5019 C CA . ILE B 1 237 ? 12.090 -33.199 0.595 1.00 55.63 45 ILE A CA 1
ATOM 5020 C C . ILE B 1 237 ? 13.390 -32.846 -0.118 1.00 52.59 45 ILE A C 1
ATOM 5021 O O . ILE B 1 237 ? 14.378 -32.461 0.516 1.00 51.62 45 ILE A O 1
ATOM 5026 N N . ASP B 1 238 ? 13.409 -32.973 -1.451 1.00 55.00 46 ASP A N 1
ATOM 5027 C CA . ASP B 1 238 ? 14.624 -32.695 -2.215 1.00 59.41 46 ASP A CA 1
ATOM 5028 C C . ASP B 1 238 ? 15.034 -31.227 -2.129 1.00 58.70 46 ASP A C 1
ATOM 5029 O O . ASP B 1 238 ? 16.230 -30.915 -2.089 1.00 60.07 46 ASP A O 1
ATOM 5034 N N . THR B 1 239 ? 14.068 -30.308 -2.113 1.00 56.37 47 THR A N 1
ATOM 5035 C CA . THR B 1 239 ? 14.401 -28.891 -2.009 1.00 55.96 47 THR A CA 1
ATOM 5036 C C . THR B 1 239 ? 14.577 -28.438 -0.566 1.00 57.17 47 THR A C 1
ATOM 5037 O O . THR B 1 239 ? 14.765 -27.241 -0.321 1.00 61.11 47 THR A O 1
ATOM 5041 N N . SER B 1 240 ? 14.511 -29.362 0.386 1.00 60.88 48 SER A N 1
ATOM 5042 C CA . SER B 1 240 ? 14.848 -29.095 1.771 1.00 58.01 48 SER A CA 1
ATOM 5043 C C . SER B 1 240 ? 16.291 -29.541 1.983 1.00 62.06 48 SER A C 1
ATOM 5044 O O . SER B 1 240 ? 16.944 -30.067 1.077 1.00 66.43 48 SER A O 1
ATOM 5047 N N . LYS B 1 241 ? 16.799 -29.344 3.193 1.00 61.94 49 LYS A N 1
ATOM 5048 C CA . LYS B 1 241 ? 18.172 -29.717 3.497 1.00 63.93 49 LYS A CA 1
ATOM 5049 C C . LYS B 1 241 ? 18.281 -31.118 4.091 1.00 62.00 49 LYS A C 1
ATOM 5050 O O . LYS B 1 241 ? 19.381 -31.534 4.467 1.00 63.64 49 LYS A O 1
ATOM 5056 N N . VAL B 1 242 ? 17.172 -31.856 4.160 1.00 58.75 50 VAL A N 1
ATOM 5057 C CA . VAL B 1 242 ? 17.167 -33.172 4.791 1.00 59.76 50 VAL A CA 1
ATOM 5058 C C . VAL B 1 242 ? 17.896 -34.195 3.926 1.00 60.25 50 VAL A C 1
ATOM 5059 O O . VAL B 1 242 ? 17.713 -34.258 2.701 1.00 54.49 50 VAL A O 1
ATOM 5063 N N . ASN B 1 243 ? 18.718 -35.018 4.575 1.00 56.95 51 ASN A N 1
ATOM 5064 C CA . ASN B 1 243 ? 19.439 -36.119 3.940 1.00 55.92 51 ASN A CA 1
ATOM 5065 C C . ASN B 1 243 ? 18.653 -37.391 4.245 1.00 57.27 51 ASN A C 1
ATOM 5066 O O . ASN B 1 243 ? 18.698 -37.904 5.366 1.00 63.13 51 ASN A O 1
ATOM 5071 N N . TYR B 1 244 ? 17.919 -37.896 3.254 1.00 54.23 52 TYR A N 1
ATOM 5072 C CA . TYR B 1 244 ? 16.899 -38.904 3.503 1.00 53.77 52 TYR A CA 1
ATOM 5073 C C . TYR B 1 244 ? 17.067 -40.119 2.602 1.00 52.96 52 TYR A C 1
ATOM 5074 O O . TYR B 1 244 ? 17.709 -40.066 1.550 1.00 53.81 52 TYR A O 1
ATOM 5083 N N . GLY B 1 245 ? 16.455 -41.221 3.044 1.00 55.88 53 GLY A N 1
ATOM 5084 C CA . GLY B 1 245 ? 16.327 -42.405 2.227 1.00 44.44 53 GLY A CA 1
ATOM 5085 C C . GLY B 1 245 ? 14.884 -42.870 2.187 1.00 49.70 53 GLY A C 1
ATOM 5086 O O . GLY B 1 245 ? 14.051 -42.470 3.001 1.00 48.68 53 GLY A O 1
ATOM 5087 N N . VAL B 1 246 ? 14.579 -43.685 1.176 1.00 40.04 54 VAL A N 1
ATOM 5088 C CA . VAL B 1 246 ? 13.213 -44.255 1.016 1.00 36.19 54 VAL A CA 1
ATOM 5089 C C . VAL B 1 246 ? 13.402 -45.771 1.105 1.00 47.11 54 VAL A C 1
ATOM 5090 O O . VAL B 1 246 ? 14.280 -46.277 0.388 1.00 50.07 54 VAL A O 1
ATOM 5094 N N . THR B 1 247 ? 12.662 -46.460 1.976 1.00 38.52 55 THR A N 1
ATOM 5095 C CA . THR B 1 247 ? 12.893 -47.911 2.222 1.00 42.03 55 THR A CA 1
ATOM 5096 C C . THR B 1 247 ? 11.548 -48.641 2.342 1.00 42.40 55 THR A C 1
ATOM 5097 O O . THR B 1 247 ? 10.511 -47.957 2.380 1.00 35.18 55 THR A O 1
ATOM 5101 N N . VAL B 1 248 ? 11.568 -49.975 2.346 1.00 41.87 56 VAL A N 1
ATOM 5102 C CA . VAL B 1 248 ? 10.336 -50.797 2.489 1.00 45.36 56 VAL A CA 1
ATOM 5103 C C . VAL B 1 248 ? 9.674 -50.480 3.832 1.00 41.45 56 VAL A C 1
ATOM 5104 O O . VAL B 1 248 ? 10.390 -50.235 4.821 1.00 42.67 56 VAL A O 1
ATOM 5108 N N . LEU B 1 249 ? 8.343 -50.459 3.849 1.00 42.82 57 LEU A N 1
ATOM 5109 C CA . LEU B 1 249 ? 7.584 -50.164 5.084 1.00 41.98 57 LEU A CA 1
ATOM 5110 C C . LEU B 1 249 ? 7.909 -51.182 6.204 1.00 36.53 57 LEU A C 1
ATOM 5111 O O . LEU B 1 249 ? 8.249 -52.324 5.850 1.00 36.31 57 LEU A O 1
ATOM 5116 N N . PRO B 1 250 ? 7.783 -50.881 7.530 1.00 39.80 58 PRO A N 1
ATOM 5117 C CA . PRO B 1 250 ? 8.086 -51.884 8.553 1.00 42.32 58 PRO A CA 1
ATOM 5118 C C . PRO B 1 250 ? 7.023 -52.971 8.589 1.00 46.39 58 PRO A C 1
ATOM 5119 O O . PRO B 1 250 ? 5.902 -52.810 8.098 1.00 40.90 58 PRO A O 1
ATOM 5123 N N . THR B 1 251 ? 7.404 -54.102 9.175 1.00 36.43 59 THR A N 1
ATOM 5124 C CA . THR B 1 251 ? 6.485 -55.212 9.363 1.00 43.74 59 THR A CA 1
ATOM 5125 C C . THR B 1 251 ? 5.651 -55.019 10.628 1.00 41.79 59 THR A C 1
ATOM 5126 O O . THR B 1 251 ? 6.007 -54.262 11.534 1.00 38.29 59 THR A O 1
ATOM 5130 N N . PHE B 1 252 ? 4.515 -55.710 10.670 1.00 42.16 60 PHE A N 1
ATOM 5131 C CA . PHE B 1 252 ? 3.648 -55.749 11.840 1.00 48.18 60 PHE A CA 1
ATOM 5132 C C . PHE B 1 252 ? 3.314 -57.204 12.114 1.00 40.98 60 PHE A C 1
ATOM 5133 O O . PHE B 1 252 ? 2.792 -57.897 11.232 1.00 50.68 60 PHE A O 1
ATOM 5141 N N . LYS B 1 253 ? 3.610 -57.660 13.329 1.00 43.85 61 LYS A N 1
ATOM 5142 C CA . LYS B 1 253 ? 3.450 -59.064 13.701 1.00 51.42 61 LYS A CA 1
ATOM 5143 C C . LYS B 1 253 ? 4.142 -59.985 12.695 1.00 54.41 61 LYS A C 1
ATOM 5144 O O . LYS B 1 253 ? 3.622 -61.038 12.318 1.00 49.26 61 LYS A O 1
ATOM 5150 N N . GLY B 1 254 ? 5.330 -59.574 12.252 1.00 46.77 62 GLY A N 1
ATOM 5151 C CA . GLY B 1 254 ? 6.115 -60.348 11.315 1.00 42.05 62 GLY A CA 1
ATOM 5152 C C . GLY B 1 254 ? 5.622 -60.360 9.883 1.00 57.52 62 GLY A C 1
ATOM 5153 O O . GLY B 1 254 ? 6.208 -61.070 9.055 1.00 48.91 62 GLY A O 1
ATOM 5154 N N . GLN B 1 255 ? 4.573 -59.607 9.552 1.00 50.94 63 GLN A N 1
ATOM 5155 C CA . GLN B 1 255 ? 4.064 -59.609 8.189 1.00 37.96 63 GLN A CA 1
ATOM 5156 C C . GLN B 1 255 ? 4.210 -58.228 7.558 1.00 46.56 63 GLN A C 1
ATOM 5157 O O . GLN B 1 255 ? 4.047 -57.208 8.236 1.00 41.46 63 GLN A O 1
ATOM 5163 N N . PRO B 1 256 ? 4.499 -58.167 6.259 1.00 34.65 64 PRO A N 1
ATOM 5164 C CA . PRO B 1 256 ? 4.768 -56.873 5.625 1.00 37.13 64 PRO A CA 1
ATOM 5165 C C . PRO B 1 256 ? 3.545 -55.971 5.619 1.00 42.40 64 PRO A C 1
ATOM 5166 O O . PRO B 1 256 ? 2.402 -56.427 5.521 1.00 42.69 64 PRO A O 1
ATOM 5170 N N . SER B 1 257 ? 3.798 -54.671 5.747 1.00 36.29 65 SER A N 1
ATOM 5171 C CA . SER B 1 257 ? 2.754 -53.704 5.460 1.00 44.72 65 SER A CA 1
ATOM 5172 C C . SER B 1 257 ? 2.376 -53.809 3.988 1.00 41.21 65 SER A C 1
ATOM 5173 O O . SER B 1 257 ? 3.235 -53.997 3.123 1.00 38.90 65 SER A O 1
ATOM 5176 N N . LYS B 1 258 ? 1.077 -53.703 3.704 1.00 44.19 66 LYS A N 1
ATOM 5177 C CA . LYS B 1 258 ? 0.542 -53.913 2.359 1.00 33.95 66 LYS A CA 1
ATOM 5178 C C . LYS B 1 258 ? -0.143 -52.640 1.880 1.00 36.37 66 LYS A C 1
ATOM 5179 O O . LYS B 1 258 ? -1.363 -52.479 2.043 1.00 38.22 66 LYS A O 1
ATOM 5185 N N . PRO B 1 259 ? 0.595 -51.712 1.281 1.00 35.02 67 PRO A N 1
ATOM 5186 C CA . PRO B 1 259 ? -0.038 -50.491 0.771 1.00 40.96 67 PRO A CA 1
ATOM 5187 C C . PRO B 1 259 ? -0.961 -50.792 -0.399 1.00 41.64 67 PRO A C 1
ATOM 5188 O O . PRO B 1 259 ? -0.753 -51.738 -1.160 1.00 34.31 67 PRO A O 1
ATOM 5192 N N . PHE B 1 260 ? -2.014 -49.992 -0.519 1.00 36.32 68 PHE A N 1
ATOM 5193 C CA . PHE B 1 260 ? -2.829 -50.018 -1.724 1.00 39.40 68 PHE A CA 1
ATOM 5194 C C . PHE B 1 260 ? -2.073 -49.308 -2.839 1.00 35.01 68 PHE A C 1
ATOM 5195 O O . PHE B 1 260 ? -1.700 -48.141 -2.694 1.00 50.09 68 PHE A O 1
ATOM 5203 N N . VAL B 1 261 ? -1.837 -50.015 -3.942 1.00 41.01 69 VAL A N 1
ATOM 5204 C CA . VAL B 1 261 ? -1.027 -49.505 -5.042 1.00 32.04 69 VAL A CA 1
ATOM 5205 C C . VAL B 1 261 ? -1.937 -48.797 -6.039 1.00 38.27 69 VAL A C 1
ATOM 5206 O O . VAL B 1 261 ? -2.957 -49.350 -6.472 1.00 38.21 69 VAL A O 1
ATOM 5210 N N . GLY B 1 262 ? -1.564 -47.576 -6.413 1.00 37.28 70 GLY A N 1
ATOM 5211 C CA . GLY B 1 262 ? -2.349 -46.759 -7.322 1.00 36.66 70 GLY A CA 1
ATOM 5212 C C . GLY B 1 262 ? -1.641 -46.568 -8.649 1.00 38.27 70 GLY A C 1
ATOM 5213 O O . GLY B 1 262 ? -0.412 -46.509 -8.706 1.00 35.35 70 GLY A O 1
ATOM 5214 N N . VAL B 1 263 ? -2.428 -46.496 -9.721 1.00 32.79 71 VAL A N 1
ATOM 5215 C CA . VAL B 1 263 ? -1.936 -46.144 -11.048 1.00 31.62 71 VAL A CA 1
ATOM 5216 C C . VAL B 1 263 ? -2.575 -44.816 -11.438 1.00 40.89 71 VAL A C 1
ATOM 5217 O O . VAL B 1 263 ? -3.784 -44.748 -11.707 1.00 34.82 71 VAL A O 1
ATOM 5221 N N . LEU B 1 264 ? -1.773 -43.753 -11.452 1.00 31.92 72 LEU A N 1
ATOM 5222 C CA . LEU B 1 264 ? -2.277 -42.462 -11.890 1.00 34.47 72 LEU A CA 1
ATOM 5223 C C . LEU B 1 264 ? -2.707 -42.585 -13.345 1.00 36.99 72 LEU A C 1
ATOM 5224 O O . LEU B 1 264 ? -1.951 -43.085 -14.182 1.00 33.71 72 LEU A O 1
ATOM 5229 N N . SER B 1 265 ? -3.934 -42.155 -13.639 1.00 33.73 73 SER A N 1
ATOM 5230 C CA . SER B 1 265 ? -4.571 -42.432 -14.920 1.00 35.28 73 SER A CA 1
ATOM 5231 C C . SER B 1 265 ? -5.252 -41.178 -15.446 1.00 34.82 73 SER A C 1
ATOM 5232 O O . SER B 1 265 ? -5.737 -40.348 -14.675 1.00 36.41 73 SER A O 1
ATOM 5235 N N . ALA B 1 266 ? -5.275 -41.040 -16.771 1.00 32.36 74 ALA A N 1
ATOM 5236 C CA . ALA B 1 266 ? -5.876 -39.885 -17.434 1.00 39.00 74 ALA A CA 1
ATOM 5237 C C . ALA B 1 266 ? -7.129 -40.337 -18.176 1.00 37.24 74 ALA A C 1
ATOM 5238 O O . ALA B 1 266 ? -7.039 -41.086 -19.157 1.00 33.63 74 ALA A O 1
ATOM 5240 N N . GLY B 1 267 ? -8.288 -39.880 -17.707 1.00 36.81 75 GLY A N 1
ATOM 5241 C CA . GLY B 1 267 ? -9.563 -40.186 -18.325 1.00 32.24 75 GLY A CA 1
ATOM 5242 C C . GLY B 1 267 ? -10.077 -39.034 -19.172 1.00 38.79 75 GLY A C 1
ATOM 5243 O O . GLY B 1 267 ? -9.829 -37.868 -18.875 1.00 32.42 75 GLY A O 1
ATOM 5244 N N . ILE B 1 268 ? -10.797 -39.379 -20.239 1.00 32.53 76 ILE A N 1
ATOM 5245 C CA . ILE B 1 268 ? -11.374 -38.406 -21.163 1.00 31.64 76 ILE A CA 1
ATOM 5246 C C . ILE B 1 268 ? -12.866 -38.287 -20.884 1.00 35.97 76 ILE A C 1
ATOM 5247 O O . ILE B 1 268 ? -13.582 -39.296 -20.851 1.00 35.64 76 ILE A O 1
ATOM 5252 N N . ASN B 1 269 ? -13.331 -37.053 -20.694 1.00 36.30 77 ASN A N 1
ATOM 5253 C CA . ASN B 1 269 ? -14.733 -36.787 -20.390 1.00 36.80 77 ASN A CA 1
ATOM 5254 C C . ASN B 1 269 ? -15.646 -37.230 -21.531 1.00 46.64 77 ASN A C 1
ATOM 5255 O O . ASN B 1 269 ? -15.445 -36.843 -22.686 1.00 37.34 77 ASN A O 1
ATOM 5260 N N . ALA B 1 270 ? -16.670 -38.025 -21.194 1.00 41.41 78 ALA A N 1
ATOM 5261 C CA . ALA B 1 270 ? -17.613 -38.516 -22.196 1.00 44.36 78 ALA A CA 1
ATOM 5262 C C . ALA B 1 270 ? -18.293 -37.389 -22.963 1.00 44.13 78 ALA A C 1
ATOM 5263 O O . ALA B 1 270 ? -18.660 -37.570 -24.131 1.00 41.38 78 ALA A O 1
ATOM 5265 N N . ALA B 1 271 ? -18.494 -36.237 -22.332 1.00 44.88 79 ALA A N 1
ATOM 5266 C CA . ALA B 1 271 ? -19.141 -35.103 -22.986 1.00 43.15 79 ALA A CA 1
ATOM 5267 C C . ALA B 1 271 ? -18.158 -34.172 -23.680 1.00 46.34 79 ALA A C 1
ATOM 5268 O O . ALA B 1 271 ? -18.552 -33.082 -24.097 1.00 45.39 79 ALA A O 1
ATOM 5270 N N . SER B 1 272 ? -16.894 -34.557 -23.798 1.00 45.92 80 SER A N 1
ATOM 5271 C CA . SER B 1 272 ? -15.926 -33.654 -24.407 1.00 41.55 80 SER A CA 1
ATOM 5272 C C . SER B 1 272 ? -16.074 -33.677 -25.925 1.00 41.69 80 SER A C 1
ATOM 5273 O O . SER B 1 272 ? -16.095 -34.757 -26.523 1.00 43.72 80 SER A O 1
ATOM 5276 N N . PRO B 1 273 ? -16.187 -32.519 -26.576 1.00 48.19 81 PRO A N 1
ATOM 5277 C CA . PRO B 1 273 ? -16.107 -32.471 -28.037 1.00 47.48 81 PRO A CA 1
ATOM 5278 C C . PRO B 1 273 ? -14.685 -32.437 -28.570 1.00 51.50 81 PRO A C 1
ATOM 5279 O O . PRO B 1 273 ? -14.499 -32.262 -29.778 1.00 45.17 81 PRO A O 1
ATOM 5283 N N . ASN B 1 274 ? -13.692 -32.614 -27.693 1.00 42.19 82 ASN A N 1
ATOM 5284 C CA . ASN B 1 274 ? -12.281 -32.547 -28.048 1.00 45.84 82 ASN A CA 1
ATOM 5285 C C . ASN B 1 274 ? -11.589 -33.889 -27.829 1.00 46.75 82 ASN A C 1
ATOM 5286 O O . ASN B 1 274 ? -10.407 -33.926 -27.482 1.00 45.36 82 ASN A O 1
ATOM 5291 N N . LYS B 1 275 ? -12.312 -35.000 -28.014 1.00 43.83 83 LYS A N 1
ATOM 5292 C CA . LYS B 1 275 ? -11.744 -36.307 -27.682 1.00 37.69 83 LYS A CA 1
ATOM 5293 C C . LYS B 1 275 ? -10.514 -36.621 -28.524 1.00 37.60 83 LYS A C 1
ATOM 5294 O O . LYS B 1 275 ? -9.513 -37.133 -28.006 1.00 40.92 83 LYS A O 1
ATOM 5300 N N . GLU B 1 276 ? -10.563 -36.332 -29.824 1.00 39.17 84 GLU A N 1
ATOM 5301 C CA . GLU B 1 276 ? -9.399 -36.640 -30.647 1.00 50.70 84 GLU A CA 1
ATOM 5302 C C . GLU B 1 276 ? -8.210 -35.761 -30.281 1.00 42.75 84 GLU A C 1
ATOM 5303 O O . GLU B 1 276 ? -7.067 -36.232 -30.301 1.00 44.97 84 GLU A O 1
ATOM 5309 N N . LEU B 1 277 ? -8.456 -34.501 -29.911 1.00 43.34 85 LEU A N 1
ATOM 5310 C CA . LEU B 1 277 ? -7.369 -33.662 -29.414 1.00 46.33 85 LEU A CA 1
ATOM 5311 C C . LEU B 1 277 ? -6.814 -34.202 -28.101 1.00 45.59 85 LEU A C 1
ATOM 5312 O O . LEU B 1 277 ? -5.601 -34.154 -27.864 1.00 37.76 85 LEU A O 1
ATOM 5317 N N . ALA B 1 278 ? -7.688 -34.719 -27.233 1.00 38.68 86 ALA A N 1
ATOM 5318 C CA . ALA B 1 278 ? -7.230 -35.279 -25.966 1.00 35.04 86 ALA A CA 1
ATOM 5319 C C . ALA B 1 278 ? -6.369 -36.515 -26.191 1.00 46.75 86 ALA A C 1
ATOM 5320 O O . ALA B 1 278 ? -5.327 -36.685 -25.543 1.00 34.43 86 ALA A O 1
ATOM 5322 N N . LYS B 1 279 ? -6.791 -37.392 -27.107 1.00 39.49 87 LYS A N 1
ATOM 5323 C CA . LYS B 1 279 ? -6.011 -38.593 -27.387 1.00 41.76 87 LYS A CA 1
ATOM 5324 C C . LYS B 1 279 ? -4.656 -38.232 -27.975 1.00 38.04 87 LYS A C 1
ATOM 5325 O O . LYS B 1 279 ? -3.635 -38.832 -27.616 1.00 40.54 87 LYS A O 1
ATOM 5331 N N . GLU B 1 280 ? -4.628 -37.242 -28.873 1.00 42.61 88 GLU A N 1
ATOM 5332 C CA . GLU B 1 280 ? -3.364 -36.772 -29.430 1.00 46.43 88 GLU A CA 1
ATOM 5333 C C . GLU B 1 280 ? -2.450 -36.214 -28.342 1.00 39.23 88 GLU A C 1
ATOM 5334 O O . GLU B 1 280 ? -1.249 -36.505 -28.322 1.00 42.93 88 GLU A O 1
ATOM 5340 N N . PHE B 1 281 ? -3.003 -35.413 -27.427 1.00 43.89 89 PHE A N 1
ATOM 5341 C CA . PHE B 1 281 ? -2.208 -34.878 -26.324 1.00 42.26 89 PHE A CA 1
ATOM 5342 C C . PHE B 1 281 ? -1.618 -36.000 -25.479 1.00 39.19 89 PHE A C 1
ATOM 5343 O O . PHE B 1 281 ? -0.400 -36.062 -25.266 1.00 46.00 89 PHE A O 1
ATOM 5351 N N . LEU B 1 282 ? -2.472 -36.909 -25.003 1.00 38.19 90 LEU A N 1
ATOM 5352 C CA . LEU B 1 282 ? -2.024 -37.939 -24.072 1.00 39.43 90 LEU A CA 1
ATOM 5353 C C . LEU B 1 282 ? -1.081 -38.935 -24.736 1.00 41.58 90 LEU A C 1
ATOM 5354 O O . LEU B 1 282 ? -0.093 -39.358 -24.125 1.00 38.79 90 LEU A O 1
ATOM 5359 N N . GLU B 1 283 ? -1.362 -39.324 -25.984 1.00 45.94 91 GLU A N 1
ATOM 5360 C CA . GLU B 1 283 ? -0.555 -40.357 -26.631 1.00 46.48 91 GLU A CA 1
ATOM 5361 C C . GLU B 1 283 ? 0.750 -39.807 -27.200 1.00 48.97 91 GLU A C 1
ATOM 5362 O O . GLU B 1 283 ? 1.800 -40.452 -27.078 1.00 41.95 91 GLU A O 1
ATOM 5368 N N . ASN B 1 284 ? 0.718 -38.629 -27.822 1.00 41.44 92 ASN A N 1
ATOM 5369 C CA . ASN B 1 284 ? 1.869 -38.145 -28.577 1.00 50.33 92 ASN A CA 1
ATOM 5370 C C . ASN B 1 284 ? 2.619 -37.005 -27.905 1.00 44.67 92 ASN A C 1
ATOM 5371 O O . ASN B 1 284 ? 3.673 -36.597 -28.408 1.00 44.45 92 ASN A O 1
ATOM 5376 N N . TYR B 1 285 ? 2.124 -36.488 -26.784 1.00 39.27 93 TYR A N 1
ATOM 5377 C CA . TYR B 1 285 ? 2.822 -35.422 -26.083 1.00 45.92 93 TYR A CA 1
ATOM 5378 C C . TYR B 1 285 ? 3.109 -35.771 -24.631 1.00 41.01 93 TYR A C 1
ATOM 5379 O O . TYR B 1 285 ? 4.245 -35.588 -24.176 1.00 44.41 93 TYR A O 1
ATOM 5388 N N . LEU B 1 286 ? 2.127 -36.276 -23.883 1.00 41.35 94 LEU A N 1
ATOM 5389 C CA . LEU B 1 286 ? 2.379 -36.635 -22.487 1.00 42.94 94 LEU A CA 1
ATOM 5390 C C . LEU B 1 286 ? 3.135 -37.958 -22.368 1.00 41.89 94 LEU A C 1
ATOM 5391 O O . LEU B 1 286 ? 4.207 -38.023 -21.753 1.00 42.04 94 LEU A O 1
ATOM 5396 N N . LEU B 1 287 ? 2.590 -39.032 -22.938 1.00 39.37 95 LEU A N 1
ATOM 5397 C CA . LEU B 1 287 ? 3.178 -40.362 -22.776 1.00 36.52 95 LEU A CA 1
ATOM 5398 C C . LEU B 1 287 ? 4.381 -40.541 -23.707 1.00 51.61 95 LEU A C 1
ATOM 5399 O O . LEU B 1 287 ? 4.471 -41.468 -24.512 1.00 43.25 95 LEU A O 1
ATOM 5404 N N . THR B 1 288 ? 5.327 -39.617 -23.565 1.00 49.59 96 THR A N 1
ATOM 5405 C CA . THR B 1 288 ? 6.618 -39.671 -24.230 1.00 44.18 96 THR A CA 1
ATOM 5406 C C . THR B 1 288 ? 7.696 -39.435 -23.182 1.00 41.06 96 THR A C 1
ATOM 5407 O O . THR B 1 288 ? 7.417 -38.955 -22.079 1.00 44.10 96 THR A O 1
ATOM 5411 N N . ASP B 1 289 ? 8.934 -39.798 -23.530 1.00 40.93 97 ASP A N 1
ATOM 5412 C CA . ASP B 1 289 ? 10.065 -39.495 -22.657 1.00 47.12 97 ASP A CA 1
ATOM 5413 C C . ASP B 1 289 ? 10.068 -38.020 -22.270 1.00 50.96 97 ASP A C 1
ATOM 5414 O O . ASP B 1 289 ? 10.144 -37.673 -21.086 1.00 46.07 97 ASP A O 1
ATOM 5419 N N . GLU B 1 290 ? 9.965 -37.137 -23.268 1.00 49.38 98 GLU A N 1
ATOM 5420 C CA . GLU B 1 290 ? 10.038 -35.702 -23.010 1.00 52.11 98 GLU A CA 1
ATOM 5421 C C . GLU B 1 290 ? 8.863 -35.228 -22.164 1.00 48.16 98 GLU A C 1
ATOM 5422 O O . GLU B 1 290 ? 9.021 -34.369 -21.288 1.00 51.86 98 GLU A O 1
ATOM 5428 N N . GLY B 1 291 ? 7.675 -35.785 -22.406 1.00 46.80 99 GLY A N 1
ATOM 5429 C CA . GLY B 1 291 ? 6.493 -35.323 -21.696 1.00 41.24 99 GLY A CA 1
ATOM 5430 C C . GLY B 1 291 ? 6.486 -35.754 -20.243 1.00 43.11 99 GLY A C 1
ATOM 5431 O O . GLY B 1 291 ? 6.206 -34.953 -19.348 1.00 43.13 99 GLY A O 1
ATOM 5432 N N . LEU B 1 292 ? 6.796 -37.028 -19.988 1.00 39.90 100 LEU A N 1
ATOM 5433 C CA . LEU B 1 292 ? 6.841 -37.510 -18.611 1.00 41.22 100 LEU A CA 1
ATOM 5434 C C . LEU B 1 292 ? 8.003 -36.891 -17.844 1.00 50.31 100 LEU A C 1
ATOM 5435 O O . LEU B 1 292 ? 7.885 -36.619 -16.642 1.00 39.34 100 LEU A O 1
ATOM 5440 N N . GLU B 1 293 ? 9.129 -36.657 -18.522 1.00 40.09 101 GLU A N 1
ATOM 5441 C CA . GLU B 1 293 ? 10.260 -35.997 -17.878 1.00 39.53 101 GLU A CA 1
ATOM 5442 C C . GLU B 1 293 ? 9.850 -34.637 -17.328 1.00 51.92 101 GLU A C 1
ATOM 5443 O O . GLU B 1 293 ? 10.146 -34.307 -16.175 1.00 51.42 101 GLU A O 1
ATOM 5449 N N . ALA B 1 294 ? 9.164 -33.832 -18.146 1.00 40.32 102 ALA A N 1
ATOM 5450 C CA . ALA B 1 294 ? 8.718 -32.516 -17.696 1.00 47.67 102 ALA A CA 1
ATOM 5451 C C . ALA B 1 294 ? 7.792 -32.620 -16.486 1.00 39.89 102 ALA A C 1
ATOM 5452 O O . ALA B 1 294 ? 7.881 -31.808 -15.558 1.00 48.85 102 ALA A O 1
ATOM 5454 N N . VAL B 1 295 ? 6.883 -33.596 -16.482 1.00 37.83 103 VAL A N 1
ATOM 5455 C CA . VAL B 1 295 ? 6.022 -33.788 -15.318 1.00 43.12 103 VAL A CA 1
ATOM 5456 C C . VAL B 1 295 ? 6.841 -34.283 -14.133 1.00 51.13 103 VAL A C 1
ATOM 5457 O O . VAL B 1 295 ? 6.748 -33.747 -13.021 1.00 40.32 103 VAL A O 1
ATOM 5461 N N . ASN B 1 296 ? 7.666 -35.309 -14.363 1.00 36.40 104 ASN A N 1
ATOM 5462 C CA . ASN B 1 296 ? 8.445 -35.912 -13.284 1.00 45.67 104 ASN A CA 1
ATOM 5463 C C . ASN B 1 296 ? 9.385 -34.901 -12.635 1.00 57.23 104 ASN A C 1
ATOM 5464 O O . ASN B 1 296 ? 9.574 -34.915 -11.413 1.00 48.23 104 ASN A O 1
ATOM 5469 N N . LYS B 1 297 ? 9.987 -34.019 -13.436 1.00 43.08 105 LYS A N 1
ATOM 5470 C CA . LYS B 1 297 ? 10.877 -32.998 -12.894 1.00 51.90 105 LYS A CA 1
ATOM 5471 C C . LYS B 1 297 ? 10.140 -31.989 -12.018 1.00 58.72 105 LYS A C 1
ATOM 5472 O O . LYS B 1 297 ? 10.764 -31.363 -11.155 1.00 52.27 105 LYS A O 1
ATOM 5478 N N . ASP B 1 298 ? 8.827 -31.839 -12.194 1.00 45.53 106 ASP A N 1
ATOM 5479 C CA . ASP B 1 298 ? 8.048 -31.014 -11.279 1.00 50.94 106 ASP A CA 1
ATOM 5480 C C . ASP B 1 298 ? 7.800 -31.758 -9.969 1.00 54.27 106 ASP A C 1
ATOM 5481 O O . ASP B 1 298 ? 8.260 -31.333 -8.905 1.00 49.64 106 ASP A O 1
ATOM 5486 N N . LYS B 1 299 ? 7.079 -32.884 -10.035 1.00 43.64 107 LYS A N 1
ATOM 5487 C CA . LYS B 1 299 ? 6.845 -33.741 -8.881 1.00 46.62 107 LYS A CA 1
ATOM 5488 C C . LYS B 1 299 ? 7.049 -35.170 -9.368 1.00 47.61 107 LYS A C 1
ATOM 5489 O O . LYS B 1 299 ? 6.479 -35.552 -10.406 1.00 49.46 107 LYS A O 1
ATOM 5495 N N . PRO B 1 300 ? 7.836 -35.978 -8.659 1.00 46.40 108 PRO A N 1
ATOM 5496 C CA . PRO B 1 300 ? 8.096 -37.347 -9.125 1.00 38.64 108 PRO A CA 1
ATOM 5497 C C . PRO B 1 300 ? 6.817 -38.170 -9.215 1.00 49.08 108 PRO A C 1
ATOM 5498 O O . PRO B 1 300 ? 6.017 -38.223 -8.277 1.00 37.43 108 PRO A O 1
ATOM 5502 N N . LEU B 1 301 ? 6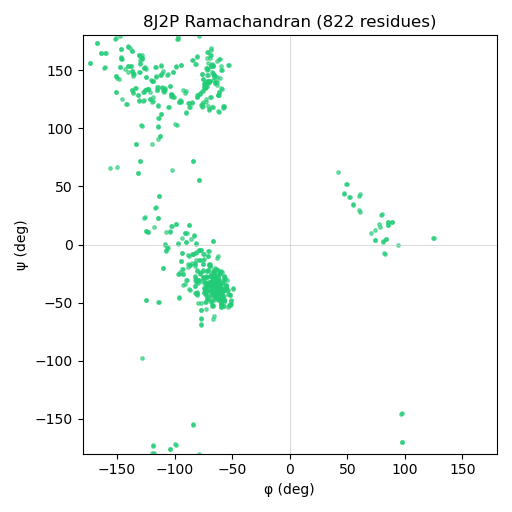.636 -38.831 -10.361 1.00 41.31 109 LEU A N 1
ATOM 5503 C CA . LEU B 1 301 ? 5.433 -39.621 -10.591 1.00 47.42 109 LEU A CA 1
ATOM 5504 C C . LEU B 1 301 ? 5.494 -41.007 -9.969 1.00 42.42 109 LEU A C 1
ATOM 5505 O O . LEU B 1 301 ? 4.447 -41.651 -9.833 1.00 39.02 109 LEU A O 1
ATOM 5510 N N . GLY B 1 302 ? 6.681 -41.482 -9.597 1.00 39.77 110 GLY A N 1
ATOM 5511 C CA . GLY B 1 302 ? 6.850 -42.878 -9.238 1.00 33.37 110 GLY A CA 1
ATOM 5512 C C . GLY B 1 302 ? 7.389 -43.677 -10.406 1.00 48.33 110 GLY A C 1
ATOM 5513 O O . GLY B 1 302 ? 8.195 -43.168 -11.188 1.00 39.53 110 GLY A O 1
ATOM 5514 N N . ALA B 1 303 ? 6.972 -44.929 -10.543 1.00 40.16 111 ALA A N 1
ATOM 5515 C CA . ALA B 1 303 ? 7.359 -45.725 -11.699 1.00 35.25 111 ALA A CA 1
ATOM 5516 C C . ALA B 1 303 ? 6.360 -45.465 -12.816 1.00 49.24 111 ALA A C 1
ATOM 5517 O O . ALA B 1 303 ? 5.166 -45.750 -12.666 1.00 51.49 111 ALA A O 1
ATOM 5519 N N . VAL B 1 304 ? 6.843 -44.931 -13.929 1.00 34.28 112 VAL A N 1
ATOM 5520 C CA . VAL B 1 304 ? 5.937 -44.515 -14.988 1.00 38.48 112 VAL A CA 1
ATOM 5521 C C . VAL B 1 304 ? 5.529 -45.723 -15.825 1.00 34.13 112 VAL A C 1
ATOM 5522 O O . VAL B 1 304 ? 6.233 -46.734 -15.901 1.00 37.74 112 VAL A O 1
ATOM 5526 N N . ALA B 1 305 ? 4.364 -45.607 -16.460 1.00 33.67 113 ALA A N 1
ATOM 5527 C CA . ALA B 1 305 ? 3.839 -46.702 -17.264 1.00 39.14 113 ALA A CA 1
ATOM 5528 C C . ALA B 1 305 ? 4.608 -46.874 -18.569 1.00 38.57 113 ALA A C 1
ATOM 5529 O O . ALA B 1 305 ? 4.668 -47.985 -19.107 1.00 36.38 113 ALA A O 1
ATOM 5531 N N . LEU B 1 306 ? 5.202 -45.802 -19.089 1.00 39.86 114 LEU A N 1
ATOM 5532 C CA . LEU B 1 306 ? 5.891 -45.855 -20.375 1.00 36.50 114 LEU A CA 1
ATOM 5533 C C . LEU B 1 306 ? 7.251 -46.527 -20.210 1.00 42.83 114 LEU A C 1
ATOM 5534 O O . LEU B 1 306 ? 8.107 -46.033 -19.467 1.00 33.73 114 LEU A O 1
ATOM 5539 N N . LYS B 1 307 ? 7.454 -47.639 -20.924 1.00 32.16 115 LYS A N 1
ATOM 5540 C CA . LYS B 1 307 ? 8.611 -48.495 -20.672 1.00 44.32 115 LYS A CA 1
ATOM 5541 C C . LYS B 1 307 ? 9.920 -47.761 -20.939 1.00 51.60 115 LYS A C 1
ATOM 5542 O O . LYS B 1 307 ? 10.860 -47.836 -20.139 1.00 40.96 115 LYS A O 1
ATOM 5548 N N . SER B 1 308 ? 10.007 -47.064 -22.076 1.00 46.86 116 SER A N 1
ATOM 5549 C CA . SER B 1 308 ? 11.244 -46.374 -22.440 1.00 46.30 116 SER A CA 1
ATOM 5550 C C . SER B 1 308 ? 11.724 -45.430 -21.338 1.00 43.66 116 SER A C 1
ATOM 5551 O O . SER B 1 308 ? 12.926 -45.339 -21.071 1.00 45.88 116 SER A O 1
ATOM 5554 N N . TYR B 1 309 ? 10.807 -44.729 -20.669 1.00 39.06 117 TYR A N 1
ATOM 5555 C CA . TYR B 1 309 ? 11.256 -43.765 -19.672 1.00 42.70 117 TYR A CA 1
ATOM 5556 C C . TYR B 1 309 ? 11.409 -44.370 -18.285 1.00 42.99 117 TYR A C 1
ATOM 5557 O O . TYR B 1 309 ? 12.257 -43.911 -17.509 1.00 43.15 117 TYR A O 1
ATOM 5566 N N . GLU B 1 310 ? 10.604 -45.378 -17.947 1.00 44.18 118 GLU A N 1
ATOM 5567 C CA . GLU B 1 310 ? 10.816 -46.082 -16.687 1.00 41.82 118 GLU A CA 1
ATOM 5568 C C . GLU B 1 310 ? 12.194 -46.721 -16.647 1.00 43.58 118 GLU A C 1
ATOM 5569 O O . GLU B 1 310 ? 12.809 -46.804 -15.579 1.00 44.10 118 GLU A O 1
ATOM 5575 N N . GLU B 1 311 ? 12.699 -47.160 -17.803 1.00 38.41 119 GLU A N 1
ATOM 5576 C CA . GLU B 1 311 ? 14.040 -47.725 -17.878 1.00 50.59 119 GLU A CA 1
ATOM 5577 C C . GLU B 1 311 ? 15.112 -46.711 -17.502 1.00 38.30 119 GLU A C 1
ATOM 5578 O O . GLU B 1 311 ? 16.212 -47.107 -17.107 1.00 44.49 119 GLU A O 1
ATOM 5584 N N . GLU B 1 312 ? 14.811 -45.416 -17.599 1.00 44.91 120 GLU A N 1
ATOM 5585 C CA . GLU B 1 312 ? 15.719 -44.379 -17.119 1.00 51.85 120 GLU A CA 1
ATOM 5586 C C . GLU B 1 312 ? 15.577 -44.162 -15.617 1.00 45.01 120 GLU A C 1
ATOM 5587 O O . GLU B 1 312 ? 16.575 -43.984 -14.913 1.00 44.23 120 GLU A O 1
ATOM 5593 N N . LEU B 1 313 ? 14.342 -44.161 -15.115 1.00 38.34 121 LEU A N 1
ATOM 5594 C CA . LEU B 1 313 ? 14.095 -43.944 -13.694 1.00 46.57 121 LEU A CA 1
ATOM 5595 C C . LEU B 1 313 ? 14.505 -45.128 -12.823 1.00 50.96 121 LEU A C 1
ATOM 5596 O O . LEU B 1 313 ? 14.743 -44.940 -11.626 1.00 41.78 121 LEU A O 1
ATOM 5601 N N . ALA B 1 314 ? 14.583 -46.335 -13.393 1.00 39.53 122 ALA A N 1
ATOM 5602 C CA . ALA B 1 314 ? 14.703 -47.553 -12.596 1.00 41.72 122 ALA A CA 1
ATOM 5603 C C . ALA B 1 314 ? 15.951 -47.585 -11.721 1.00 46.98 122 ALA A C 1
ATOM 5604 O O . ALA B 1 314 ? 15.964 -48.299 -10.715 1.00 41.25 122 ALA A O 1
ATOM 5606 N N . LYS B 1 315 ? 16.997 -46.845 -12.078 1.00 43.28 123 LYS A N 1
ATOM 5607 C CA . LYS B 1 315 ? 18.211 -46.823 -11.278 1.00 46.85 123 LYS A CA 1
ATOM 5608 C C . LYS B 1 315 ? 18.100 -45.933 -10.047 1.00 44.18 123 LYS A C 1
ATOM 5609 O O . LYS B 1 315 ? 19.034 -45.912 -9.234 1.00 50.56 123 LYS A O 1
ATOM 5615 N N . ASP B 1 316 ? 16.993 -45.226 -9.878 1.00 42.56 124 ASP A N 1
ATOM 5616 C CA . ASP B 1 316 ? 16.782 -44.399 -8.695 1.00 41.66 124 ASP A CA 1
ATOM 5617 C C . ASP B 1 316 ? 16.428 -45.299 -7.516 1.00 45.06 124 ASP A C 1
ATOM 5618 O O . ASP B 1 316 ? 15.402 -45.988 -7.567 1.00 43.54 124 ASP A O 1
ATOM 5623 N N . PRO B 1 317 ? 17.230 -45.322 -6.449 1.00 38.61 125 PRO A N 1
ATOM 5624 C CA . PRO B 1 317 ? 16.894 -46.179 -5.299 1.00 39.67 125 PRO A CA 1
ATOM 5625 C C . PRO B 1 317 ? 15.524 -45.895 -4.712 1.00 36.10 125 PRO A C 1
ATOM 5626 O O . PRO B 1 317 ? 14.902 -46.804 -4.147 1.00 44.94 125 PRO A O 1
ATOM 5630 N N . ARG B 1 318 ? 15.032 -44.660 -4.821 1.00 38.58 126 ARG A N 1
ATOM 5631 C CA . ARG B 1 318 ? 13.700 -44.366 -4.312 1.00 36.23 126 ARG A CA 1
ATOM 5632 C C . ARG B 1 318 ? 12.632 -45.063 -5.142 1.00 38.58 126 ARG A C 1
ATOM 5633 O O . ARG B 1 318 ? 11.601 -45.480 -4.602 1.00 40.22 126 ARG A O 1
ATOM 5641 N N . ILE B 1 319 ? 12.869 -45.211 -6.447 1.00 34.58 127 ILE A N 1
ATOM 5642 C CA . ILE B 1 319 ? 11.965 -45.988 -7.287 1.00 42.41 127 ILE A CA 1
ATOM 5643 C C . ILE B 1 319 ? 12.044 -47.465 -6.925 1.00 41.90 127 ILE A C 1
ATOM 5644 O O . ILE B 1 319 ? 11.023 -48.163 -6.885 1.00 35.15 127 ILE A O 1
ATOM 5649 N N . ALA B 1 320 ? 13.254 -47.965 -6.651 1.00 47.11 128 ALA A N 1
ATOM 5650 C CA . ALA B 1 320 ? 13.407 -49.357 -6.235 1.00 42.86 128 ALA A CA 1
ATOM 5651 C C . ALA B 1 320 ? 12.568 -49.649 -4.996 1.00 39.53 128 ALA A C 1
ATOM 5652 O O . ALA B 1 320 ? 11.836 -50.644 -4.946 1.00 44.60 128 ALA A O 1
ATOM 5654 N N . ALA B 1 321 ? 12.654 -48.778 -3.986 1.00 41.72 129 ALA A N 1
ATOM 5655 C CA . ALA B 1 321 ? 11.875 -48.971 -2.765 1.00 34.22 129 ALA A CA 1
ATOM 5656 C C . ALA B 1 321 ? 10.376 -48.869 -3.030 1.00 31.75 129 ALA A C 1
ATOM 5657 O O . ALA B 1 321 ? 9.588 -49.649 -2.485 1.00 39.70 129 ALA A O 1
ATOM 5659 N N . THR B 1 322 ? 9.958 -47.886 -3.829 1.00 31.43 130 THR A N 1
ATOM 5660 C CA . THR B 1 322 ? 8.559 -47.791 -4.230 1.00 28.79 130 THR A CA 1
ATOM 5661 C C . THR B 1 322 ? 8.060 -49.109 -4.815 1.00 42.80 130 THR A C 1
ATOM 5662 O O . THR B 1 322 ? 6.955 -49.569 -4.494 1.00 35.26 130 THR A O 1
ATOM 5666 N N . MET B 1 323 ? 8.870 -49.732 -5.673 1.00 34.72 131 MET A N 1
ATOM 5667 C CA . MET B 1 323 ? 8.470 -50.966 -6.343 1.00 41.53 131 MET A CA 1
ATOM 5668 C C . MET B 1 323 ? 8.452 -52.144 -5.376 1.00 38.64 131 MET A C 1
ATOM 5669 O O . MET B 1 323 ? 7.555 -52.993 -5.437 1.00 38.49 131 MET A O 1
ATOM 5674 N N . GLU B 1 324 ? 9.436 -52.209 -4.479 1.00 30.59 132 GLU A N 1
ATOM 5675 C CA . GLU B 1 324 ? 9.429 -53.225 -3.432 1.00 37.39 132 GLU A CA 1
ATOM 5676 C C . GLU B 1 324 ? 8.164 -53.150 -2.576 1.00 47.57 132 GLU A C 1
ATOM 5677 O O . GLU B 1 324 ? 7.557 -54.179 -2.262 1.00 43.22 132 GLU A O 1
ATOM 5683 N N . ASN B 1 325 ? 7.752 -51.944 -2.181 1.00 39.19 133 ASN A N 1
ATOM 5684 C CA . ASN B 1 325 ? 6.522 -51.821 -1.400 1.00 41.76 133 ASN A CA 1
ATOM 5685 C C . ASN B 1 325 ? 5.297 -52.174 -2.237 1.00 45.25 133 ASN A C 1
ATOM 5686 O O . ASN B 1 325 ? 4.349 -52.794 -1.734 1.00 38.04 133 ASN A O 1
ATOM 5691 N N . ALA B 1 326 ? 5.301 -51.795 -3.520 1.00 34.57 134 ALA A N 1
ATOM 5692 C CA . ALA B 1 326 ? 4.177 -52.127 -4.389 1.00 43.17 134 ALA 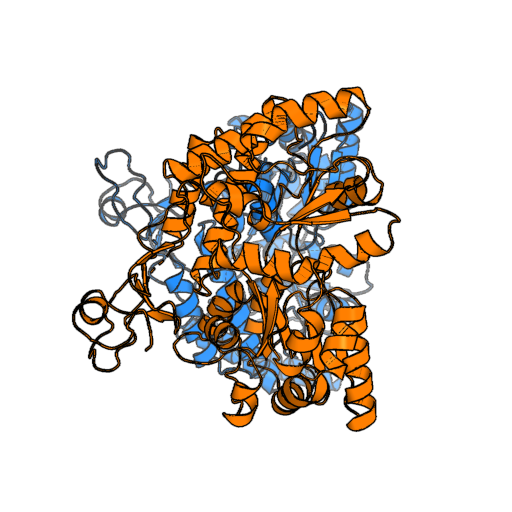A CA 1
ATOM 5693 C C . ALA B 1 326 ? 4.014 -53.635 -4.518 1.00 35.61 134 ALA A C 1
ATOM 5694 O O . ALA B 1 326 ? 2.889 -54.146 -4.551 1.00 36.88 134 ALA A O 1
ATOM 5696 N N . GLN B 1 327 ? 5.131 -54.364 -4.569 1.00 36.02 135 GLN A N 1
ATOM 5697 C CA . GLN B 1 327 ? 5.071 -55.817 -4.694 1.00 38.19 135 GLN A CA 1
ATOM 5698 C C . GLN B 1 327 ? 4.403 -56.444 -3.476 1.00 42.90 135 GLN A C 1
ATOM 5699 O O . GLN B 1 327 ? 3.637 -57.406 -3.600 1.00 40.58 135 GLN A O 1
ATOM 5705 N N . LYS B 1 328 ? 4.677 -55.906 -2.291 1.00 36.81 136 LYS A N 1
ATOM 5706 C CA . LYS B 1 328 ? 4.101 -56.442 -1.068 1.00 36.58 136 LYS A CA 1
ATOM 5707 C C . LYS B 1 328 ? 2.678 -55.962 -0.831 1.00 36.04 136 LYS A C 1
ATOM 5708 O O . LYS B 1 328 ? 1.921 -56.628 -0.118 1.00 46.22 136 LYS A O 1
ATOM 5714 N N . GLY B 1 329 ? 2.293 -54.840 -1.418 1.00 34.06 137 GLY A N 1
ATOM 5715 C CA . GLY B 1 329 ? 0.930 -54.360 -1.325 1.00 36.80 137 GLY A CA 1
ATOM 5716 C C . GLY B 1 329 ? 0.058 -55.011 -2.373 1.00 41.37 137 GLY A C 1
ATOM 5717 O O . GLY B 1 329 ? 0.341 -56.113 -2.856 1.00 35.19 137 GLY A O 1
ATOM 5718 N N . GLU B 1 330 ? -1.011 -54.318 -2.749 1.00 40.36 138 GLU A N 1
ATOM 5719 C CA . GLU B 1 330 ? -1.951 -54.885 -3.700 1.00 47.61 138 GLU A CA 1
ATOM 5720 C C . GLU B 1 330 ? -2.551 -53.763 -4.526 1.00 38.05 138 GLU A C 1
ATOM 5721 O O . GLU B 1 330 ? -2.794 -52.669 -4.014 1.00 32.20 138 GLU A O 1
ATOM 5727 N N . ILE B 1 331 ? -2.770 -54.043 -5.811 1.00 33.11 139 ILE A N 1
ATOM 5728 C CA . ILE B 1 331 ? -3.436 -53.087 -6.688 1.00 33.46 139 ILE A CA 1
ATOM 5729 C C . ILE B 1 331 ? -4.828 -52.776 -6.138 1.00 32.68 139 ILE A C 1
ATOM 5730 O O . ILE B 1 331 ? -5.561 -53.676 -5.712 1.00 31.78 139 ILE A O 1
ATOM 5735 N N . MET B 1 332 ? -5.187 -51.495 -6.107 1.00 39.87 140 MET A N 1
ATOM 5736 C CA . MET B 1 332 ? -6.539 -51.142 -5.701 1.00 36.96 140 MET A CA 1
ATOM 5737 C C . MET B 1 332 ? -7.547 -51.710 -6.697 1.00 34.08 140 MET A C 1
ATOM 5738 O O . MET B 1 332 ? -7.295 -51.705 -7.907 1.00 34.41 140 MET A O 1
ATOM 5743 N N . PRO B 1 333 ? -8.688 -52.205 -6.228 1.00 30.25 141 PRO A N 1
ATOM 5744 C CA . PRO B 1 333 ? -9.828 -52.406 -7.125 1.00 32.89 141 PRO A CA 1
ATOM 5745 C C . PRO B 1 333 ? -10.293 -51.070 -7.688 1.00 34.43 141 PRO A C 1
ATOM 5746 O O . PRO B 1 333 ? -10.051 -50.001 -7.120 1.00 32.57 141 PRO A O 1
ATOM 5750 N N . ASN B 1 334 ? -10.985 -51.138 -8.821 1.00 32.94 142 ASN A N 1
ATOM 5751 C CA . ASN B 1 334 ? -11.593 -49.945 -9.393 1.00 33.59 142 ASN A CA 1
ATOM 5752 C C . ASN B 1 334 ? -13.108 -50.076 -9.459 1.00 36.18 142 ASN A C 1
ATOM 5753 O O . ASN B 1 334 ? -13.765 -49.292 -10.145 1.00 38.95 142 ASN A O 1
ATOM 5758 N N . ILE B 1 335 ? -13.676 -51.047 -8.753 1.00 36.69 143 ILE A N 1
ATOM 5759 C CA . ILE B 1 335 ? -15.114 -51.293 -8.811 1.00 31.99 143 ILE A CA 1
ATOM 5760 C C . ILE B 1 335 ? -15.832 -50.110 -8.170 1.00 38.07 143 ILE A C 1
ATOM 5761 O O . ILE B 1 335 ? -15.227 -49.391 -7.362 1.00 38.06 143 ILE A O 1
ATOM 5766 N N . PRO B 1 336 ? -17.098 -49.849 -8.518 1.00 38.65 144 PRO A N 1
ATOM 5767 C CA . PRO B 1 336 ? -17.754 -48.622 -8.031 1.00 37.37 144 PRO A CA 1
ATOM 5768 C C . PRO B 1 336 ? -17.845 -48.531 -6.519 1.00 42.79 144 PRO A C 1
ATOM 5769 O O . PRO B 1 336 ? -17.950 -47.419 -5.988 1.00 50.75 144 PRO A O 1
ATOM 5773 N N . GLN B 1 337 ? -17.803 -49.661 -5.812 1.00 37.69 145 GLN A N 1
ATOM 5774 C CA . GLN B 1 337 ? -17.903 -49.680 -4.358 1.00 40.12 145 GLN A CA 1
ATOM 5775 C C . GLN B 1 337 ? -16.669 -49.130 -3.654 1.00 38.19 145 GLN A C 1
ATOM 5776 O O . GLN B 1 337 ? -16.690 -49.019 -2.424 1.00 42.30 145 GLN A O 1
ATOM 5782 N N . MET B 1 338 ? -15.601 -48.796 -4.383 1.00 39.43 146 MET A N 1
ATOM 5783 C CA . MET B 1 338 ? -14.360 -48.396 -3.725 1.00 38.30 146 MET A CA 1
ATOM 5784 C C . MET B 1 338 ? -14.524 -47.104 -2.933 1.00 39.42 146 MET A C 1
ATOM 5785 O O . MET B 1 338 ? -13.957 -46.971 -1.845 1.00 34.09 146 MET A O 1
ATOM 5790 N N . SER B 1 339 ? -15.290 -46.138 -3.456 1.00 36.92 147 SER A N 1
ATOM 5791 C CA . SER B 1 339 ? -15.384 -44.851 -2.771 1.00 46.88 147 SER A CA 1
ATOM 5792 C C . SER B 1 339 ? -16.199 -44.959 -1.487 1.00 39.87 147 SER A C 1
ATOM 5793 O O . SER B 1 339 ? -15.911 -44.258 -0.509 1.00 37.30 147 SER A O 1
ATOM 5796 N N . ALA B 1 340 ? -17.207 -45.833 -1.460 1.00 41.61 148 ALA A N 1
ATOM 5797 C CA . ALA B 1 340 ? -17.916 -46.084 -0.208 1.00 45.56 148 ALA A CA 1
ATOM 5798 C C . ALA B 1 340 ? -16.999 -46.747 0.810 1.00 41.65 148 ALA A C 1
ATOM 5799 O O . ALA B 1 340 ? -17.058 -46.435 2.006 1.00 42.26 148 ALA A O 1
ATOM 5801 N N . PHE B 1 341 ? -16.140 -47.661 0.352 1.00 38.94 149 PHE A N 1
ATOM 5802 C CA . PHE B 1 341 ? -15.162 -48.282 1.238 1.00 41.65 149 PHE A CA 1
ATOM 5803 C C . PHE B 1 341 ? -14.236 -47.236 1.852 1.00 38.06 149 PHE A C 1
ATOM 5804 O O . PHE B 1 341 ? -14.033 -47.212 3.072 1.00 37.52 149 PHE A O 1
ATOM 5812 N N . TRP B 1 342 ? -13.663 -46.361 1.016 1.00 39.01 150 TRP A N 1
ATOM 5813 C CA . TRP B 1 342 ? -12.724 -45.355 1.512 1.00 39.46 150 TRP A CA 1
ATOM 5814 C C . TRP B 1 342 ? -13.394 -44.406 2.501 1.00 37.82 150 TRP A C 1
ATOM 5815 O O . TRP B 1 342 ? -12.777 -43.980 3.486 1.00 35.41 150 TRP A O 1
ATOM 5826 N N . TYR B 1 343 ? -14.652 -44.044 2.239 1.00 34.67 151 TYR A N 1
ATOM 5827 C CA . TYR B 1 343 ? -15.375 -43.149 3.135 1.00 43.96 151 TYR A CA 1
ATOM 5828 C C . TYR B 1 343 ? -15.595 -43.803 4.493 1.00 53.27 151 TYR A C 1
ATOM 5829 O O . TYR B 1 343 ? -15.453 -43.152 5.534 1.00 45.10 151 TYR A O 1
ATOM 5838 N N . ALA B 1 344 ? -15.939 -45.094 4.498 1.00 47.15 152 ALA A N 1
ATOM 5839 C CA . ALA B 1 344 ? -16.184 -45.800 5.750 1.00 44.11 152 ALA A CA 1
ATOM 5840 C C . ALA B 1 344 ? -14.905 -45.952 6.566 1.00 43.56 152 ALA A C 1
ATOM 5841 O O . ALA B 1 344 ? -14.924 -45.796 7.793 1.00 48.00 152 ALA A O 1
ATOM 5843 N N . VAL B 1 345 ? -13.780 -46.248 5.911 1.00 38.87 153 VAL A N 1
ATOM 5844 C CA . VAL B 1 345 ? -12.537 -46.442 6.654 1.00 43.32 153 VAL A CA 1
ATOM 5845 C C . VAL B 1 345 ? -12.013 -45.112 7.182 1.00 41.12 153 VAL A C 1
ATOM 5846 O O . VAL B 1 345 ? -11.509 -45.037 8.311 1.00 42.22 153 VAL A O 1
ATOM 5850 N N . ARG B 1 346 ? -12.123 -44.046 6.381 1.00 42.62 154 ARG A N 1
ATOM 5851 C CA . ARG B 1 346 ? -11.725 -42.718 6.843 1.00 38.44 154 ARG A CA 1
ATOM 5852 C C . ARG B 1 346 ? -12.387 -42.368 8.170 1.00 38.41 154 ARG A C 1
ATOM 5853 O O . ARG B 1 346 ? -11.718 -41.945 9.119 1.00 44.60 154 ARG A O 1
ATOM 5861 N N . THR B 1 347 ? -13.713 -42.511 8.241 1.00 39.66 155 THR A N 1
ATOM 5862 C CA . THR B 1 347 ? -14.431 -42.205 9.474 1.00 42.01 155 THR A CA 1
ATOM 5863 C C . THR B 1 347 ? -13.972 -43.100 10.620 1.00 46.11 155 THR A C 1
ATOM 5864 O O . THR B 1 347 ? -13.746 -42.624 11.740 1.00 44.07 155 THR A O 1
ATOM 5868 N N . ALA B 1 348 ? -13.831 -44.402 10.357 1.00 43.83 156 ALA A N 1
ATOM 5869 C CA . ALA B 1 348 ? -13.446 -45.340 11.409 1.00 47.76 156 ALA A CA 1
ATOM 5870 C C . ALA B 1 348 ? -12.094 -44.969 12.005 1.00 41.98 156 ALA A C 1
ATOM 5871 O O . ALA B 1 348 ? -11.946 -44.885 13.230 1.00 46.00 156 ALA A O 1
ATOM 5873 N N . VAL B 1 349 ? -11.097 -44.731 11.147 1.00 40.06 157 VAL A N 1
ATOM 5874 C CA . VAL B 1 349 ? -9.747 -44.445 11.627 1.00 39.77 157 VAL A CA 1
ATOM 5875 C C . VAL B 1 349 ? -9.722 -43.147 12.429 1.00 42.32 157 VAL A C 1
ATOM 5876 O O . VAL B 1 349 ? -9.130 -43.080 13.511 1.00 42.57 157 VAL A O 1
ATOM 5880 N N . ILE B 1 350 ? -10.366 -42.095 11.914 1.00 41.67 158 ILE A N 1
ATOM 5881 C CA . ILE B 1 350 ? -10.325 -40.804 12.604 1.00 43.42 158 ILE A CA 1
ATOM 5882 C C . ILE B 1 350 ? -11.013 -40.891 13.963 1.00 45.86 158 ILE A C 1
ATOM 5883 O O . ILE B 1 350 ? -10.540 -40.316 14.952 1.00 48.77 158 ILE A O 1
ATOM 5888 N N . ASN B 1 351 ? -12.132 -41.618 14.042 1.00 46.42 159 ASN A N 1
ATOM 5889 C CA . ASN B 1 351 ? -12.851 -41.709 15.312 1.00 48.98 159 ASN A CA 1
ATOM 5890 C C . ASN B 1 351 ? -12.114 -42.587 16.317 1.00 49.43 159 ASN A C 1
ATOM 5891 O O . ASN B 1 351 ? -12.177 -42.332 17.527 1.00 51.66 159 ASN A O 1
ATOM 5896 N N . ALA B 1 352 ? -11.420 -43.623 15.841 1.00 47.55 160 ALA A N 1
ATOM 5897 C CA . ALA B 1 352 ? -10.646 -44.466 16.744 1.00 52.55 160 ALA A CA 1
ATOM 5898 C C . ALA B 1 352 ? -9.383 -43.755 17.214 1.00 48.20 160 ALA A C 1
ATOM 5899 O O . ALA B 1 352 ? -9.001 -43.865 18.385 1.00 54.83 160 ALA A O 1
ATOM 5901 N N . ALA B 1 353 ? -8.725 -43.017 16.316 1.00 48.12 161 ALA A N 1
ATOM 5902 C CA . ALA B 1 353 ? -7.513 -42.294 16.689 1.00 51.97 161 ALA A CA 1
ATOM 5903 C C . ALA B 1 353 ? -7.799 -41.156 17.662 1.00 55.35 161 ALA A C 1
ATOM 5904 O O . ALA B 1 353 ? -6.957 -40.846 18.511 1.00 53.86 161 ALA A O 1
ATOM 5906 N N . SER B 1 354 ? -8.968 -40.522 17.560 1.00 46.82 162 SER A N 1
ATOM 5907 C CA . SER B 1 354 ? -9.292 -39.393 18.422 1.00 49.27 162 SER A CA 1
ATOM 5908 C C . SER B 1 354 ? -9.856 -39.813 19.772 1.00 51.59 162 SER A C 1
ATOM 5909 O O . SER B 1 354 ? -10.030 -38.954 20.643 1.00 55.25 162 SER A O 1
ATOM 5912 N N . GLY B 1 355 ? -10.144 -41.098 19.971 1.00 48.49 163 GLY A N 1
ATOM 5913 C CA . GLY B 1 355 ? -10.788 -41.553 21.183 1.00 49.67 163 GLY A CA 1
ATOM 5914 C C . GLY B 1 355 ? -12.291 -41.375 21.220 1.00 60.11 163 GLY A C 1
ATOM 5915 O O . GLY B 1 355 ? -12.906 -41.676 22.252 1.00 56.14 163 GLY A O 1
ATOM 5916 N N . ARG B 1 356 ? -12.903 -40.879 20.139 1.00 57.91 164 ARG A N 1
ATOM 5917 C CA . ARG B 1 356 ? -14.354 -40.729 20.113 1.00 54.40 164 ARG A CA 1
ATOM 5918 C C . ARG B 1 356 ? -15.051 -42.085 20.158 1.00 54.05 164 ARG A C 1
ATOM 5919 O O . ARG B 1 356 ? -16.164 -42.195 20.682 1.00 63.28 164 ARG A O 1
ATOM 5927 N N . GLN B 1 357 ? -14.401 -43.122 19.634 1.00 51.30 165 GLN A N 1
ATOM 5928 C CA . GLN B 1 357 ? -14.914 -44.482 19.622 1.00 51.58 165 GLN A CA 1
ATOM 5929 C C . GLN B 1 357 ? -13.766 -45.434 19.907 1.00 50.93 165 GLN A C 1
ATOM 5930 O O . GLN B 1 357 ? -12.610 -45.133 19.601 1.00 47.23 165 GLN A O 1
ATOM 5936 N N . THR B 1 358 ? -14.091 -46.599 20.462 1.00 49.74 166 THR A N 1
ATOM 5937 C CA . THR B 1 358 ? -13.084 -47.648 20.535 1.00 49.09 166 THR A CA 1
ATOM 5938 C C . THR B 1 358 ? -12.818 -48.213 19.143 1.00 46.28 166 THR A C 1
ATOM 5939 O O . THR B 1 358 ? -13.575 -47.989 18.192 1.00 50.31 166 THR A O 1
ATOM 5943 N N . VAL B 1 359 ? -11.714 -48.952 19.034 1.00 49.88 167 VAL A N 1
ATOM 5944 C CA . VAL B 1 359 ? -11.364 -49.594 17.770 1.00 49.37 167 VAL A CA 1
ATOM 5945 C C . VAL B 1 359 ? -12.470 -50.548 17.336 1.00 46.40 167 VAL A C 1
ATOM 5946 O O . VAL B 1 359 ? -12.897 -50.551 16.176 1.00 46.74 167 VAL A O 1
ATOM 5950 N N . ASP B 1 360 ? -12.967 -51.362 18.268 1.00 48.85 168 ASP A N 1
ATOM 5951 C CA . ASP B 1 360 ? -14.006 -52.321 17.909 1.00 66.67 168 ASP A CA 1
ATOM 5952 C C . ASP B 1 360 ? -15.306 -51.618 17.528 1.00 62.72 168 ASP A C 1
ATOM 5953 O O . ASP B 1 360 ? -15.996 -52.044 16.594 1.00 51.90 168 ASP A O 1
ATOM 5958 N N . GLU B 1 361 ? -15.650 -50.531 18.226 1.00 51.14 169 GLU A N 1
ATOM 5959 C CA . GLU B 1 361 ? -16.800 -49.722 17.828 1.00 50.85 169 GLU A CA 1
ATOM 5960 C C . GLU B 1 361 ? -16.625 -49.177 16.414 1.00 58.20 169 GLU A C 1
ATOM 5961 O O . GLU B 1 361 ? -17.510 -49.323 15.562 1.00 49.79 169 GLU A O 1
ATOM 5967 N N . ALA B 1 362 ? -15.482 -48.535 16.153 1.00 49.44 170 ALA A N 1
ATOM 5968 C CA . ALA B 1 362 ? -15.279 -47.845 14.881 1.00 52.22 170 ALA A CA 1
ATOM 5969 C C . ALA B 1 362 ? -15.330 -48.811 13.701 1.00 47.85 170 ALA A C 1
ATOM 5970 O O . ALA B 1 362 ? -15.952 -48.515 12.674 1.00 43.84 170 ALA A O 1
ATOM 5972 N N . LEU B 1 363 ? -14.675 -49.964 13.841 1.00 45.21 171 LEU A N 1
ATOM 5973 C CA . LEU B 1 363 ? -14.575 -50.916 12.703 1.00 43.03 171 LEU A CA 1
ATOM 5974 C C . LEU B 1 363 ? -15.905 -51.629 12.476 1.00 46.40 171 LEU A C 1
ATOM 5975 O O . LEU B 1 363 ? -16.200 -51.936 11.317 1.00 48.44 171 LEU A O 1
ATOM 5980 N N . LYS B 1 364 ? -16.662 -51.889 13.538 1.00 46.84 172 LYS A N 1
ATOM 5981 C CA . LYS B 1 364 ? -18.010 -52.482 13.349 1.00 55.50 172 LYS A CA 1
ATOM 5982 C C . LYS B 1 364 ? -18.848 -51.485 12.545 1.00 52.09 172 LYS A C 1
ATOM 5983 O O . LYS B 1 364 ? -19.536 -51.922 11.614 1.00 55.55 172 LYS A O 1
ATOM 5989 N N . ASP B 1 365 ? -18.753 -50.194 12.877 1.00 53.40 173 ASP A N 1
ATOM 5990 C CA . ASP B 1 365 ? -19.503 -49.183 12.140 1.00 52.41 173 ASP A CA 1
ATOM 5991 C C . ASP B 1 365 ? -19.029 -49.103 10.694 1.00 48.17 173 ASP A C 1
ATOM 5992 O O . ASP B 1 365 ? -19.848 -49.025 9.771 1.00 45.55 173 ASP A O 1
ATOM 5997 N N . ALA B 1 366 ? -17.713 -49.156 10.477 1.00 45.02 174 ALA A N 1
ATOM 5998 C CA . ALA B 1 366 ? -17.185 -49.122 9.117 1.00 46.61 174 ALA A CA 1
ATOM 5999 C C . ALA B 1 366 ? -17.655 -50.329 8.308 1.00 51.88 174 ALA A C 1
ATOM 6000 O O . ALA B 1 366 ? -18.115 -50.186 7.169 1.00 43.55 174 ALA A O 1
ATOM 6002 N N . GLN B 1 367 ? -17.547 -51.529 8.883 1.00 45.19 175 GLN A N 1
ATOM 6003 C CA . GLN B 1 367 ? -17.999 -52.732 8.190 1.00 52.16 175 GLN A CA 1
ATOM 6004 C C . GLN B 1 367 ? -19.479 -52.648 7.841 1.00 57.07 175 GLN A C 1
ATOM 6005 O O . GLN B 1 367 ? -19.887 -52.972 6.719 1.00 56.54 175 GLN A O 1
ATOM 6011 N N . THR B 1 368 ? -20.300 -52.213 8.796 1.00 46.51 176 THR A N 1
ATOM 6012 C CA . THR B 1 368 ? -21.736 -52.130 8.557 1.00 55.24 176 THR A CA 1
ATOM 6013 C C . THR B 1 368 ? -22.062 -51.069 7.512 1.00 49.37 176 THR A C 1
ATOM 6014 O O . THR B 1 368 ? -22.756 -51.348 6.528 1.00 60.93 176 THR A O 1
ATOM 6018 N N . ASN B 1 369 ? -21.577 -49.839 7.716 1.00 58.21 177 ASN A N 1
ATOM 6019 C CA . ASN B 1 369 ? -21.900 -48.748 6.799 1.00 55.55 177 ASN A CA 1
ATOM 6020 C C . ASN B 1 369 ? -21.411 -49.036 5.386 1.00 64.66 177 ASN A C 1
ATOM 6021 O O . ASN B 1 369 ? -22.056 -48.629 4.412 1.00 66.35 177 ASN A O 1
ATOM 6026 N N . ALA B 1 370 ? -20.277 -49.727 5.252 1.00 58.21 178 ALA A N 1
ATOM 6027 C CA . ALA B 1 370 ? -19.773 -50.078 3.928 1.00 60.94 178 ALA A CA 1
ATOM 6028 C C . ALA B 1 370 ? -20.621 -51.173 3.292 1.00 61.37 178 ALA A C 1
ATOM 6029 O O . ALA B 1 370 ? -21.131 -51.009 2.179 1.00 63.42 178 ALA A O 1
ATOM 6031 N N . ALA B 1 371 ? -20.778 -52.306 3.991 1.00 67.93 179 ALA A N 1
ATOM 6032 C CA . ALA B 1 371 ? -21.503 -53.447 3.436 1.00 67.14 179 ALA A CA 1
ATOM 6033 C C . ALA B 1 371 ? -22.902 -53.061 2.978 1.00 73.91 179 ALA A C 1
ATOM 6034 O O . ALA B 1 371 ? -23.439 -53.662 2.039 1.00 79.71 179 ALA A O 1
ATOM 6036 N N . ALA B 1 372 ? -23.510 -52.071 3.635 1.00 76.56 180 ALA A N 1
ATOM 6037 C CA . ALA B 1 372 ? -24.828 -51.597 3.222 1.00 81.67 180 ALA A CA 1
ATOM 6038 C C . ALA B 1 372 ? -24.783 -50.988 1.826 1.00 88.96 180 ALA A C 1
ATOM 6039 O O . ALA B 1 372 ? -25.675 -51.231 1.005 1.00 93.30 180 ALA A O 1
ATOM 6041 N N . GLU B 1 373 ? -23.747 -50.190 1.542 1.00 88.94 181 GLU A N 1
ATOM 6042 C CA . GLU B 1 373 ? -23.627 -49.541 0.240 1.00 90.38 181 GLU A CA 1
ATOM 6043 C C . GLU B 1 373 ? -23.487 -50.558 -0.885 1.00 81.81 181 GLU A C 1
ATOM 6044 O O . GLU B 1 373 ? -23.973 -50.327 -1.999 1.00 83.86 181 GLU A O 1
ATOM 6050 N N . PHE B 1 374 ? -22.831 -51.678 -0.613 1.00 73.78 182 PHE A N 1
ATOM 6051 C CA . PHE B 1 374 ? -22.556 -52.694 -1.623 1.00 75.19 182 PHE A CA 1
ATOM 6052 C C . PHE B 1 374 ? -23.819 -53.469 -2.002 1.00 81.52 182 PHE A C 1
ATOM 6053 O O . PHE B 1 374 ? -23.846 -54.699 -1.959 1.00 72.18 182 PHE A O 1
ATOM 6061 N N . ASN B 1 378 ? -26.431 -54.385 -6.246 1.00 74.86 186 ASN A N 1
ATOM 6062 C CA . ASN B 1 378 ? -27.396 -54.848 -7.242 1.00 75.21 186 ASN A CA 1
ATOM 6063 C C . ASN B 1 378 ? -26.747 -54.979 -8.621 1.00 73.86 186 ASN A C 1
ATOM 6064 O O . ASN B 1 378 ? -27.075 -54.246 -9.558 1.00 71.81 186 ASN A O 1
ATOM 6069 N N . ILE B 1 379 ? -25.825 -55.929 -8.718 1.00 72.00 187 ILE A N 1
ATOM 6070 C CA . ILE B 1 379 ? -24.959 -56.113 -9.875 1.00 67.59 187 ILE A CA 1
ATOM 6071 C C . ILE B 1 379 ? -25.356 -57.398 -10.599 1.00 63.48 187 ILE A C 1
ATOM 6072 O O . ILE B 1 379 ? -25.832 -58.355 -9.977 1.00 58.36 187 ILE A O 1
ATOM 6077 N N . PHE B 1 380 ? -25.169 -57.418 -11.924 1.00 50.99 188 PHE A N 1
ATOM 6078 C CA . PHE B 1 380 ? -25.596 -58.542 -12.752 1.00 53.42 188 PHE A CA 1
ATOM 6079 C C . PHE B 1 380 ? -24.434 -59.082 -13.581 1.00 58.59 188 PHE A C 1
ATOM 6080 O O . PHE B 1 380 ? -23.508 -58.345 -13.933 1.00 51.07 188 PHE A O 1
ATOM 6088 N N . CYS B 1 381 ? -24.505 -60.376 -13.912 1.00 44.80 189 CYS A N 1
ATOM 6089 C CA . CYS B 1 381 ? -23.376 -61.066 -14.533 1.00 45.39 189 CYS A CA 1
ATOM 6090 C C . CYS B 1 381 ? -23.189 -60.620 -15.980 1.00 43.10 189 CYS A C 1
ATOM 6091 O O . CYS B 1 381 ? -24.158 -60.440 -16.723 1.00 46.93 189 CYS A O 1
ATOM 6094 N N . SER B 1 382 ? -21.925 -60.462 -16.382 1.00 39.68 190 SER A N 1
ATOM 6095 C CA . SER B 1 382 ? -21.580 -59.916 -17.688 1.00 53.50 190 SER A CA 1
ATOM 6096 C C . SER B 1 382 ? -21.716 -60.917 -18.829 1.00 49.47 190 SER A C 1
ATOM 6097 O O . SER B 1 382 ? -21.681 -60.501 -19.991 1.00 57.48 190 SER A O 1
ATOM 6100 N N . ASN B 1 383 ? -21.854 -62.208 -18.540 1.00 47.70 191 ASN A N 1
ATOM 6101 C CA . ASN B 1 383 ? -22.017 -63.204 -19.595 1.00 48.81 191 ASN A CA 1
ATOM 6102 C C . ASN B 1 383 ? -23.236 -62.861 -20.447 1.00 53.02 191 ASN A C 1
ATOM 6103 O O . ASN B 1 383 ? -24.363 -62.855 -19.928 1.00 44.53 191 ASN A O 1
ATOM 6108 N N . PRO B 1 384 ? -23.066 -62.587 -21.743 1.00 57.85 192 PRO A N 1
ATOM 6109 C CA . PRO B 1 384 ? -24.221 -62.190 -22.563 1.00 45.65 192 PRO A CA 1
ATOM 6110 C C . PRO B 1 384 ? -25.208 -63.313 -22.798 1.00 64.18 192 PRO A C 1
ATOM 6111 O O . PRO B 1 384 ? -26.358 -63.032 -23.159 1.00 57.58 192 PRO A O 1
ATOM 6115 N N . ASN B 1 385 ? -24.802 -64.574 -22.606 1.00 48.24 193 ASN A N 1
ATOM 6116 C CA . ASN B 1 385 ? -25.693 -65.701 -22.853 1.00 53.20 193 ASN A CA 1
ATOM 6117 C C . ASN B 1 385 ? -26.750 -65.872 -21.770 1.00 48.34 193 ASN A C 1
ATOM 6118 O O . ASN B 1 385 ? -27.654 -66.694 -21.945 1.00 51.51 193 ASN A O 1
ATOM 6123 N N . HIS B 1 386 ? -26.664 -65.132 -20.664 1.00 53.79 194 HIS A N 1
ATOM 6124 C CA . HIS B 1 386 ? -27.738 -65.139 -19.678 1.00 40.35 194 HIS A CA 1
ATOM 6125 C C . HIS B 1 386 ? -28.953 -64.430 -20.264 1.00 47.27 194 HIS A C 1
ATOM 6126 O O . HIS B 1 386 ? -28.898 -63.230 -20.554 1.00 50.50 194 HIS A O 1
ATOM 6133 N N . ARG B 1 387 ? -30.050 -65.169 -20.437 1.00 53.62 195 ARG A N 1
ATOM 6134 C CA . ARG B 1 387 ? -31.259 -64.580 -21.003 1.00 64.98 195 ARG A CA 1
ATOM 6135 C C . ARG B 1 387 ? -31.859 -63.516 -20.086 1.00 55.36 195 ARG A C 1
ATOM 6136 O O . ARG B 1 387 ? -32.450 -62.546 -20.575 1.00 70.29 195 ARG A O 1
ATOM 6144 N N . THR B 1 388 ? -31.696 -63.654 -18.772 1.00 60.00 196 THR A N 1
ATOM 6145 C CA . THR B 1 388 ? -32.214 -62.690 -17.813 1.00 62.88 196 THR A CA 1
ATOM 6146 C C . THR B 1 388 ? -31.100 -62.217 -16.892 1.00 56.15 196 THR A C 1
ATOM 6147 O O . THR B 1 388 ? -30.138 -62.951 -16.647 1.00 58.15 196 THR A O 1
ATOM 6151 N N . PRO B 1 389 ? -31.204 -60.993 -16.370 1.00 59.90 197 PRO A N 1
ATOM 6152 C CA . PRO B 1 389 ? -30.150 -60.460 -15.489 1.00 52.85 197 PRO A CA 1
ATOM 6153 C C . PRO B 1 389 ? -29.912 -61.349 -14.278 1.00 57.51 197 PRO A C 1
ATOM 6154 O O . PRO B 1 389 ? -30.809 -61.575 -13.462 1.00 60.81 197 PRO A O 1
ATOM 6158 N N . THR B 1 390 ? -28.683 -61.848 -14.165 1.00 54.19 198 THR A N 1
ATOM 6159 C CA . THR B 1 390 ? -28.303 -62.840 -13.167 1.00 44.05 198 THR A CA 1
ATOM 6160 C C . THR B 1 390 ? -27.468 -62.168 -12.081 1.00 51.86 198 THR A C 1
ATOM 6161 O O . THR B 1 390 ? -26.381 -61.649 -12.362 1.00 57.77 198 THR A O 1
ATOM 6165 N N . LEU B 1 391 ? -27.970 -62.195 -10.846 1.00 52.96 199 LEU A N 1
ATOM 6166 C CA . LEU B 1 391 ? -27.358 -61.453 -9.749 1.00 58.43 199 LEU A CA 1
ATOM 6167 C C . LEU B 1 391 ? -26.034 -62.065 -9.313 1.00 49.16 199 LEU A C 1
ATOM 6168 O O . LEU B 1 391 ? -25.805 -63.271 -9.438 1.00 50.54 199 LEU A O 1
ATOM 6173 N N . THR B 1 392 ? -25.156 -61.207 -8.797 1.00 48.63 200 THR A N 1
ATOM 6174 C CA . THR B 1 392 ? -23.879 -61.642 -8.249 1.00 47.77 200 THR A CA 1
ATOM 6175 C C . THR B 1 392 ? -23.287 -60.530 -7.400 1.00 48.11 200 THR A C 1
ATOM 6176 O O . THR B 1 392 ? -23.695 -59.369 -7.481 1.00 52.35 200 THR A O 1
ATOM 6180 N N . SER B 1 393 ? -22.295 -60.912 -6.594 1.00 42.04 201 SER A N 1
ATOM 6181 C CA . SER B 1 393 ? -21.455 -59.964 -5.876 1.00 51.12 201 SER A CA 1
ATOM 6182 C C . SER B 1 393 ? -19.976 -60.210 -6.158 1.00 54.82 201 SER A C 1
ATOM 6183 O O . SER B 1 393 ? -19.124 -59.820 -5.353 1.00 53.37 201 SER A O 1
ATOM 6186 N N . ILE B 1 394 ? -19.653 -60.838 -7.288 1.00 51.72 202 ILE A N 1
ATOM 6187 C CA . ILE B 1 394 ? -18.280 -61.172 -7.650 1.00 45.19 202 ILE A CA 1
ATOM 6188 C C . ILE B 1 394 ? -17.869 -60.396 -8.897 1.00 43.15 202 ILE A C 1
ATOM 6189 O O . ILE B 1 394 ? -18.632 -60.296 -9.865 1.00 45.34 202 ILE A O 1
ATOM 6194 N N . TYR B 1 395 ? -16.657 -59.846 -8.866 1.00 44.77 203 TYR A N 1
ATOM 6195 C CA . TYR B 1 395 ? -16.040 -59.178 -10.004 1.00 45.15 203 TYR A CA 1
ATOM 6196 C C . TYR B 1 395 ? -14.741 -59.885 -10.366 1.00 42.78 203 TYR A C 1
ATOM 6197 O O . TYR B 1 395 ? -13.993 -60.307 -9.481 1.00 44.67 203 TYR A O 1
ATOM 6206 N N . CYS B 1 396 ? -14.457 -60.002 -11.662 1.00 41.84 204 CYS A N 1
ATOM 6207 C CA . CYS B 1 396 ? -13.119 -60.409 -12.074 1.00 42.74 204 CYS A CA 1
ATOM 6208 C C . CYS B 1 396 ? -12.139 -59.262 -11.851 1.00 45.57 204 CYS A C 1
ATOM 6209 O O . CYS B 1 396 ? -12.436 -58.111 -12.178 1.00 42.94 204 CYS A O 1
ATOM 6212 N N . ARG B 1 397 ? -10.970 -59.575 -11.287 1.00 46.86 205 ARG A N 1
ATOM 6213 C CA . ARG B 1 397 ? -10.008 -58.528 -10.951 1.00 50.13 205 ARG A CA 1
ATOM 6214 C C . ARG B 1 397 ? -9.352 -57.958 -12.205 1.00 54.29 205 ARG A C 1
ATOM 6215 O O . ARG B 1 397 ? -9.132 -56.743 -12.302 1.00 58.50 205 ARG A O 1
ATOM 6223 N N . GLY B 1 398 ? -9.045 -58.817 -13.178 1.00 51.26 206 GLY A N 1
ATOM 6224 C CA . GLY B 1 398 ? -8.308 -58.365 -14.349 1.00 53.48 206 GLY A CA 1
ATOM 6225 C C . GLY B 1 398 ? -9.103 -57.409 -15.218 1.00 52.77 206 GLY A C 1
ATOM 6226 O O . GLY B 1 398 ? -8.600 -56.360 -15.628 1.00 54.23 206 GLY A O 1
ATOM 6227 N N . CYS B 1 399 ? -10.353 -57.759 -15.518 1.00 50.74 207 CYS A N 1
ATOM 6228 C CA . CYS B 1 399 ? -11.171 -56.978 -16.433 1.00 50.37 207 CYS A CA 1
ATOM 6229 C C . CYS B 1 399 ? -12.291 -56.204 -15.746 1.00 48.27 207 CYS A C 1
ATOM 6230 O O . CYS B 1 399 ? -13.036 -55.493 -16.431 1.00 53.24 207 CYS A O 1
ATOM 6233 N N . SER B 1 400 ? -12.414 -56.300 -14.420 1.00 49.68 208 SER A N 1
ATOM 6234 C CA . SER B 1 400 ? -13.465 -55.621 -13.654 1.00 45.27 208 SER A CA 1
ATOM 6235 C C . SER B 1 400 ? -14.842 -55.858 -14.266 1.00 52.70 208 SER A C 1
ATOM 6236 O O . SER B 1 400 ? -15.603 -54.928 -14.542 1.00 48.03 208 SER A O 1
ATOM 6239 N N . LYS B 1 401 ? -15.149 -57.131 -14.483 1.00 53.59 209 LYS A N 1
ATOM 6240 C CA . LYS B 1 401 ? -16.427 -57.612 -14.970 1.00 53.47 209 LYS A CA 1
ATOM 6241 C C . LYS B 1 401 ? -17.155 -58.366 -13.867 1.00 42.69 209 LYS A C 1
ATOM 6242 O O . LYS B 1 401 ? -16.548 -59.181 -13.165 1.00 45.85 209 LYS A O 1
ATOM 6248 N N . PRO B 1 402 ? -18.445 -58.110 -13.683 1.00 50.75 210 PRO A N 1
ATOM 6249 C CA . PRO B 1 402 ? -19.228 -58.923 -12.746 1.00 50.26 210 PRO A CA 1
ATOM 6250 C C . PRO B 1 402 ? -19.433 -60.330 -13.288 1.00 47.44 210 PRO A C 1
ATOM 6251 O O . PRO B 1 402 ? -19.646 -60.523 -14.485 1.00 45.93 210 PRO A O 1
ATOM 6255 N N . LEU B 1 403 ? -19.350 -61.317 -12.396 1.00 46.57 211 LEU A N 1
ATOM 6256 C CA . LEU B 1 403 ? -19.571 -62.716 -12.754 1.00 45.82 211 LEU A CA 1
ATOM 6257 C C . LEU B 1 403 ? -20.414 -63.385 -11.680 1.00 40.94 211 LEU A C 1
ATOM 6258 O O . LEU B 1 403 ? -20.130 -63.222 -10.492 1.00 44.05 211 LEU A O 1
ATOM 6263 N N . CYS B 1 404 ? -21.442 -64.131 -12.088 1.00 43.12 212 CYS A N 1
ATOM 6264 C CA . CYS B 1 404 ? -22.188 -64.921 -11.114 1.00 38.90 212 CYS A CA 1
ATOM 6265 C C . CYS B 1 404 ? -21.337 -66.076 -10.594 1.00 36.18 212 CYS A C 1
ATOM 6266 O O . CYS B 1 404 ? -20.320 -66.454 -11.184 1.00 45.25 212 CYS A O 1
ATOM 6269 N N . CYS B 1 405 ? -21.772 -66.633 -9.459 1.00 44.98 213 CYS A N 1
ATOM 6270 C CA . CYS B 1 405 ? -21.089 -67.779 -8.866 1.00 39.38 213 CYS A CA 1
ATOM 6271 C C . CYS B 1 405 ? -20.954 -68.936 -9.840 1.00 47.33 213 CYS A C 1
ATOM 6272 O O . CYS B 1 405 ? -19.952 -69.660 -9.806 1.00 38.31 213 CYS A O 1
ATOM 6275 N N . SER B 1 406 ? -21.946 -69.128 -10.712 1.00 35.28 214 SER A N 1
ATOM 6276 C CA . SER B 1 406 ? -21.900 -70.246 -11.647 1.00 42.39 214 SER A CA 1
ATOM 6277 C C . SER B 1 406 ? -20.785 -70.066 -12.670 1.00 43.48 214 SER A C 1
ATOM 6278 O O . SER B 1 406 ? -19.944 -70.956 -12.843 1.00 44.44 214 SER A O 1
ATOM 6281 N N . CYS B 1 407 ? -20.753 -68.917 -13.356 1.00 37.65 215 CYS A N 1
ATOM 6282 C CA . CYS B 1 407 ? -19.682 -68.688 -14.324 1.00 47.68 215 CYS A CA 1
ATOM 6283 C C . CYS B 1 407 ? -18.320 -68.585 -13.651 1.00 39.87 215 CYS A C 1
ATOM 6284 O O . CYS B 1 407 ? -17.315 -69.001 -14.234 1.00 49.44 215 CYS A O 1
ATOM 6287 N N . ALA B 1 408 ? -18.267 -68.081 -12.416 1.00 38.50 216 ALA A N 1
ATOM 6288 C CA . ALA B 1 408 ? -16.982 -67.942 -11.736 1.00 45.26 216 ALA A CA 1
ATOM 6289 C C . ALA B 1 408 ? -16.334 -69.291 -11.459 1.00 39.18 216 ALA A C 1
ATOM 6290 O O . ALA B 1 408 ? -15.104 -69.397 -11.481 1.00 49.95 216 ALA A O 1
ATOM 6292 N N . LEU B 1 409 ? -17.131 -70.329 -11.212 1.00 44.07 217 LEU A N 1
ATOM 6293 C CA . LEU B 1 409 ? -16.589 -71.652 -10.925 1.00 46.47 217 LEU A CA 1
ATOM 6294 C C . LEU B 1 409 ? -16.529 -72.548 -12.157 1.00 48.49 217 LEU A C 1
ATOM 6295 O O . LEU B 1 409 ? -15.510 -73.203 -12.399 1.00 46.41 217 LEU A O 1
ATOM 6300 N N . LEU B 1 410 ? -17.605 -72.590 -12.943 1.00 41.52 218 LEU A N 1
ATOM 6301 C CA . LEU B 1 410 ? -17.710 -73.566 -14.021 1.00 47.46 218 LEU A CA 1
ATOM 6302 C C . LEU B 1 410 ? -16.938 -73.133 -15.257 1.00 54.33 218 LEU A C 1
ATOM 6303 O O . LEU B 1 410 ? -16.260 -73.953 -15.889 1.00 58.09 218 LEU A O 1
ATOM 6308 N N . ASP B 1 411 ? -17.037 -71.858 -15.619 1.00 56.44 219 ASP A N 1
ATOM 6309 C CA . ASP B 1 411 ? -16.421 -71.379 -16.847 1.00 59.60 219 ASP A CA 1
ATOM 6310 C C . ASP B 1 411 ? -14.907 -71.276 -16.692 1.00 68.83 219 ASP A C 1
ATOM 6311 O O . ASP B 1 411 ? -14.399 -70.836 -15.657 1.00 74.92 219 ASP A O 1
ATOM 6316 N N . SER B 1 412 ? -14.184 -71.695 -17.732 1.00 75.09 220 SER A N 1
ATOM 6317 C CA . SER B 1 412 ? -12.733 -71.588 -17.718 1.00 81.35 220 SER A CA 1
ATOM 6318 C C . SER B 1 412 ? -12.257 -70.159 -17.941 1.00 90.38 220 SER A C 1
ATOM 6319 O O . SER B 1 412 ? -11.127 -69.830 -17.560 1.00 89.56 220 SER A O 1
ATOM 6322 N N . SER B 1 413 ? -13.086 -69.310 -18.545 1.00 84.13 221 SER A N 1
ATOM 6323 C CA . SER B 1 413 ? -12.718 -67.922 -18.782 1.00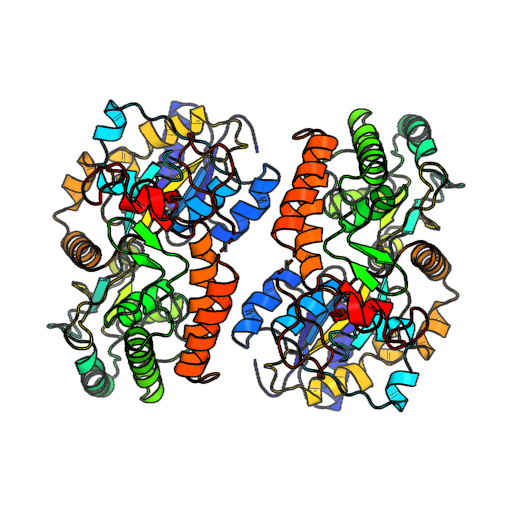 83.35 221 SER A CA 1
ATOM 6324 C C . SER B 1 413 ? -12.453 -67.193 -17.466 1.00 82.16 221 SER A C 1
ATOM 6325 O O . SER B 1 413 ? -12.872 -67.621 -16.385 1.00 76.71 221 SER A O 1
ATOM 6328 N N . HIS B 1 414 ? -11.725 -66.080 -17.579 1.00 80.56 222 HIS A N 1
ATOM 6329 C CA . HIS B 1 414 ? -11.370 -65.230 -16.441 1.00 80.49 222 HIS A CA 1
ATOM 6330 C C . HIS B 1 414 ? -10.547 -65.983 -15.398 1.00 89.63 222 HIS A C 1
ATOM 6331 O O . HIS B 1 414 ? -10.758 -65.839 -14.192 1.00 97.47 222 HIS A O 1
ATOM 6338 N N . SER B 1 415 ? -9.596 -66.789 -15.863 1.00 94.16 223 SER A N 1
ATOM 6339 C CA . SER B 1 415 ? -8.696 -67.462 -14.940 1.00 95.40 223 SER A CA 1
ATOM 6340 C C . SER B 1 415 ? -7.782 -66.447 -14.258 1.00 95.95 223 SER A C 1
ATOM 6341 O O . SER B 1 415 ? -7.512 -65.362 -14.780 1.00 105.43 223 SER A O 1
ATOM 6344 N N . GLU B 1 416 ? -7.313 -66.817 -13.064 1.00 98.79 224 GLU A N 1
ATOM 6345 C CA . GLU B 1 416 ? -6.464 -65.922 -12.283 1.00 94.42 224 GLU A CA 1
ATOM 6346 C C . GLU B 1 416 ? -5.214 -65.517 -13.056 1.00 97.28 224 GLU A C 1
ATOM 6347 O O . GLU B 1 416 ? -4.795 -64.354 -13.008 1.00 102.09 224 GLU A O 1
ATOM 6353 N N . LEU B 1 417 ? -4.613 -66.460 -13.782 1.00 105.53 225 LEU A N 1
ATOM 6354 C CA . LEU B 1 417 ? -3.427 -66.152 -14.576 1.00 97.66 225 LEU A CA 1
ATOM 6355 C C . LEU B 1 417 ? -3.754 -65.186 -15.710 1.00 101.22 225 LEU A C 1
ATOM 6356 O O . LEU B 1 417 ? -3.220 -64.072 -15.765 1.00 110.52 225 LEU A O 1
ATOM 6358 N N . LYS B 1 418 ? -4.630 -65.592 -16.627 1.00 99.29 226 LYS A N 1
ATOM 6359 C CA . LYS B 1 418 ? -4.911 -64.798 -17.813 1.00 98.36 226 LYS A CA 1
ATOM 6360 C C . LYS B 1 418 ? -6.397 -64.847 -18.133 1.00 93.62 226 LYS A C 1
ATOM 6361 O O . LYS B 1 418 ? -7.071 -65.849 -17.883 1.00 99.06 226 LYS A O 1
ATOM 6363 N N . CYS B 1 419 ? -6.894 -63.752 -18.701 1.00 99.15 227 CYS A N 1
ATOM 6364 C CA . CYS B 1 419 ? -8.288 -63.648 -19.125 1.00 98.62 227 CYS A CA 1
ATOM 6365 C C . CYS B 1 419 ? -8.435 -64.020 -20.597 1.00 97.18 227 CYS A C 1
ATOM 6366 O O . CYS B 1 419 ? -9.545 -64.077 -21.130 1.00 87.74 227 CYS A O 1
#

GO terms:
  GO:0045892 negative regulation of DNA-templated transcription (P, IDA)
  GO:0005515 protein binding (F, IPI)
  GO:0050897 cobalt ion binding (F, IDA)
  GO:0031965 nuclear membrane (C, IDA)
  GO:0005634 nucleus (C, IDA)
  GO:0005737 cytoplasm (C, IDA)
  GO:0016605 PML body (C, IDA)
  GO:0008270 zinc ion binding (F, IDA)
  GO:0045930 negative regulation of mitotic cell cycle (P, IDA)
  GO:0030308 negative regulation of cell growth (P, IDA)
  GO:0030578 PML body organization (P, IDA)
  GO:0051726 regulation of cell cycle (P, IDA)
  GO:0006915 apoptotic process (P, IDA)
  GO:0046982 protein heterodimerization activity (F, IDA)
  GO:0002230 positive regulation of defense response to virus by host (P, IMP)
  GO:0042802 identical protein binding (F, IPI)
  GO:0032211 negative regulation of telomere maintenance via telomerase (P, IMP)
  GO:1904816 positive regulation of protein localization to chromosome, telomeric region (P, IDA)
  GO:0032206 positive regulation of telomere maintenance (P, IMP)
  GO:0005730 nucleolus (C, IDA)